Protein 2GP4 (pdb70)

Radius of gyration: 32.55 Å; Cα contacts (8 Å, |Δi|>4): 2168; chains: 2; bounding box: 79×88×90 Å

Foldseek 3Di:
DDPLLVVLLVVQCVVLVQLLVLLVVVLVVLVVVAPPCFDWWKAAACGDIADGAQDDPLSLCGQVRLCVRLVLLVVCVVPGLAIETEHEDDSTPLSNLLVLSVNQNHYAYQYQADPPCPQLQCPQAVNDDLVSLLVVLVVDVLVLLFRHAAARHHRHNVHVLSVVRVCLRVLSVVCGPPDDHPDGNLQLPDSQSLLSVLLSCLQAQHFPSVLSSLSSQVQSSTHDFLVSNASLQLQRFHFFQAPVRDNRHLSSCVSQFNLQVQVLCVVVVNHDQQGAHSVGGGSNSNNWHWHQYPNDIDTHGTDNATPDRVGGHHCVDGPGSGRQWHWAQDLLGIFIKRCSQADPVQQKAKAWEDEDADLVVVVVCVVVCVLLAAYEYEHALAALLRQNHARDSPQPSVVVSVVVPHRYEYYCHHVRHHGHHIYGYVRPPGLVVPGPSQQRDTGFIWIRHRPVSYTDGPDDPVVSVVTDGDDDDRVVSCDPVNVVCNLQSNQQDRVRSPRGNDHHSSVVD/DPVLLVVLLVVQCVVLVLLLVLLVVVLVVVVVVADQPDDWWKAAPCGIADGAFDDDLSLCLLVRLCRRLCLLVGCVVPGQAIETAAEDSRVLSNLLNLSVNQNAAAYQYQANVLVLLFRHAAQQHHDHNPDPLSVVRVVLVVLSVQCGPPDDVVDGNLQLDDSQSLSSVLLSCLQALHFPLVLSSLSSCVQSSTHDFLVSSASLQLQRFHFFQAPLRHNHHLNSCVVFFNLQSLVLCVVVVSHDQQGAHSVGGGSNSNSWHWDQDPNDTDTGGTDNATPDRVGGNHQVDGPGRGSQWHWADDLLAIFIKRCPQADPVLQKAKAWEDEDQDLVVVVVCLVVCVLLAAYEYEHALAALLRQNDARDSPPVSQVVSVVVPHNYAYYCAHVRGHHHHIYGYLGPPGLVVPGCSQQRDGGFIWIRHRPVRYTDGPDDPVVSVVTDRDDDDRPVSCDPVNVVCNLQSNQQDGVRSPRDSDDHSSVVD

Solvent-accessible surface area: 40621 Å² total

B-factor: mean 29.21, std 10.2, range [8.35, 72.03]

InterPro domains:
  IPR000581 Dihydroxy-acid/6-phosphogluconate dehydratase, N-terminal [PF00920] (65-378)
  IPR004786 6-phosphogluconate dehydratase [MF_02094] (1-602)
  IPR004786 6-phosphogluconate dehydratase [TIGR01196] (2-600)
  IPR020558 Dihydroxy-acid/6-phosphogluconate dehydratase, conserved site [PS00886] (154-164)
  IPR020558 Dihydroxy-acid/6-phosphogluconate dehydratase, conserved site [PS00887] (505-516)
  IPR037237 IlvD/EDD, N-terminal domain [SSF143975] (1-418)
  IPR042096 Dihydroxy-acid dehydratase, C-terminal [G3DSA:3.50.30.80] (419-570)
  IPR056740 Dihydroxy-acid/6-phosphogluconate dehydratase, C-terminal [PF24877] (405-598)

Secondary structure (DSSP, 8-state):
--HHHHHHHHHHHHHHHHHHHHHHHHHHHHHT--------EEEEE--B-------SS----HHHHHHHH--HHHHHTT---EEEEE--STTTTHHHHHHHHTTTT---B-------THHHHHHHTTSS-HHHHHHHHH---------S-TTGGGS-TT-HHHHHHH--HHHHHHTSTTSSS---HHHHSSHHHHHHHHHHHHHTT--GGG--HHHHHHHTT----HHHHHHHHTT--B-B--GGGSS--HHHHHHHT--HHHHHHHHHT-S----EETTEE-GGGGGEEEEEETTEEEEEEPPSS-S-TTTB--SSS-SBSS--EEEEEETTEEEEEE-TTS-GGGSEEEEEEEEESSGGGHHHHHHTTTTSSSEEEEE-S-SHHHH-----SSHHHHHHHHHTT--EE-------S--SS---EEEES-GGGT-GGGT--TT-EEEEETTTTEEEE-S-HHHHHH--PPPP--GGGS---GGGSHHHHHT---GGGTS--S--GGGT-/--HHHHHHHHHHHHHHHHHHHHHHHHHHHHHT---SS---EEEEE---------SS----HHHHHHHH--HHHHHTT---EEEEE----HHHHHHHHHHTTTT---B------------S-TTTTTS-TTSHHHHHHH--HHHHHHTSTTSSS---HHHHSSHHHHHHHHHHHHHTT--GGG--HHHHHHHTT----HHHHHHHHTT--B-B--GGGSS--HHHHHHHT--HHHHHHHHTT-S----EETTEE-GGGGGEEEEEETTEEEEEE--SS-S-TTTB--TTS-SBSS--EEEEEETTEEEEEE-TTS-GGGSEEEEEEEEESSGGGHHHHHHTTTTSSSEEEEE-S-SHHHH-----SSHHHHHHHHTTT--EE-------S--SS---EEEES-GGGT-GGGG--TT-EEEEETTTTEEEE-S-HHHHTT--PPPP--GGGT---GGGGHHHHTT---GGGTS--S--GGGT-

Organism: Shewanella oneidensis (strain ATCC 700550 / JCM 31522 / CIP 106686 / LMG 19005 / NCIMB 14063 / MR-1) (NCBI:txid211586)

Sequence (990 aa):
HHSVVQSVTDRIIARSKASREAYLAALNDARNHLLKQEVGSVAQVAGVPCDGVTQGQPGELSLLSREVIAATAVGLSHNFDGALLLGICDKIVPGLLIGALSFGHLPLFVPAGPGKVDRAQLLEAEAQSYHSAGTCTFYGQLLEVGLQLPGSSFVNPDDPLREALNKAAKQVCRLTELGTQYSPIGEVVNEKSIVNGIVALLATGGS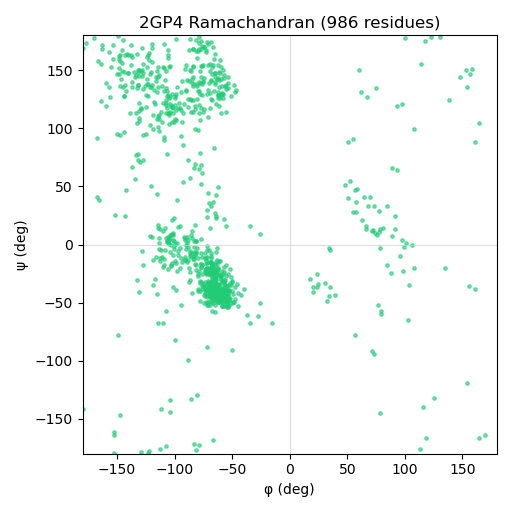TNLTHIVAAARAAGIIVNWDDFSELSDAVPLLARVYPNGHADINHFHAAGGAFLIKELLDAGLLHEDVNTVAGYGLRRYTQEPKLLDGELRWVDGPTVSLDTEVLTSVATPFQNNGGLKLLKGNLGRAVIKVSAVQPQHRVVEAPAVVIDDQNKLDALFKSGALDRDCVVVVKGQGPKANGPELHKLTPLLGSLQDKGFKVALTDGRSGASGKVPAAIHLTPEAIDGGLIAKVQDGDLIRVDALTGELSLLVSDTELATRTATEIDLRHSRYGGRELFGVLRSNLSSPETGARSTSAIDELYHHSVVQSVTDRIIARSKASREAYLAALNDARNHKACQEVGSVAQVAVPCDGVTQGQPGELSLLSREVIAATAVGLSHNFDGALLLGICKIVPGLLIGALSFGHLPLFVPAGPQLLEVGLQLPGSSFVNPDDPLREALNKAAKQVCRLTELGTQYSPIGEVVNEKSIVNGIVALLATGGSTNLTHIVAAARAAGIIVNWDDFSELSDAVPLLARVYPNGHADINHFHAAGGAFLIKELLDAGLLHEDVNTVAGYGLRRYTQEPKLLDGELRWVDGPTVSLDTEVLTSVATPFQNNGGLKLLKGNLGRAVIKVSAVQPQHRVVEAPAVVIDDQNKLDALFKSGALDRDCVVVVKGQGPKANGPELHKLTPLLGSLQDKGFKVALTDGRSGASGKVPAAIHLTPEAIDGGLIAKVQDGDLIRVDALTGELSLLVSDTELATRTATEIDLRHSRYGGRELFGVLRSNLSSPETGARSTSAIDELY

Structure (mmCIF, N/CA/C/O backbone):
data_2GP4
#
_entry.id   2GP4
#
_cell.length_a   61.364
_cell.length_b   118.649
_cell.length_c   160.017
_cell.angle_alpha   90.00
_cell.angle_beta   90.00
_cell.angle_gamma   90.00
#
_symmetry.space_group_name_H-M   'P 21 21 21'
#
loop_
_entity.id
_entity.type
_entity.pdbx_description
1 polymer '6-phosphogluconate dehydratase'
2 water water
#
loop_
_atom_site.group_PDB
_atom_site.id
_atom_site.type_symbol
_atom_site.label_atom_id
_atom_site.label_alt_id
_atom_site.label_comp_id
_atom_site.label_asym_id
_atom_site.label_entity_id
_atom_site.label_seq_id
_atom_site.pdbx_PDB_ins_code
_atom_site.Cartn_x
_atom_site.Cartn_y
_atom_site.Cartn_z
_atom_site.occupancy
_atom_site.B_iso_or_equiv
_atom_site.auth_seq_id
_atom_site.auth_comp_id
_atom_site.auth_asym_id
_atom_site.auth_atom_id
_atom_site.pdbx_PDB_model_num
ATOM 1 N N . HIS A 1 20 ? 3.149 17.187 6.094 1.00 32.18 0 HIS A N 1
ATOM 2 C CA . HIS A 1 20 ? 4.090 17.153 4.932 1.00 32.27 0 HIS A CA 1
ATOM 3 C C . HIS A 1 20 ? 5.525 16.829 5.352 1.00 31.50 0 HIS A C 1
ATOM 4 O O . HIS A 1 20 ? 6.462 17.571 5.028 1.00 31.71 0 HIS A O 1
ATOM 19 N N . HIS A 1 22 ? 9.210 14.994 5.650 1.00 27.18 2 HIS A N 1
ATOM 20 C CA . HIS A 1 22 ? 10.257 14.410 4.823 1.00 26.05 2 HIS A CA 1
ATOM 21 C C . HIS A 1 22 ? 10.200 12.886 4.965 1.00 25.52 2 HIS A C 1
ATOM 22 O O . HIS A 1 22 ? 10.130 12.365 6.081 1.00 25.31 2 HIS A O 1
ATOM 29 N N . SER A 1 23 ? 10.232 12.183 3.833 1.00 24.96 3 SER A N 1
ATOM 30 C CA . SER A 1 23 ? 10.011 10.727 3.796 1.00 24.35 3 SER A CA 1
ATOM 31 C C . SER A 1 23 ? 10.926 9.914 4.726 1.00 23.83 3 SER A C 1
ATOM 32 O O . SER A 1 23 ? 10.490 8.924 5.301 1.00 23.87 3 SER A O 1
ATOM 35 N N . VAL A 1 24 ? 12.177 10.343 4.879 1.00 23.23 4 VAL A N 1
ATOM 36 C CA . VAL A 1 24 ? 13.138 9.652 5.741 1.00 22.85 4 VAL A CA 1
ATOM 37 C C . VAL A 1 24 ? 12.808 9.796 7.227 1.00 22.70 4 VAL A C 1
ATOM 38 O O . VAL A 1 24 ? 12.897 8.830 7.985 1.00 22.75 4 VAL A O 1
ATOM 42 N N . VAL A 1 25 ? 12.452 11.008 7.636 1.00 22.35 5 VAL A N 1
ATOM 43 C CA . VAL A 1 25 ? 12.073 11.281 9.013 1.00 22.05 5 VAL A CA 1
ATOM 44 C C . VAL A 1 25 ? 10.754 10.584 9.339 1.00 22.06 5 VAL A C 1
ATOM 45 O O . VAL A 1 25 ? 10.586 10.056 10.434 1.00 22.29 5 VAL A O 1
ATOM 49 N N . GLN A 1 26 ? 9.824 10.575 8.389 1.00 22.03 6 GLN A N 1
ATOM 50 C CA . GLN A 1 26 ? 8.558 9.876 8.594 1.00 22.32 6 GLN A CA 1
ATOM 51 C C . GLN A 1 26 ? 8.786 8.371 8.720 1.00 21.95 6 GLN A C 1
ATOM 52 O O . GLN A 1 26 ? 8.201 7.722 9.589 1.00 22.00 6 GLN A O 1
ATOM 58 N N . SER A 1 27 ? 9.658 7.842 7.863 1.00 21.44 7 SER A N 1
ATOM 59 C CA . SER A 1 27 ? 9.992 6.425 7.851 1.00 21.16 7 SER A CA 1
ATOM 60 C C . SER A 1 27 ? 10.634 5.964 9.161 1.00 20.94 7 SER A C 1
ATOM 61 O O . SER A 1 27 ? 10.247 4.937 9.719 1.00 20.99 7 SER A O 1
ATOM 64 N N . VAL A 1 28 ? 11.618 6.725 9.631 1.00 20.41 8 VAL A N 1
ATOM 65 C CA . VAL A 1 28 ? 12.364 6.379 10.831 1.00 20.20 8 VAL A CA 1
ATOM 66 C C . VAL A 1 28 ? 11.471 6.495 12.068 1.00 20.10 8 VAL A C 1
ATOM 67 O O . VAL A 1 28 ? 11.533 5.650 12.955 1.00 20.01 8 VAL A O 1
ATOM 71 N N . THR A 1 29 ? 10.635 7.533 12.098 1.00 19.99 9 THR A N 1
ATOM 72 C CA . THR A 1 29 ? 9.631 7.714 13.146 1.00 19.71 9 THR A CA 1
ATOM 73 C C . THR A 1 29 ? 8.696 6.513 13.237 1.00 19.84 9 THR A C 1
ATOM 74 O O . THR A 1 29 ? 8.503 5.961 14.326 1.00 19.69 9 THR A O 1
ATOM 78 N N . ASP A 1 30 ? 8.133 6.107 12.096 1.00 19.96 10 ASP A N 1
ATOM 79 C CA . ASP A 1 30 ? 7.248 4.940 12.036 1.00 20.17 10 ASP A CA 1
ATOM 80 C C . ASP A 1 30 ? 7.934 3.657 12.517 1.00 19.92 10 ASP A C 1
ATOM 81 O O . ASP A 1 30 ? 7.311 2.823 13.186 1.00 19.86 10 ASP A O 1
ATOM 86 N N . ARG A 1 31 ? 9.207 3.503 12.162 1.00 19.60 11 ARG A N 1
ATOM 87 C CA . ARG A 1 31 ? 9.984 2.334 12.566 1.00 19.55 11 ARG A CA 1
ATOM 88 C C . ARG A 1 31 ? 10.117 2.278 14.085 1.00 19.49 11 ARG A C 1
ATOM 89 O O . ARG A 1 31 ? 9.996 1.206 14.682 1.00 19.61 11 ARG A O 1
ATOM 97 N N . ILE A 1 32 ? 10.360 3.440 14.690 1.00 19.19 12 ILE A N 1
ATOM 98 C CA . ILE A 1 32 ? 10.511 3.568 16.136 1.00 19.12 12 ILE A CA 1
ATOM 99 C C . ILE A 1 32 ? 9.180 3.297 16.847 1.00 19.27 12 ILE A C 1
ATOM 100 O O . ILE A 1 32 ? 9.151 2.609 17.872 1.00 19.49 12 ILE A O 1
ATOM 105 N N . ILE A 1 33 ? 8.085 3.817 16.289 1.00 19.23 13 ILE A N 1
ATOM 106 C CA . ILE A 1 33 ? 6.751 3.572 16.824 1.00 19.02 13 ILE A CA 1
ATOM 107 C C . ILE A 1 33 ? 6.452 2.072 16.833 1.00 19.74 13 ILE A C 1
ATOM 108 O O . ILE A 1 33 ? 5.965 1.539 17.837 1.00 19.73 13 ILE A O 1
ATOM 113 N N . ALA A 1 34 ? 6.759 1.401 15.721 1.00 20.17 14 ALA A N 1
ATOM 114 C CA . ALA A 1 34 ? 6.515 -0.037 15.575 1.00 20.46 14 ALA A CA 1
ATOM 115 C C . ALA A 1 34 ? 7.332 -0.835 16.574 1.00 20.66 14 ALA A C 1
ATOM 116 O O . ALA A 1 34 ? 6.826 -1.757 17.213 1.00 20.81 14 ALA A O 1
ATOM 118 N N . ARG A 1 35 ? 8.597 -0.461 16.709 1.00 20.97 15 ARG A N 1
ATOM 119 C CA . ARG A 1 35 ? 9.530 -1.188 17.554 1.00 21.42 15 ARG A CA 1
ATOM 120 C C . ARG A 1 35 ? 9.251 -0.952 19.036 1.00 21.34 15 ARG A C 1
ATOM 121 O O . ARG A 1 35 ? 9.580 -1.789 19.861 1.00 21.29 15 ARG A O 1
ATOM 129 N N . SER A 1 36 ? 8.645 0.188 19.356 1.00 21.63 16 SER A N 1
ATOM 130 C CA . SER A 1 36 ? 8.329 0.559 20.736 1.00 22.20 16 SER A CA 1
ATOM 131 C C . SER A 1 36 ? 6.897 0.191 21.136 1.00 22.53 16 SER A C 1
ATOM 132 O O . SER A 1 36 ? 6.510 0.373 22.293 1.00 22.75 16 SER A O 1
ATOM 135 N N . LYS A 1 37 ? 6.135 -0.337 20.178 1.00 22.82 17 LYS A N 1
ATOM 136 C CA . LYS A 1 37 ? 4.710 -0.674 20.341 1.00 23.11 17 LYS A CA 1
ATOM 137 C C . LYS A 1 37 ? 4.335 -1.227 21.718 1.00 22.96 17 LYS A C 1
ATOM 138 O O . LYS A 1 37 ? 3.509 -0.637 22.415 1.00 23.10 17 LYS A O 1
ATOM 144 N N . ALA A 1 38 ? 4.939 -2.352 22.096 1.00 22.79 18 ALA A N 1
ATOM 145 C CA . ALA A 1 38 ? 4.633 -3.021 23.359 1.00 22.67 18 ALA A CA 1
ATOM 146 C C . ALA A 1 38 ? 5.117 -2.228 24.574 1.00 22.75 18 ALA A C 1
ATOM 147 O O . ALA A 1 38 ? 4.346 -1.966 25.502 1.00 22.62 18 ALA A O 1
ATOM 149 N N . SER A 1 39 ? 6.393 -1.845 24.555 1.00 22.72 19 SER A N 1
ATOM 150 C CA . SER A 1 39 ? 7.003 -1.079 25.641 1.00 22.52 19 SER A CA 1
ATOM 151 C C . SER A 1 39 ? 6.292 0.248 25.890 1.00 22.44 19 SER A C 1
ATOM 152 O O . SER A 1 39 ? 6.049 0.611 27.041 1.00 22.61 19 SER A O 1
ATOM 155 N N . ARG A 1 40 ? 5.958 0.969 24.820 1.00 22.20 20 ARG A N 1
ATOM 156 C CA . ARG A 1 40 ? 5.239 2.238 24.954 1.00 22.12 20 ARG A CA 1
ATOM 157 C C . ARG A 1 40 ? 3.824 2.052 25.511 1.00 22.42 20 ARG A C 1
ATOM 158 O O . ARG A 1 40 ? 3.370 2.855 26.332 1.00 22.33 20 ARG A O 1
ATOM 166 N N . GLU A 1 41 ? 3.138 0.995 25.074 1.00 22.65 21 GLU A N 1
ATOM 167 C CA . GLU A 1 41 ? 1.806 0.682 25.601 1.00 23.35 21 GLU A CA 1
ATOM 168 C C . GLU A 1 41 ? 1.841 0.380 27.098 1.00 22.75 21 GLU A C 1
ATOM 169 O O . GLU A 1 41 ? 0.942 0.789 27.836 1.00 22.85 21 GLU A O 1
ATOM 175 N N . ALA A 1 42 ? 2.892 -0.308 27.539 1.00 22.35 22 ALA A N 1
ATOM 176 C CA . ALA A 1 42 ? 3.038 -0.685 28.944 1.00 22.32 22 ALA A CA 1
ATOM 177 C C . ALA A 1 42 ? 3.393 0.518 29.816 1.00 22.28 22 ALA A C 1
ATOM 178 O O . ALA A 1 42 ? 2.899 0.646 30.943 1.00 22.00 22 ALA A O 1
ATOM 180 N N . TYR A 1 43 ? 4.241 1.397 29.282 1.00 22.13 23 TYR A N 1
ATOM 181 C CA . TYR A 1 43 ? 4.588 2.638 29.952 1.00 22.12 23 TYR A CA 1
ATOM 182 C C . TYR A 1 43 ? 3.342 3.487 30.199 1.00 22.69 23 TYR A C 1
ATOM 183 O O . TYR A 1 43 ? 3.076 3.892 31.334 1.00 22.74 23 TYR A O 1
ATOM 192 N N . LEU A 1 44 ? 2.572 3.742 29.144 1.00 23.43 24 LEU A N 1
ATOM 193 C CA . LEU A 1 44 ? 1.344 4.544 29.274 1.00 24.35 24 LEU A CA 1
ATOM 194 C C . LEU A 1 44 ? 0.268 3.889 30.147 1.00 24.91 24 LEU A C 1
ATOM 195 O O . LEU A 1 44 ? -0.489 4.585 30.816 1.00 25.19 24 LEU A O 1
ATOM 200 N N . ALA A 1 45 ? 0.209 2.560 30.144 1.00 25.84 25 ALA A N 1
ATOM 201 C CA . ALA A 1 45 ? -0.696 1.826 31.038 1.00 26.86 25 ALA A CA 1
ATOM 202 C C . ALA A 1 45 ? -0.321 2.038 32.507 1.00 27.61 25 ALA A C 1
ATOM 203 O O . ALA A 1 45 ? -1.192 2.273 33.347 1.00 27.68 25 ALA A O 1
ATOM 205 N N . ALA A 1 46 ? 0.978 1.971 32.802 1.00 28.47 26 ALA A N 1
ATOM 206 C CA . ALA A 1 46 ? 1.486 2.191 34.156 1.00 29.41 26 ALA A CA 1
ATOM 207 C C . ALA A 1 46 ? 1.241 3.623 34.620 1.00 30.27 26 ALA A C 1
ATOM 208 O O . ALA A 1 46 ? 0.830 3.845 35.763 1.00 30.32 26 ALA A O 1
ATOM 210 N N . LEU A 1 47 ? 1.492 4.584 33.728 1.00 31.29 27 LEU A N 1
ATOM 211 C CA . LEU A 1 47 ? 1.186 5.995 33.983 1.00 32.38 27 LEU A CA 1
ATOM 212 C C . LEU A 1 47 ? -0.279 6.210 34.365 1.00 33.36 27 LEU A C 1
ATOM 213 O O . LEU A 1 47 ? -0.576 7.014 35.254 1.00 33.37 27 LEU A O 1
ATOM 218 N N . ASN A 1 48 ? -1.179 5.488 33.695 1.00 34.45 28 ASN A N 1
ATOM 219 C CA . ASN A 1 48 ? -2.605 5.526 34.021 1.00 35.74 28 ASN A CA 1
ATOM 220 C C . ASN A 1 48 ? -2.914 4.889 35.374 1.00 36.41 28 ASN A C 1
ATOM 221 O O . ASN A 1 48 ? -3.791 5.365 36.096 1.00 36.67 28 ASN A O 1
ATOM 226 N N . ASP A 1 49 ? -2.194 3.816 35.705 1.00 37.20 29 ASP A N 1
ATOM 227 C CA . ASP A 1 49 ? -2.290 3.190 37.022 1.00 38.10 29 ASP A CA 1
ATOM 228 C C . ASP A 1 49 ? -1.805 4.158 38.096 1.00 38.81 29 ASP A C 1
ATOM 229 O O . ASP A 1 49 ? -2.380 4.225 39.182 1.00 38.80 29 ASP A O 1
ATOM 234 N N . ALA A 1 50 ? -0.741 4.898 37.777 1.00 39.85 30 ALA A N 1
ATOM 235 C CA . ALA A 1 50 ? -0.178 5.914 38.667 1.00 40.74 30 ALA A CA 1
ATOM 236 C C . ALA A 1 50 ? -1.162 7.061 38.909 1.00 41.55 30 ALA A C 1
ATOM 237 O O . ALA A 1 50 ? -1.200 7.629 40.003 1.00 41.66 30 ALA A O 1
ATOM 239 N N . ARG A 1 51 ? -1.952 7.390 37.885 1.00 42.47 31 ARG A N 1
ATOM 240 C CA . ARG A 1 51 ? -3.031 8.371 38.008 1.00 43.58 31 ARG A CA 1
ATOM 241 C C . ARG A 1 51 ? -4.154 7.876 38.914 1.00 44.20 31 ARG A C 1
ATOM 242 O O . ARG A 1 51 ? -4.619 8.608 39.788 1.00 44.24 31 ARG A O 1
ATOM 250 N N . ASN A 1 52 ? -4.576 6.630 38.699 1.00 45.03 32 ASN A N 1
ATOM 251 C CA . ASN A 1 52 ? -5.685 6.030 39.437 1.00 45.98 32 ASN A CA 1
ATOM 252 C C . ASN A 1 52 ? -5.424 5.884 40.941 1.00 46.48 32 ASN A C 1
ATOM 253 O O . ASN A 1 52 ? -6.306 5.453 41.690 1.00 46.56 32 ASN A O 1
ATOM 258 N N . HIS A 1 53 ? -4.218 6.259 41.369 1.00 46.98 33 HIS A N 1
ATOM 259 C CA . HIS A 1 53 ? -3.836 6.223 42.781 1.00 47.45 33 HIS A CA 1
ATOM 260 C C . HIS A 1 53 ? -3.931 7.604 43.435 1.00 47.43 33 HIS A C 1
ATOM 261 O O . HIS A 1 53 ? -3.598 8.624 42.825 1.00 47.44 33 HIS A O 1
ATOM 268 N N . LEU A 1 110 ? 20.105 30.040 40.795 1.00 69.48 90 LEU A N 1
ATOM 269 C CA . LEU A 1 110 ? 20.555 31.191 40.015 1.00 69.64 90 LEU A CA 1
ATOM 270 C C . LEU A 1 110 ? 22.020 31.037 39.602 1.00 69.71 90 LEU A C 1
ATOM 271 O O . LEU A 1 110 ? 22.394 31.364 38.473 1.00 69.55 90 LEU A O 1
ATOM 276 N N . LEU A 1 111 ? 22.836 30.535 40.525 1.00 69.91 91 LEU A N 1
ATOM 277 C CA . LEU A 1 111 ? 24.261 30.308 40.275 1.00 70.14 91 LEU A CA 1
ATOM 278 C C . LEU A 1 111 ? 24.513 28.934 39.642 1.00 70.13 91 LEU A C 1
ATOM 279 O O . LEU A 1 111 ? 25.634 28.623 39.229 1.00 70.08 91 LEU A O 1
ATOM 284 N N . LYS A 1 112 ? 23.456 28.127 39.569 1.00 70.14 92 LYS A N 1
ATOM 285 C CA . LYS A 1 112 ? 23.480 26.825 38.907 1.00 70.21 92 LYS A CA 1
ATOM 286 C C . LYS A 1 112 ? 23.703 26.957 37.401 1.00 70.27 92 LYS A C 1
ATOM 287 O O . LYS A 1 112 ? 24.840 26.974 36.929 1.00 70.30 92 LYS A O 1
ATOM 293 N N . GLN A 1 116 ? 28.552 26.957 43.014 1.00 62.24 96 GLN A N 1
ATOM 294 C CA . GLN A 1 116 ? 29.153 26.455 41.784 1.00 62.32 96 GLN A CA 1
ATOM 295 C C . GLN A 1 116 ? 28.610 25.068 41.439 1.00 62.30 96 GLN A C 1
ATOM 296 O O . GLN A 1 116 ? 29.307 24.253 40.819 1.00 62.21 96 GLN A O 1
ATOM 302 N N . GLU A 1 117 ? 27.359 24.825 41.846 1.00 62.20 97 GLU A N 1
ATOM 303 C CA . GLU A 1 117 ? 26.623 23.584 41.558 1.00 62.14 97 GLU A CA 1
ATOM 304 C C . GLU A 1 117 ? 25.443 23.410 42.526 1.00 61.76 97 GLU A C 1
ATOM 305 O O . GLU A 1 117 ? 25.590 22.785 43.579 1.00 61.78 97 GLU A O 1
ATOM 311 N N . VAL A 1 118 ? 24.285 23.971 42.168 1.00 61.21 98 VAL A N 1
ATOM 312 C CA . VAL A 1 118 ? 23.048 23.834 42.961 1.00 60.67 98 VAL A CA 1
ATOM 313 C C . VAL A 1 118 ? 21.853 23.478 42.054 1.00 60.22 98 VAL A C 1
ATOM 314 O O . VAL A 1 118 ? 21.028 24.338 41.727 1.00 60.25 98 VAL A O 1
ATOM 318 N N . GLY A 1 119 ? 21.773 22.213 41.647 1.00 59.61 99 GLY A N 1
ATOM 319 C CA . GLY A 1 119 ? 20.675 21.722 40.808 1.00 58.84 99 GLY A CA 1
ATOM 320 C C . GLY A 1 119 ? 19.642 21.000 41.649 1.00 58.38 99 GLY A C 1
ATOM 321 O O . GLY A 1 119 ? 19.982 20.081 42.390 1.00 58.39 99 GLY A O 1
ATOM 322 N N . SER A 1 120 ? 18.382 21.415 41.536 1.00 57.83 100 SER A N 1
ATOM 323 C CA . SER A 1 120 ? 17.325 20.913 42.417 1.00 57.25 100 SER A CA 1
ATOM 324 C C . SER A 1 120 ? 15.982 20.669 41.721 1.00 56.89 100 SER A C 1
ATOM 325 O O . SER A 1 120 ? 15.732 21.162 40.619 1.00 56.94 100 SER A O 1
ATOM 328 N N . VAL A 1 121 ? 15.129 19.896 42.388 1.00 56.38 101 VAL A N 1
ATOM 329 C CA . VAL A 1 121 ? 13.808 19.537 41.883 1.00 55.84 101 VAL A CA 1
ATOM 330 C C . VAL A 1 121 ? 12.749 20.182 42.774 1.00 55.52 101 VAL A C 1
ATOM 331 O O . VAL A 1 121 ? 12.557 19.775 43.920 1.00 55.50 101 VAL A O 1
ATOM 335 N N . ALA A 1 122 ? 12.083 21.204 42.250 1.00 55.21 102 ALA A N 1
ATOM 336 C CA . ALA A 1 122 ? 11.010 21.873 42.980 1.00 54.88 102 ALA A CA 1
ATOM 337 C C . ALA A 1 122 ? 9.670 21.254 42.599 1.00 54.73 102 ALA A C 1
ATOM 338 O O . ALA A 1 122 ? 9.430 20.921 41.437 1.00 54.93 102 ALA A O 1
ATOM 340 N N . GLN A 1 123 ? 8.792 21.099 43.579 1.00 54.35 103 GLN A N 1
ATOM 341 C CA . GLN A 1 123 ? 7.534 20.392 43.351 1.00 53.92 103 GLN A CA 1
ATOM 342 C C . GLN A 1 123 ? 6.302 21.254 43.647 1.00 53.46 103 GLN A C 1
ATOM 343 O O . GLN A 1 123 ? 6.323 22.106 44.540 1.00 53.47 103 GLN A O 1
ATOM 349 N N . VAL A 1 124 ? 5.234 21.027 42.887 1.00 52.96 104 VAL A N 1
ATOM 350 C CA . VAL A 1 124 ? 4.074 21.929 42.880 1.00 52.55 104 VAL A CA 1
ATOM 351 C C . VAL A 1 124 ? 2.834 21.338 43.568 1.00 52.27 104 VAL A C 1
ATOM 352 O O . VAL A 1 124 ? 2.556 20.145 43.451 1.00 52.12 104 VAL A O 1
ATOM 356 N N . ALA A 1 125 ? 2.109 22.201 44.283 1.00 52.15 105 ALA A N 1
ATOM 357 C CA . ALA A 1 125 ? 0.839 21.877 44.954 1.00 51.98 105 ALA A CA 1
ATOM 358 C C . ALA A 1 125 ? 0.908 20.648 45.855 1.00 51.82 105 ALA A C 1
ATOM 359 O O . ALA A 1 125 ? 1.437 20.715 46.960 1.00 51.59 105 ALA A O 1
ATOM 361 N N . GLY A 1 127 ? 4.315 25.432 45.999 1.00 48.17 107 GLY A N 1
ATOM 362 C CA . GLY A 1 127 ? 5.734 25.251 45.705 1.00 48.46 107 GLY A CA 1
ATOM 363 C C . GLY A 1 127 ? 6.564 24.873 46.919 1.00 48.55 107 GLY A C 1
ATOM 364 O O . GLY A 1 127 ? 6.545 25.573 47.934 1.00 48.41 107 GLY A O 1
ATOM 365 N N . VAL A 1 128 ? 7.287 23.758 46.806 1.00 48.77 108 VAL A N 1
ATOM 366 C CA . VAL A 1 128 ? 8.206 23.270 47.848 1.00 49.02 108 VAL A CA 1
ATOM 367 C C . VAL A 1 128 ? 9.438 22.618 47.189 1.00 49.12 108 VAL A C 1
ATOM 368 O O . VAL A 1 128 ? 9.285 21.743 46.338 1.00 49.06 108 VAL A O 1
ATOM 372 N N . PRO A 1 129 ? 10.661 23.041 47.578 1.00 49.27 109 PRO A N 1
ATOM 373 C CA . PRO A 1 129 ? 11.863 22.485 46.945 1.00 49.30 109 PRO A CA 1
ATOM 374 C C . PRO A 1 129 ? 12.242 21.103 47.473 1.00 49.32 109 PRO A C 1
ATOM 375 O O . PRO A 1 129 ? 11.482 20.494 48.228 1.00 49.34 109 PRO A O 1
ATOM 379 N N . CYS A 1 132 ? 19.682 17.665 44.955 1.00 56.48 112 CYS A N 1
ATOM 380 C CA . CYS A 1 132 ? 20.026 16.890 43.771 1.00 56.54 112 CYS A CA 1
ATOM 381 C C . CYS A 1 132 ? 21.464 17.136 43.301 1.00 56.59 112 CYS A C 1
ATOM 382 O O . CYS A 1 132 ? 21.980 18.255 43.363 1.00 56.53 112 CYS A O 1
ATOM 385 N N . ASP A 1 133 ? 22.082 16.069 42.805 1.00 56.67 113 ASP A N 1
ATOM 386 C CA . ASP A 1 133 ? 23.516 16.008 42.531 1.00 56.65 113 ASP A CA 1
ATOM 387 C C . ASP A 1 133 ? 23.971 16.771 41.275 1.00 56.57 113 ASP A C 1
ATOM 388 O O . ASP A 1 133 ? 23.307 16.734 40.238 1.00 56.51 113 ASP A O 1
ATOM 393 N N . GLY A 1 134 ? 25.123 17.433 41.376 1.00 56.51 114 GLY A N 1
ATOM 394 C CA . GLY A 1 134 ? 25.636 18.302 40.311 1.00 56.54 114 GLY A CA 1
ATOM 395 C C . GLY A 1 134 ? 26.440 17.607 39.225 1.00 56.61 114 GLY A C 1
ATOM 396 O O . GLY A 1 134 ? 26.009 16.577 38.698 1.00 56.93 114 GLY A O 1
ATOM 397 N N . VAL A 1 135 ? 27.599 18.170 38.879 1.00 56.28 115 VAL A N 1
ATOM 398 C CA . VAL A 1 135 ? 28.460 17.587 37.835 1.00 56.12 115 VAL A CA 1
ATOM 399 C C . VAL A 1 135 ? 29.705 16.895 38.409 1.00 55.89 115 VAL A C 1
ATOM 400 O O . VAL A 1 135 ? 30.021 17.053 39.592 1.00 56.13 115 VAL A O 1
ATOM 404 N N . THR A 1 136 ? 30.399 16.126 37.568 1.00 55.46 116 THR A N 1
ATOM 405 C CA . THR A 1 136 ? 31.669 15.486 37.950 1.00 54.92 116 THR A CA 1
ATOM 406 C C . THR A 1 136 ? 32.621 15.291 36.769 1.00 54.55 116 THR A C 1
ATOM 407 O O . THR A 1 136 ? 32.528 14.302 36.040 1.00 54.41 116 THR A O 1
ATOM 411 N N . GLN A 1 137 ? 33.541 16.239 36.594 1.00 54.11 117 GLN A N 1
ATOM 412 C CA . GLN A 1 137 ? 34.520 16.181 35.507 1.00 53.40 117 GLN A CA 1
ATOM 413 C C . GLN A 1 137 ? 35.917 16.567 35.996 1.00 52.84 117 GLN A C 1
ATOM 414 O O . GLN A 1 137 ? 36.466 17.599 35.593 1.00 52.87 117 GLN A O 1
ATOM 420 N N . GLY A 1 138 ? 36.490 15.740 36.867 1.00 52.02 118 GLY A N 1
ATOM 421 C CA . GLY A 1 138 ? 37.863 15.955 37.332 1.00 50.91 118 GLY A CA 1
ATOM 422 C C . GLY A 1 138 ? 38.871 15.442 36.314 1.00 50.08 118 GLY A C 1
ATOM 423 O O . GLY A 1 138 ? 38.800 15.785 35.129 1.00 49.93 118 GLY A O 1
ATOM 424 N N . GLN A 1 139 ? 39.820 14.637 36.792 1.00 49.09 119 GLN A N 1
ATOM 425 C CA . GLN A 1 139 ? 40.721 13.882 35.927 1.00 47.85 119 GLN A CA 1
ATOM 426 C C . GLN A 1 139 ? 40.341 12.395 36.040 1.00 46.74 119 GLN A C 1
ATOM 427 O O . GLN A 1 139 ? 39.851 11.823 35.067 1.00 46.89 119 GLN A O 1
ATOM 433 N N . PRO A 1 140 ? 40.560 11.760 37.220 1.00 45.39 120 PRO A N 1
ATOM 434 C CA . PRO A 1 140 ? 39.880 10.482 37.486 1.00 44.17 120 PRO A CA 1
ATOM 435 C C . PRO A 1 140 ? 38.407 10.671 37.878 1.00 42.84 120 PRO A C 1
ATOM 436 O O . PRO A 1 140 ? 37.617 9.728 37.785 1.00 42.65 120 PRO A O 1
ATOM 440 N N . GLY A 1 141 ? 38.049 11.881 38.308 1.00 41.35 121 GLY A N 1
ATOM 441 C CA . GLY A 1 141 ? 36.652 12.251 38.543 1.00 39.50 121 GLY A CA 1
ATOM 442 C C . GLY A 1 141 ? 35.813 12.198 37.275 1.00 38.27 121 GLY A C 1
ATOM 443 O O . GLY A 1 141 ? 34.589 12.059 37.332 1.00 37.90 121 GLY A O 1
ATOM 452 N N . GLU A 1 143 ? 35.782 9.800 35.332 1.00 31.54 123 GLU A N 1
ATOM 453 C CA . GLU A 1 143 ? 35.280 8.419 35.275 1.00 29.23 123 GLU A CA 1
ATOM 454 C C . GLU A 1 143 ? 33.941 8.221 36.011 1.00 27.74 123 GLU A C 1
ATOM 455 O O . GLU A 1 143 ? 33.379 7.128 35.986 1.00 27.47 123 GLU A O 1
ATOM 461 N N . LEU A 1 144 ? 33.437 9.280 36.647 1.00 25.92 124 LEU A N 1
ATOM 462 C CA . LEU A 1 144 ? 32.129 9.264 37.318 1.00 24.42 124 LEU A CA 1
ATOM 463 C C . LEU A 1 144 ? 31.054 10.075 36.582 1.00 23.67 124 LEU A C 1
ATOM 464 O O . LEU A 1 144 ? 29.884 10.079 36.985 1.00 23.49 124 LEU A O 1
ATOM 469 N N . SER A 1 145 ? 31.459 10.760 35.516 1.00 22.56 125 SER A N 1
ATOM 470 C CA . SER A 1 145 ? 30.600 11.678 34.780 1.00 21.87 125 SER A CA 1
ATOM 471 C C . SER A 1 145 ? 29.343 11.028 34.188 1.00 21.24 125 SER A C 1
ATOM 472 O O . SER A 1 145 ? 28.237 11.548 34.338 1.00 20.96 125 SER A O 1
ATOM 475 N N . LEU A 1 146 ? 29.519 9.903 33.511 1.00 20.49 126 LEU A N 1
ATOM 476 C CA . LEU A 1 146 ? 28.391 9.168 32.969 1.00 20.30 126 LEU A CA 1
ATOM 477 C C . LEU A 1 146 ? 27.562 8.590 34.120 1.00 19.94 126 LEU A C 1
ATOM 478 O O . LEU A 1 146 ? 26.330 8.673 34.114 1.00 19.90 126 LEU A O 1
ATOM 483 N N . LEU A 1 147 ? 28.256 8.018 35.104 1.00 19.05 127 LEU A N 1
ATOM 484 C CA . LEU A 1 147 ? 27.626 7.414 36.258 1.00 18.45 127 LEU A CA 1
ATOM 485 C C . LEU A 1 147 ? 26.791 8.392 37.078 1.00 18.49 127 LEU A C 1
ATOM 486 O O . LEU A 1 147 ? 25.817 7.982 37.713 1.00 18.63 127 LEU A O 1
ATOM 491 N N . SER A 1 148 ? 27.168 9.672 37.068 1.00 18.12 128 SER A N 1
ATOM 492 C CA . SER A 1 148 ? 26.420 10.701 37.798 1.00 18.05 128 SER A CA 1
ATOM 493 C C . SER A 1 148 ? 25.025 10.969 37.223 1.00 17.79 128 SER A C 1
ATOM 494 O O . SER A 1 148 ? 24.140 11.432 37.940 1.00 17.58 128 SER A O 1
ATOM 497 N N . ARG A 1 149 ? 24.840 10.690 35.935 1.00 17.66 129 ARG A N 1
ATOM 498 C CA . ARG A 1 149 ? 23.511 10.751 35.326 1.00 17.76 129 ARG A CA 1
ATOM 499 C C . ARG A 1 149 ? 22.570 9.768 36.016 1.00 17.68 129 ARG A C 1
ATOM 500 O O . ARG A 1 149 ? 21.438 10.117 36.343 1.00 17.70 129 ARG A O 1
ATOM 508 N N . GLU A 1 150 ? 23.053 8.548 36.242 1.00 17.61 130 GLU A N 1
ATOM 509 C CA . GLU A 1 150 ? 22.263 7.519 36.908 1.00 18.07 130 GLU A CA 1
ATOM 510 C C . GLU A 1 150 ? 21.956 7.928 38.350 1.00 18.07 130 GLU A C 1
ATOM 511 O O . GLU A 1 150 ? 20.832 7.714 38.844 1.00 18.08 130 GLU A O 1
ATOM 517 N N . VAL A 1 151 ? 22.945 8.541 39.005 1.00 17.68 131 VAL A N 1
ATOM 518 C CA . VAL A 1 151 ? 22.786 9.015 40.376 1.00 17.40 131 VAL A CA 1
ATOM 519 C C . VAL A 1 151 ? 21.736 10.126 40.443 1.00 17.34 131 VAL A C 1
ATOM 520 O O . VAL A 1 151 ? 20.866 10.088 41.311 1.00 17.24 131 VAL A O 1
ATOM 524 N N . ILE A 1 152 ? 21.813 11.089 39.519 1.00 17.46 132 ILE A N 1
ATOM 525 C CA . ILE A 1 152 ? 20.828 12.193 39.400 1.00 17.55 132 ILE A CA 1
ATOM 526 C C . ILE A 1 152 ? 19.401 11.667 39.164 1.00 17.81 132 ILE A C 1
ATOM 527 O O . ILE A 1 152 ? 18.451 12.140 39.791 1.00 17.45 132 ILE A O 1
ATOM 532 N N . ALA A 1 153 ? 19.271 10.693 38.261 1.00 18.21 133 ALA A N 1
ATOM 533 C CA . ALA A 1 153 ? 18.005 10.004 38.004 1.00 19.21 133 ALA A CA 1
ATOM 534 C C . ALA A 1 153 ? 17.394 9.390 39.270 1.00 19.98 133 ALA A C 1
ATOM 535 O O . ALA A 1 153 ? 16.198 9.534 39.528 1.00 19.64 133 ALA A O 1
ATOM 545 N N . ALA A 1 155 ? 18.269 10.152 42.439 1.00 20.50 135 ALA A N 1
ATOM 546 C CA . ALA A 1 155 ? 18.046 11.230 43.401 1.00 19.90 135 ALA A CA 1
ATOM 547 C C . ALA A 1 155 ? 16.754 12.001 43.106 1.00 19.44 135 ALA A C 1
ATOM 548 O O . ALA A 1 155 ? 16.084 12.454 44.026 1.00 19.22 135 ALA A O 1
ATOM 550 N N . THR A 1 156 ? 16.421 12.136 41.823 1.00 19.20 136 THR A N 1
ATOM 551 C CA . THR A 1 156 ? 15.164 12.737 41.383 1.00 19.33 136 THR A CA 1
ATOM 552 C C . THR A 1 156 ? 13.982 11.890 41.851 1.00 19.35 136 THR A C 1
ATOM 553 O O . THR A 1 156 ? 13.005 12.420 42.398 1.00 19.08 136 THR A O 1
ATOM 557 N N . ALA A 1 157 ? 14.095 10.577 41.651 1.00 19.69 137 ALA A N 1
ATOM 558 C CA . ALA A 1 157 ? 13.072 9.616 42.065 1.00 20.18 137 ALA A CA 1
ATOM 559 C C . ALA A 1 157 ? 12.793 9.692 43.563 1.00 20.58 137 ALA A C 1
ATOM 560 O O . ALA A 1 157 ? 11.637 9.655 43.974 1.00 20.40 137 ALA A O 1
ATOM 562 N N . VAL A 1 158 ? 13.851 9.812 44.365 1.00 21.23 138 VAL A N 1
ATOM 563 C CA . VAL A 1 158 ? 13.708 9.959 45.817 1.00 22.08 138 VAL A CA 1
ATOM 564 C C . VAL A 1 158 ? 12.928 11.227 46.179 1.00 22.75 138 VAL A C 1
ATOM 565 O O . VAL A 1 158 ? 12.038 11.188 47.037 1.00 22.86 138 VAL A O 1
ATOM 569 N N . GLY A 1 159 ? 13.264 12.340 45.526 1.00 23.26 139 GLY A N 1
ATOM 570 C CA . GLY A 1 159 ? 12.572 13.609 45.751 1.00 24.12 139 GLY A CA 1
ATOM 571 C C . GLY A 1 159 ? 11.098 13.528 45.392 1.00 25.08 139 GLY A C 1
ATOM 572 O O . GLY A 1 159 ? 10.235 13.995 46.138 1.00 25.09 139 GLY A O 1
ATOM 573 N N . LEU A 1 160 ? 10.805 12.919 44.247 1.00 25.99 140 LEU A N 1
ATOM 574 C CA . LEU A 1 160 ? 9.427 12.790 43.782 1.00 26.70 140 LEU A CA 1
ATOM 575 C C . LEU A 1 160 ? 8.623 11.705 44.500 1.00 27.62 140 LEU A C 1
ATOM 576 O O . LEU A 1 160 ? 7.394 11.714 44.442 1.00 27.94 140 LEU A O 1
ATOM 581 N N . SER A 1 161 ? 9.305 10.787 45.187 1.00 28.81 141 SER A N 1
ATOM 582 C CA . SER A 1 161 ? 8.631 9.657 45.838 1.00 30.10 141 SER A CA 1
ATOM 583 C C . SER A 1 161 ? 7.810 10.030 47.080 1.00 31.29 141 SER A C 1
ATOM 584 O O . SER A 1 161 ? 7.179 9.170 47.689 1.00 31.30 141 SER A O 1
ATOM 587 N N . HIS A 1 162 ? 7.815 11.312 47.444 1.00 33.03 142 HIS A N 1
ATOM 588 C CA . HIS A 1 162 ? 6.967 11.827 48.526 1.00 34.66 142 HIS A CA 1
ATOM 589 C C . HIS A 1 162 ? 5.510 11.965 48.068 1.00 35.75 142 HIS A C 1
ATOM 590 O O . HIS A 1 162 ? 4.600 12.080 48.889 1.00 35.95 142 HIS A O 1
ATOM 597 N N . ASN A 1 163 ? 5.315 11.959 46.750 1.00 37.17 143 ASN A N 1
ATOM 598 C CA . ASN A 1 163 ? 4.001 11.807 46.116 1.00 38.43 143 ASN A CA 1
ATOM 599 C C . ASN A 1 163 ? 2.901 12.738 46.627 1.00 39.53 143 ASN A C 1
ATOM 600 O O . ASN A 1 163 ? 1.774 12.311 46.864 1.00 39.59 143 ASN A O 1
ATOM 613 N N . PHE A 1 165 ? 2.665 15.869 44.996 1.00 40.79 145 PHE A N 1
ATOM 614 C CA . PHE A 1 165 ? 2.822 16.873 43.967 1.00 39.93 145 PHE A CA 1
ATOM 615 C C . PHE A 1 165 ? 1.850 16.590 42.843 1.00 39.32 145 PHE A C 1
ATOM 616 O O . PHE A 1 165 ? 1.684 15.446 42.426 1.00 39.06 145 PHE A O 1
ATOM 624 N N . ASP A 1 166 ? 1.192 17.646 42.384 1.00 38.86 146 ASP A N 1
ATOM 625 C CA . ASP A 1 166 ? 0.303 17.571 41.236 1.00 38.53 146 ASP A CA 1
ATOM 626 C C . ASP A 1 166 ? 1.093 17.870 39.966 1.00 37.91 146 ASP A C 1
ATOM 627 O O . ASP A 1 166 ? 0.632 17.612 38.859 1.00 37.71 146 ASP A O 1
ATOM 632 N N . GLY A 1 167 ? 2.295 18.402 40.158 1.00 37.25 147 GLY A N 1
ATOM 633 C CA . GLY A 1 167 ? 3.228 18.693 39.082 1.00 36.77 147 GLY A CA 1
ATOM 634 C C . GLY A 1 167 ? 4.568 19.065 39.679 1.00 36.35 147 GLY A C 1
ATOM 635 O O . GLY A 1 167 ? 4.710 19.130 40.901 1.00 36.32 147 GLY A O 1
ATOM 636 N N . ALA A 1 168 ? 5.552 19.322 38.826 1.00 35.95 148 ALA A N 1
ATOM 637 C CA . ALA A 1 168 ? 6.892 19.629 39.305 1.00 35.84 148 ALA A CA 1
ATOM 638 C C . ALA A 1 168 ? 7.657 20.603 38.410 1.00 35.82 148 ALA A C 1
ATOM 639 O O . ALA A 1 168 ? 7.287 20.843 37.258 1.00 35.35 148 ALA A O 1
ATOM 641 N N . LEU A 1 169 ? 8.717 21.173 38.978 1.00 35.98 149 LEU A N 1
ATOM 642 C CA . LEU A 1 169 ? 9.637 22.041 38.256 1.00 36.08 149 LEU A CA 1
ATOM 643 C C . LEU A 1 169 ? 11.066 21.526 38.408 1.00 36.51 149 LEU A C 1
ATOM 644 O O . LEU A 1 169 ? 11.485 21.135 39.498 1.00 36.49 149 LEU A O 1
ATOM 649 N N . LEU A 1 170 ? 11.807 21.519 37.306 1.00 37.18 150 LEU A N 1
ATOM 650 C CA . LEU A 1 170 ? 13.158 20.975 37.295 1.00 38.02 150 LEU A CA 1
ATOM 651 C C . LEU A 1 170 ? 14.184 22.055 36.953 1.00 38.88 150 LEU A C 1
ATOM 652 O O . LEU A 1 170 ? 14.096 22.692 35.903 1.00 39.02 150 LEU A O 1
ATOM 657 N N . LEU A 1 171 ? 15.145 22.260 37.854 1.00 39.93 151 LEU A N 1
ATOM 658 C CA . LEU A 1 171 ? 16.161 23.302 37.704 1.00 40.90 151 LEU A CA 1
ATOM 659 C C . LEU A 1 171 ? 17.530 22.688 37.396 1.00 41.74 151 LEU A C 1
ATOM 660 O O . LEU A 1 171 ? 18.286 22.349 38.313 1.00 42.10 151 LEU A O 1
ATOM 665 N N . GLY A 1 172 ? 17.854 22.550 36.113 1.00 42.57 152 GLY A N 1
ATOM 666 C CA . GLY A 1 172 ? 19.068 21.841 35.716 1.00 43.73 152 GLY A CA 1
ATOM 667 C C . GLY A 1 172 ? 19.909 22.494 34.636 1.00 44.62 152 GLY A C 1
ATOM 668 O O . GLY A 1 172 ? 19.386 23.151 33.732 1.00 44.72 152 GLY A O 1
ATOM 669 N N . ILE A 1 173 ? 21.220 22.277 34.729 1.00 45.31 153 ILE A N 1
ATOM 670 C CA . ILE A 1 173 ? 22.201 22.914 33.854 1.00 45.88 153 ILE A CA 1
ATOM 671 C C . ILE A 1 173 ? 22.149 22.348 32.436 1.00 46.02 153 ILE A C 1
ATOM 672 O O . ILE A 1 173 ? 21.418 22.867 31.596 1.00 46.33 153 ILE A O 1
ATOM 677 N N . CYS A 1 174 ? 22.909 21.283 32.184 1.00 46.29 154 CYS A N 1
ATOM 678 C CA . CYS A 1 174 ? 23.050 20.721 30.843 1.00 46.09 154 CYS A CA 1
ATOM 679 C C . CYS A 1 174 ? 23.928 19.461 30.853 1.00 45.69 154 CYS A C 1
ATOM 680 O O . CYS A 1 174 ? 24.499 19.108 31.889 1.00 45.78 154 CYS A O 1
ATOM 683 N N . ASP A 1 175 ? 24.002 18.792 29.694 1.00 45.05 155 ASP A N 1
ATOM 684 C CA . ASP A 1 175 ? 24.895 17.643 29.418 1.00 44.36 155 ASP A CA 1
ATOM 685 C C . ASP A 1 175 ? 24.761 16.446 30.365 1.00 43.17 155 ASP A C 1
ATOM 686 O O . ASP A 1 175 ? 24.169 15.434 29.999 1.00 43.42 155 ASP A O 1
ATOM 691 N N . LYS A 1 176 ? 25.342 16.550 31.556 1.00 41.52 156 LYS A N 1
ATOM 692 C CA . LYS A 1 176 ? 25.245 15.486 32.556 1.00 39.92 156 LYS A CA 1
ATOM 693 C C . LYS A 1 176 ? 23.951 15.639 33.359 1.00 38.65 156 LYS A C 1
ATOM 694 O O . LYS A 1 176 ? 23.244 14.649 33.638 1.00 38.67 156 LYS A O 1
ATOM 700 N N . ILE A 1 177 ? 23.642 16.884 33.710 1.00 36.42 157 ILE A N 1
ATOM 701 C CA . ILE A 1 177 ? 22.369 17.212 34.323 1.00 34.87 157 ILE A CA 1
ATOM 702 C C . ILE A 1 177 ? 21.401 17.557 33.194 1.00 33.68 157 ILE A C 1
ATOM 703 O O . ILE A 1 177 ? 21.819 18.042 32.143 1.00 34.27 157 ILE A O 1
ATOM 708 N N . VAL A 1 178 ? 20.117 17.304 33.421 1.00 31.53 158 VAL A N 1
ATOM 709 C CA . VAL A 1 178 ? 19.047 17.363 32.408 1.00 29.21 158 VAL A CA 1
ATOM 710 C C . VAL A 1 178 ? 18.677 15.939 31.983 1.00 27.66 158 VAL A C 1
ATOM 711 O O . VAL A 1 178 ? 17.560 15.520 32.254 1.00 27.60 158 VAL A O 1
ATOM 715 N N . PRO A 1 179 ? 19.605 15.185 31.343 1.00 26.16 159 PRO A N 1
ATOM 716 C CA . PRO A 1 179 ? 19.230 13.818 30.990 1.00 25.17 159 PRO A CA 1
ATOM 717 C C . PRO A 1 179 ? 18.915 12.974 32.217 1.00 24.21 159 PRO A C 1
ATOM 718 O O . PRO A 1 179 ? 17.955 12.200 32.191 1.00 24.05 159 PRO A O 1
ATOM 722 N N . GLY A 1 180 ? 19.711 13.137 33.271 1.00 23.03 160 GLY A N 1
ATOM 723 C CA . GLY A 1 180 ? 19.474 12.485 34.552 1.00 22.13 160 GLY A CA 1
ATOM 724 C C . GLY A 1 180 ? 18.145 12.878 35.162 1.00 21.55 160 GLY A C 1
ATOM 725 O O . GLY A 1 180 ? 17.381 12.021 35.606 1.00 21.63 160 GLY A O 1
ATOM 726 N N . LEU A 1 181 ? 17.864 14.177 35.177 1.00 21.28 161 LEU A N 1
ATOM 727 C CA . LEU A 1 181 ? 16.578 14.687 35.656 1.00 20.59 161 LEU A CA 1
ATOM 728 C C . LEU A 1 181 ? 15.443 14.128 34.808 1.00 20.06 161 LEU A C 1
ATOM 729 O O . LEU A 1 181 ? 14.449 13.641 35.349 1.00 19.60 161 LEU A O 1
ATOM 734 N N . LEU A 1 182 ? 15.617 14.172 33.485 1.00 19.58 162 LEU A N 1
ATOM 735 C CA . LEU A 1 182 ? 14.611 13.684 32.544 1.00 19.36 162 LEU A CA 1
ATOM 736 C C . LEU A 1 182 ? 14.279 12.220 32.810 1.00 19.03 162 LEU A C 1
ATOM 737 O O . LEU A 1 182 ? 13.112 11.874 32.962 1.00 19.17 162 LEU A O 1
ATOM 742 N N . ILE A 1 183 ? 15.308 11.375 32.866 1.00 18.84 163 ILE A N 1
ATOM 743 C CA . ILE A 1 183 ? 15.146 9.948 33.156 1.00 18.54 163 ILE A CA 1
ATOM 744 C C . ILE A 1 183 ? 14.353 9.741 34.447 1.00 18.37 163 ILE A C 1
ATOM 745 O O . ILE A 1 183 ? 13.365 9.002 34.458 1.00 18.16 163 ILE A O 1
ATOM 750 N N . GLY A 1 184 ? 14.784 10.405 35.522 1.00 18.00 164 GLY A N 1
ATOM 751 C CA . GLY A 1 184 ? 14.111 10.307 36.815 1.00 17.57 164 GLY A CA 1
ATOM 752 C C . GLY A 1 184 ? 12.678 10.794 36.746 1.00 17.51 164 GLY A C 1
ATOM 753 O O . GLY A 1 184 ? 11.780 10.185 37.326 1.00 17.67 164 GLY A O 1
ATOM 754 N N . ALA A 1 185 ? 12.467 11.896 36.029 1.00 17.25 165 ALA A N 1
ATOM 755 C CA . ALA A 1 185 ? 11.142 12.481 35.864 1.00 17.03 165 ALA A CA 1
ATOM 756 C C . ALA A 1 185 ? 10.175 11.520 35.169 1.00 17.16 165 ALA A C 1
ATOM 757 O O . ALA A 1 185 ? 9.012 11.422 35.561 1.00 17.16 165 ALA A O 1
ATOM 759 N N . LEU A 1 186 ? 10.653 10.805 34.151 1.00 16.84 166 LEU A N 1
ATOM 760 C CA . LEU A 1 186 ? 9.792 9.868 33.425 1.00 17.02 166 LEU A CA 1
ATOM 761 C C . LEU A 1 186 ? 9.298 8.682 34.269 1.00 17.19 166 LEU A C 1
ATOM 762 O O . LEU A 1 186 ? 8.325 8.020 33.897 1.00 17.31 166 LEU A O 1
ATOM 767 N N . SER A 1 187 ? 9.947 8.430 35.405 1.00 17.28 167 SER A N 1
ATOM 768 C CA . SER A 1 187 ? 9.414 7.491 36.394 1.00 17.64 167 SER A CA 1
ATOM 769 C C . SER A 1 187 ? 8.096 7.996 36.979 1.00 17.84 167 SER A C 1
ATOM 770 O O . SER A 1 187 ? 7.270 7.212 37.441 1.00 17.81 167 SER A O 1
ATOM 773 N N . PHE A 1 188 ? 7.920 9.315 36.958 1.00 18.21 168 PHE A N 1
ATOM 774 C CA . PHE A 1 188 ? 6.705 9.955 37.445 1.00 18.40 168 PHE A CA 1
ATOM 775 C C . PHE A 1 188 ? 6.012 10.633 36.274 1.00 18.85 168 PHE A C 1
ATOM 776 O O . PHE A 1 188 ? 5.520 11.756 36.383 1.00 18.85 168 PHE A O 1
ATOM 784 N N . GLY A 1 189 ? 5.973 9.906 35.156 1.00 19.32 169 GLY A N 1
ATOM 785 C CA . GLY A 1 189 ? 5.511 10.416 33.876 1.00 20.05 169 GLY A CA 1
ATOM 786 C C . GLY A 1 189 ? 4.084 10.913 33.809 1.00 20.60 169 GLY A C 1
ATOM 787 O O . GLY A 1 189 ? 3.714 11.584 32.847 1.00 20.30 169 GLY A O 1
ATOM 788 N N . HIS A 1 190 ? 3.291 10.579 34.826 1.00 21.52 170 HIS A N 1
ATOM 789 C CA . HIS A 1 190 ? 1.878 10.997 34.923 1.00 22.37 170 HIS A CA 1
ATOM 790 C C . HIS A 1 190 ? 1.727 12.457 35.369 1.00 22.96 170 HIS A C 1
ATOM 791 O O . HIS A 1 190 ? 0.681 13.071 35.172 1.00 23.31 170 HIS A O 1
ATOM 798 N N . LEU A 1 191 ? 2.777 13.008 35.967 1.00 23.79 171 LEU A N 1
ATOM 799 C CA . LEU A 1 191 ? 2.769 14.403 36.395 1.00 24.49 171 LEU A CA 1
ATOM 800 C C . LEU A 1 191 ? 3.171 15.323 35.241 1.00 25.26 171 LEU A C 1
ATOM 801 O O . LEU A 1 191 ? 4.030 14.962 34.437 1.00 25.12 171 LEU A O 1
ATOM 806 N N . PRO A 1 192 ? 2.530 16.506 35.139 1.00 26.06 172 PRO A N 1
ATOM 807 C CA . PRO A 1 192 ? 3.044 17.544 34.251 1.00 26.77 172 PRO A CA 1
ATOM 808 C C . PRO A 1 192 ? 4.284 18.182 34.862 1.00 27.70 172 PRO A C 1
ATOM 809 O O . PRO A 1 192 ? 4.355 18.354 36.088 1.00 27.62 172 PRO A O 1
ATOM 821 N N . LEU A 1 194 ? 7.798 21.067 33.907 1.00 29.78 174 LEU A N 1
ATOM 822 C CA . LEU A 1 194 ? 8.537 21.974 33.045 1.00 29.99 174 LEU A CA 1
ATOM 823 C C . LEU A 1 194 ? 9.962 22.097 33.541 1.00 30.16 174 LEU A C 1
ATOM 824 O O . LEU A 1 194 ? 10.199 22.165 34.752 1.00 30.06 174 LEU A O 1
ATOM 829 N N . PHE A 1 195 ? 10.903 22.118 32.600 1.00 30.33 175 PHE A N 1
ATOM 830 C CA . PHE A 1 195 ? 12.278 22.480 32.900 1.00 30.84 175 PHE A CA 1
ATOM 831 C C . PHE A 1 195 ? 12.390 24.005 32.966 1.00 31.35 175 PHE A C 1
ATOM 832 O O . PHE A 1 195 ? 11.818 24.716 32.134 1.00 31.31 175 PHE A O 1
ATOM 840 N N . VAL A 1 196 ? 13.108 24.496 33.973 1.00 31.87 176 VAL A N 1
ATOM 841 C CA . VAL A 1 196 ? 13.285 25.925 34.189 1.00 32.62 176 VAL A CA 1
ATOM 842 C C . VAL A 1 196 ? 14.778 26.266 34.094 1.00 33.39 176 VAL A C 1
ATOM 843 O O . VAL A 1 196 ? 15.529 26.060 35.049 1.00 33.50 176 VAL A O 1
ATOM 847 N N . PRO A 1 197 ? 15.217 26.774 32.929 1.00 34.29 177 PRO A N 1
ATOM 848 C CA . PRO A 1 197 ? 16.639 27.031 32.708 1.00 34.99 177 PRO A CA 1
ATOM 849 C C . PRO A 1 197 ? 17.133 28.298 33.400 1.00 35.82 177 PRO A C 1
ATOM 850 O O . PRO A 1 197 ? 16.354 29.230 33.634 1.00 36.20 177 PRO A O 1
ATOM 854 N N . ALA A 1 198 ? 18.423 28.321 33.721 1.00 36.59 178 ALA A N 1
ATOM 855 C CA . ALA A 1 198 ? 19.053 29.484 34.341 1.00 37.25 178 ALA A CA 1
ATOM 856 C C . ALA A 1 198 ? 19.544 30.476 33.286 1.00 37.65 178 ALA A C 1
ATOM 857 O O . ALA A 1 198 ? 19.547 31.689 33.512 1.00 37.63 178 ALA A O 1
ATOM 859 N N . GLY A 1 199 ? 19.951 29.944 32.137 1.00 38.16 179 GLY A N 1
ATOM 860 C CA . GLY A 1 199 ? 20.547 30.738 31.071 1.00 38.82 179 GLY A CA 1
ATOM 861 C C . GLY A 1 199 ? 22.010 30.391 30.869 1.00 39.36 179 GLY A C 1
ATOM 862 O O . GLY A 1 199 ? 22.525 29.466 31.505 1.00 39.48 179 GLY A O 1
ATOM 863 N N . PRO A 1 200 ? 22.693 31.125 29.971 1.00 39.74 180 PRO A N 1
ATOM 864 C CA . PRO A 1 200 ? 24.115 30.891 29.739 1.00 39.97 180 PRO A CA 1
ATOM 865 C C . PRO A 1 200 ? 24.996 31.704 30.685 1.00 40.11 180 PRO A C 1
ATOM 866 O O . PRO A 1 200 ? 24.490 32.317 31.629 1.00 40.31 180 PRO A O 1
ATOM 870 N N . GLY A 1 220 ? 31.633 41.337 31.954 1.00 51.76 200 GLY A N 1
ATOM 871 C CA . GLY A 1 220 ? 31.042 41.572 30.640 1.00 51.64 200 GLY A CA 1
ATOM 872 C C . GLY A 1 220 ? 30.104 42.765 30.610 1.00 51.56 200 GLY A C 1
ATOM 873 O O . GLY A 1 220 ? 29.538 43.151 31.638 1.00 51.66 200 GLY A O 1
ATOM 874 N N . LYS A 1 221 ? 29.940 43.343 29.420 1.00 51.29 201 LYS A N 1
ATOM 875 C CA . LYS A 1 221 ? 29.037 44.476 29.199 1.00 50.99 201 LYS A CA 1
ATOM 876 C C . LYS A 1 221 ? 27.602 44.018 28.865 1.00 50.71 201 LYS A C 1
ATOM 877 O O . LYS A 1 221 ? 27.142 44.138 27.720 1.00 50.69 201 LYS A O 1
ATOM 883 N N . VAL A 1 222 ? 26.896 43.517 29.882 1.00 50.13 202 VAL A N 1
ATOM 884 C CA . VAL A 1 222 ? 25.565 42.893 29.711 1.00 49.42 202 VAL A CA 1
ATOM 885 C C . VAL A 1 222 ? 24.430 43.863 29.335 1.00 48.84 202 VAL A C 1
ATOM 886 O O . VAL A 1 222 ? 23.245 43.508 29.405 1.00 48.72 202 VAL A O 1
ATOM 890 N N . ASP A 1 223 ? 24.811 45.072 28.925 1.00 48.00 203 ASP A N 1
ATOM 891 C CA . ASP A 1 223 ? 23.883 46.146 28.566 1.00 47.20 203 ASP A CA 1
ATOM 892 C C . ASP A 1 223 ? 22.966 45.815 27.381 1.00 46.49 203 ASP A C 1
ATOM 893 O O . ASP A 1 223 ? 21.759 46.067 27.433 1.00 46.31 203 ASP A O 1
ATOM 898 N N . ARG A 1 224 ? 23.553 45.234 26.336 1.00 45.48 204 ARG A N 1
ATOM 899 C CA . ARG A 1 224 ? 22.887 45.015 25.051 1.00 44.47 204 ARG A CA 1
ATOM 900 C C . ARG A 1 224 ? 21.796 43.937 25.087 1.00 43.58 204 ARG A C 1
ATOM 901 O O . ARG A 1 224 ? 20.673 44.164 24.622 1.00 43.07 204 ARG A O 1
ATOM 909 N N . ALA A 1 225 ? 22.140 42.775 25.647 1.00 42.59 205 ALA A N 1
ATOM 910 C CA . ALA A 1 225 ? 21.233 41.631 25.748 1.00 41.64 205 ALA A CA 1
ATOM 911 C C . ALA A 1 225 ? 19.949 41.985 26.497 1.00 40.97 205 ALA A C 1
ATOM 912 O O . ALA A 1 225 ? 18.878 41.457 26.190 1.00 41.05 205 ALA A O 1
ATOM 914 N N . GLN A 1 226 ? 20.067 42.890 27.467 1.00 40.05 206 GLN A N 1
ATOM 915 C CA . GLN A 1 226 ? 18.923 43.378 28.230 1.00 39.09 206 GLN A CA 1
ATOM 916 C C . GLN A 1 226 ? 18.053 44.325 27.412 1.00 38.19 206 GLN A C 1
ATOM 917 O O . GLN A 1 226 ? 16.830 44.252 27.472 1.00 38.25 206 GLN A O 1
ATOM 923 N N . LEU A 1 227 ? 18.685 45.208 26.646 1.00 37.06 207 LEU A N 1
ATOM 924 C CA . LEU A 1 227 ? 17.958 46.095 25.752 1.00 36.00 207 LEU A CA 1
ATOM 925 C C . LEU A 1 227 ? 17.137 45.283 24.736 1.00 35.41 207 LEU A C 1
ATOM 926 O O . LEU A 1 227 ? 15.993 45.634 24.441 1.00 35.00 207 LEU A O 1
ATOM 931 N N . LEU A 1 228 ? 17.722 44.194 24.228 1.00 34.65 208 LEU A N 1
ATOM 932 C CA . LEU A 1 228 ? 17.053 43.312 23.262 1.00 34.26 208 LEU A CA 1
ATOM 933 C C . LEU A 1 228 ? 15.849 42.603 23.873 1.00 34.14 208 LEU A C 1
ATOM 934 O O . LEU A 1 228 ? 14.814 42.486 23.219 1.00 33.87 208 LEU A O 1
ATOM 939 N N . GLU A 1 229 ? 15.997 42.130 25.114 1.00 34.10 209 GLU A N 1
ATOM 940 C CA . GLU A 1 229 ? 14.926 41.418 25.821 1.00 34.46 209 GLU A CA 1
ATOM 941 C C . GLU A 1 229 ? 13.691 42.301 25.969 1.00 34.10 209 GLU A C 1
ATOM 942 O O . GLU A 1 229 ? 12.572 41.801 26.052 1.00 33.96 209 GLU A O 1
ATOM 948 N N . ALA A 1 230 ? 13.910 43.615 25.973 1.00 34.11 210 ALA A N 1
ATOM 949 C CA . ALA A 1 230 ? 12.873 44.583 26.317 1.00 34.03 210 ALA A CA 1
ATOM 950 C C . ALA A 1 230 ? 12.431 45.501 25.174 1.00 34.03 210 ALA A C 1
ATOM 951 O O . ALA A 1 230 ? 11.803 46.533 25.433 1.00 33.98 210 ALA A O 1
ATOM 953 N N . GLU A 1 231 ? 12.750 45.136 23.928 1.00 34.18 211 GLU A N 1
ATOM 954 C CA . GLU A 1 231 ? 12.359 45.926 22.736 1.00 34.61 211 GLU A CA 1
ATOM 955 C C . GLU A 1 231 ? 13.336 47.029 22.326 1.00 34.59 211 GLU A C 1
ATOM 956 O O . GLU A 1 231 ? 13.353 47.433 21.160 1.00 34.47 211 GLU A O 1
ATOM 962 N N . ALA A 1 232 ? 14.129 47.515 23.281 1.00 34.80 212 ALA A N 1
ATOM 963 C CA . ALA A 1 232 ? 14.983 48.696 23.081 1.00 35.08 212 ALA A CA 1
ATOM 964 C C . ALA A 1 232 ? 15.884 48.616 21.847 1.00 35.20 212 ALA A C 1
ATOM 965 O O . ALA A 1 232 ? 16.066 49.613 21.143 1.00 35.12 212 ALA A O 1
ATOM 967 N N . GLN A 1 233 ? 16.431 47.430 21.586 1.00 35.23 213 GLN A N 1
ATOM 968 C CA . GLN A 1 233 ? 17.320 47.223 20.442 1.00 35.55 213 GLN A CA 1
ATOM 969 C C . GLN A 1 233 ? 16.895 46.040 19.568 1.00 35.35 213 GLN A C 1
ATOM 970 O O . GLN A 1 233 ? 16.309 45.072 20.056 1.00 35.10 213 GLN A O 1
ATOM 976 N N . SER A 1 234 ? 17.197 46.131 18.276 1.00 35.32 214 SER A N 1
ATOM 977 C CA . SER A 1 234 ? 16.891 45.058 17.337 1.00 35.31 214 SER A CA 1
ATOM 978 C C . SER A 1 234 ? 17.974 43.979 17.337 1.00 35.33 214 SER A C 1
ATOM 979 O O . SER A 1 234 ? 19.062 44.156 17.907 1.00 34.98 214 SER A O 1
ATOM 982 N N . TYR A 1 235 ? 17.642 42.862 16.691 1.00 35.27 215 TYR A N 1
ATOM 983 C CA . TYR A 1 235 ? 18.554 41.754 16.449 1.00 35.39 215 TYR A CA 1
ATOM 984 C C . TYR A 1 235 ? 19.887 42.197 15.816 1.00 35.05 215 TYR A C 1
ATOM 985 O O . TYR A 1 235 ? 20.941 41.645 16.138 1.00 34.73 215 TYR A O 1
ATOM 994 N N . HIS A 1 236 ? 19.832 43.214 14.951 1.00 34.78 216 HIS A N 1
ATOM 995 C CA . HIS A 1 236 ? 21.019 43.776 14.299 1.00 34.64 216 HIS A CA 1
ATOM 996 C C . HIS A 1 236 ? 22.083 44.179 15.318 1.00 34.25 216 HIS A C 1
ATOM 997 O O . HIS A 1 236 ? 23.251 43.833 15.164 1.00 33.92 216 HIS A O 1
ATOM 1004 N N . SER A 1 237 ? 21.647 44.879 16.365 1.00 33.88 217 SER A N 1
ATOM 1005 C CA . SER A 1 237 ? 22.527 45.430 17.387 1.00 33.65 217 SER A CA 1
ATOM 1006 C C . SER A 1 237 ? 23.052 44.383 18.353 1.00 33.59 217 SER A C 1
ATOM 1007 O O . SER A 1 237 ? 24.192 44.474 18.803 1.00 33.47 217 SER A O 1
ATOM 1010 N N . ALA A 1 238 ? 22.218 43.399 18.678 1.00 33.62 218 ALA A N 1
ATOM 1011 C CA . ALA A 1 238 ? 22.639 42.296 19.533 1.00 33.78 218 ALA A CA 1
ATOM 1012 C C . ALA A 1 238 ? 23.682 41.446 18.812 1.00 33.93 218 ALA A C 1
ATOM 1013 O O . ALA A 1 238 ? 24.717 41.111 19.383 1.00 33.75 218 ALA A O 1
ATOM 1015 N N . GLY A 1 239 ? 23.405 41.133 17.548 1.00 34.27 219 GLY A N 1
ATOM 1016 C CA . GLY A 1 239 ? 24.299 40.346 16.708 1.00 34.82 219 GLY A CA 1
ATOM 1017 C C . GLY A 1 239 ? 25.698 40.917 16.598 1.00 35.28 219 GLY A C 1
ATOM 1018 O O . GLY A 1 239 ? 26.684 40.199 16.774 1.00 34.82 219 GLY A O 1
ATOM 1019 N N . THR A 1 240 ? 25.778 42.215 16.324 1.00 36.01 220 THR A N 1
ATOM 1020 C CA . THR A 1 240 ? 27.061 42.879 16.105 1.00 37.12 220 THR A CA 1
ATOM 1021 C C . THR A 1 240 ? 27.959 42.962 17.339 1.00 37.85 220 THR A C 1
ATOM 1022 O O . THR A 1 240 ? 29.178 42.931 17.204 1.00 38.01 220 THR A O 1
ATOM 1026 N N . CYS A 1 241 ? 27.372 43.063 18.528 1.00 38.78 221 CYS A N 1
ATOM 1027 C CA . CYS A 1 241 ? 28.183 43.169 19.743 1.00 40.09 221 CYS A CA 1
ATOM 1028 C C . CYS A 1 241 ? 28.599 41.826 20.332 1.00 40.42 221 CYS A C 1
ATOM 1029 O O . CYS A 1 241 ? 29.589 41.752 21.061 1.00 40.75 221 CYS A O 1
ATOM 1032 N N . THR A 1 242 ? 27.848 40.770 20.029 1.00 40.95 222 THR A N 1
ATOM 1033 C CA . THR A 1 242 ? 28.292 39.417 20.355 1.00 41.48 222 THR A CA 1
ATOM 1034 C C . THR A 1 242 ? 29.315 38.931 19.324 1.00 41.98 222 THR A C 1
ATOM 1035 O O . THR A 1 242 ? 30.154 38.083 19.630 1.00 42.04 222 THR A O 1
ATOM 1039 N N . PHE A 1 243 ? 29.245 39.485 18.113 1.00 42.72 223 PHE A N 1
ATOM 1040 C CA . PHE A 1 243 ? 30.204 39.187 17.045 1.00 43.56 223 PHE A CA 1
ATOM 1041 C C . PHE A 1 243 ? 31.615 39.637 17.414 1.00 43.99 223 PHE A C 1
ATOM 1042 O O . PHE A 1 243 ? 32.593 38.991 17.030 1.00 44.19 223 PHE A O 1
ATOM 1050 N N . TYR A 1 244 ? 31.716 40.744 18.151 1.00 44.42 224 TYR A N 1
ATOM 1051 C CA . TYR A 1 244 ? 32.994 41.180 18.703 1.00 44.91 224 TYR A CA 1
ATOM 1052 C C . TYR A 1 244 ? 33.319 40.343 19.944 1.00 45.15 224 TYR A C 1
ATOM 1053 O O . TYR A 1 244 ? 33.131 40.798 21.076 1.00 45.20 224 TYR A O 1
ATOM 1062 N N . GLY A 1 245 ? 33.800 39.119 19.719 1.00 45.39 225 GLY A N 1
ATOM 1063 C CA . GLY A 1 245 ? 34.116 38.174 20.796 1.00 45.48 225 GLY A CA 1
ATOM 1064 C C . GLY A 1 245 ? 35.246 38.630 21.703 1.00 45.54 225 GLY A C 1
ATOM 1065 O O . GLY A 1 245 ? 35.030 39.400 22.642 1.00 45.46 225 GLY A O 1
ATOM 1066 N N . GLN A 1 251 ? 20.443 21.909 26.671 1.00 52.31 231 GLN A N 1
ATOM 1067 C CA . GLN A 1 251 ? 19.213 22.690 26.785 1.00 52.23 231 GLN A CA 1
ATOM 1068 C C . GLN A 1 251 ? 18.525 22.946 25.439 1.00 52.00 231 GLN A C 1
ATOM 1069 O O . GLN A 1 251 ? 17.341 23.293 25.403 1.00 52.01 231 GLN A O 1
ATOM 1075 N N . LEU A 1 252 ? 19.263 22.770 24.343 1.00 51.72 232 LEU A N 1
ATOM 1076 C CA . LEU A 1 252 ? 18.690 22.853 22.997 1.00 51.37 232 LEU A CA 1
ATOM 1077 C C . LEU A 1 252 ? 17.741 21.680 22.735 1.00 51.27 232 LEU A C 1
ATOM 1078 O O . LEU A 1 252 ? 16.761 21.822 22.002 1.00 51.12 232 LEU A O 1
ATOM 1091 N N . LEU A 1 254 ? 15.854 20.224 25.100 1.00 47.89 234 LEU A N 1
ATOM 1092 C CA . LEU A 1 254 ? 14.619 20.543 25.830 1.00 46.42 234 LEU A CA 1
ATOM 1093 C C . LEU A 1 254 ? 13.729 21.528 25.070 1.00 45.20 234 LEU A C 1
ATOM 1094 O O . LEU A 1 254 ? 12.510 21.551 25.266 1.00 45.05 234 LEU A O 1
ATOM 1099 N N . GLU A 1 255 ? 14.352 22.333 24.211 1.00 43.54 235 GLU A N 1
ATOM 1100 C CA . GLU A 1 255 ? 13.653 23.319 23.397 1.00 42.17 235 GLU A CA 1
ATOM 1101 C C . GLU A 1 255 ? 12.828 22.667 22.283 1.00 41.03 235 GLU A C 1
ATOM 1102 O O . GLU A 1 255 ? 11.637 22.948 22.158 1.00 40.93 235 GLU A O 1
ATOM 1108 N N . VAL A 1 256 ? 13.458 21.801 21.487 1.00 39.59 236 VAL A N 1
ATOM 1109 C CA . VAL A 1 256 ? 12.782 21.129 20.365 1.00 38.46 236 VAL A CA 1
ATOM 1110 C C . VAL A 1 256 ? 11.754 20.098 20.817 1.00 37.49 236 VAL A C 1
ATOM 1111 O O . VAL A 1 256 ? 10.795 19.813 20.103 1.00 37.02 236 VAL A O 1
ATOM 1123 N N . GLY A 1 258 ? 9.933 20.510 23.414 1.00 33.78 238 GLY A N 1
ATOM 1124 C CA . GLY A 1 258 ? 8.873 21.268 24.070 1.00 32.86 238 GLY A CA 1
ATOM 1125 C C . GLY A 1 258 ? 8.779 21.024 25.562 1.00 32.24 238 GLY A C 1
ATOM 1126 O O . GLY A 1 258 ? 7.684 20.956 26.117 1.00 31.81 238 GLY A O 1
ATOM 1127 N N . LEU A 1 259 ? 9.936 20.892 26.206 1.00 31.72 239 LEU A N 1
ATOM 1128 C CA . LEU A 1 259 ? 10.003 20.563 27.626 1.00 31.43 239 LEU A CA 1
ATOM 1129 C C . LEU A 1 259 ? 10.276 21.779 28.512 1.00 31.09 239 LEU A C 1
ATOM 1130 O O . LEU A 1 259 ? 10.294 21.674 29.735 1.00 31.08 239 LEU A O 1
ATOM 1135 N N . GLN A 1 260 ? 10.488 22.927 27.878 1.00 30.82 240 GLN A N 1
ATOM 1136 C CA . GLN A 1 260 ? 10.620 24.204 28.574 1.00 30.83 240 GLN A CA 1
ATOM 1137 C C . GLN A 1 260 ? 9.967 25.300 27.738 1.00 30.70 240 GLN A C 1
ATOM 1138 O O . GLN A 1 260 ? 9.721 25.103 26.553 1.00 30.59 240 GLN A O 1
ATOM 1144 N N . LEU A 1 261 ? 9.685 26.443 28.358 1.00 30.71 241 LEU A N 1
ATOM 1145 C CA . LEU A 1 261 ? 9.108 27.591 27.651 1.00 30.72 241 LEU A CA 1
ATOM 1146 C C . LEU A 1 261 ? 9.948 28.020 26.444 1.00 30.82 241 LEU A C 1
ATOM 1147 O O . LEU A 1 261 ? 11.173 28.051 26.526 1.00 30.57 241 LEU A O 1
ATOM 1152 N N . PRO A 1 262 ? 9.285 28.327 25.312 1.00 31.20 242 PRO A N 1
ATOM 1153 C CA . PRO A 1 262 ? 9.964 28.792 24.098 1.00 31.53 242 PRO A CA 1
ATOM 1154 C C . PRO A 1 262 ? 10.927 29.953 24.358 1.00 31.98 242 PRO A C 1
ATOM 1155 O O . PRO A 1 262 ? 10.548 30.954 24.976 1.00 31.67 242 PRO A O 1
ATOM 1159 N N . GLY A 1 263 ? 12.166 29.791 23.900 1.00 32.65 243 GLY A N 1
ATOM 1160 C CA . GLY A 1 263 ? 13.199 30.812 24.019 1.00 33.80 243 GLY A CA 1
ATOM 1161 C C . GLY A 1 263 ? 13.649 31.130 25.431 1.00 34.68 243 GLY A C 1
ATOM 1162 O O . GLY A 1 263 ? 14.294 32.150 25.658 1.00 34.82 243 GLY A O 1
ATOM 1163 N N . SER A 1 264 ? 13.330 30.258 26.381 1.00 35.82 244 SER A N 1
ATOM 1164 C CA . SER A 1 264 ? 13.653 30.511 27.787 1.00 37.21 244 SER A CA 1
ATOM 1165 C C . SER A 1 264 ? 15.113 30.239 28.181 1.00 38.06 244 SER A C 1
ATOM 1166 O O . SER A 1 264 ? 15.592 30.786 29.173 1.00 38.32 244 SER A O 1
ATOM 1169 N N . SER A 1 265 ? 15.811 29.405 27.415 1.00 39.07 245 SER A N 1
ATOM 1170 C CA . SER A 1 265 ? 17.168 28.990 27.776 1.00 40.26 245 SER A CA 1
ATOM 1171 C C . SER A 1 265 ? 18.263 30.010 27.444 1.00 41.07 245 SER A C 1
ATOM 1172 O O . SER A 1 265 ? 19.397 29.881 27.911 1.00 41.17 245 SER A O 1
ATOM 1175 N N . PHE A 1 266 ? 17.920 31.027 26.661 1.00 42.08 246 PHE A N 1
ATOM 1176 C CA . PHE A 1 266 ? 18.912 31.989 26.182 1.00 43.04 246 PHE A CA 1
ATOM 1177 C C . PHE A 1 266 ? 18.838 33.344 26.856 1.00 43.51 246 PHE A C 1
ATOM 1178 O O . PHE A 1 266 ? 19.581 34.257 26.496 1.00 43.84 246 PHE A O 1
ATOM 1186 N N . VAL A 1 267 ? 17.943 33.475 27.827 1.00 44.01 247 VAL A N 1
ATOM 1187 C CA . VAL A 1 267 ? 17.830 34.702 28.597 1.00 44.60 247 VAL A CA 1
ATOM 1188 C C . VAL A 1 267 ? 18.936 34.712 29.646 1.00 45.11 247 VAL A C 1
ATOM 1189 O O . VAL A 1 267 ? 19.164 33.711 30.332 1.00 45.15 247 VAL A O 1
ATOM 1193 N N . ASN A 1 268 ? 19.636 35.839 29.739 1.00 45.61 248 ASN A N 1
ATOM 1194 C CA . ASN A 1 268 ? 20.698 36.026 30.717 1.00 46.15 248 ASN A CA 1
ATOM 1195 C C . ASN A 1 268 ? 20.118 35.856 32.119 1.00 46.33 248 ASN A C 1
ATOM 1196 O O . ASN A 1 268 ? 18.978 36.262 32.357 1.00 46.51 248 ASN A O 1
ATOM 1201 N N . PRO A 1 269 ? 20.880 35.230 33.043 1.00 46.55 249 PRO A N 1
ATOM 1202 C CA . PRO A 1 269 ? 20.400 34.974 34.411 1.00 46.64 249 PRO A CA 1
ATOM 1203 C C . PRO A 1 269 ? 19.913 36.200 35.189 1.00 46.75 249 PRO A C 1
ATOM 1204 O O . PRO A 1 269 ? 18.868 36.131 35.840 1.00 46.93 249 PRO A O 1
ATOM 1208 N N . ASP A 1 270 ? 20.651 37.308 35.118 1.00 46.87 250 ASP A N 1
ATOM 1209 C CA . ASP A 1 270 ? 20.332 38.504 35.914 1.00 47.05 250 ASP A CA 1
ATOM 1210 C C . ASP A 1 270 ? 19.224 39.390 35.323 1.00 46.85 250 ASP A C 1
ATOM 1211 O O . ASP A 1 270 ? 18.905 40.444 35.880 1.00 46.90 250 ASP A O 1
ATOM 1216 N N . ASP A 1 271 ? 18.636 38.954 34.211 1.00 46.59 251 ASP A N 1
ATOM 1217 C CA . ASP A 1 271 ? 17.630 39.743 33.498 1.00 46.41 251 ASP A CA 1
ATOM 1218 C C . ASP A 1 271 ? 16.240 39.681 34.129 1.00 45.86 251 ASP A C 1
ATOM 1219 O O . ASP A 1 271 ? 15.817 38.624 34.592 1.00 45.93 251 ASP A O 1
ATOM 1224 N N . PRO A 1 272 ? 15.525 40.822 34.161 1.00 45.40 252 PRO A N 1
ATOM 1225 C CA . PRO A 1 272 ? 14.129 40.814 34.612 1.00 44.95 252 PRO A CA 1
ATOM 1226 C C . PRO A 1 272 ? 13.194 39.969 33.737 1.00 44.47 252 PRO A C 1
ATOM 1227 O O . PRO A 1 272 ? 12.127 39.573 34.203 1.00 44.43 252 PRO A O 1
ATOM 1231 N N . LEU A 1 273 ? 13.584 39.699 32.491 1.00 43.94 253 LEU A N 1
ATOM 1232 C CA . LEU A 1 273 ? 12.840 38.760 31.648 1.00 43.41 253 LEU A CA 1
ATOM 1233 C C . LEU A 1 273 ? 12.943 37.341 32.207 1.00 43.23 253 LEU A C 1
ATOM 1234 O O . LEU A 1 273 ? 11.941 36.624 32.281 1.00 43.09 253 LEU A O 1
ATOM 1239 N N . ARG A 1 274 ? 14.158 36.952 32.595 1.00 42.93 254 ARG A N 1
ATOM 1240 C CA . ARG A 1 274 ? 14.398 35.682 33.277 1.00 42.74 254 ARG A CA 1
ATOM 1241 C C . ARG A 1 274 ? 13.526 35.559 34.528 1.00 42.63 254 ARG A C 1
ATOM 1242 O O . ARG A 1 274 ? 12.983 34.489 34.802 1.00 42.61 254 ARG A O 1
ATOM 1250 N N . GLU A 1 275 ? 13.367 36.654 35.269 1.00 42.47 255 GLU A N 1
ATOM 1251 C CA . GLU A 1 275 ? 12.481 36.631 36.427 1.00 42.54 255 GLU A CA 1
ATOM 1252 C C . GLU A 1 275 ? 11.041 36.351 36.006 1.00 42.06 255 GLU A C 1
ATOM 1253 O O . GLU A 1 275 ? 10.368 35.532 36.624 1.00 42.02 255 GLU A O 1
ATOM 1259 N N . ALA A 1 276 ? 10.589 37.013 34.942 1.00 41.81 256 ALA A N 1
ATOM 1260 C CA . ALA A 1 276 ? 9.240 36.807 34.408 1.00 41.52 256 ALA A CA 1
ATOM 1261 C C . ALA A 1 276 ? 9.014 35.383 33.880 1.00 41.38 256 ALA A C 1
ATOM 1262 O O . ALA A 1 276 ? 7.942 34.811 34.079 1.00 41.14 256 ALA A O 1
ATOM 1264 N N . LEU A 1 277 ? 10.026 34.820 33.218 1.00 41.35 257 LEU A N 1
ATOM 1265 C CA . LEU A 1 277 ? 9.957 33.453 32.693 1.00 41.43 257 LEU A CA 1
ATOM 1266 C C . LEU A 1 277 ? 9.918 32.388 33.786 1.00 41.60 257 LEU A C 1
ATOM 1267 O O . LEU A 1 277 ? 9.337 31.321 33.587 1.00 41.72 257 LEU A O 1
ATOM 1272 N N . ASN A 1 278 ? 10.537 32.677 34.930 1.00 41.66 258 ASN A N 1
ATOM 1273 C CA . ASN A 1 278 ? 10.444 31.809 36.101 1.00 41.84 258 ASN A CA 1
ATOM 1274 C C . ASN A 1 278 ? 9.031 31.810 36.666 1.00 42.12 258 ASN A C 1
ATOM 1275 O O . ASN A 1 278 ? 8.545 30.784 37.148 1.00 42.13 258 ASN A O 1
ATOM 1280 N N . LYS A 1 279 ? 8.376 32.967 36.593 1.00 42.50 259 LYS A N 1
ATOM 1281 C CA . LYS A 1 279 ? 7.013 33.116 37.090 1.00 42.97 259 LYS A CA 1
ATOM 1282 C C . LYS A 1 279 ? 6.032 32.394 36.173 1.00 43.20 259 LYS A C 1
ATOM 1283 O O . LYS A 1 279 ? 5.099 31.737 36.643 1.00 43.31 259 LYS A O 1
ATOM 1297 N N . ALA A 1 281 ? 6.700 29.863 34.140 1.00 42.91 261 ALA A N 1
ATOM 1298 C CA . ALA A 1 281 ? 6.928 28.429 34.301 1.00 42.78 261 ALA A CA 1
ATOM 1299 C C . ALA A 1 281 ? 6.087 27.857 35.441 1.00 42.67 261 ALA A C 1
ATOM 1300 O O . ALA A 1 281 ? 5.469 26.811 35.277 1.00 42.51 261 ALA A O 1
ATOM 1302 N N . ALA A 1 282 ? 6.054 28.561 36.575 1.00 42.66 262 ALA A N 1
ATOM 1303 C CA . ALA A 1 282 ? 5.257 28.164 37.744 1.00 42.64 262 ALA A CA 1
ATOM 1304 C C . ALA A 1 282 ? 3.762 28.123 37.448 1.00 42.64 262 ALA A C 1
ATOM 1305 O O . ALA A 1 282 ? 3.092 27.140 37.764 1.00 42.60 262 ALA A O 1
ATOM 1307 N N . LYS A 1 283 ? 3.247 29.189 36.842 1.00 42.75 263 LYS A N 1
ATOM 1308 C CA . LYS A 1 283 ? 1.827 29.280 36.500 1.00 42.96 263 LYS A CA 1
ATOM 1309 C C . LYS A 1 283 ? 1.412 28.221 35.477 1.00 42.89 263 LYS A C 1
ATOM 1310 O O . LYS A 1 283 ? 0.315 27.662 35.562 1.00 42.90 263 LYS A O 1
ATOM 1316 N N . GLN A 1 284 ? 2.298 27.945 34.523 1.00 42.78 264 GLN A N 1
ATOM 1317 C CA . GLN A 1 284 ? 1.989 27.049 33.418 1.00 42.69 264 GLN A CA 1
ATOM 1318 C C . GLN A 1 284 ? 1.819 25.592 33.851 1.00 42.92 264 GLN A C 1
ATOM 1319 O O . GLN A 1 284 ? 0.929 24.908 33.342 1.00 42.74 264 GLN A O 1
ATOM 1325 N N . VAL A 1 285 ? 2.654 25.129 34.786 1.00 43.37 265 VAL A N 1
ATOM 1326 C CA . VAL A 1 285 ? 2.554 23.754 35.315 1.00 44.02 265 VAL A CA 1
ATOM 1327 C C . VAL A 1 285 ? 1.213 23.516 35.999 1.00 44.38 265 VAL A C 1
ATOM 1328 O O . VAL A 1 285 ? 0.632 22.441 35.861 1.00 44.59 265 VAL A O 1
ATOM 1332 N N . CYS A 1 286 ? 0.741 24.520 36.741 1.00 44.97 266 CYS A N 1
ATOM 1333 C CA . CYS A 1 286 ? -0.581 24.493 37.377 1.00 45.24 266 CYS A CA 1
ATOM 1334 C C . CYS A 1 286 ? -1.704 24.313 36.349 1.00 45.29 266 CYS A C 1
ATOM 1335 O O . CYS A 1 286 ? -2.681 23.607 36.607 1.00 45.44 266 CYS A O 1
ATOM 1338 N N . ARG A 1 287 ? -1.549 24.946 35.189 1.00 45.42 267 ARG A N 1
ATOM 1339 C CA . ARG A 1 287 ? -2.503 24.833 34.083 1.00 45.67 267 ARG A CA 1
ATOM 1340 C C . ARG A 1 287 ? -2.445 23.478 33.381 1.00 45.44 267 ARG A C 1
ATOM 1341 O O . ARG A 1 287 ? -3.359 23.120 32.642 1.00 45.31 267 ARG A O 1
ATOM 1349 N N . LEU A 1 288 ? -1.363 22.737 33.605 1.00 45.47 268 LEU A N 1
ATOM 1350 C CA . LEU A 1 288 ? -1.125 21.468 32.918 1.00 45.42 268 LEU A CA 1
ATOM 1351 C C . LEU A 1 288 ? -1.480 20.259 33.780 1.00 45.56 268 LEU A C 1
ATOM 1352 O O . LEU A 1 288 ? -1.309 19.108 33.364 1.00 45.64 268 LEU A O 1
ATOM 1357 N N . THR A 1 289 ? -1.992 20.546 34.973 1.00 45.69 269 THR A N 1
ATOM 1358 C CA . THR A 1 289 ? -2.424 19.554 35.955 1.00 45.98 269 THR A CA 1
ATOM 1359 C C . THR A 1 289 ? -3.545 18.644 35.428 1.00 46.02 269 THR A C 1
ATOM 1360 O O . THR A 1 289 ? -4.241 18.995 34.475 1.00 46.04 269 THR A O 1
ATOM 1364 N N . GLU A 1 290 ? -3.704 17.476 36.051 1.00 46.24 270 GLU A N 1
ATOM 1365 C CA . GLU A 1 290 ? -4.741 16.505 35.676 1.00 46.40 270 GLU A CA 1
ATOM 1366 C C . GLU A 1 290 ? -6.175 17.023 35.874 1.00 46.29 270 GLU A C 1
ATOM 1367 O O . GLU A 1 290 ? -7.127 16.428 35.361 1.00 46.26 270 GLU A O 1
ATOM 1373 N N . LEU A 1 291 ? -6.310 18.138 36.596 1.00 46.20 271 LEU A N 1
ATOM 1374 C CA . LEU A 1 291 ? -7.605 18.761 36.900 1.00 46.01 271 LEU A CA 1
ATOM 1375 C C . LEU A 1 291 ? -8.484 18.952 35.660 1.00 45.72 271 LEU A C 1
ATOM 1376 O O . LEU A 1 291 ? -9.716 18.901 35.748 1.00 45.91 271 LEU A O 1
ATOM 1381 N N . GLY A 1 292 ? -7.845 19.177 34.513 1.00 45.18 272 GLY A N 1
ATOM 1382 C CA . GLY A 1 292 ? -8.550 19.320 33.246 1.00 44.44 272 GLY A CA 1
ATOM 1383 C C . GLY A 1 292 ? -8.145 20.547 32.455 1.00 43.94 272 GLY A C 1
ATOM 1384 O O . GLY A 1 292 ? -7.336 21.354 32.912 1.00 44.04 272 GLY A O 1
ATOM 1385 N N . THR A 1 293 ? -8.754 20.682 31.275 1.00 43.38 273 THR A N 1
ATOM 1386 C CA . THR A 1 293 ? -8.460 21.709 30.254 1.00 42.57 273 THR A CA 1
ATOM 1387 C C . THR A 1 293 ? -7.223 21.378 29.421 1.00 41.81 273 THR A C 1
ATOM 1388 O O . THR A 1 293 ? -7.330 21.233 28.202 1.00 42.10 273 THR A O 1
ATOM 1392 N N . GLN A 1 294 ? -6.067 21.243 30.066 1.00 40.63 274 GLN A N 1
ATOM 1393 C CA . GLN A 1 294 ? -4.811 21.068 29.336 1.00 39.42 274 GLN A CA 1
ATOM 1394 C C . GLN A 1 294 ? -3.837 20.087 30.017 1.00 38.35 274 GLN A C 1
ATOM 1395 O O . GLN A 1 294 ? -2.646 20.376 30.153 1.00 38.29 274 GLN A O 1
ATOM 1401 N N . TYR A 1 295 ? -4.345 18.926 30.432 1.00 36.86 275 TYR A N 1
ATOM 1402 C CA . TYR A 1 295 ? -3.509 17.885 31.046 1.00 35.37 275 TYR A CA 1
ATOM 1403 C C . TYR A 1 295 ? -2.399 17.405 30.108 1.00 34.25 275 TYR A C 1
ATOM 1404 O O . TYR A 1 295 ? -2.663 16.779 29.077 1.00 33.98 275 TYR A O 1
ATOM 1413 N N . SER A 1 296 ? -1.162 17.706 30.495 1.00 32.77 276 SER A N 1
ATOM 1414 C CA . SER A 1 296 ? 0.017 17.402 29.691 1.00 31.39 276 SER A CA 1
ATOM 1415 C C . SER A 1 296 ? 1.110 16.715 30.523 1.00 30.11 276 SER A C 1
ATOM 1416 O O . SER A 1 296 ? 2.089 17.356 30.916 1.00 29.75 276 SER A O 1
ATOM 1419 N N . PRO A 1 297 ? 0.948 15.403 30.784 1.00 28.86 277 PRO A N 1
ATOM 1420 C CA . PRO A 1 297 ? 1.941 14.665 31.564 1.00 28.14 277 PRO A CA 1
ATOM 1421 C C . PRO A 1 297 ? 3.265 14.511 30.804 1.00 27.23 277 PRO A C 1
ATOM 1422 O O . PRO A 1 297 ? 3.261 14.294 29.591 1.00 27.05 277 PRO A O 1
ATOM 1426 N N . ILE A 1 298 ? 4.382 14.638 31.515 1.00 26.40 278 ILE A N 1
ATOM 1427 C CA . ILE A 1 298 ? 5.708 14.582 30.879 1.00 25.67 278 ILE A CA 1
ATOM 1428 C C . ILE A 1 298 ? 5.954 13.291 30.086 1.00 25.13 278 ILE A C 1
ATOM 1429 O O . ILE A 1 298 ? 6.607 13.322 29.042 1.00 25.07 278 ILE A O 1
ATOM 1434 N N . GLY A 1 299 ? 5.410 12.177 30.575 1.00 24.39 279 GLY A N 1
ATOM 1435 C CA . GLY A 1 299 ? 5.543 10.885 29.909 1.00 23.98 279 GLY A CA 1
ATOM 1436 C C . GLY A 1 299 ? 4.794 10.793 28.592 1.00 23.74 279 GLY A C 1
ATOM 1437 O O . GLY A 1 299 ? 4.976 9.835 27.836 1.00 23.50 279 GLY A O 1
ATOM 1438 N N . GLU A 1 300 ? 3.940 11.785 28.331 1.00 23.55 280 GLU A N 1
ATOM 1439 C CA . GLU A 1 300 ? 3.229 11.904 27.061 1.00 23.53 280 GLU A CA 1
ATOM 1440 C C . GLU A 1 300 ? 3.870 12.953 26.160 1.00 23.14 280 GLU A C 1
ATOM 1441 O O . GLU A 1 300 ? 3.913 12.782 24.940 1.00 23.00 280 GLU A O 1
ATOM 1447 N N . VAL A 1 301 ? 4.358 14.037 26.764 1.00 22.58 281 VAL A N 1
ATOM 1448 C CA . VAL A 1 301 ? 5.065 15.080 26.023 1.00 22.04 281 VAL A CA 1
ATOM 1449 C C . VAL A 1 301 ? 6.327 14.477 25.398 1.00 21.77 281 VAL A C 1
ATOM 1450 O O . VAL A 1 301 ? 6.641 14.734 24.234 1.00 21.50 281 VAL A O 1
ATOM 1454 N N . VAL A 1 302 ? 7.029 13.656 26.177 1.00 21.26 282 VAL A N 1
ATOM 1455 C CA . VAL A 1 302 ? 8.067 12.798 25.633 1.00 20.66 282 VAL A CA 1
ATOM 1456 C C . VAL A 1 302 ? 7.363 11.641 24.920 1.00 20.55 282 VAL A C 1
ATOM 1457 O O . VAL A 1 302 ? 6.665 10.838 25.547 1.00 20.30 282 VAL A O 1
ATOM 1461 N N . ASN A 1 303 ? 7.524 11.597 23.601 1.00 20.16 283 ASN A N 1
ATOM 1462 C CA . ASN A 1 303 ? 6.940 10.553 22.763 1.00 20.13 283 ASN A CA 1
ATOM 1463 C C . ASN A 1 303 ? 7.846 10.326 21.565 1.00 20.04 283 ASN A C 1
ATOM 1464 O O . ASN A 1 303 ? 8.873 10.994 21.443 1.00 20.45 283 ASN A O 1
ATOM 1469 N N . GLU A 1 304 ? 7.466 9.398 20.691 1.00 19.69 284 GLU A N 1
ATOM 1470 C CA . GLU A 1 304 ? 8.279 9.032 19.535 1.00 19.68 284 GLU A CA 1
ATOM 1471 C C . GLU A 1 304 ? 8.612 10.227 18.635 1.00 19.51 284 GLU A C 1
ATOM 1472 O O . GLU A 1 304 ? 9.761 10.391 18.220 1.00 19.31 284 GLU A O 1
ATOM 1478 N N . LYS A 1 305 ? 7.614 11.063 18.357 1.00 19.48 285 LYS A N 1
ATOM 1479 C CA . LYS A 1 305 ? 7.802 12.230 17.493 1.00 19.47 285 LYS A CA 1
ATOM 1480 C C . LYS A 1 305 ? 8.724 13.271 18.124 1.00 19.31 285 LYS A C 1
ATOM 1481 O O . LYS A 1 305 ? 9.558 13.871 17.434 1.00 18.89 285 LYS A O 1
ATOM 1487 N N . SER A 1 306 ? 8.565 13.490 19.430 1.00 19.15 286 SER A N 1
ATOM 1488 C CA . SER A 1 306 ? 9.350 14.511 20.120 1.00 19.05 286 SER A CA 1
ATOM 1489 C C . SER A 1 306 ? 10.791 14.044 20.323 1.00 18.60 286 SER A C 1
ATOM 1490 O O . SER A 1 306 ? 11.719 14.848 20.266 1.00 18.49 286 SER A O 1
ATOM 1493 N N . ILE A 1 307 ? 10.964 12.741 20.532 1.00 18.33 287 ILE A N 1
ATOM 1494 C CA . ILE A 1 307 ? 12.290 12.122 20.562 1.00 18.19 287 ILE A CA 1
ATOM 1495 C C . ILE A 1 307 ? 13.006 12.271 19.216 1.00 18.05 287 ILE A C 1
ATOM 1496 O O . ILE A 1 307 ? 14.164 12.710 19.164 1.00 17.86 287 ILE A O 1
ATOM 1501 N N . VAL A 1 308 ? 12.316 11.923 18.132 1.00 18.01 288 VAL A N 1
ATOM 1502 C CA . VAL A 1 308 ? 12.860 12.118 16.785 1.00 18.10 288 VAL A CA 1
ATOM 1503 C C . VAL A 1 308 ? 13.237 13.595 16.569 1.00 18.09 288 VAL A C 1
ATOM 1504 O O . VAL A 1 308 ? 14.323 13.891 16.077 1.00 18.19 288 VAL A O 1
ATOM 1508 N N . ASN A 1 309 ? 12.345 14.501 16.971 1.00 18.04 289 ASN A N 1
ATOM 1509 C CA . ASN A 1 309 ? 12.584 15.941 16.901 1.00 18.14 289 ASN A CA 1
ATOM 1510 C C . ASN A 1 309 ? 13.882 16.337 17.604 1.00 18.27 289 ASN A C 1
ATOM 1511 O O . ASN A 1 309 ? 14.644 17.168 17.101 1.00 18.29 289 ASN A O 1
ATOM 1516 N N . GLY A 1 310 ? 14.126 15.726 18.761 1.00 18.38 290 GLY A N 1
ATOM 1517 C CA . GLY A 1 310 ? 15.332 15.978 19.536 1.00 18.55 290 GLY A CA 1
ATOM 1518 C C . GLY A 1 310 ? 16.565 15.529 18.792 1.00 18.79 290 GLY A C 1
ATOM 1519 O O . GLY A 1 310 ? 17.584 16.217 18.805 1.00 19.46 290 GLY A O 1
ATOM 1520 N N . ILE A 1 311 ? 16.472 14.378 18.132 1.00 18.89 291 ILE A N 1
ATOM 1521 C CA . ILE A 1 311 ? 17.584 13.847 17.356 1.00 18.93 291 ILE A CA 1
ATOM 1522 C C . ILE A 1 311 ? 17.920 14.738 16.156 1.00 19.25 291 ILE A C 1
ATOM 1523 O O . ILE A 1 311 ? 19.095 15.030 15.917 1.00 19.00 291 ILE A O 1
ATOM 1528 N N . VAL A 1 312 ? 16.904 15.170 15.404 1.00 19.73 292 VAL A N 1
ATOM 1529 C CA . VAL A 1 312 ? 17.175 15.985 14.205 1.00 20.34 292 VAL A CA 1
ATOM 1530 C C . VAL A 1 312 ? 17.780 17.353 14.575 1.00 20.39 292 VAL A C 1
ATOM 1531 O O . VAL A 1 312 ? 18.648 17.864 13.864 1.00 20.66 292 VAL A O 1
ATOM 1535 N N . ALA A 1 313 ? 17.337 17.914 15.700 1.00 20.24 293 ALA A N 1
ATOM 1536 C CA . ALA A 1 313 ? 17.889 19.163 16.222 1.00 20.45 293 ALA A CA 1
ATOM 1537 C C . ALA A 1 313 ? 19.332 18.977 16.680 1.00 20.46 293 ALA A C 1
ATOM 1538 O O . ALA A 1 313 ? 20.174 19.845 16.457 1.00 20.43 293 ALA A O 1
ATOM 1540 N N . LEU A 1 314 ? 19.597 17.847 17.334 1.00 20.34 294 LEU A N 1
ATOM 1541 C CA . LEU A 1 314 ? 20.960 17.436 17.660 1.00 20.52 294 LEU A CA 1
ATOM 1542 C C . LEU A 1 314 ? 21.832 17.357 16.406 1.00 20.17 294 LEU A C 1
ATOM 1543 O O . LEU A 1 314 ? 22.982 17.795 16.421 1.00 20.33 294 LEU A O 1
ATOM 1548 N N . LEU A 1 315 ? 21.271 16.816 15.325 1.00 19.87 295 LEU A N 1
ATOM 1549 C CA . LEU A 1 315 ? 21.986 16.676 14.054 1.00 19.49 295 LEU A CA 1
ATOM 1550 C C . LEU A 1 315 ? 22.161 18.006 13.312 1.00 19.50 295 LEU A C 1
ATOM 1551 O O . LEU A 1 315 ? 23.246 18.296 12.809 1.00 19.59 295 LEU A O 1
ATOM 1556 N N . ALA A 1 316 ? 21.100 18.812 13.253 1.00 19.45 296 ALA A N 1
ATOM 1557 C CA . ALA A 1 316 ? 21.143 20.114 12.575 1.00 19.55 296 ALA A CA 1
ATOM 1558 C C . ALA A 1 316 ? 22.047 21.140 13.272 1.00 19.78 296 ALA A C 1
ATOM 1559 O O . ALA A 1 316 ? 22.503 22.104 12.638 1.00 19.90 296 ALA A O 1
ATOM 1561 N N . THR A 1 317 ? 22.305 20.937 14.563 1.00 19.69 297 THR A N 1
ATOM 1562 C CA . THR A 1 317 ? 23.134 21.867 15.322 1.00 20.10 297 THR A CA 1
ATOM 1563 C C . THR A 1 317 ? 24.573 21.391 15.523 1.00 20.20 297 THR A C 1
ATOM 1564 O O . THR A 1 317 ? 25.374 22.092 16.126 1.00 20.11 297 THR A O 1
ATOM 1568 N N . GLY A 1 318 ? 24.893 20.200 15.022 1.00 20.83 298 GLY A N 1
ATOM 1569 C CA . GLY A 1 318 ? 26.231 19.619 15.177 1.00 20.98 298 GLY A CA 1
ATOM 1570 C C . GLY A 1 318 ? 26.577 19.328 16.623 1.00 21.37 298 GLY A C 1
ATOM 1571 O O . GLY A 1 318 ? 27.702 19.562 17.061 1.00 21.39 298 GLY A O 1
ATOM 1572 N N . GLY A 1 319 ? 25.603 18.806 17.361 1.00 21.74 299 GLY A N 1
ATOM 1573 C CA . GLY A 1 319 ? 25.736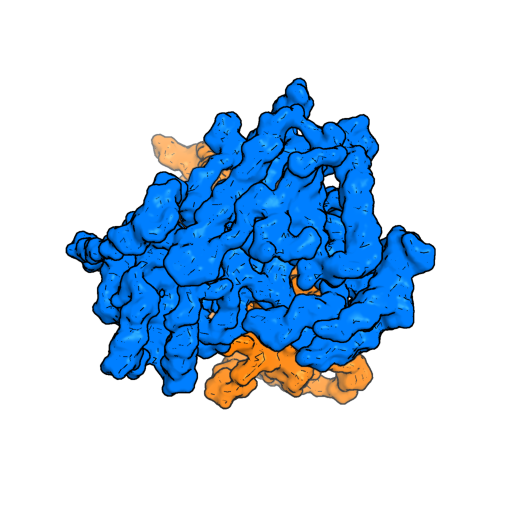 18.596 18.794 1.00 22.22 299 GLY A CA 1
ATOM 1574 C C . GLY A 1 319 ? 26.592 17.404 19.166 1.00 22.60 299 GLY A C 1
ATOM 1575 O O . GLY A 1 319 ? 26.968 16.600 18.313 1.00 22.67 299 GLY A O 1
ATOM 1576 N N . SER A 1 320 ? 26.882 17.298 20.457 1.00 22.77 300 SER A N 1
ATOM 1577 C CA . SER A 1 320 ? 27.782 16.288 20.989 1.00 23.19 300 SER A CA 1
ATOM 1578 C C . SER A 1 320 ? 27.297 14.865 20.731 1.00 23.28 300 SER A C 1
ATOM 1579 O O . SER A 1 320 ? 26.100 14.586 20.814 1.00 23.36 300 SER A O 1
ATOM 1582 N N . THR A 1 321 ? 28.238 13.967 20.430 1.00 23.56 301 THR A N 1
ATOM 1583 C CA . THR A 1 321 ? 27.924 12.550 20.258 1.00 23.56 301 THR A CA 1
ATOM 1584 C C . THR A 1 321 ? 27.604 11.896 21.590 1.00 23.63 301 THR A C 1
ATOM 1585 O O . THR A 1 321 ? 27.121 10.768 21.626 1.00 23.84 301 THR A O 1
ATOM 1589 N N . ASN A 1 322 ? 27.866 12.610 22.681 1.00 23.77 302 ASN A N 1
ATOM 1590 C CA . ASN A 1 322 ? 27.434 12.170 24.008 1.00 23.93 302 ASN A CA 1
ATOM 1591 C C . ASN A 1 322 ? 25.914 12.145 24.127 1.00 24.17 302 ASN A C 1
ATOM 1592 O O . ASN A 1 322 ? 25.349 11.262 24.774 1.00 24.03 302 ASN A O 1
ATOM 1597 N N . LEU A 1 323 ? 25.257 13.105 23.480 1.00 24.64 303 LEU A N 1
ATOM 1598 C CA . LEU A 1 323 ? 23.800 13.212 23.552 1.00 25.20 303 LEU A CA 1
ATOM 1599 C C . LEU A 1 323 ? 23.077 12.066 22.871 1.00 25.35 303 LEU A C 1
ATOM 1600 O O . LEU A 1 323 ? 21.892 11.859 23.114 1.00 25.96 303 LEU A O 1
ATOM 1605 N N . THR A 1 324 ? 23.781 11.320 22.026 1.00 25.41 304 THR A N 1
ATOM 1606 C CA . THR A 1 324 ? 23.189 10.149 21.392 1.00 25.39 304 THR A CA 1
ATOM 1607 C C . THR A 1 324 ? 22.837 9.107 22.455 1.00 25.63 304 THR A C 1
ATOM 1608 O O . THR A 1 324 ? 21.779 8.492 22.392 1.00 25.64 304 THR A O 1
ATOM 1620 N N . HIS A 1 326 ? 22.300 9.738 25.752 1.00 24.30 306 HIS A N 1
ATOM 1621 C CA . HIS A 1 326 ? 21.306 10.309 26.660 1.00 23.28 306 HIS A CA 1
ATOM 1622 C C . HIS A 1 326 ? 19.907 10.361 26.061 1.00 22.71 306 HIS A C 1
ATOM 1623 O O . HIS A 1 326 ? 18.920 10.166 26.773 1.00 22.56 306 HIS A O 1
ATOM 1630 N N . ILE A 1 327 ? 19.822 10.636 24.762 1.00 22.09 307 ILE A N 1
ATOM 1631 C CA . ILE A 1 327 ? 18.539 10.631 24.055 1.00 21.48 307 ILE A CA 1
ATOM 1632 C C . ILE A 1 327 ? 17.947 9.225 24.101 1.00 20.97 307 ILE A C 1
ATOM 1633 O O . ILE A 1 327 ? 16.755 9.057 24.348 1.00 21.12 307 ILE A O 1
ATOM 1638 N N . VAL A 1 328 ? 18.795 8.226 23.872 1.00 20.19 308 VAL A N 1
ATOM 1639 C CA . VAL A 1 328 ? 18.399 6.815 23.875 1.00 19.52 308 VAL A CA 1
ATOM 1640 C C . VAL A 1 328 ? 17.990 6.349 25.282 1.00 19.35 308 VAL A C 1
ATOM 1641 O O . VAL A 1 328 ? 17.023 5.596 25.435 1.00 19.32 308 VAL A O 1
ATOM 1645 N N . ALA A 1 329 ? 18.722 6.807 26.298 1.00 18.90 309 ALA A N 1
ATOM 1646 C CA . ALA A 1 329 ? 18.403 6.495 27.691 1.00 18.71 309 ALA A CA 1
ATOM 1647 C C . ALA A 1 329 ? 17.114 7.171 28.155 1.00 18.71 309 ALA A C 1
ATOM 1648 O O . ALA A 1 329 ? 16.313 6.568 28.880 1.00 18.75 309 ALA A O 1
ATOM 1650 N N . ALA A 1 330 ? 16.916 8.421 27.742 1.00 18.69 310 ALA A N 1
ATOM 1651 C CA . ALA A 1 330 ? 15.688 9.147 28.086 1.00 18.54 310 ALA A CA 1
ATOM 1652 C C . ALA A 1 330 ? 14.484 8.485 27.433 1.00 18.37 310 ALA A C 1
ATOM 1653 O O . ALA A 1 330 ? 13.477 8.247 28.093 1.00 18.25 310 ALA A O 1
ATOM 1655 N N . ALA A 1 331 ? 14.607 8.172 26.144 1.00 18.23 311 ALA A N 1
ATOM 1656 C CA . ALA A 1 331 ? 13.522 7.545 25.391 1.00 18.24 311 ALA A CA 1
ATOM 1657 C C . ALA A 1 331 ? 13.146 6.171 25.955 1.00 18.21 311 ALA A C 1
ATOM 1658 O O . ALA A 1 331 ? 11.962 5.852 26.073 1.00 17.92 311 ALA A O 1
ATOM 1660 N N . ARG A 1 332 ? 14.158 5.376 26.304 1.00 18.31 312 ARG A N 1
ATOM 1661 C CA . ARG A 1 332 ? 13.943 4.037 26.854 1.00 18.43 312 ARG A CA 1
ATOM 1662 C C . ARG A 1 332 ? 13.124 4.074 28.131 1.00 18.48 312 ARG A C 1
ATOM 1663 O O . ARG A 1 332 ? 12.257 3.228 28.332 1.00 18.38 312 ARG A O 1
ATOM 1671 N N . ALA A 1 333 ? 13.397 5.066 28.977 1.00 18.59 313 ALA A N 1
ATOM 1672 C CA . ALA A 1 333 ? 12.641 5.273 30.208 1.00 18.66 313 ALA A CA 1
ATOM 1673 C C . ALA A 1 333 ? 11.160 5.466 29.900 1.00 18.80 313 ALA A C 1
ATOM 1674 O O . ALA A 1 333 ? 10.303 5.067 30.684 1.00 19.02 313 ALA A O 1
ATOM 1676 N N . ALA A 1 334 ? 10.874 6.060 28.744 1.00 18.98 314 ALA A N 1
ATOM 1677 C CA . ALA A 1 334 ? 9.504 6.360 28.326 1.00 18.95 314 ALA A CA 1
ATOM 1678 C C . ALA A 1 334 ? 8.912 5.290 27.416 1.00 18.93 314 ALA A C 1
ATOM 1679 O O . ALA A 1 334 ? 7.897 5.529 26.750 1.00 18.99 314 ALA A O 1
ATOM 1681 N N . GLY A 1 335 ? 9.548 4.118 27.384 1.00 18.73 315 GLY A N 1
ATOM 1682 C CA . GLY A 1 335 ? 9.067 2.992 26.583 1.00 18.52 315 GLY A CA 1
ATOM 1683 C C . GLY A 1 335 ? 9.373 3.087 25.097 1.00 18.67 315 GLY A C 1
ATOM 1684 O O . GLY A 1 335 ? 8.821 2.327 24.292 1.00 18.87 315 GLY A O 1
ATOM 1685 N N . ILE A 1 336 ? 10.263 4.008 24.732 1.00 18.38 316 ILE A N 1
ATOM 1686 C CA . ILE A 1 336 ? 10.601 4.254 23.335 1.00 18.24 316 ILE A CA 1
ATOM 1687 C C . ILE A 1 336 ? 11.994 3.725 23.011 1.00 17.98 316 ILE A C 1
ATOM 1688 O O . ILE A 1 336 ? 12.973 4.092 23.663 1.00 18.06 316 ILE A O 1
ATOM 1693 N N . ILE A 1 337 ? 12.072 2.858 22.004 1.00 17.81 317 ILE A N 1
ATOM 1694 C CA . ILE A 1 337 ? 13.326 2.199 21.645 1.00 17.39 317 ILE A CA 1
ATOM 1695 C C . ILE A 1 337 ? 13.931 2.800 20.377 1.00 17.56 317 ILE A C 1
ATOM 1696 O O . ILE A 1 337 ? 13.364 2.667 19.292 1.00 17.63 317 ILE A O 1
ATOM 1701 N N . VAL A 1 338 ? 15.082 3.457 20.534 1.00 17.55 318 VAL A N 1
ATOM 1702 C CA . VAL A 1 338 ? 15.820 4.083 19.431 1.00 17.46 318 VAL A CA 1
ATOM 1703 C C . VAL A 1 338 ? 17.230 3.484 19.335 1.00 17.50 318 VAL A C 1
ATOM 1704 O O . VAL A 1 338 ? 17.903 3.307 20.353 1.00 17.41 318 VAL A O 1
ATOM 1708 N N . ASN A 1 339 ? 17.678 3.165 18.121 1.00 17.52 319 ASN A N 1
ATOM 1709 C CA . ASN A 1 339 ? 19.033 2.631 17.933 1.00 17.53 319 ASN A CA 1
ATOM 1710 C C . ASN A 1 339 ? 19.902 3.466 16.973 1.00 17.46 319 ASN A C 1
ATOM 1711 O O . ASN A 1 339 ? 19.462 4.499 16.475 1.00 17.52 319 ASN A O 1
ATOM 1716 N N . TRP A 1 340 ? 21.127 3.011 16.718 1.00 17.56 320 TRP A N 1
ATOM 1717 C CA . TRP A 1 340 ? 22.049 3.722 15.827 1.00 17.78 320 TRP A CA 1
ATOM 1718 C C . TRP A 1 340 ? 21.613 3.765 14.368 1.00 17.94 320 TRP A C 1
ATOM 1719 O O . TRP A 1 340 ? 22.006 4.666 13.638 1.00 18.08 320 TRP A O 1
ATOM 1730 N N . ASP A 1 341 ? 20.803 2.801 13.945 1.00 18.37 321 ASP A N 1
ATOM 1731 C CA . ASP A 1 341 ? 20.226 2.837 12.598 1.00 18.80 321 ASP A CA 1
ATOM 1732 C C . ASP A 1 341 ? 19.316 4.057 12.443 1.00 18.89 321 ASP A C 1
ATOM 1733 O O . ASP A 1 341 ? 19.252 4.654 11.368 1.00 18.79 321 ASP A O 1
ATOM 1738 N N . ASP A 1 342 ? 18.610 4.420 13.517 1.00 18.85 322 ASP A N 1
ATOM 1739 C CA . ASP A 1 342 ? 17.788 5.625 13.514 1.00 19.06 322 ASP A CA 1
ATOM 1740 C C . ASP A 1 342 ? 18.649 6.868 13.320 1.00 18.99 322 ASP A C 1
ATOM 1741 O O . ASP A 1 342 ? 18.345 7.697 12.475 1.00 18.92 322 ASP A O 1
ATOM 1746 N N . PHE A 1 343 ? 19.730 6.978 14.094 1.00 19.01 323 PHE A N 1
ATOM 1747 C CA . PHE A 1 343 ? 20.600 8.157 14.059 1.00 18.75 323 PHE A CA 1
ATOM 1748 C C . PHE A 1 343 ? 21.262 8.331 12.696 1.00 18.85 323 PHE A C 1
ATOM 1749 O O . PHE A 1 343 ? 21.250 9.425 12.125 1.00 18.81 323 PHE A O 1
ATOM 1757 N N . SER A 1 344 ? 21.821 7.233 12.191 1.00 18.84 324 SER A N 1
ATOM 1758 C CA . SER A 1 344 ? 22.591 7.208 10.954 1.00 18.89 324 SER A CA 1
ATOM 1759 C C . SER A 1 344 ? 21.719 7.534 9.742 1.00 19.12 324 SER A C 1
ATOM 1760 O O . SER A 1 344 ? 22.136 8.285 8.860 1.00 19.11 324 SER A O 1
ATOM 1763 N N . GLU A 1 345 ? 20.505 6.989 9.717 1.00 19.05 325 GLU A N 1
ATOM 1764 C CA . GLU A 1 345 ? 19.584 7.210 8.600 1.00 19.44 325 GLU A CA 1
ATOM 1765 C C . GLU A 1 345 ? 18.913 8.585 8.651 1.00 19.24 325 GLU A C 1
ATOM 1766 O O . GLU A 1 345 ? 18.635 9.183 7.606 1.00 19.26 325 GLU A O 1
ATOM 1772 N N . LEU A 1 346 ? 18.677 9.093 9.857 1.00 19.19 326 LEU A N 1
ATOM 1773 C CA . LEU A 1 346 ? 18.178 10.458 10.025 1.00 19.27 326 LEU A CA 1
ATOM 1774 C C . LEU A 1 346 ? 19.224 11.471 9.602 1.00 19.82 326 LEU A C 1
ATOM 1775 O O . LEU A 1 346 ? 18.899 12.468 8.945 1.00 20.09 326 LEU A O 1
ATOM 1780 N N . SER A 1 347 ? 20.478 11.205 9.978 1.00 20.21 327 SER A N 1
ATOM 1781 C CA . SER A 1 347 ? 21.604 12.082 9.660 1.00 20.47 327 SER A CA 1
ATOM 1782 C C . SER A 1 347 ? 21.682 12.375 8.163 1.00 20.86 327 SER A C 1
ATOM 1783 O O . SER A 1 347 ? 21.907 13.518 7.762 1.00 20.89 327 SER A O 1
ATOM 1786 N N . ASP A 1 348 ? 21.468 11.340 7.349 1.00 21.03 328 ASP A N 1
ATOM 1787 C CA . ASP A 1 348 ? 21.479 11.472 5.893 1.00 21.43 328 ASP A CA 1
ATOM 1788 C C . ASP A 1 348 ? 20.461 12.477 5.359 1.00 21.40 328 ASP A C 1
ATOM 1789 O O . ASP A 1 348 ? 20.651 13.029 4.274 1.00 21.42 328 ASP A O 1
ATOM 1794 N N . ALA A 1 349 ? 19.391 12.710 6.116 1.00 21.25 329 ALA A N 1
ATOM 1795 C CA . ALA A 1 349 ? 18.344 13.643 5.696 1.00 21.31 329 ALA A CA 1
ATOM 1796 C C . ALA A 1 349 ? 18.409 15.018 6.379 1.00 21.49 329 ALA A C 1
ATOM 1797 O O . ALA A 1 349 ? 17.788 15.970 5.913 1.00 21.49 329 ALA A O 1
ATOM 1799 N N . VAL A 1 350 ? 19.152 15.123 7.478 1.00 21.59 330 VAL A N 1
ATOM 1800 C CA . VAL A 1 350 ? 19.168 16.362 8.255 1.00 21.68 330 VAL A CA 1
ATOM 1801 C C . VAL A 1 350 ? 20.394 17.217 7.924 1.00 21.91 330 VAL A C 1
ATOM 1802 O O . VAL A 1 350 ? 21.519 16.809 8.189 1.00 21.57 330 VAL A O 1
ATOM 1806 N N . PRO A 1 351 ? 20.174 18.415 7.353 1.00 22.25 331 PRO A N 1
ATOM 1807 C CA . PRO A 1 351 ? 21.309 19.287 7.047 1.00 22.64 331 PRO A CA 1
ATOM 1808 C C . PRO A 1 351 ? 21.964 19.841 8.313 1.00 23.00 331 PRO A C 1
ATOM 1809 O O . PRO A 1 351 ? 21.315 19.920 9.365 1.00 22.78 331 PRO A O 1
ATOM 1813 N N . LEU A 1 352 ? 23.242 20.198 8.205 1.00 23.31 332 LEU A N 1
ATOM 1814 C CA . LEU A 1 352 ? 23.924 20.934 9.256 1.00 23.90 332 LEU A CA 1
ATOM 1815 C C . LEU A 1 352 ? 23.631 22.424 9.086 1.00 24.74 332 LEU A C 1
ATOM 1816 O O . LEU A 1 352 ? 23.882 23.000 8.025 1.00 24.91 332 LEU A O 1
ATOM 1821 N N . LEU A 1 353 ? 23.106 23.033 10.145 1.00 25.57 333 LEU A N 1
ATOM 1822 C CA . LEU A 1 353 ? 22.585 24.394 10.100 1.00 26.38 333 LEU A CA 1
ATOM 1823 C C . LEU A 1 353 ? 23.303 25.372 11.041 1.00 27.09 333 LEU A C 1
ATOM 1824 O O . LEU A 1 353 ? 23.133 26.583 10.921 1.00 26.91 333 LEU A O 1
ATOM 1829 N N . ALA A 1 354 ? 24.100 24.853 11.974 1.00 28.17 334 ALA A N 1
ATOM 1830 C CA . ALA A 1 354 ? 24.753 25.709 12.968 1.00 29.35 334 ALA A CA 1
ATOM 1831 C C . ALA A 1 354 ? 26.211 25.356 13.230 1.00 30.23 334 ALA A C 1
ATOM 1832 O O . ALA A 1 354 ? 26.570 24.184 13.289 1.00 30.26 334 ALA A O 1
ATOM 1834 N N . ARG A 1 355 ? 27.038 26.389 13.379 1.00 31.64 335 ARG A N 1
ATOM 1835 C CA . ARG A 1 355 ? 28.420 26.255 13.844 1.00 33.13 335 ARG A CA 1
ATOM 1836 C C . ARG A 1 355 ? 28.579 26.917 15.204 1.00 33.92 335 ARG A C 1
ATOM 1837 O O . ARG A 1 355 ? 28.761 28.132 15.288 1.00 33.73 335 ARG A O 1
ATOM 1845 N N . VAL A 1 356 ? 28.513 26.113 16.261 1.00 35.35 336 VAL A N 1
ATOM 1846 C CA . VAL A 1 356 ? 28.660 26.607 17.630 1.00 36.80 336 VAL A CA 1
ATOM 1847 C C . VAL A 1 356 ? 30.014 26.160 18.173 1.00 37.80 336 VAL A C 1
ATOM 1848 O O . VAL A 1 356 ? 30.490 25.089 17.810 1.00 38.00 336 VAL A O 1
ATOM 1852 N N . TYR A 1 357 ? 30.591 26.977 19.061 1.00 39.22 337 TYR A N 1
ATOM 1853 C CA . TYR A 1 357 ? 31.999 26.905 19.509 1.00 40.38 337 TYR A CA 1
ATOM 1854 C C . TYR A 1 357 ? 32.792 25.627 19.223 1.00 41.13 337 TYR A C 1
ATOM 1855 O O . TYR A 1 357 ? 33.727 25.678 18.423 1.00 41.56 337 TYR A O 1
ATOM 1864 N N . PRO A 1 358 ? 32.448 24.483 19.862 1.00 41.50 338 PRO A N 1
ATOM 1865 C CA . PRO A 1 358 ? 33.352 23.358 19.596 1.00 41.81 338 PRO A CA 1
ATOM 1866 C C . PRO A 1 358 ? 33.658 23.240 18.096 1.00 42.12 338 PRO A C 1
ATOM 1867 O O . PRO A 1 358 ? 34.776 22.882 17.718 1.00 42.33 338 PRO A O 1
ATOM 1871 N N . ASN A 1 359 ? 32.669 23.574 17.264 1.00 42.34 339 ASN A N 1
ATOM 1872 C CA . ASN A 1 359 ? 32.841 23.686 15.819 1.00 42.49 339 ASN A CA 1
ATOM 1873 C C . ASN A 1 359 ? 32.833 25.153 15.371 1.00 42.52 339 ASN A C 1
ATOM 1874 O O . ASN A 1 359 ? 31.832 25.656 14.858 1.00 42.68 339 ASN A O 1
ATOM 1879 N N . GLY A 1 360 ? 33.957 25.834 15.577 1.00 42.41 340 GLY A N 1
ATOM 1880 C CA . GLY A 1 360 ? 34.078 27.253 15.237 1.00 42.15 340 GLY A CA 1
ATOM 1881 C C . GLY A 1 360 ? 34.362 28.094 16.466 1.00 41.95 340 GLY A C 1
ATOM 1882 O O . GLY A 1 360 ? 34.700 27.562 17.521 1.00 41.87 340 GLY A O 1
ATOM 1883 N N . HIS A 1 361 ? 34.222 29.410 16.339 1.00 41.76 341 HIS A N 1
ATOM 1884 C CA . HIS A 1 361 ? 34.503 30.307 17.464 1.00 41.62 341 HIS A CA 1
ATOM 1885 C C . HIS A 1 361 ? 33.259 30.897 18.122 1.00 41.02 341 HIS A C 1
ATOM 1886 O O . HIS A 1 361 ? 33.309 31.313 19.280 1.00 41.12 341 HIS A O 1
ATOM 1893 N N . ALA A 1 362 ? 32.149 30.916 17.390 1.00 40.25 342 ALA A N 1
ATOM 1894 C CA . ALA A 1 362 ? 30.917 31.536 17.864 1.00 39.56 342 ALA A CA 1
ATOM 1895 C C . ALA A 1 362 ? 30.290 30.772 19.024 1.00 39.08 342 ALA A C 1
ATOM 1896 O O . ALA A 1 362 ? 30.031 29.575 18.920 1.00 38.97 342 ALA A O 1
ATOM 1898 N N . ASP A 1 363 ? 30.047 31.477 20.125 1.00 38.42 343 ASP A N 1
ATOM 1899 C CA . ASP A 1 363 ? 29.424 30.875 21.298 1.00 37.94 343 ASP A CA 1
ATOM 1900 C C . ASP A 1 363 ? 27.902 30.797 21.153 1.00 37.23 343 ASP A C 1
ATOM 1901 O O . ASP A 1 363 ? 27.347 31.165 20.114 1.00 36.86 343 ASP A O 1
ATOM 1906 N N . ILE A 1 364 ? 27.241 30.319 22.205 1.00 36.42 344 ILE A N 1
ATOM 1907 C CA . ILE A 1 364 ? 25.793 30.138 22.206 1.00 35.77 344 ILE A CA 1
ATOM 1908 C C . ILE A 1 364 ? 25.035 31.467 22.041 1.00 35.06 344 ILE A C 1
ATOM 1909 O O . ILE A 1 364 ? 24.056 31.526 21.301 1.00 34.91 344 ILE A O 1
ATOM 1914 N N . ASN A 1 365 ? 25.508 32.524 22.704 1.00 34.20 345 ASN A N 1
ATOM 1915 C CA . ASN A 1 365 ? 24.906 33.858 22.591 1.00 33.48 345 ASN A CA 1
ATOM 1916 C C . ASN A 1 365 ? 25.004 34.442 21.178 1.00 32.65 345 ASN A C 1
ATOM 1917 O O . ASN A 1 365 ? 24.091 35.138 20.725 1.00 32.41 345 ASN A O 1
ATOM 1922 N N . HIS A 1 366 ? 26.116 34.147 20.500 1.00 31.62 346 HIS A N 1
ATOM 1923 C CA . HIS A 1 366 ? 26.340 34.517 19.102 1.00 30.69 346 HIS A CA 1
ATOM 1924 C C . HIS A 1 366 ? 25.360 33.754 18.206 1.00 30.19 346 HIS A C 1
ATOM 1925 O O . HIS A 1 366 ? 24.785 34.322 17.272 1.00 29.87 346 HIS A O 1
ATOM 1932 N N . PHE A 1 367 ? 25.190 32.465 18.498 1.00 29.47 347 PHE A N 1
ATOM 1933 C CA . PHE A 1 367 ? 24.210 31.620 17.825 1.00 28.82 347 PHE A CA 1
ATOM 1934 C C . PHE A 1 367 ? 22.805 32.206 17.955 1.00 28.42 347 PHE A C 1
ATOM 1935 O O . PHE A 1 367 ? 22.066 32.286 16.970 1.00 28.07 347 PHE A O 1
ATOM 1943 N N . HIS A 1 368 ? 22.460 32.625 19.172 1.00 28.00 348 HIS A N 1
ATOM 1944 C CA . HIS A 1 368 ? 21.142 33.169 19.470 1.00 27.74 348 HIS A CA 1
ATOM 1945 C C . HIS A 1 368 ? 20.898 34.512 18.784 1.00 27.40 348 HIS A C 1
ATOM 1946 O O . HIS A 1 368 ? 19.829 34.739 18.234 1.00 27.26 348 HIS A O 1
ATOM 1953 N N . ALA A 1 369 ? 21.899 35.386 18.813 1.00 27.22 349 ALA A N 1
ATOM 1954 C CA . ALA A 1 369 ? 21.821 36.685 18.150 1.00 27.13 349 ALA A CA 1
ATOM 1955 C C . ALA A 1 369 ? 21.697 36.582 16.621 1.00 27.01 349 ALA A C 1
ATOM 1956 O O . ALA A 1 369 ? 21.116 37.462 15.983 1.00 27.02 349 ALA A O 1
ATOM 1958 N N . ALA A 1 370 ? 22.231 35.506 16.046 1.00 26.82 350 ALA A N 1
ATOM 1959 C CA . ALA A 1 370 ? 22.129 35.249 14.605 1.00 26.97 350 ALA A CA 1
ATOM 1960 C C . ALA A 1 370 ? 20.711 34.855 14.162 1.00 27.02 350 ALA A C 1
ATOM 1961 O O . ALA A 1 370 ? 20.336 35.051 13.008 1.00 26.77 350 ALA A O 1
ATOM 1963 N N . GLY A 1 371 ? 19.931 34.303 15.086 1.00 27.30 351 GLY A N 1
ATOM 1964 C CA . GLY A 1 371 ? 18.584 33.821 14.776 1.00 27.44 351 GLY A CA 1
ATOM 1965 C C . GLY A 1 371 ? 18.081 32.846 15.819 1.00 27.53 351 GLY A C 1
ATOM 1966 O O . GLY A 1 371 ? 16.900 32.855 16.155 1.00 27.53 351 GLY A O 1
ATOM 1967 N N . GLY A 1 372 ? 18.988 32.002 16.316 1.00 27.67 352 GLY A N 1
ATOM 1968 C CA . GLY A 1 372 ? 18.716 31.088 17.426 1.00 27.86 352 GLY A CA 1
ATOM 1969 C C . GLY A 1 372 ? 17.795 29.922 17.119 1.00 28.14 352 GLY A C 1
ATOM 1970 O O . GLY A 1 372 ? 17.614 29.547 15.958 1.00 28.22 352 GLY A O 1
ATOM 1979 N N . ALA A 1 374 ? 14.538 29.761 17.456 1.00 26.67 354 ALA A N 1
ATOM 1980 C CA . ALA A 1 374 ? 13.323 30.176 16.751 1.00 25.91 354 ALA A CA 1
ATOM 1981 C C . ALA A 1 374 ? 13.494 30.114 15.232 1.00 25.19 354 ALA A C 1
ATOM 1982 O O . ALA A 1 374 ? 12.557 29.760 14.510 1.00 24.80 354 ALA A O 1
ATOM 1984 N N . PHE A 1 375 ? 14.690 30.457 14.757 1.00 24.51 355 PHE A N 1
ATOM 1985 C CA . PHE A 1 375 ? 15.002 30.343 13.332 1.00 24.19 355 PHE A CA 1
ATOM 1986 C C . PHE A 1 375 ? 15.209 28.885 12.923 1.00 23.96 355 PHE A C 1
ATOM 1987 O O . PHE A 1 375 ? 14.622 28.425 11.947 1.00 24.01 355 PHE A O 1
ATOM 1995 N N . LEU A 1 376 ? 16.047 28.172 13.674 1.00 23.62 356 LEU A N 1
ATOM 1996 C CA . LEU A 1 376 ? 16.361 26.776 13.389 1.00 23.42 356 LEU A CA 1
ATOM 1997 C C . LEU A 1 376 ? 15.094 25.930 13.324 1.00 23.16 356 LEU A C 1
ATOM 1998 O O . LEU A 1 376 ? 14.925 25.119 12.415 1.00 22.91 356 LEU A O 1
ATOM 2003 N N . ILE A 1 377 ? 14.208 26.133 14.296 1.00 22.96 357 ILE A N 1
ATOM 2004 C CA . ILE A 1 377 ? 12.983 25.344 14.400 1.00 22.56 357 ILE A CA 1
ATOM 2005 C C . ILE A 1 377 ? 12.006 25.666 13.270 1.00 22.29 357 ILE A C 1
ATOM 2006 O O . ILE A 1 377 ? 11.356 24.766 12.757 1.00 22.20 357 ILE A O 1
ATOM 2011 N N . LYS A 1 378 ? 11.933 26.929 12.859 1.00 22.19 358 LYS A N 1
ATOM 2012 C CA . LYS A 1 378 ? 11.085 27.303 11.725 1.00 22.21 358 LYS A CA 1
ATOM 2013 C C . LYS A 1 378 ? 11.559 26.635 10.430 1.00 22.08 358 LYS A C 1
ATOM 2014 O O . LYS A 1 378 ? 10.753 26.057 9.693 1.00 21.98 358 LYS A O 1
ATOM 2020 N N . GLU A 1 379 ? 12.865 26.713 10.178 1.00 21.77 359 GLU A N 1
ATOM 2021 C CA . GLU A 1 379 ? 13.491 26.086 9.014 1.00 21.81 359 GLU A CA 1
ATOM 2022 C C . GLU A 1 379 ? 13.230 24.585 8.943 1.00 21.75 359 GLU A C 1
ATOM 2023 O O . GLU A 1 379 ? 12.833 24.065 7.892 1.00 21.80 359 GLU A O 1
ATOM 2029 N N . LEU A 1 380 ? 13.451 23.892 10.057 1.00 21.32 360 LEU A N 1
ATOM 2030 C CA . LEU A 1 380 ? 13.267 22.450 10.081 1.00 21.24 360 LEU A CA 1
ATOM 2031 C C . LEU A 1 380 ? 11.789 22.078 9.909 1.00 21.18 360 LEU A C 1
ATOM 2032 O O . LEU A 1 380 ? 11.463 21.161 9.149 1.00 21.19 360 LEU A O 1
ATOM 2037 N N . LEU A 1 381 ? 10.913 22.810 10.596 1.00 20.86 361 LEU A N 1
ATOM 2038 C CA . LEU A 1 381 ? 9.470 22.720 10.388 1.00 20.92 361 LEU A CA 1
ATOM 2039 C C . LEU A 1 381 ? 9.074 22.915 8.919 1.00 21.01 361 LEU A C 1
ATOM 2040 O O . LEU A 1 381 ? 8.389 22.063 8.346 1.00 20.88 361 LEU A O 1
ATOM 2045 N N . ASP A 1 382 ? 9.516 24.022 8.314 1.00 21.08 362 ASP A N 1
ATOM 2046 C CA . ASP A 1 382 ? 9.222 24.319 6.906 1.00 21.18 362 ASP A CA 1
ATOM 2047 C C . ASP A 1 382 ? 9.654 23.189 5.972 1.00 20.99 362 ASP A C 1
ATOM 2048 O O . ASP A 1 382 ? 8.983 22.918 4.980 1.00 20.91 362 ASP A O 1
ATOM 2053 N N . ALA A 1 383 ? 10.772 22.541 6.295 1.00 20.74 363 ALA A N 1
ATOM 2054 C CA . ALA A 1 383 ? 11.330 21.489 5.444 1.00 20.80 363 ALA A CA 1
ATOM 2055 C C . ALA A 1 383 ? 10.675 20.123 5.665 1.00 20.76 363 ALA A C 1
ATOM 2056 O O . ALA A 1 383 ? 10.906 19.186 4.898 1.00 21.16 363 ALA A O 1
ATOM 2058 N N . GLY A 1 384 ? 9.853 20.018 6.704 1.00 20.60 364 GLY A N 1
ATOM 2059 C CA . GLY A 1 384 ? 9.254 18.747 7.088 1.00 20.28 364 GLY A CA 1
ATOM 2060 C C . GLY A 1 384 ? 10.249 17.872 7.824 1.00 20.31 364 GLY A C 1
ATOM 2061 O O . GLY A 1 384 ? 10.168 16.643 7.768 1.00 20.25 364 GLY A O 1
ATOM 2062 N N . LEU A 1 385 ? 11.192 18.505 8.519 1.00 20.29 365 LEU A N 1
ATOM 2063 C CA . LEU A 1 385 ? 12.214 17.768 9.260 1.00 20.28 365 LEU A CA 1
ATOM 2064 C C . LEU A 1 385 ? 11.899 17.641 10.753 1.00 20.43 365 LEU A C 1
ATOM 2065 O O . LEU A 1 385 ? 12.491 16.807 11.447 1.00 20.65 365 LEU A O 1
ATOM 2070 N N . LEU A 1 386 ? 10.966 18.458 11.236 1.00 20.35 366 LEU A N 1
ATOM 2071 C CA . LEU A 1 386 ? 10.440 18.316 12.590 1.00 20.63 366 LEU A CA 1
ATOM 2072 C C . LEU A 1 386 ? 8.951 18.053 12.549 1.00 20.97 366 LEU A C 1
ATOM 2073 O O . LEU A 1 386 ? 8.227 18.688 11.780 1.00 21.29 366 LEU A O 1
ATOM 2078 N N . HIS A 1 387 ? 8.494 17.126 13.384 1.00 21.28 367 HIS A N 1
ATOM 2079 C CA . HIS A 1 387 ? 7.061 16.899 13.576 1.00 21.46 367 HIS A CA 1
ATOM 2080 C C . HIS A 1 387 ? 6.434 18.106 14.264 1.00 21.66 367 HIS A C 1
ATOM 2081 O O . HIS A 1 387 ? 6.881 18.511 15.334 1.00 21.78 367 HIS A O 1
ATOM 2088 N N . GLU A 1 388 ? 5.405 18.679 13.644 1.00 22.20 368 GLU A N 1
ATOM 2089 C CA . GLU A 1 388 ? 4.713 19.845 14.191 1.00 22.43 368 GLU A CA 1
ATOM 2090 C C . GLU A 1 388 ? 3.600 19.450 15.151 1.00 22.34 368 GLU A C 1
ATOM 2091 O O . GLU A 1 388 ? 3.277 20.190 16.090 1.00 22.26 368 GLU A O 1
ATOM 2097 N N . ASP A 1 389 ? 3.013 18.284 14.900 1.00 22.18 369 ASP A N 1
ATOM 2098 C CA . ASP A 1 389 ? 1.832 17.827 15.619 1.00 22.14 369 ASP A CA 1
ATOM 2099 C C . ASP A 1 389 ? 2.214 17.171 16.944 1.00 22.16 369 ASP A C 1
ATOM 2100 O O . ASP A 1 389 ? 2.025 15.966 17.139 1.00 22.24 369 ASP A O 1
ATOM 2105 N N . VAL A 1 390 ? 2.758 17.975 17.850 1.00 22.30 370 VAL A N 1
ATOM 2106 C CA . VAL A 1 390 ? 3.136 17.501 19.180 1.00 22.60 370 VAL A CA 1
ATOM 2107 C C . VAL A 1 390 ? 2.565 18.398 20.275 1.00 23.10 370 VAL A C 1
ATOM 2108 O O . VAL A 1 390 ? 2.362 19.605 20.067 1.00 23.13 370 VAL A O 1
ATOM 2112 N N . ASN A 1 391 ? 2.286 17.802 21.434 1.00 23.36 371 ASN A N 1
ATOM 2113 C CA . ASN A 1 391 ? 1.933 18.580 22.613 1.00 23.67 371 ASN A CA 1
ATOM 2114 C C . ASN A 1 391 ? 3.209 19.035 23.314 1.00 23.74 371 ASN A C 1
ATOM 2115 O O . ASN A 1 391 ? 4.168 18.267 23.443 1.00 24.04 371 ASN A O 1
ATOM 2120 N N . THR A 1 392 ? 3.232 20.293 23.737 1.00 23.57 372 THR A N 1
ATOM 2121 C CA . THR A 1 392 ? 4.382 20.831 24.450 1.00 23.60 372 THR A CA 1
ATOM 2122 C C . THR A 1 392 ? 3.916 21.484 25.746 1.00 23.92 372 THR A C 1
ATOM 2123 O O . THR A 1 392 ? 2.712 21.686 25.954 1.00 24.31 372 THR A O 1
ATOM 2127 N N . VAL A 1 393 ? 4.870 21.822 26.610 1.00 23.87 373 VAL A N 1
ATOM 2128 C CA . VAL A 1 393 ? 4.570 22.506 27.863 1.00 24.02 373 VAL A CA 1
ATOM 2129 C C . VAL A 1 393 ? 3.947 23.892 27.662 1.00 24.22 373 VAL A C 1
ATOM 2130 O O . VAL A 1 393 ? 3.360 24.441 28.591 1.00 24.61 373 VAL A O 1
ATOM 2134 N N . ALA A 1 394 ? 4.066 24.441 26.453 1.00 24.18 374 ALA A N 1
ATOM 2135 C CA . ALA A 1 394 ? 3.492 25.744 26.115 1.00 24.33 374 ALA A CA 1
ATOM 2136 C C . ALA A 1 394 ? 2.170 25.622 25.369 1.00 24.48 374 ALA A C 1
ATOM 2137 O O . ALA A 1 394 ? 1.562 26.631 25.008 1.00 24.60 374 ALA A O 1
ATOM 2139 N N . GLY A 1 395 ? 1.730 24.389 25.136 1.00 24.62 375 GLY A N 1
ATOM 2140 C CA . GLY A 1 395 ? 0.520 24.140 24.363 1.00 24.81 375 GLY A CA 1
ATOM 2141 C C . GLY A 1 395 ? 0.790 23.261 23.159 1.00 25.25 375 GLY A C 1
ATOM 2142 O O . GLY A 1 395 ? 1.933 22.870 22.905 1.00 25.09 375 GLY A O 1
ATOM 2143 N N . TYR A 1 396 ? -0.268 22.953 22.414 1.00 25.49 376 TYR A N 1
ATOM 2144 C CA . TYR A 1 396 ? -0.169 22.079 21.255 1.00 25.66 376 TYR A CA 1
ATOM 2145 C C . TYR A 1 396 ? 0.430 22.790 20.042 1.00 25.46 376 TYR A C 1
ATOM 2146 O O . TYR A 1 396 ? 0.189 23.980 19.825 1.00 25.48 376 TYR A O 1
ATOM 2155 N N . GLY A 1 397 ? 1.215 22.048 19.265 1.00 25.03 377 GLY A N 1
ATOM 2156 C CA . GLY A 1 397 ? 1.826 22.563 18.043 1.00 24.64 377 GLY A CA 1
ATOM 2157 C C . GLY A 1 397 ? 3.224 23.116 18.255 1.00 24.34 377 GLY A C 1
ATOM 2158 O O . GLY A 1 397 ? 3.407 24.073 19.011 1.00 23.94 377 GLY A O 1
ATOM 2159 N N . LEU A 1 398 ? 4.210 22.522 17.578 1.00 24.11 378 LEU A N 1
ATOM 2160 C CA . LEU A 1 398 ? 5.614 22.932 17.735 1.00 23.95 378 LEU A CA 1
ATOM 2161 C C . LEU A 1 398 ? 5.936 24.323 17.181 1.00 23.98 378 LEU A C 1
ATOM 2162 O O . LEU A 1 398 ? 6.942 24.916 17.562 1.00 23.87 378 LEU A O 1
ATOM 2167 N N . ARG A 1 399 ? 5.077 24.836 16.300 1.00 24.11 379 ARG A N 1
ATOM 2168 C CA . ARG A 1 399 ? 5.222 26.176 15.719 1.00 24.13 379 ARG A CA 1
ATOM 2169 C C . ARG A 1 399 ? 5.286 27.269 16.797 1.00 24.18 379 ARG A C 1
ATOM 2170 O O . ARG A 1 399 ? 5.776 28.378 16.537 1.00 24.11 379 ARG A O 1
ATOM 2178 N N . ARG A 1 400 ? 4.816 26.939 18.005 1.00 23.86 380 ARG A N 1
ATOM 2179 C CA . ARG A 1 400 ? 4.916 27.821 19.175 1.00 23.87 380 ARG A CA 1
ATOM 2180 C C . ARG A 1 400 ? 6.369 28.109 19.552 1.00 23.64 380 ARG A C 1
ATOM 2181 O O . ARG A 1 400 ? 6.672 29.124 20.192 1.00 23.34 380 ARG A O 1
ATOM 2189 N N . TYR A 1 401 ? 7.261 27.206 19.157 1.00 23.31 381 TYR A N 1
ATOM 2190 C CA . TYR A 1 401 ? 8.676 27.338 19.469 1.00 23.25 381 TYR A CA 1
ATOM 2191 C C . TYR A 1 401 ? 9.452 28.144 18.430 1.00 23.29 381 TYR A C 1
ATOM 2192 O O . TYR A 1 401 ? 10.664 28.312 18.544 1.00 23.37 381 TYR A O 1
ATOM 2201 N N . THR A 1 402 ? 8.736 28.671 17.441 1.00 23.64 382 THR A N 1
ATOM 2202 C CA . THR A 1 402 ? 9.298 29.655 16.510 1.00 23.91 382 THR A CA 1
ATOM 2203 C C . THR A 1 402 ? 9.095 31.072 17.045 1.00 24.19 382 THR A C 1
ATOM 2204 O O . THR A 1 402 ? 9.470 32.047 16.397 1.00 24.10 382 THR A O 1
ATOM 2208 N N . GLN A 1 403 ? 8.489 31.175 18.224 1.00 24.80 383 GLN A N 1
ATOM 2209 C CA . GLN A 1 403 ? 8.261 32.467 18.867 1.00 25.56 383 GLN A CA 1
ATOM 2210 C C . GLN A 1 403 ? 9.239 32.722 20.015 1.00 25.85 383 GLN A C 1
ATOM 2211 O O . GLN A 1 403 ? 9.745 31.784 20.642 1.00 25.95 383 GLN A O 1
ATOM 2217 N N . GLU A 1 404 ? 9.484 34.000 20.288 1.00 26.26 384 GLU A N 1
ATOM 2218 C CA . GLU A 1 404 ? 10.492 34.415 21.256 1.00 26.76 384 GLU A CA 1
ATOM 2219 C C . GLU A 1 404 ? 9.888 35.280 22.352 1.00 26.78 384 GLU A C 1
ATOM 2220 O O . GLU A 1 404 ? 9.070 36.155 22.063 1.00 26.59 384 GLU A O 1
ATOM 2226 N N . PRO A 1 405 ? 10.301 35.044 23.615 1.00 27.04 385 PRO A N 1
ATOM 2227 C CA . PRO A 1 405 ? 9.801 35.832 24.735 1.00 27.26 385 PRO A CA 1
ATOM 2228 C C . PRO A 1 405 ? 10.396 37.235 24.776 1.00 27.47 385 PRO A C 1
ATOM 2229 O O . PRO A 1 405 ? 11.562 37.433 24.445 1.00 27.41 385 PRO A O 1
ATOM 2233 N N . LYS A 1 406 ? 9.572 38.196 25.173 1.00 27.88 386 LYS A N 1
ATOM 2234 C CA . LYS A 1 406 ? 9.978 39.587 25.300 1.00 28.42 386 LYS A CA 1
ATOM 2235 C C . LYS A 1 406 ? 9.335 40.171 26.540 1.00 28.47 386 LYS A C 1
ATOM 2236 O O . LYS A 1 406 ? 8.227 39.784 26.908 1.00 28.48 386 LYS A O 1
ATOM 2242 N N . LEU A 1 407 ? 10.029 41.105 27.177 1.00 28.69 387 LEU A N 1
ATOM 2243 C CA . LEU A 1 407 ? 9.455 41.850 28.282 1.00 29.19 387 LEU A CA 1
ATOM 2244 C C . LEU A 1 407 ? 9.211 43.290 27.831 1.00 29.36 387 LEU A C 1
ATOM 2245 O O . LEU A 1 407 ? 10.084 44.154 27.957 1.00 29.23 387 LEU A O 1
ATOM 2250 N N . LEU A 1 408 ? 8.018 43.528 27.290 1.00 29.57 388 LEU A N 1
ATOM 2251 C CA . LEU A 1 408 ? 7.668 44.820 26.698 1.00 30.15 388 LEU A CA 1
ATOM 2252 C C . LEU A 1 408 ? 6.750 45.618 27.618 1.00 30.38 388 LEU A C 1
ATOM 2253 O O . LEU A 1 408 ? 5.656 45.168 27.958 1.00 30.35 388 LEU A O 1
ATOM 2258 N N . ASP A 1 409 ? 7.207 46.807 28.009 1.00 30.73 389 ASP A N 1
ATOM 2259 C CA . ASP A 1 409 ? 6.520 47.639 29.007 1.00 31.05 389 ASP A CA 1
ATOM 2260 C C . ASP A 1 409 ? 6.186 46.852 30.284 1.00 31.07 389 ASP A C 1
ATOM 2261 O O . ASP A 1 409 ? 5.104 47.001 30.862 1.00 30.70 389 ASP A O 1
ATOM 2266 N N . GLY A 1 410 ? 7.132 46.008 30.700 1.00 31.16 390 GLY A N 1
ATOM 2267 C CA . GLY A 1 410 ? 6.993 45.194 31.901 1.00 31.44 390 GLY A CA 1
ATOM 2268 C C . GLY A 1 410 ? 6.126 43.960 31.719 1.00 31.74 390 GLY A C 1
ATOM 2269 O O . GLY A 1 410 ? 5.985 43.158 32.640 1.00 31.90 390 GLY A O 1
ATOM 2270 N N . GLU A 1 411 ? 5.553 43.801 30.529 1.00 31.80 391 GLU A N 1
ATOM 2271 C CA . GLU A 1 411 ? 4.638 42.697 30.247 1.00 31.87 391 GLU A CA 1
ATOM 2272 C C . GLU A 1 411 ? 5.307 41.609 29.402 1.00 31.60 391 GLU A C 1
ATOM 2273 O O . GLU A 1 411 ? 5.862 41.883 28.338 1.00 31.39 391 GLU A O 1
ATOM 2279 N N . LEU A 1 412 ? 5.242 40.374 29.890 1.00 31.53 392 LEU A N 1
ATOM 2280 C CA . LEU A 1 412 ? 5.824 39.238 29.195 1.00 31.55 392 LEU A CA 1
ATOM 2281 C C . LEU A 1 412 ? 4.974 38.832 27.991 1.00 31.49 392 LEU A C 1
ATOM 2282 O O . LEU A 1 412 ? 3.822 38.428 28.148 1.00 31.53 392 LEU A O 1
ATOM 2287 N N . ARG A 1 413 ? 5.554 38.948 26.796 1.00 31.24 393 ARG A N 1
ATOM 2288 C CA . ARG A 1 413 ? 4.870 38.590 25.557 1.00 31.22 393 ARG A CA 1
ATOM 2289 C C . ARG A 1 413 ? 5.737 37.687 24.694 1.00 31.02 393 ARG A C 1
ATOM 2290 O O . ARG A 1 413 ? 6.967 37.780 24.721 1.00 31.05 393 ARG A O 1
ATOM 2298 N N . TRP A 1 414 ? 5.088 36.824 23.920 1.00 30.59 394 TRP A N 1
ATOM 2299 C CA . TRP A 1 414 ? 5.780 36.043 22.900 1.00 30.24 394 TRP A CA 1
ATOM 2300 C C . TRP A 1 414 ? 5.539 36.652 21.517 1.00 30.10 394 TRP A C 1
ATOM 2301 O O . TRP A 1 414 ? 4.403 36.952 21.146 1.00 30.14 394 TRP A O 1
ATOM 2312 N N . VAL A 1 415 ? 6.624 36.870 20.780 1.00 29.81 395 VAL A N 1
ATOM 2313 C CA . VAL A 1 415 ? 6.560 37.517 19.467 1.00 29.75 395 VAL A CA 1
ATOM 2314 C C . VAL A 1 415 ? 7.149 36.612 18.385 1.00 29.59 395 VAL A C 1
ATOM 2315 O O . VAL A 1 415 ? 7.838 35.642 18.696 1.00 29.56 395 VAL A O 1
ATOM 2319 N N . ASP A 1 416 ? 6.873 36.929 17.123 1.00 29.47 396 ASP A N 1
ATOM 2320 C CA . ASP A 1 416 ? 7.404 36.166 15.998 1.00 29.60 396 ASP A CA 1
ATOM 2321 C C . ASP A 1 416 ? 8.924 36.223 15.950 1.00 29.44 396 ASP A C 1
ATOM 2322 O O . ASP A 1 416 ? 9.515 37.298 16.055 1.00 29.34 396 ASP A O 1
ATOM 2327 N N . GLY A 1 417 ? 9.544 35.054 15.808 1.00 29.13 397 GLY A N 1
ATOM 2328 C CA . GLY A 1 417 ? 10.988 34.954 15.656 1.00 28.94 397 GLY A CA 1
ATOM 2329 C C . GLY A 1 417 ? 11.439 35.281 14.243 1.00 28.83 397 GLY A C 1
ATOM 2330 O O . GLY A 1 417 ? 10.604 35.455 13.348 1.00 28.92 397 GLY A O 1
ATOM 2331 N N . PRO A 1 418 ? 12.765 35.359 14.030 1.00 28.66 398 PRO A N 1
ATOM 2332 C CA . PRO A 1 418 ? 13.359 35.693 12.724 1.00 28.57 398 PRO A CA 1
ATOM 2333 C C . PRO A 1 418 ? 13.126 34.639 11.631 1.00 28.62 398 PRO A C 1
ATOM 2334 O O . PRO A 1 418 ? 12.925 33.459 11.937 1.00 28.43 398 PRO A O 1
ATOM 2338 N N . THR A 1 419 ? 13.155 35.082 10.372 1.00 28.53 399 THR A N 1
ATOM 2339 C CA . THR A 1 419 ? 12.946 34.214 9.208 1.00 28.51 399 THR A CA 1
ATOM 2340 C C . THR A 1 419 ? 14.205 34.148 8.347 1.00 28.58 399 THR A C 1
ATOM 2341 O O . THR A 1 419 ? 14.307 33.327 7.430 1.00 28.38 399 THR A O 1
ATOM 2345 N N . VAL A 1 420 ? 15.154 35.027 8.646 1.00 28.54 400 VAL A N 1
ATOM 2346 C CA . VAL A 1 420 ? 16.438 35.058 7.965 1.00 28.77 400 VAL A CA 1
ATOM 2347 C C . VAL A 1 420 ? 17.542 35.041 9.020 1.00 28.77 400 VAL A C 1
ATOM 2348 O O . VAL A 1 420 ? 17.373 35.594 10.109 1.00 29.01 400 VAL A O 1
ATOM 2352 N N . SER A 1 421 ? 18.655 34.381 8.714 1.00 28.59 401 SER A N 1
ATOM 2353 C CA . SER A 1 421 ? 19.818 34.425 9.594 1.00 28.30 401 SER A CA 1
ATOM 2354 C C . SER A 1 421 ? 20.582 35.721 9.354 1.00 28.24 401 SER A C 1
ATOM 2355 O O . SER A 1 421 ? 20.756 36.142 8.211 1.00 28.08 401 SER A O 1
ATOM 2358 N N . LEU A 1 422 ? 21.036 36.344 10.437 1.00 28.16 402 LEU A N 1
ATOM 2359 C CA . LEU A 1 422 ? 21.863 37.543 10.345 1.00 28.15 402 LEU A CA 1
ATOM 2360 C C . LEU A 1 422 ? 23.350 37.219 10.210 1.00 27.99 402 LEU A C 1
ATOM 2361 O O . LEU A 1 422 ? 24.157 38.109 9.947 1.00 28.28 402 LEU A O 1
ATOM 2366 N N . ASP A 1 423 ? 23.713 35.953 10.394 1.00 27.69 403 ASP A N 1
ATOM 2367 C CA . ASP A 1 423 ? 25.111 35.545 10.306 1.00 27.45 403 ASP A CA 1
ATOM 2368 C C . ASP A 1 423 ? 25.235 34.119 9.765 1.00 27.42 403 ASP A C 1
ATOM 2369 O O . ASP A 1 423 ? 25.181 33.148 10.523 1.00 27.36 403 ASP A O 1
ATOM 2374 N N . THR A 1 424 ? 25.424 34.013 8.452 1.00 27.45 404 THR A N 1
ATOM 2375 C CA . THR A 1 424 ? 25.494 32.725 7.754 1.00 27.71 404 THR A CA 1
ATOM 2376 C C . THR A 1 424 ? 26.836 31.996 7.917 1.00 27.84 404 THR A C 1
ATOM 2377 O O . THR A 1 424 ? 27.058 30.943 7.316 1.00 28.07 404 THR A O 1
ATOM 2381 N N . GLU A 1 425 ? 27.728 32.555 8.726 1.00 27.82 405 GLU A N 1
ATOM 2382 C CA . GLU A 1 425 ? 28.907 31.822 9.172 1.00 28.15 405 GLU A CA 1
ATOM 2383 C C . GLU A 1 425 ? 28.633 31.040 10.463 1.00 27.29 405 GLU A C 1
ATOM 2384 O O . GLU A 1 425 ? 29.402 30.156 10.825 1.00 27.48 405 GLU A O 1
ATOM 2390 N N . VAL A 1 426 ? 27.533 31.361 11.142 1.00 26.49 406 VAL A N 1
ATOM 2391 C CA . VAL A 1 426 ? 27.180 30.715 12.406 1.00 25.81 406 VAL A CA 1
ATOM 2392 C C . VAL A 1 426 ? 25.885 29.912 12.284 1.00 25.63 406 VAL A C 1
ATOM 2393 O O . VAL A 1 426 ? 25.788 28.793 12.790 1.00 25.23 406 VAL A O 1
ATOM 2397 N N . LEU A 1 427 ? 24.897 30.494 11.609 1.00 25.31 407 LEU A N 1
ATOM 2398 C CA . LEU A 1 427 ? 23.580 29.890 11.480 1.00 24.86 407 LEU A CA 1
ATOM 2399 C C . LEU A 1 427 ? 23.056 30.036 10.057 1.00 24.84 407 LEU A C 1
ATOM 2400 O O . LEU A 1 427 ? 23.148 31.110 9.459 1.00 24.90 407 LEU A O 1
ATOM 2405 N N . THR A 1 428 ? 22.496 28.958 9.518 1.00 24.37 408 THR A N 1
ATOM 2406 C CA . THR A 1 428 ? 22.110 28.959 8.119 1.00 24.35 408 THR A CA 1
ATOM 2407 C C . THR A 1 428 ? 20.741 28.323 7.861 1.00 24.36 408 THR A C 1
ATOM 2408 O O . THR A 1 428 ? 20.220 27.576 8.696 1.00 24.23 408 THR A O 1
ATOM 2412 N N . SER A 1 429 ? 20.168 28.638 6.702 1.00 24.29 409 SER A N 1
ATOM 2413 C CA . SER A 1 429 ? 18.895 28.067 6.264 1.00 24.33 409 SER A CA 1
ATOM 2414 C C . SER A 1 429 ? 19.125 26.681 5.683 1.00 24.21 409 SER A C 1
ATOM 2415 O O . SER A 1 429 ? 20.250 26.357 5.289 1.00 24.23 409 SER A O 1
ATOM 2418 N N . VAL A 1 430 ? 18.066 25.873 5.606 1.00 24.03 410 VAL A N 1
ATOM 2419 C CA . VAL A 1 430 ? 18.197 24.532 5.037 1.00 23.98 410 VAL A CA 1
ATOM 2420 C C . VAL A 1 430 ? 18.472 24.540 3.525 1.00 24.05 410 VAL A C 1
ATOM 2421 O O . VAL A 1 430 ? 19.077 23.606 3.013 1.00 24.25 410 VAL A O 1
ATOM 2425 N N . ALA A 1 431 ? 18.047 25.592 2.824 1.00 23.99 411 ALA A N 1
ATOM 2426 C CA . ALA A 1 431 ? 18.273 25.688 1.377 1.00 23.98 411 ALA A CA 1
ATOM 2427 C C . ALA A 1 431 ? 19.762 25.793 1.039 1.00 23.93 411 ALA A C 1
ATOM 2428 O O . ALA A 1 431 ? 20.227 25.215 0.049 1.00 24.14 411 ALA A O 1
ATOM 2430 N N . THR A 1 432 ? 20.499 26.528 1.871 1.00 23.56 412 THR A N 1
ATOM 2431 C CA . THR A 1 432 ? 21.942 26.701 1.708 1.00 23.18 412 THR A CA 1
ATOM 2432 C C . THR A 1 432 ? 22.693 26.352 3.007 1.00 22.55 412 THR A C 1
ATOM 2433 O O . THR A 1 432 ? 23.216 27.232 3.681 1.00 22.14 412 THR A O 1
ATOM 2437 N N . PRO A 1 433 ? 22.776 25.053 3.343 1.00 22.42 413 PRO A N 1
ATOM 2438 C CA . PRO A 1 433 ? 23.331 24.663 4.640 1.00 22.25 413 PRO A CA 1
ATOM 2439 C C . PRO A 1 433 ? 24.863 24.579 4.651 1.00 22.05 413 PRO A C 1
ATOM 2440 O O . PRO A 1 433 ? 25.488 24.605 3.591 1.00 22.34 413 PRO A O 1
ATOM 2444 N N . PHE A 1 434 ? 25.462 24.473 5.834 1.00 21.76 414 PHE A N 1
ATOM 2445 C CA . PHE A 1 434 ? 26.897 24.178 5.923 1.00 21.87 414 PHE A CA 1
ATOM 2446 C C . PHE A 1 434 ? 27.216 22.824 5.280 1.00 21.68 414 PHE A C 1
ATOM 2447 O O . PHE A 1 434 ? 28.216 22.686 4.574 1.00 21.63 414 PHE A O 1
ATOM 2455 N N . GLN A 1 435 ? 26.357 21.839 5.544 1.00 21.58 415 GLN A N 1
ATOM 2456 C CA . GLN A 1 435 ? 26.413 20.516 4.917 1.00 21.45 415 GLN A CA 1
ATOM 2457 C C . GLN A 1 435 ? 24.988 19.990 4.805 1.00 21.39 415 GLN A C 1
ATOM 2458 O O . GLN A 1 435 ? 24.155 20.280 5.667 1.00 21.38 415 GLN A O 1
ATOM 2464 N N . ASN A 1 436 ? 24.700 19.220 3.758 1.00 21.12 416 ASN A N 1
ATOM 2465 C CA . ASN A 1 436 ? 23.338 18.723 3.556 1.00 21.00 416 ASN A CA 1
ATOM 2466 C C . ASN A 1 436 ? 22.984 17.466 4.365 1.00 20.75 416 ASN A C 1
ATOM 2467 O O . ASN A 1 436 ? 22.000 16.781 4.060 1.00 20.92 416 ASN A O 1
ATOM 2472 N N . ASN A 1 437 ? 23.784 17.181 5.393 1.00 20.30 417 ASN A N 1
ATOM 2473 C CA . ASN A 1 437 ? 23.604 16.007 6.253 1.00 19.85 417 ASN A CA 1
ATOM 2474 C C . ASN A 1 437 ? 24.254 16.224 7.631 1.00 19.80 417 ASN A C 1
ATOM 2475 O O . ASN A 1 437 ? 25.058 17.146 7.802 1.00 19.36 417 ASN A O 1
ATOM 2480 N N . GLY A 1 438 ? 23.910 15.371 8.600 1.00 19.53 418 GLY A N 1
ATOM 2481 C CA . GLY A 1 438 ? 24.397 15.513 9.969 1.00 19.40 418 GLY A CA 1
ATOM 2482 C C . GLY A 1 438 ? 25.739 14.869 10.288 1.00 19.63 418 GLY A C 1
ATOM 2483 O O . GLY A 1 438 ? 26.260 15.025 11.397 1.00 19.85 418 GLY A O 1
ATOM 2484 N N . GLY A 1 439 ? 26.298 14.132 9.334 1.00 19.62 419 GLY A N 1
ATOM 2485 C CA . GLY A 1 439 ? 27.615 13.515 9.507 1.00 19.51 419 GLY A CA 1
ATOM 2486 C C . GLY A 1 439 ? 27.736 12.415 10.555 1.00 19.50 419 GLY A C 1
ATOM 2487 O O . GLY A 1 439 ? 28.850 12.037 10.916 1.00 19.63 419 GLY A O 1
ATOM 2488 N N . LEU A 1 440 ? 26.609 11.903 11.052 1.00 19.30 420 LEU A N 1
ATOM 2489 C CA . LEU A 1 440 ? 26.631 10.816 12.034 1.00 19.35 420 LEU A CA 1
ATOM 2490 C C . LEU A 1 440 ? 26.361 9.476 11.356 1.00 19.42 420 LEU A C 1
ATOM 2491 O O . LEU A 1 440 ? 25.235 9.210 10.946 1.00 19.61 420 LEU A O 1
ATOM 2496 N N . LYS A 1 441 ? 27.388 8.638 11.239 1.00 19.49 421 LYS A N 1
ATOM 2497 C CA . LYS A 1 441 ? 27.243 7.343 10.562 1.00 19.61 421 LYS A CA 1
ATOM 2498 C C . LYS A 1 441 ? 27.470 6.130 11.461 1.00 19.57 421 LYS A C 1
ATOM 2499 O O . LYS A 1 441 ? 28.323 6.141 12.356 1.00 19.77 421 LYS A O 1
ATOM 2505 N N . LEU A 1 442 ? 26.702 5.078 11.198 1.00 19.28 422 LEU A N 1
ATOM 2506 C CA . LEU A 1 442 ? 26.892 3.793 11.854 1.00 18.87 422 LEU A CA 1
ATOM 2507 C C . LEU A 1 442 ? 27.987 2.992 11.153 1.00 18.89 422 LEU A C 1
ATOM 2508 O O . LEU A 1 442 ? 28.057 2.963 9.924 1.00 18.91 422 LEU A O 1
ATOM 2513 N N . LEU A 1 443 ? 28.842 2.346 11.935 1.00 19.13 423 LEU A N 1
ATOM 2514 C CA . LEU A 1 443 ? 29.824 1.417 11.381 1.00 19.51 423 LEU A CA 1
ATOM 2515 C C . LEU A 1 443 ? 29.527 0.001 11.873 1.00 20.01 423 LEU A C 1
ATOM 2516 O O . LEU A 1 443 ? 29.314 -0.210 13.071 1.00 20.36 423 LEU A O 1
ATOM 2521 N N . LYS A 1 444 ? 29.491 -0.951 10.942 1.00 20.20 424 LYS A N 1
ATOM 2522 C CA . LYS A 1 444 ? 29.233 -2.356 11.254 1.00 20.53 424 LYS A CA 1
ATOM 2523 C C . LYS A 1 444 ? 30.371 -3.233 10.741 1.00 20.32 424 LYS A C 1
ATOM 2524 O O . LYS A 1 444 ? 31.032 -2.887 9.763 1.00 20.21 424 LYS A O 1
ATOM 2530 N N . GLY A 1 445 ? 30.571 -4.379 11.393 1.00 20.19 425 GLY A N 1
ATOM 2531 C CA . GLY A 1 445 ? 31.464 -5.423 10.895 1.00 19.96 425 GLY A CA 1
ATOM 2532 C C . GLY A 1 445 ? 31.730 -6.508 11.921 1.00 19.91 425 GLY A C 1
ATOM 2533 O O . GLY A 1 445 ? 31.011 -6.621 12.923 1.00 19.84 425 GLY A O 1
ATOM 2534 N N . ASN A 1 446 ? 32.773 -7.300 11.679 1.00 19.55 426 ASN A N 1
ATOM 2535 C CA . ASN A 1 446 ? 33.159 -8.365 12.609 1.00 19.60 426 ASN A CA 1
ATOM 2536 C C . ASN A 1 446 ? 33.584 -7.819 13.981 1.00 19.27 426 ASN A C 1
ATOM 2537 O O . ASN A 1 446 ? 33.480 -8.521 14.992 1.00 19.42 426 ASN A O 1
ATOM 2542 N N . LEU A 1 447 ? 34.050 -6.569 14.003 1.00 18.74 427 LEU A N 1
ATOM 2543 C CA . LEU A 1 447 ? 34.420 -5.890 15.252 1.00 18.48 427 LEU A CA 1
ATOM 2544 C C . LEU A 1 447 ? 33.207 -5.464 16.088 1.00 18.47 427 LEU A C 1
ATOM 2545 O O . LEU A 1 447 ? 33.321 -5.254 17.304 1.00 18.61 427 LEU A O 1
ATOM 2550 N N . GLY A 1 448 ? 32.054 -5.331 15.434 1.00 18.20 428 GLY A N 1
ATOM 2551 C CA . GLY A 1 448 ? 30.808 -4.994 16.120 1.00 18.01 428 GLY A CA 1
ATOM 2552 C C . GLY A 1 448 ? 30.107 -3.776 15.547 1.00 17.89 428 GLY A C 1
ATOM 2553 O O . GLY A 1 448 ? 29.919 -3.666 14.337 1.00 18.07 428 GLY A O 1
ATOM 2554 N N . ARG A 1 449 ? 29.710 -2.864 16.427 1.00 17.59 429 ARG A N 1
ATOM 2555 C CA . ARG A 1 449 ? 28.994 -1.659 16.027 1.00 17.24 429 ARG A CA 1
ATOM 2556 C C . ARG A 1 449 ? 29.614 -0.442 16.704 1.00 16.98 429 ARG A C 1
ATOM 2557 O O . ARG A 1 449 ? 29.913 -0.473 17.900 1.00 16.88 429 ARG A O 1
ATOM 2565 N N . ALA A 1 450 ? 29.817 0.621 15.931 1.00 16.59 430 ALA A N 1
ATOM 2566 C CA . ALA A 1 450 ? 30.302 1.891 16.466 1.00 16.27 430 ALA A CA 1
ATOM 2567 C C . ALA A 1 450 ? 29.660 3.062 15.723 1.00 16.29 430 ALA A C 1
ATOM 2568 O O . ALA A 1 450 ? 28.905 2.870 14.777 1.00 16.36 430 ALA A O 1
ATOM 2570 N N . VAL A 1 451 ? 29.951 4.279 16.159 1.00 16.62 431 VAL A N 1
ATOM 2571 C CA . VAL A 1 451 ? 29.533 5.466 15.420 1.00 16.72 431 VAL A CA 1
ATOM 2572 C C . VAL A 1 451 ? 30.753 6.311 15.050 1.00 16.75 431 VAL A C 1
ATOM 2573 O O . VAL A 1 451 ? 31.817 6.184 15.660 1.00 16.60 431 VAL A O 1
ATOM 2577 N N . ILE A 1 452 ? 30.587 7.153 14.034 1.00 16.93 432 ILE A N 1
ATOM 2578 C CA . ILE A 1 452 ? 31.635 8.053 13.569 1.00 17.12 432 ILE A CA 1
ATOM 2579 C C . ILE A 1 452 ? 31.025 9.388 13.140 1.00 17.59 432 ILE A C 1
ATOM 2580 O O . ILE A 1 452 ? 29.970 9.412 12.493 1.00 17.39 432 ILE A O 1
ATOM 2585 N N . LYS A 1 453 ? 31.682 10.485 13.530 1.00 17.91 433 LYS A N 1
ATOM 2586 C CA . LYS A 1 453 ? 31.392 11.800 12.973 1.00 18.50 433 LYS A CA 1
ATOM 2587 C C . LYS A 1 453 ? 32.346 12.125 11.832 1.00 18.76 433 LYS A C 1
ATOM 2588 O O . LYS A 1 453 ? 33.566 12.213 12.028 1.00 18.83 433 LYS A O 1
ATOM 2594 N N . VAL A 1 454 ? 31.779 12.300 10.643 1.00 18.76 434 VAL A N 1
ATOM 2595 C CA . VAL A 1 454 ? 32.565 12.558 9.441 1.00 19.05 434 VAL A CA 1
ATOM 2596 C C . VAL A 1 454 ? 32.453 14.013 8.983 1.00 19.50 434 VAL A C 1
ATOM 2597 O O . VAL A 1 454 ? 33.024 14.391 7.961 1.00 19.73 434 VAL A O 1
ATOM 2601 N N . SER A 1 455 ? 31.721 14.813 9.756 1.00 19.86 435 SER A N 1
ATOM 2602 C CA . SER A 1 455 ? 31.445 16.215 9.445 1.00 20.29 435 SER A CA 1
ATOM 2603 C C . SER A 1 455 ? 32.677 17.078 9.178 1.00 20.19 435 SER A C 1
ATOM 2604 O O . SER A 1 455 ? 32.646 17.949 8.303 1.00 20.14 435 SER A O 1
ATOM 2607 N N . ALA A 1 456 ? 33.739 16.852 9.947 1.00 19.99 436 ALA A N 1
ATOM 2608 C CA . ALA A 1 456 ? 34.984 17.609 9.794 1.00 20.20 436 ALA A CA 1
ATOM 2609 C C . ALA A 1 456 ? 36.090 16.743 9.185 1.00 20.23 436 ALA A C 1
ATOM 2610 O O . ALA A 1 456 ? 37.270 17.105 9.212 1.00 20.31 436 ALA A O 1
ATOM 2612 N N . VAL A 1 457 ? 35.698 15.595 8.638 1.00 20.41 437 VAL A N 1
ATOM 2613 C CA . VAL A 1 457 ? 36.643 14.672 8.017 1.00 20.55 437 VAL A CA 1
ATOM 2614 C C . VAL A 1 457 ? 36.566 14.816 6.503 1.00 21.01 437 VAL A C 1
ATOM 2615 O O . VAL A 1 457 ? 35.512 14.600 5.901 1.00 20.89 437 VAL A O 1
ATOM 2619 N N . GLN A 1 458 ? 37.687 15.200 5.897 1.00 21.57 438 GLN A N 1
ATOM 2620 C CA . GLN A 1 458 ? 37.775 15.332 4.447 1.00 22.28 438 GLN A CA 1
ATOM 2621 C C . GLN A 1 458 ? 37.525 13.969 3.798 1.00 22.22 438 GLN A C 1
ATOM 2622 O O . GLN A 1 458 ? 37.932 12.946 4.353 1.00 22.18 438 GLN A O 1
ATOM 2628 N N . PRO A 1 459 ? 36.832 13.945 2.639 1.00 22.45 439 PRO A N 1
ATOM 2629 C CA . PRO A 1 459 ? 36.516 12.676 1.964 1.00 22.46 439 PRO A CA 1
ATOM 2630 C C . PRO A 1 459 ? 37.737 11.789 1.733 1.00 22.59 439 PRO A C 1
ATOM 2631 O O . PRO A 1 459 ? 37.631 10.563 1.829 1.00 22.92 439 PRO A O 1
ATOM 2635 N N . GLN A 1 460 ? 38.887 12.401 1.456 1.00 22.44 440 GLN A N 1
ATOM 2636 C CA . GLN A 1 460 ? 40.136 11.651 1.287 1.00 22.60 440 GLN A CA 1
ATOM 2637 C C . GLN A 1 460 ? 40.509 10.851 2.539 1.00 22.21 440 GLN A C 1
ATOM 2638 O O . GLN A 1 460 ? 41.186 9.824 2.441 1.00 22.44 440 GLN A O 1
ATOM 2644 N N . HIS A 1 461 ? 40.058 11.319 3.702 1.00 21.77 441 HIS A N 1
ATOM 2645 C CA . HIS A 1 461 ? 40.416 10.707 4.986 1.00 21.52 441 HIS A CA 1
ATOM 2646 C C . HIS A 1 461 ? 39.319 9.827 5.602 1.00 21.40 441 HIS A C 1
ATOM 2647 O O . HIS A 1 461 ? 39.456 9.396 6.749 1.00 21.40 441 HIS A O 1
ATOM 2654 N N . ARG A 1 462 ? 38.249 9.555 4.852 1.00 21.26 442 ARG A N 1
ATOM 2655 C CA . ARG A 1 462 ? 37.103 8.794 5.380 1.00 21.23 442 ARG A CA 1
ATOM 2656 C C . ARG A 1 462 ? 37.248 7.275 5.286 1.00 21.38 442 ARG A C 1
ATOM 2657 O O . ARG A 1 462 ? 36.417 6.532 5.818 1.00 21.57 442 ARG A O 1
ATOM 2665 N N . VAL A 1 463 ? 38.298 6.817 4.610 1.00 21.44 443 VAL A N 1
ATOM 2666 C CA . VAL A 1 463 ? 38.610 5.391 4.507 1.00 21.34 443 VAL A CA 1
ATOM 2667 C C . VAL A 1 463 ? 40.072 5.173 4.893 1.00 21.34 443 VAL A C 1
ATOM 2668 O O . VAL A 1 463 ? 40.969 5.698 4.237 1.00 21.35 443 VAL A O 1
ATOM 2672 N N . VAL A 1 464 ? 40.303 4.414 5.962 1.00 21.43 444 VAL A N 1
ATOM 2673 C CA . VAL A 1 464 ? 41.654 4.051 6.375 1.00 21.43 444 VAL A CA 1
ATOM 2674 C C . VAL A 1 464 ? 41.748 2.549 6.624 1.00 21.84 444 VAL A C 1
ATOM 2675 O O . VAL A 1 464 ? 41.002 1.992 7.435 1.00 22.13 444 VAL A O 1
ATOM 2679 N N . GLU A 1 465 ? 42.660 1.907 5.898 1.00 21.86 445 GLU A N 1
ATOM 2680 C CA . GLU A 1 465 ? 43.007 0.516 6.117 1.00 21.81 445 GLU A CA 1
ATOM 2681 C C . GLU A 1 465 ? 44.491 0.479 6.476 1.00 21.73 445 GLU A C 1
ATOM 2682 O O . GLU A 1 465 ? 45.350 0.781 5.641 1.00 21.62 445 GLU A O 1
ATOM 2688 N N . ALA A 1 466 ? 44.777 0.129 7.728 1.00 21.56 446 ALA A N 1
ATOM 2689 C CA . ALA A 1 466 ? 46.117 0.261 8.287 1.00 21.41 446 ALA A CA 1
ATOM 2690 C C . ALA A 1 466 ? 46.350 -0.714 9.449 1.00 21.34 446 ALA A C 1
ATOM 2691 O O . ALA A 1 466 ? 45.393 -1.119 10.109 1.00 21.24 446 ALA A O 1
ATOM 2693 N N . PRO A 1 467 ? 47.622 -1.107 9.688 1.00 21.29 447 PRO A N 1
ATOM 2694 C CA . PRO A 1 467 ? 47.966 -1.948 10.842 1.00 21.30 447 PRO A CA 1
ATOM 2695 C C . PRO A 1 467 ? 47.561 -1.320 12.182 1.00 21.38 447 PRO A C 1
ATOM 2696 O O . PRO A 1 467 ? 47.528 -0.089 12.310 1.00 21.56 447 PRO A O 1
ATOM 2700 N N . ALA A 1 468 ? 47.256 -2.163 13.164 1.00 21.27 448 ALA A N 1
ATOM 2701 C CA . ALA A 1 468 ? 46.741 -1.700 14.453 1.00 21.35 448 ALA A CA 1
ATOM 2702 C C . ALA A 1 468 ? 47.841 -1.342 15.437 1.00 21.56 448 ALA A C 1
ATOM 2703 O O . ALA A 1 468 ? 48.941 -1.907 15.396 1.00 21.59 448 ALA A O 1
ATOM 2705 N N . VAL A 1 469 ? 47.520 -0.393 16.316 1.00 21.68 449 VAL A N 1
ATOM 2706 C CA . VAL A 1 469 ? 48.368 -0.014 17.440 1.00 21.73 449 VAL A CA 1
ATOM 2707 C C . VAL A 1 469 ? 47.491 -0.001 18.703 1.00 21.78 449 VAL A C 1
ATOM 2708 O O . VAL A 1 469 ? 46.641 0.873 18.873 1.00 21.58 449 VAL A O 1
ATOM 2712 N N . VAL A 1 470 ? 47.702 -0.984 19.574 1.00 21.95 450 VAL A N 1
ATOM 2713 C CA . VAL A 1 470 ? 46.809 -1.239 20.708 1.00 22.00 450 VAL A CA 1
ATOM 2714 C C . VAL A 1 470 ? 47.344 -0.669 22.017 1.00 22.13 450 VAL A C 1
ATOM 2715 O O . VAL A 1 470 ? 48.488 -0.921 22.389 1.00 22.49 450 VAL A O 1
ATOM 2719 N N . ILE A 1 471 ? 46.506 0.108 22.700 1.00 22.26 451 ILE A N 1
ATOM 2720 C CA . ILE A 1 471 ? 46.769 0.556 24.072 1.00 22.45 451 ILE A CA 1
ATOM 2721 C C . ILE A 1 471 ? 45.487 0.466 24.906 1.00 22.69 451 ILE A C 1
ATOM 2722 O O . ILE A 1 471 ? 44.388 0.514 24.360 1.00 22.54 451 ILE A O 1
ATOM 2727 N N . ASP A 1 472 ? 45.626 0.316 26.223 1.00 23.14 452 ASP A N 1
ATOM 2728 C CA . ASP A 1 472 ? 44.454 0.209 27.098 1.00 23.42 452 ASP A CA 1
ATOM 2729 C C . ASP A 1 472 ? 44.327 1.382 28.064 1.00 23.72 452 ASP A C 1
ATOM 2730 O O . ASP A 1 472 ? 43.561 1.338 29.031 1.00 23.78 452 ASP A O 1
ATOM 2735 N N . ASP A 1 473 ? 45.083 2.434 27.776 1.00 24.08 453 ASP A N 1
ATOM 2736 C CA . ASP A 1 473 ? 45.094 3.648 28.571 1.00 24.63 453 ASP A CA 1
ATOM 2737 C C . ASP A 1 473 ? 45.557 4.755 27.644 1.00 24.71 453 ASP A C 1
ATOM 2738 O O . ASP A 1 473 ? 46.599 4.632 27.001 1.00 24.82 453 ASP A O 1
ATOM 2743 N N . GLN A 1 474 ? 44.782 5.834 27.572 1.00 25.04 454 GLN A N 1
ATOM 2744 C CA . GLN A 1 474 ? 45.095 6.950 26.680 1.00 25.37 454 GLN A CA 1
ATOM 2745 C C . GLN A 1 474 ? 46.436 7.626 27.018 1.00 25.54 454 GLN A C 1
ATOM 2746 O O . GLN A 1 474 ? 47.023 8.308 26.175 1.00 25.39 454 GLN A O 1
ATOM 2752 N N . ASN A 1 475 ? 46.907 7.430 28.248 1.00 25.67 455 ASN A N 1
ATOM 2753 C CA . ASN A 1 475 ? 48.175 7.999 28.692 1.00 26.20 455 ASN A CA 1
ATOM 2754 C C . ASN A 1 475 ? 49.404 7.312 28.091 1.00 26.30 455 ASN A C 1
ATOM 2755 O O . ASN A 1 475 ? 50.480 7.905 28.045 1.00 26.47 455 ASN A O 1
ATOM 2760 N N . LYS A 1 476 ? 49.231 6.074 27.628 1.00 26.39 456 LYS A N 1
ATOM 2761 C CA . LYS A 1 476 ? 50.301 5.296 26.999 1.00 26.50 456 LYS A CA 1
ATOM 2762 C C . LYS A 1 476 ? 50.661 5.783 25.591 1.00 26.81 456 LYS A C 1
ATOM 2763 O O . LYS A 1 476 ? 51.684 5.369 25.030 1.00 26.90 456 LYS A O 1
ATOM 2769 N N . LEU A 1 477 ? 49.827 6.661 25.033 1.00 26.96 457 LEU A N 1
ATOM 2770 C CA . LEU A 1 477 ? 49.954 7.096 23.645 1.00 27.22 457 LEU A CA 1
ATOM 2771 C C . LEU A 1 477 ? 51.165 7.993 23.382 1.00 27.60 457 LEU A C 1
ATOM 2772 O O . LEU A 1 477 ? 51.824 7.859 22.348 1.00 27.77 457 LEU A O 1
ATOM 2777 N N . ASP A 1 478 ? 51.442 8.906 24.311 1.00 27.89 458 ASP A N 1
ATOM 2778 C CA . ASP A 1 478 ? 52.504 9.904 24.141 1.00 28.21 458 ASP A CA 1
ATOM 2779 C C . ASP A 1 478 ? 53.909 9.289 24.006 1.00 28.20 458 ASP A C 1
ATOM 2780 O O . ASP A 1 478 ? 54.700 9.718 23.163 1.00 28.13 458 ASP A O 1
ATOM 2785 N N . ALA A 1 479 ? 54.206 8.286 24.829 1.00 28.20 459 ALA A N 1
ATOM 2786 C CA . ALA A 1 479 ? 55.503 7.605 24.784 1.00 28.29 459 ALA A CA 1
ATOM 2787 C C . ALA A 1 479 ? 55.711 6.863 23.457 1.00 28.44 459 ALA A C 1
ATOM 2788 O O . ALA A 1 479 ? 56.828 6.792 22.931 1.00 28.53 459 ALA A O 1
ATOM 2790 N N . LEU A 1 480 ? 54.616 6.320 22.934 1.00 28.58 460 LEU A N 1
ATOM 2791 C CA . LEU A 1 480 ? 54.594 5.603 21.670 1.00 28.57 460 LEU A CA 1
ATOM 2792 C C . LEU A 1 480 ? 54.826 6.590 20.528 1.00 28.73 460 LEU A C 1
ATOM 2793 O O . LEU A 1 480 ? 55.575 6.305 19.588 1.00 28.66 460 LEU A O 1
ATOM 2798 N N . PHE A 1 481 ? 54.185 7.754 20.636 1.00 28.82 461 PHE A N 1
ATOM 2799 C CA . PHE A 1 481 ? 54.325 8.851 19.681 1.00 28.93 461 PHE A CA 1
ATOM 2800 C C . PHE A 1 481 ? 55.758 9.400 19.652 1.00 29.23 461 PHE A C 1
ATOM 2801 O O . PHE A 1 481 ? 56.306 9.673 18.582 1.00 29.26 461 PHE A O 1
ATOM 2809 N N . LYS A 1 482 ? 56.348 9.558 20.836 1.00 29.65 462 LYS A N 1
ATOM 2810 C CA . LYS A 1 482 ? 57.704 10.096 20.994 1.00 29.98 462 LYS A CA 1
ATOM 2811 C C . LYS A 1 482 ? 58.805 9.163 20.483 1.00 30.04 462 LYS A C 1
ATOM 2812 O O . LYS A 1 482 ? 59.894 9.623 20.128 1.00 30.15 462 LYS A O 1
ATOM 2818 N N . SER A 1 483 ? 58.528 7.859 20.465 1.00 30.06 463 SER A N 1
ATOM 2819 C CA . SER A 1 483 ? 59.488 6.875 19.962 1.00 30.16 463 SER A CA 1
ATOM 2820 C C . SER A 1 483 ? 59.321 6.660 18.460 1.00 30.04 463 SER A C 1
ATOM 2821 O O . SER A 1 483 ? 59.953 5.773 17.878 1.00 30.10 463 SER A O 1
ATOM 2824 N N . GLY A 1 484 ? 58.461 7.473 17.846 1.00 29.82 464 GLY A N 1
ATOM 2825 C CA . GLY A 1 484 ? 58.249 7.446 16.401 1.00 29.54 464 GLY A CA 1
ATOM 2826 C C . GLY A 1 484 ? 57.481 6.228 15.923 1.00 29.33 464 GLY A C 1
ATOM 2827 O O . GLY A 1 484 ? 57.410 5.968 14.719 1.00 29.30 464 GLY A O 1
ATOM 2828 N N . ALA A 1 485 ? 56.893 5.491 16.865 1.00 29.02 465 ALA A N 1
ATOM 2829 C CA . ALA A 1 485 ? 56.132 4.280 16.547 1.00 28.76 465 ALA A CA 1
ATOM 2830 C C . ALA A 1 485 ? 54.824 4.560 15.799 1.00 28.58 465 ALA A C 1
ATOM 2831 O O . ALA A 1 485 ? 54.245 3.648 15.203 1.00 28.55 465 ALA A O 1
ATOM 28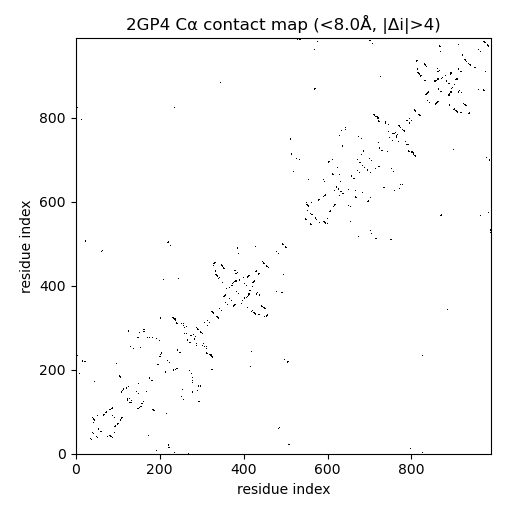33 N N . LEU A 1 486 ? 54.371 5.814 15.824 1.00 28.40 466 LEU A N 1
ATOM 2834 C CA . LEU A 1 486 ? 53.134 6.207 15.133 1.00 28.39 466 LEU A CA 1
ATOM 2835 C C . LEU A 1 486 ? 53.381 6.993 13.841 1.00 28.40 466 LEU A C 1
ATOM 2836 O O . LEU A 1 486 ? 52.433 7.387 13.159 1.00 28.36 466 LEU A O 1
ATOM 2841 N N . ASP A 1 487 ? 54.651 7.218 13.507 1.00 28.45 467 ASP A N 1
ATOM 2842 C CA . ASP A 1 487 ? 55.018 7.966 12.305 1.00 28.55 467 ASP A CA 1
ATOM 2843 C C . ASP A 1 487 ? 54.859 7.105 11.050 1.00 28.40 467 ASP A C 1
ATOM 2844 O O . ASP A 1 487 ? 55.787 6.971 10.242 1.00 28.63 467 ASP A O 1
ATOM 2849 N N . ARG A 1 488 ? 53.672 6.520 10.908 1.00 27.99 468 ARG A N 1
ATOM 2850 C CA . ARG A 1 488 ? 53.298 5.680 9.768 1.00 27.63 468 ARG A CA 1
ATOM 2851 C C . ARG A 1 488 ? 51.780 5.534 9.725 1.00 27.12 468 ARG A C 1
ATOM 2852 O O . ARG A 1 488 ? 51.092 5.913 10.674 1.00 27.24 468 ARG A O 1
ATOM 2860 N N . ASP A 1 489 ? 51.257 5.010 8.621 1.00 26.40 469 ASP A N 1
ATOM 2861 C CA . ASP A 1 489 ? 49.841 4.675 8.543 1.00 25.78 469 ASP A CA 1
ATOM 2862 C C . ASP A 1 489 ? 49.522 3.660 9.639 1.00 25.42 469 ASP A C 1
ATOM 2863 O O . ASP A 1 489 ? 50.223 2.653 9.777 1.00 25.46 469 ASP A O 1
ATOM 2868 N N . CYS A 1 490 ? 48.483 3.935 10.425 1.00 24.64 470 CYS A N 1
ATOM 2869 C CA . CYS A 1 490 ? 48.084 3.047 11.519 1.00 24.10 470 CYS A CA 1
ATOM 2870 C C . CYS A 1 490 ? 46.673 3.357 12.014 1.00 23.56 470 CYS A C 1
ATOM 2871 O O . CYS A 1 490 ? 46.178 4.472 11.854 1.00 23.60 470 CYS A O 1
ATOM 2874 N N . VAL A 1 491 ? 46.025 2.361 12.605 1.00 22.92 471 VAL A N 1
ATOM 2875 C CA . VAL A 1 491 ? 44.799 2.598 13.350 1.00 22.29 471 VAL A CA 1
ATOM 2876 C C . VAL A 1 491 ? 45.128 2.447 14.833 1.00 21.84 471 VAL A C 1
ATOM 2877 O O . VAL A 1 491 ? 45.476 1.359 15.287 1.00 21.75 471 VAL A O 1
ATOM 2881 N N . VAL A 1 492 ? 45.058 3.550 15.573 1.00 21.44 472 VAL A N 1
ATOM 2882 C CA . VAL A 1 492 ? 45.299 3.531 17.020 1.00 21.11 472 VAL A CA 1
ATOM 2883 C C . VAL A 1 492 ? 44.059 3.005 17.764 1.00 21.00 472 VAL A C 1
ATOM 2884 O O . VAL A 1 492 ? 42.993 3.638 17.761 1.00 20.96 472 VAL A O 1
ATOM 2888 N N . VAL A 1 493 ? 44.212 1.834 18.379 1.00 20.46 473 VAL A N 1
ATOM 2889 C CA . VAL A 1 493 ? 43.140 1.174 19.112 1.00 19.79 473 VAL A CA 1
ATOM 2890 C C . VAL A 1 493 ? 43.312 1.437 20.599 1.00 19.68 473 VAL A C 1
ATOM 2891 O O . VAL A 1 493 ? 44.337 1.085 21.190 1.00 19.70 473 VAL A O 1
ATOM 2895 N N . VAL A 1 494 ? 42.300 2.060 21.195 1.00 19.23 474 VAL A N 1
ATOM 2896 C CA . VAL A 1 494 ? 42.295 2.353 22.618 1.00 18.72 474 VAL A CA 1
ATOM 2897 C C . VAL A 1 494 ? 41.170 1.561 23.281 1.00 18.67 474 VAL A C 1
ATOM 2898 O O . VAL A 1 494 ? 39.989 1.859 23.099 1.00 18.90 474 VAL A O 1
ATOM 2902 N N . LYS A 1 495 ? 41.540 0.542 24.045 1.00 18.19 475 LYS A N 1
ATOM 2903 C CA . LYS A 1 495 ? 40.550 -0.328 24.649 1.00 17.77 475 LYS A CA 1
ATOM 2904 C C . LYS A 1 495 ? 40.460 -0.118 26.161 1.00 17.52 475 LYS A C 1
ATOM 2905 O O . LYS A 1 495 ? 41.253 0.638 26.739 1.00 17.30 475 LYS A O 1
ATOM 2911 N N . GLY A 1 496 ? 39.474 -0.770 26.778 1.00 16.98 476 GLY A N 1
ATOM 2912 C CA . GLY A 1 496 ? 39.207 -0.638 28.212 1.00 16.82 476 GLY A CA 1
ATOM 2913 C C . GLY A 1 496 ? 38.689 0.738 28.582 1.00 16.75 476 GLY A C 1
ATOM 2914 O O . GLY A 1 496 ? 38.965 1.244 29.673 1.00 16.62 476 GLY A O 1
ATOM 2915 N N . GLN A 1 497 ? 37.935 1.345 27.670 1.00 16.85 477 GLN A N 1
ATOM 2916 C CA . GLN A 1 497 ? 37.470 2.717 27.849 1.00 16.91 477 GLN A CA 1
ATOM 2917 C C . GLN A 1 497 ? 35.946 2.816 27.814 1.00 16.84 477 GLN A C 1
ATOM 2918 O O . GLN A 1 497 ? 35.389 3.912 27.816 1.00 16.68 477 GLN A O 1
ATOM 2924 N N . GLY A 1 498 ? 35.279 1.667 27.788 1.00 16.75 478 GLY A N 1
ATOM 2925 C CA . GLY A 1 498 ? 33.826 1.625 27.760 1.00 16.88 478 GLY A CA 1
ATOM 2926 C C . GLY A 1 498 ? 33.198 1.906 29.114 1.00 17.31 478 GLY A C 1
ATOM 2927 O O . GLY A 1 498 ? 33.910 2.054 30.115 1.00 17.32 478 GLY A O 1
ATOM 2928 N N . PRO A 1 499 ? 31.853 1.993 29.155 1.00 17.54 479 PRO A N 1
ATOM 2929 C CA . PRO A 1 499 ? 31.099 2.184 30.395 1.00 17.70 479 PRO A CA 1
ATOM 2930 C C . PRO A 1 499 ? 31.520 1.237 31.524 1.00 18.12 479 PRO A C 1
ATOM 2931 O O . PRO A 1 499 ? 31.785 1.693 32.638 1.00 18.07 479 PRO A O 1
ATOM 2935 N N . LYS A 1 500 ? 31.606 -0.059 31.231 1.00 18.63 480 LYS A N 1
ATOM 2936 C CA . LYS A 1 500 ? 31.891 -1.067 32.261 1.00 18.99 480 LYS A CA 1
ATOM 2937 C C . LYS A 1 500 ? 33.346 -1.055 32.725 1.00 19.26 480 LYS A C 1
ATOM 2938 O O . LYS A 1 500 ? 33.632 -1.338 33.887 1.00 19.44 480 LYS A O 1
ATOM 2944 N N . ALA A 1 501 ? 34.264 -0.725 31.820 1.00 19.53 481 ALA A N 1
ATOM 2945 C CA . ALA A 1 501 ? 35.687 -0.763 32.136 1.00 19.51 481 ALA A CA 1
ATOM 2946 C C . ALA A 1 501 ? 36.089 0.296 33.151 1.00 19.77 481 ALA A C 1
ATOM 2947 O O . ALA A 1 501 ? 36.641 -0.027 34.199 1.00 19.83 481 ALA A O 1
ATOM 2949 N N . ASN A 1 502 ? 35.812 1.556 32.829 1.00 20.14 482 ASN A N 1
ATOM 2950 C CA . ASN A 1 502 ? 36.211 2.686 33.662 1.00 20.54 482 ASN A CA 1
ATOM 2951 C C . ASN A 1 502 ? 35.178 3.832 33.697 1.00 21.10 482 ASN A C 1
ATOM 2952 O O . ASN A 1 502 ? 35.527 4.982 33.943 1.00 21.34 482 ASN A O 1
ATOM 2957 N N . GLY A 1 503 ? 33.913 3.519 33.434 1.00 21.57 483 GLY A N 1
ATOM 2958 C CA . GLY A 1 503 ? 32.856 4.525 33.471 1.00 22.53 483 GLY A CA 1
ATOM 2959 C C . GLY A 1 503 ? 32.829 5.442 32.267 1.00 23.39 483 GLY A C 1
ATOM 2960 O O . GLY A 1 503 ? 32.175 6.484 32.296 1.00 23.16 483 GLY A O 1
ATOM 2969 N N . PRO A 1 505 ? 35.233 7.557 30.503 1.00 24.89 485 PRO A N 1
ATOM 2970 C CA . PRO A 1 505 ? 35.611 8.967 30.558 1.00 24.82 485 PRO A CA 1
ATOM 2971 C C . PRO A 1 505 ? 35.873 9.538 29.160 1.00 24.97 485 PRO A C 1
ATOM 2972 O O . PRO A 1 505 ? 36.327 8.814 28.275 1.00 25.07 485 PRO A O 1
ATOM 2976 N N . GLU A 1 506 ? 35.573 10.818 28.968 1.00 25.40 486 GLU A N 1
ATOM 2977 C CA . GLU A 1 506 ? 35.925 11.533 27.739 1.00 25.99 486 GLU A CA 1
ATOM 2978 C C . GLU A 1 506 ? 37.433 11.551 27.610 1.00 25.82 486 GLU A C 1
ATOM 2979 O O . GLU A 1 506 ? 38.136 11.945 28.539 1.00 25.68 486 GLU A O 1
ATOM 2985 N N . LEU A 1 507 ? 37.929 11.093 26.469 1.00 26.09 487 LEU A N 1
ATOM 2986 C CA . LEU A 1 507 ? 39.364 10.984 26.268 1.00 26.55 487 LEU A CA 1
ATOM 2987 C C . LEU A 1 507 ? 39.860 12.162 25.438 1.00 26.93 487 LEU A C 1
ATOM 2988 O O . LEU A 1 507 ? 39.636 12.217 24.242 1.00 26.83 487 LEU A O 1
ATOM 2993 N N . HIS A 1 508 ? 40.528 13.106 26.095 1.00 27.75 488 HIS A N 1
ATOM 2994 C CA . HIS A 1 508 ? 40.923 14.360 25.459 1.00 28.62 488 HIS A CA 1
ATOM 2995 C C . HIS A 1 508 ? 42.339 14.340 24.891 1.00 28.83 488 HIS A C 1
ATOM 2996 O O . HIS A 1 508 ? 42.712 15.240 24.149 1.00 28.96 488 HIS A O 1
ATOM 3003 N N . LYS A 1 509 ? 43.113 13.313 25.230 1.00 29.23 489 LYS A N 1
ATOM 3004 C CA . LYS A 1 509 ? 44.526 13.249 24.844 1.00 29.84 489 LYS A CA 1
ATOM 3005 C C . LYS A 1 509 ? 44.791 12.536 23.510 1.00 29.67 489 LYS A C 1
ATOM 3006 O O . LYS A 1 509 ? 45.946 12.348 23.125 1.00 29.66 489 LYS A O 1
ATOM 3012 N N . LEU A 1 510 ? 43.723 12.163 22.806 1.00 29.74 490 LEU A N 1
ATOM 3013 C CA . LEU A 1 510 ? 43.825 11.318 21.611 1.00 29.67 490 LEU A CA 1
ATOM 3014 C C . LEU A 1 510 ? 43.884 12.082 20.291 1.00 29.65 490 LEU A C 1
ATOM 3015 O O . LEU A 1 510 ? 44.790 11.862 19.478 1.00 29.41 490 LEU A O 1
ATOM 3020 N N . THR A 1 511 ? 42.916 12.975 20.092 1.00 29.72 491 THR A N 1
ATOM 3021 C CA . THR A 1 511 ? 42.745 13.698 18.822 1.00 30.03 491 THR A CA 1
ATOM 3022 C C . THR A 1 511 ? 43.908 14.615 18.388 1.00 30.14 491 THR A C 1
ATOM 3023 O O . THR A 1 511 ? 44.209 14.677 17.192 1.00 30.43 491 THR A O 1
ATOM 3027 N N . PRO A 1 512 ? 44.550 15.340 19.336 1.00 30.06 492 PRO A N 1
ATOM 3028 C CA . PRO A 1 512 ? 45.590 16.291 18.922 1.00 29.99 492 PRO A CA 1
ATOM 3029 C C . PRO A 1 512 ? 46.789 15.646 18.221 1.00 29.90 492 PRO A C 1
ATOM 3030 O O . PRO A 1 512 ? 47.214 16.126 17.170 1.00 29.87 492 PRO A O 1
ATOM 3034 N N . LEU A 1 513 ? 47.325 14.575 18.800 1.00 29.76 493 LEU A N 1
ATOM 3035 C CA . LEU A 1 513 ? 48.504 13.911 18.245 1.00 29.63 493 LEU A CA 1
ATOM 3036 C C . LEU A 1 513 ? 48.193 13.228 16.914 1.00 29.59 493 LEU A C 1
ATOM 3037 O O . LEU A 1 513 ? 48.958 13.347 15.951 1.00 29.48 493 LEU A O 1
ATOM 3042 N N . LEU A 1 514 ? 47.057 12.536 16.858 1.00 29.43 494 LEU A N 1
ATOM 3043 C CA . LEU A 1 514 ? 46.634 11.852 15.640 1.00 29.29 494 LEU A CA 1
ATOM 3044 C C . LEU A 1 514 ? 46.346 12.811 14.496 1.00 29.22 494 LEU A C 1
ATOM 3045 O O . LEU A 1 514 ? 46.615 12.491 13.334 1.00 28.91 494 LEU A O 1
ATOM 3050 N N . GLY A 1 515 ? 45.813 13.986 14.838 1.00 29.13 495 GLY A N 1
ATOM 3051 C CA . GLY A 1 515 ? 45.635 15.081 13.881 1.00 28.86 495 GLY A CA 1
ATOM 3052 C C . GLY A 1 515 ? 46.954 15.529 13.277 1.00 28.80 495 GLY A C 1
ATOM 3053 O O . GLY A 1 515 ? 47.044 15.742 12.068 1.00 28.87 495 GLY A O 1
ATOM 3054 N N . SER A 1 516 ? 47.982 15.661 14.116 1.00 28.62 496 SER A N 1
ATOM 3055 C CA . SER A 1 516 ? 49.319 16.028 13.640 1.00 28.68 496 SER A CA 1
ATOM 3056 C C . SER A 1 516 ? 49.947 14.922 12.779 1.00 28.48 496 SER A C 1
ATOM 3057 O O . SER A 1 516 ? 50.714 15.209 11.865 1.00 28.92 496 SER A O 1
ATOM 3060 N N . LEU A 1 517 ? 49.613 13.668 13.079 1.00 28.23 497 LEU A N 1
ATOM 3061 C CA . LEU A 1 517 ? 50.016 12.518 12.271 1.00 27.92 497 LEU A CA 1
ATOM 3062 C C . LEU A 1 517 ? 49.370 12.537 10.887 1.00 27.92 497 LEU A C 1
ATOM 3063 O O . LEU A 1 517 ? 50.028 12.232 9.888 1.00 28.12 497 LEU A O 1
ATOM 3068 N N . GLN A 1 518 ? 48.083 12.885 10.841 1.00 27.68 498 GLN A N 1
ATOM 3069 C CA . GLN A 1 518 ? 47.360 13.072 9.588 1.00 27.58 498 GLN A CA 1
ATOM 3070 C C . GLN A 1 518 ? 47.929 14.262 8.804 1.00 27.75 498 GLN A C 1
ATOM 3071 O O . GLN A 1 518 ? 48.096 14.180 7.584 1.00 27.57 498 GLN A O 1
ATOM 3077 N N . ASP A 1 519 ? 48.234 15.351 9.515 1.00 28.09 499 ASP A N 1
ATOM 3078 C CA . ASP A 1 519 ? 48.770 16.579 8.907 1.00 28.56 499 ASP A CA 1
ATOM 3079 C C . ASP A 1 519 ? 50.090 16.345 8.181 1.00 28.57 499 ASP A C 1
ATOM 3080 O O . ASP A 1 519 ? 50.319 16.899 7.105 1.00 28.56 499 ASP A O 1
ATOM 3085 N N . LYS A 1 520 ? 50.937 15.507 8.778 1.00 28.57 500 LYS A N 1
ATOM 3086 C CA . LYS A 1 520 ? 52.216 15.104 8.195 1.00 28.66 500 LYS A CA 1
ATOM 3087 C C . LYS A 1 520 ? 52.052 14.226 6.952 1.00 28.52 500 LYS A C 1
ATOM 3088 O O . LYS A 1 520 ? 53.033 13.937 6.259 1.00 28.53 500 LYS A O 1
ATOM 3094 N N . GLY A 1 521 ? 50.823 13.782 6.689 1.00 28.23 501 GLY A N 1
ATOM 3095 C CA . GLY A 1 521 ? 50.528 12.992 5.492 1.00 27.88 501 GLY A CA 1
ATOM 3096 C C . GLY A 1 521 ? 50.278 11.509 5.716 1.00 27.64 501 GLY A C 1
ATOM 3097 O O . GLY A 1 521 ? 50.013 10.781 4.762 1.00 27.60 501 GLY A O 1
ATOM 3098 N N . PHE A 1 522 ? 50.359 11.054 6.965 1.00 27.31 502 PHE A N 1
ATOM 3099 C CA . PHE A 1 522 ? 50.053 9.660 7.281 1.00 27.19 502 PHE A CA 1
ATOM 3100 C C . PHE A 1 522 ? 48.549 9.404 7.279 1.00 27.09 502 PHE A C 1
ATOM 3101 O O . PHE A 1 522 ? 47.752 10.322 7.496 1.00 26.99 502 PHE A O 1
ATOM 3109 N N . LYS A 1 523 ? 48.169 8.157 7.017 1.00 26.87 503 LYS A N 1
ATOM 3110 C CA . LYS A 1 523 ? 46.763 7.764 7.008 1.00 26.95 503 LYS A CA 1
ATOM 3111 C C . LYS A 1 523 ? 46.435 7.106 8.338 1.00 26.16 503 LYS A C 1
ATOM 3112 O O . LYS A 1 523 ? 46.863 5.989 8.616 1.00 26.24 503 L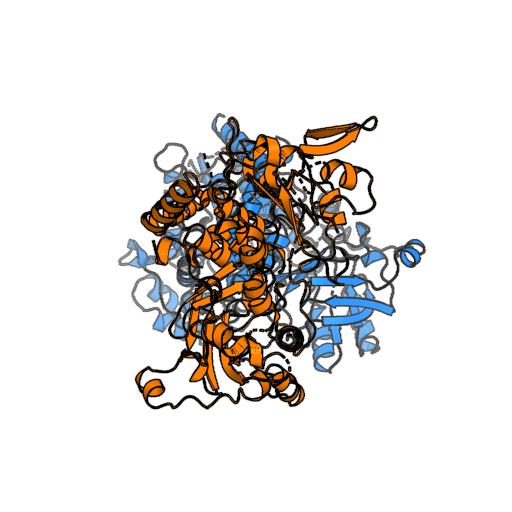YS A O 1
ATOM 3118 N N . VAL A 1 524 ? 45.687 7.815 9.170 1.00 25.73 504 VAL A N 1
ATOM 3119 C CA . VAL A 1 524 ? 45.481 7.386 10.549 1.00 25.32 504 VAL A CA 1
ATOM 3120 C C . VAL A 1 524 ? 44.016 7.410 10.960 1.00 25.22 504 VAL A C 1
ATOM 3121 O O . VAL A 1 524 ? 43.237 8.215 10.455 1.00 25.03 504 VAL A O 1
ATOM 3125 N N . ALA A 1 525 ? 43.656 6.524 11.884 1.00 25.21 505 ALA A N 1
ATOM 3126 C CA . ALA A 1 525 ? 42.303 6.485 12.434 1.00 25.24 505 ALA A CA 1
ATOM 3127 C C . ALA A 1 525 ? 42.306 6.044 13.886 1.00 25.47 505 ALA A C 1
ATOM 3128 O O . ALA A 1 525 ? 43.260 5.416 14.354 1.00 25.55 505 ALA A O 1
ATOM 3130 N N . LEU A 1 526 ? 41.237 6.406 14.592 1.00 25.82 506 LEU A N 1
ATOM 3131 C CA . LEU A 1 526 ? 41.020 6.008 15.971 1.00 26.19 506 LEU A CA 1
ATOM 3132 C C . LEU A 1 526 ? 39.924 4.968 16.052 1.00 26.38 506 LEU A C 1
ATOM 3133 O O . LEU A 1 526 ? 38.930 5.051 15.341 1.00 26.31 506 LEU A O 1
ATOM 3146 N N . THR A 1 528 ? 37.943 3.144 19.436 1.00 25.18 508 THR A N 1
ATOM 3147 C CA . THR A 1 528 ? 37.831 2.959 20.880 1.00 24.66 508 THR A CA 1
ATOM 3148 C C . THR A 1 528 ? 36.445 2.477 21.294 1.00 24.38 508 THR A C 1
ATOM 3149 O O . THR A 1 528 ? 35.447 2.756 20.621 1.00 24.22 508 THR A O 1
ATOM 3153 N N . ASP A 1 529 ? 36.399 1.733 22.394 1.00 24.25 509 ASP A N 1
ATOM 3154 C CA . ASP A 1 529 ? 35.126 1.350 23.006 1.00 24.16 509 ASP A CA 1
ATOM 3155 C C . ASP A 1 529 ? 34.614 2.472 23.899 1.00 24.23 509 ASP A C 1
ATOM 3156 O O . ASP A 1 529 ? 33.520 2.388 24.468 1.00 24.10 509 ASP A O 1
ATOM 3161 N N . GLY A 1 530 ? 35.417 3.529 23.995 1.00 24.50 510 GLY A N 1
ATOM 3162 C CA . GLY A 1 530 ? 35.057 4.729 24.727 1.00 25.09 510 GLY A CA 1
ATOM 3163 C C . GLY A 1 530 ? 34.649 5.876 23.822 1.00 25.69 510 GLY A C 1
ATOM 3164 O O . GLY A 1 530 ? 34.033 5.668 22.778 1.00 25.65 510 GLY A O 1
ATOM 3165 N N . ARG A 1 531 ? 35.015 7.087 24.231 1.00 26.52 511 ARG A N 1
ATOM 3166 C CA . ARG A 1 531 ? 34.577 8.318 23.586 1.00 27.40 511 ARG A CA 1
ATOM 3167 C C . ARG A 1 531 ? 35.620 9.412 23.790 1.00 28.43 511 ARG A C 1
ATOM 3168 O O . ARG A 1 531 ? 36.465 9.307 24.676 1.00 28.53 511 ARG A O 1
ATOM 3184 N N . SER A 1 533 ? 35.945 14.006 23.607 1.00 32.04 513 SER A N 1
ATOM 3185 C CA . SER A 1 533 ? 35.197 15.181 24.079 1.00 32.18 513 SER A CA 1
ATOM 3186 C C . SER A 1 533 ? 33.727 15.217 23.637 1.00 32.26 513 SER A C 1
ATOM 3187 O O . SER A 1 533 ? 32.919 15.950 24.210 1.00 32.64 513 SER A O 1
ATOM 3190 N N . GLY A 1 534 ? 33.387 14.436 22.615 1.00 32.07 514 GLY A N 1
ATOM 3191 C CA . GLY A 1 534 ? 32.058 14.503 22.013 1.00 31.98 514 GLY A CA 1
ATOM 3192 C C . GLY A 1 534 ? 31.998 15.393 20.780 1.00 31.77 514 GLY A C 1
ATOM 3193 O O . GLY A 1 534 ? 30.996 15.395 20.059 1.00 31.83 514 GLY A O 1
ATOM 3194 N N . ALA A 1 535 ? 33.075 16.141 20.540 1.00 31.35 515 ALA A N 1
ATOM 3195 C CA . ALA A 1 535 ? 33.179 17.038 19.390 1.00 31.27 515 ALA A CA 1
ATOM 3196 C C . ALA A 1 535 ? 33.573 16.285 18.105 1.00 31.06 515 ALA A C 1
ATOM 3197 O O . ALA A 1 535 ? 33.835 15.078 18.142 1.00 31.31 515 ALA A O 1
ATOM 3199 N N . SER A 1 536 ? 33.621 17.008 16.983 1.00 30.33 516 SER A N 1
ATOM 3200 C CA . SER A 1 536 ? 33.967 16.434 15.682 1.00 29.46 516 SER A CA 1
ATOM 3201 C C . SER A 1 536 ? 35.406 16.780 15.273 1.00 28.81 516 SER A C 1
ATOM 3202 O O . SER A 1 536 ? 35.757 17.955 15.120 1.00 28.90 516 SER A O 1
ATOM 3205 N N . GLY A 1 537 ? 36.231 15.757 15.084 1.00 27.60 517 GLY A N 1
ATOM 3206 C CA . GLY A 1 537 ? 37.596 15.959 14.629 1.00 26.45 517 GLY A CA 1
ATOM 3207 C C . GLY A 1 537 ? 37.773 15.724 13.137 1.00 25.70 517 GLY A C 1
ATOM 3208 O O . GLY A 1 537 ? 36.830 15.336 12.436 1.00 25.43 517 GLY A O 1
ATOM 3209 N N . LYS A 1 538 ? 38.993 15.967 12.659 1.00 24.72 518 LYS A N 1
ATOM 3210 C CA . LYS A 1 538 ? 39.348 15.776 11.254 1.00 23.92 518 LYS A CA 1
ATOM 3211 C C . LYS A 1 538 ? 39.886 14.364 10.996 1.00 23.10 518 LYS A C 1
ATOM 3212 O O . LYS A 1 538 ? 40.020 13.932 9.849 1.00 23.02 518 LYS A O 1
ATOM 3218 N N . VAL A 1 539 ? 40.196 13.651 12.072 1.00 22.12 519 VAL A N 1
ATOM 3219 C CA . VAL A 1 539 ? 40.684 12.285 11.968 1.00 21.19 519 VAL A CA 1
ATOM 3220 C C . VAL A 1 539 ? 39.504 11.331 12.120 1.00 20.60 519 VAL A C 1
ATOM 3221 O O . VAL A 1 539 ? 38.702 11.489 13.044 1.00 20.55 519 VAL A O 1
ATOM 3225 N N . PRO A 1 540 ? 39.379 10.349 11.205 1.00 20.06 520 PRO A N 1
ATOM 3226 C CA . PRO A 1 540 ? 38.280 9.391 11.329 1.00 19.57 520 PRO A CA 1
ATOM 3227 C C . PRO A 1 540 ? 38.387 8.644 12.651 1.00 19.27 520 PRO A C 1
ATOM 3228 O O . PRO A 1 540 ? 39.441 8.075 12.963 1.00 19.07 520 PRO A O 1
ATOM 3232 N N . ALA A 1 541 ? 37.310 8.668 13.428 1.00 18.79 521 ALA A N 1
ATOM 3233 C CA . ALA A 1 541 ? 37.302 8.001 14.728 1.00 18.40 521 ALA A CA 1
ATOM 3234 C C . ALA A 1 541 ? 36.069 7.114 14.902 1.00 17.85 521 ALA A C 1
ATOM 3235 O O . ALA A 1 541 ? 34.942 7.605 14.926 1.00 17.83 521 ALA A O 1
ATOM 3237 N N . ALA A 1 542 ? 36.289 5.806 14.999 1.00 17.35 522 ALA A N 1
ATOM 3238 C CA . ALA A 1 542 ? 35.222 4.876 15.346 1.00 16.99 522 ALA A CA 1
ATOM 3239 C C . ALA A 1 542 ? 35.123 4.812 16.864 1.00 16.68 522 ALA A C 1
ATOM 3240 O O . ALA A 1 542 ? 36.056 4.371 17.527 1.00 16.64 522 ALA A O 1
ATOM 3242 N N . ILE A 1 543 ? 33.998 5.280 17.403 1.00 16.61 523 ILE A N 1
ATOM 3243 C CA . ILE A 1 543 ? 33.823 5.451 18.854 1.00 16.65 523 ILE A CA 1
ATOM 3244 C C . ILE A 1 543 ? 32.614 4.671 19.382 1.00 16.74 523 ILE A C 1
ATOM 3245 O O . ILE A 1 543 ? 31.740 4.273 18.606 1.00 16.57 523 ILE A O 1
ATOM 3250 N N . HIS A 1 544 ? 32.562 4.465 20.702 1.00 16.84 524 HIS A N 1
ATOM 3251 C CA . HIS A 1 544 ? 31.470 3.708 21.340 1.00 17.03 524 HIS A CA 1
ATOM 3252 C C . HIS A 1 544 ? 31.420 2.245 20.865 1.00 17.26 524 HIS A C 1
ATOM 3253 O O . HIS A 1 544 ? 30.382 1.587 20.983 1.00 17.03 524 HIS A O 1
ATOM 3260 N N . LEU A 1 545 ? 32.543 1.746 20.341 1.00 17.53 525 LEU A N 1
ATOM 3261 C CA . LEU A 1 545 ? 32.639 0.356 19.882 1.00 17.96 525 LEU A CA 1
ATOM 3262 C C . LEU A 1 545 ? 32.067 -0.625 20.903 1.00 18.24 525 LEU A C 1
ATOM 3263 O O . LEU A 1 545 ? 32.360 -0.555 22.103 1.00 18.24 525 LEU A O 1
ATOM 3268 N N . THR A 1 546 ? 31.246 -1.534 20.393 1.00 18.43 526 THR A N 1
ATOM 3269 C CA . THR A 1 546 ? 30.458 -2.436 21.201 1.00 18.63 526 THR A CA 1
ATOM 3270 C C . THR A 1 546 ? 30.368 -3.778 20.472 1.00 18.99 526 THR A C 1
ATOM 3271 O O . THR A 1 546 ? 30.155 -3.805 19.248 1.00 18.69 526 THR A O 1
ATOM 3275 N N . PRO A 1 547 ? 30.547 -4.896 21.213 1.00 19.46 527 PRO A N 1
ATOM 3276 C CA . PRO A 1 547 ? 30.846 -4.979 22.657 1.00 19.69 527 PRO A CA 1
ATOM 3277 C C . PRO A 1 547 ? 32.210 -4.396 23.025 1.00 20.04 527 PRO A C 1
ATOM 3278 O O . PRO A 1 547 ? 33.162 -4.515 22.249 1.00 20.36 527 PRO A O 1
ATOM 3282 N N . GLU A 1 548 ? 32.295 -3.756 24.189 1.00 20.37 528 GLU A N 1
ATOM 3283 C CA . GLU A 1 548 ? 33.562 -3.214 24.677 1.00 20.74 528 GLU A CA 1
ATOM 3284 C C . GLU A 1 548 ? 34.551 -4.338 24.999 1.00 21.02 528 GLU A C 1
ATOM 3285 O O . GLU A 1 548 ? 34.178 -5.518 24.990 1.00 20.95 528 GLU A O 1
ATOM 3291 N N . ALA A 1 549 ? 35.808 -3.971 25.253 1.00 21.35 529 ALA A N 1
ATOM 3292 C CA . ALA A 1 549 ? 36.872 -4.957 25.466 1.00 21.65 529 ALA A CA 1
ATOM 3293 C C . ALA A 1 549 ? 36.533 -5.957 26.576 1.00 21.85 529 ALA A C 1
ATOM 3294 O O . ALA A 1 549 ? 36.549 -7.167 26.342 1.00 22.11 529 ALA A O 1
ATOM 3296 N N . ILE A 1 550 ? 36.191 -5.455 27.760 1.00 22.25 530 ILE A N 1
ATOM 3297 C CA . ILE A 1 550 ? 35.890 -6.327 28.905 1.00 22.85 530 ILE A CA 1
ATOM 3298 C C . ILE A 1 550 ? 34.536 -7.050 28.812 1.00 23.28 530 ILE A C 1
ATOM 3299 O O . ILE A 1 550 ? 34.233 -7.911 29.641 1.00 23.48 530 ILE A O 1
ATOM 3304 N N . ASP A 1 551 ? 33.730 -6.700 27.809 1.00 23.63 531 ASP A N 1
ATOM 3305 C CA . ASP A 1 551 ? 32.514 -7.452 27.505 1.00 24.18 531 ASP A CA 1
ATOM 3306 C C . ASP A 1 551 ? 32.770 -8.568 26.482 1.00 24.23 531 ASP A C 1
ATOM 3307 O O . ASP A 1 551 ? 31.842 -9.251 26.053 1.00 24.49 531 ASP A O 1
ATOM 3312 N N . GLY A 1 552 ? 34.032 -8.745 26.097 1.00 24.27 532 GLY A N 1
ATOM 3313 C CA . GLY A 1 552 ? 34.431 -9.823 25.192 1.00 24.06 532 GLY A CA 1
ATOM 3314 C C . GLY A 1 552 ? 34.409 -9.440 23.726 1.00 23.96 532 GLY A C 1
ATOM 3315 O O . GLY A 1 552 ? 34.476 -10.302 22.854 1.00 23.80 532 GLY A O 1
ATOM 3316 N N . GLY A 1 553 ? 34.316 -8.142 23.456 1.00 24.00 533 GLY A N 1
ATOM 3317 C CA . GLY A 1 553 ? 34.291 -7.639 22.086 1.00 23.97 533 GLY A CA 1
ATOM 3318 C C . GLY A 1 553 ? 35.592 -7.910 21.357 1.00 24.15 533 GLY A C 1
ATOM 3319 O O . GLY A 1 553 ? 36.673 -7.901 21.963 1.00 23.83 533 GLY A O 1
ATOM 3320 N N . LEU A 1 554 ? 35.480 -8.133 20.050 1.00 24.10 534 LEU A N 1
ATOM 3321 C CA . LEU A 1 554 ? 36.621 -8.459 19.205 1.00 24.39 534 LEU A CA 1
ATOM 3322 C C . LEU A 1 554 ? 37.790 -7.472 19.338 1.00 24.37 534 LEU A C 1
ATOM 3323 O O . LEU A 1 554 ? 38.932 -7.811 19.024 1.00 24.49 534 LEU A O 1
ATOM 3328 N N . ILE A 1 555 ? 37.505 -6.263 19.814 1.00 24.33 535 ILE A N 1
ATOM 3329 C CA . ILE A 1 555 ? 38.554 -5.276 20.117 1.00 24.23 535 ILE A CA 1
ATOM 3330 C C . ILE A 1 555 ? 39.597 -5.799 21.127 1.00 24.35 535 ILE A C 1
ATOM 3331 O O . ILE A 1 555 ? 40.763 -5.408 21.077 1.00 24.56 535 ILE A O 1
ATOM 3336 N N . ALA A 1 556 ? 39.170 -6.684 22.026 1.00 24.37 536 ALA A N 1
ATOM 3337 C CA . ALA A 1 556 ? 40.046 -7.253 23.053 1.00 24.45 536 ALA A CA 1
ATOM 3338 C C . ALA A 1 556 ? 41.095 -8.211 22.485 1.00 24.50 536 ALA A C 1
ATOM 3339 O O . ALA A 1 556 ? 42.152 -8.405 23.087 1.00 24.67 536 ALA A O 1
ATOM 3341 N N . LYS A 1 557 ? 40.802 -8.800 21.329 1.00 24.64 537 LYS A N 1
ATOM 3342 C CA . LYS A 1 557 ? 41.711 -9.759 20.689 1.00 24.71 537 LYS A CA 1
ATOM 3343 C C . LYS A 1 557 ? 42.664 -9.136 19.669 1.00 24.71 537 LYS A C 1
ATOM 3344 O O . LYS A 1 557 ? 43.651 -9.771 19.272 1.00 24.77 537 LYS A O 1
ATOM 3350 N N . VAL A 1 558 ? 42.370 -7.901 19.254 1.00 24.68 538 VAL A N 1
ATOM 3351 C CA . VAL A 1 558 ? 43.205 -7.175 18.291 1.00 24.41 538 VAL A CA 1
ATOM 3352 C C . VAL A 1 558 ? 44.658 -7.130 18.778 1.00 24.54 538 VAL A C 1
ATOM 3353 O O . VAL A 1 558 ? 44.917 -6.870 19.953 1.00 24.72 538 VAL A O 1
ATOM 3357 N N . GLN A 1 559 ? 45.593 -7.409 17.876 1.00 24.52 539 GLN A N 1
ATOM 3358 C CA . GLN A 1 559 ? 47.017 -7.379 18.195 1.00 24.66 539 GLN A CA 1
ATOM 3359 C C . GLN A 1 559 ? 47.702 -6.351 17.312 1.00 24.70 539 GLN A C 1
ATOM 3360 O O . GLN A 1 559 ? 47.189 -6.013 16.249 1.00 24.85 539 GLN A O 1
ATOM 3366 N N . ASP A 1 560 ? 48.853 -5.847 17.752 1.00 24.84 540 ASP A N 1
ATOM 3367 C CA . ASP A 1 560 ? 49.643 -4.930 16.937 1.00 25.04 540 ASP A CA 1
ATOM 3368 C C . ASP A 1 560 ? 49.941 -5.560 15.580 1.00 25.08 540 ASP A C 1
ATOM 3369 O O . ASP A 1 560 ? 50.322 -6.733 15.494 1.00 25.20 540 ASP A O 1
ATOM 3374 N N . GLY A 1 561 ? 49.742 -4.784 14.522 1.00 25.17 541 GLY A N 1
ATOM 3375 C CA . GLY A 1 561 ? 50.043 -5.244 13.171 1.00 25.01 541 GLY A CA 1
ATOM 3376 C C . GLY A 1 561 ? 48.810 -5.630 12.381 1.00 25.06 541 GLY A C 1
ATOM 3377 O O . GLY A 1 561 ? 48.768 -5.424 11.168 1.00 25.19 541 GLY A O 1
ATOM 3378 N N . ASP A 1 562 ? 47.810 -6.193 13.063 1.00 24.96 542 ASP A N 1
ATOM 3379 C CA . ASP A 1 562 ? 46.550 -6.584 12.424 1.00 24.80 542 ASP A CA 1
ATOM 3380 C C . ASP A 1 562 ? 46.019 -5.452 11.561 1.00 24.71 542 ASP A C 1
ATOM 3381 O O . ASP A 1 562 ? 46.052 -4.292 11.971 1.00 24.86 542 ASP A O 1
ATOM 3386 N N . LEU A 1 563 ? 45.534 -5.784 10.369 1.00 24.64 543 LEU A N 1
ATOM 3387 C CA . LEU A 1 563 ? 44.901 -4.785 9.515 1.00 24.42 543 LEU A CA 1
ATOM 3388 C C . LEU A 1 563 ? 43.484 -4.499 9.993 1.00 24.22 543 LEU A C 1
ATOM 3389 O O . LEU A 1 563 ? 42.692 -5.418 10.219 1.00 24.10 543 LEU A O 1
ATOM 3394 N N . ILE A 1 564 ? 43.182 -3.215 10.150 1.00 24.11 544 ILE A N 1
ATOM 3395 C CA . ILE A 1 564 ? 41.843 -2.754 10.486 1.00 23.90 544 ILE A CA 1
ATOM 3396 C C . ILE A 1 564 ? 41.366 -1.782 9.422 1.00 24.07 544 ILE A C 1
ATOM 3397 O O . ILE A 1 564 ? 42.062 -0.819 9.093 1.00 24.21 544 ILE A O 1
ATOM 3402 N N . ARG A 1 565 ? 40.179 -2.042 8.887 1.00 24.17 545 ARG A N 1
ATOM 3403 C CA . ARG A 1 565 ? 39.589 -1.172 7.886 1.00 24.52 545 ARG A CA 1
ATOM 3404 C C . ARG A 1 565 ? 38.490 -0.348 8.538 1.00 24.28 545 ARG A C 1
ATOM 3405 O O . ARG A 1 565 ? 37.489 -0.899 8.995 1.00 24.49 545 ARG A O 1
ATOM 3413 N N . VAL A 1 566 ? 38.697 0.964 8.613 1.00 24.19 546 VAL A N 1
ATOM 3414 C CA . VAL A 1 566 ? 37.614 1.890 8.951 1.00 24.26 546 VAL A CA 1
ATOM 3415 C C . VAL A 1 566 ? 37.126 2.563 7.669 1.00 24.08 546 VAL A C 1
ATOM 3416 O O . VAL A 1 566 ? 37.800 3.414 7.094 1.00 24.10 546 VAL A O 1
ATOM 3420 N N . ASP A 1 567 ? 35.963 2.128 7.208 1.00 24.22 547 ASP A N 1
ATOM 3421 C CA . ASP A 1 567 ? 35.372 2.641 5.985 1.00 24.37 547 ASP A CA 1
ATOM 3422 C C . ASP A 1 567 ? 34.083 3.386 6.321 1.00 24.47 547 ASP A C 1
ATOM 3423 O O . ASP A 1 567 ? 33.037 2.775 6.544 1.00 24.49 547 ASP A O 1
ATOM 3428 N N . ALA A 1 568 ? 34.169 4.712 6.358 1.00 24.86 548 ALA A N 1
ATOM 3429 C CA . ALA A 1 568 ? 33.017 5.559 6.675 1.00 25.22 548 ALA A CA 1
ATOM 3430 C C . ALA A 1 568 ? 32.137 5.789 5.454 1.00 25.50 548 ALA A C 1
ATOM 3431 O O . ALA A 1 568 ? 31.037 6.334 5.558 1.00 25.97 548 ALA A O 1
ATOM 3433 N N . LEU A 1 569 ? 32.632 5.364 4.298 1.00 25.92 549 LEU A N 1
ATOM 3434 C CA . LEU A 1 569 ? 31.915 5.479 3.035 1.00 26.10 549 LEU A CA 1
ATOM 3435 C C . LEU A 1 569 ? 30.844 4.389 2.923 1.00 26.05 549 LEU A C 1
ATOM 3436 O O . LEU A 1 569 ? 29.697 4.672 2.575 1.00 26.28 549 LEU A O 1
ATOM 3441 N N . THR A 1 570 ? 31.225 3.144 3.207 1.00 25.90 550 THR A N 1
ATOM 3442 C CA . THR A 1 570 ? 30.291 2.018 3.124 1.00 25.83 550 THR A CA 1
ATOM 3443 C C . THR A 1 570 ? 29.661 1.695 4.471 1.00 25.64 550 THR A C 1
ATOM 3444 O O . THR A 1 570 ? 28.610 1.065 4.526 1.00 25.84 550 THR A O 1
ATOM 3448 N N . GLY A 1 571 ? 30.300 2.136 5.552 1.00 25.42 551 GLY A N 1
ATOM 3449 C CA . GLY A 1 571 ? 29.815 1.868 6.900 1.00 25.19 551 GLY A CA 1
ATOM 3450 C C . GLY A 1 571 ? 30.433 0.599 7.449 1.00 25.21 551 GLY A C 1
ATOM 3451 O O . GLY A 1 571 ? 29.868 -0.059 8.322 1.00 25.27 551 GLY A O 1
ATOM 3452 N N . GLU A 1 572 ? 31.602 0.255 6.923 1.00 25.21 552 GLU A N 1
ATOM 3453 C CA . GLU A 1 572 ? 32.289 -0.968 7.298 1.00 25.25 552 GLU A CA 1
ATOM 3454 C C . GLU A 1 572 ? 33.364 -0.697 8.352 1.00 24.88 552 GLU A C 1
ATOM 3455 O O . GLU A 1 572 ? 34.120 0.271 8.251 1.00 24.74 552 GLU A O 1
ATOM 3461 N N . LEU A 1 573 ? 33.401 -1.561 9.364 1.00 24.53 553 LEU A N 1
ATOM 3462 C CA . LEU A 1 573 ? 34.471 -1.599 10.350 1.00 24.29 553 LEU A CA 1
ATOM 3463 C C . LEU A 1 573 ? 34.908 -3.059 10.516 1.00 24.52 553 LEU A C 1
ATOM 3464 O O . LEU A 1 573 ? 34.207 -3.854 11.145 1.00 24.42 553 LEU A O 1
ATOM 3469 N N . SER A 1 574 ? 36.060 -3.403 9.942 1.00 24.53 554 SER A N 1
ATOM 3470 C CA . SER A 1 574 ? 36.516 -4.785 9.908 1.00 24.82 554 SER A CA 1
ATOM 3471 C C . SER A 1 574 ? 37.929 -4.981 10.437 1.00 25.04 554 SER A C 1
ATOM 3472 O O . SER A 1 574 ? 38.840 -4.243 10.069 1.00 25.06 554 SER A O 1
ATOM 3475 N N . LEU A 1 575 ? 38.098 -5.991 11.289 1.00 25.28 555 LEU A N 1
ATOM 3476 C CA . LEU A 1 575 ? 39.414 -6.513 11.624 1.00 25.55 555 LEU A CA 1
ATOM 3477 C C . LEU A 1 575 ? 39.759 -7.599 10.603 1.00 26.21 555 LEU A C 1
ATOM 3478 O O . LEU A 1 575 ? 39.063 -8.611 10.492 1.00 26.13 555 LEU A O 1
ATOM 3483 N N . LEU A 1 576 ? 40.834 -7.380 9.856 1.00 27.07 556 LEU A N 1
ATOM 3484 C CA . LEU A 1 576 ? 41.164 -8.230 8.714 1.00 28.02 556 LEU A CA 1
ATOM 3485 C C . LEU A 1 576 ? 41.993 -9.447 9.114 1.00 28.85 556 LEU A C 1
ATOM 3486 O O . LEU A 1 576 ? 43.105 -9.650 8.625 1.00 29.10 556 LEU A O 1
ATOM 3491 N N . VAL A 1 577 ? 41.442 -10.243 10.026 1.00 29.74 557 VAL A N 1
ATOM 3492 C CA . VAL A 1 577 ? 42.011 -11.532 10.397 1.00 30.69 557 VAL A CA 1
ATOM 3493 C C . VAL A 1 577 ? 40.886 -12.558 10.368 1.00 31.36 557 VAL A C 1
ATOM 3494 O O . VAL A 1 577 ? 39.731 -12.224 10.644 1.00 31.50 557 VAL A O 1
ATOM 3498 N N . SER A 1 578 ? 41.221 -13.801 10.027 1.00 32.29 558 SER A N 1
ATOM 3499 C CA . SER A 1 578 ? 40.228 -14.869 9.913 1.00 32.97 558 SER A CA 1
ATOM 3500 C C . SER A 1 578 ? 39.624 -15.230 11.264 1.00 33.38 558 SER A C 1
ATOM 3501 O O . SER A 1 578 ? 40.263 -15.050 12.306 1.00 33.48 558 SER A O 1
ATOM 3504 N N . ASP A 1 579 ? 38.391 -15.736 11.235 1.00 34.08 559 ASP A N 1
ATOM 3505 C CA . ASP A 1 579 ? 37.737 -16.281 12.427 1.00 34.77 559 ASP A CA 1
ATOM 3506 C C . ASP A 1 579 ? 38.589 -17.379 13.072 1.00 35.07 559 ASP A C 1
ATOM 3507 O O . ASP A 1 579 ? 38.664 -17.470 14.302 1.00 35.13 559 ASP A O 1
ATOM 3512 N N . THR A 1 580 ? 39.235 -18.193 12.234 1.00 35.37 560 THR A N 1
ATOM 3513 C CA . THR A 1 580 ? 40.093 -19.290 12.697 1.00 35.75 560 THR A CA 1
ATOM 3514 C C . THR A 1 580 ? 41.327 -18.795 13.460 1.00 35.82 560 THR A C 1
ATOM 3515 O O . THR A 1 580 ? 41.655 -19.333 14.521 1.00 35.88 560 THR A O 1
ATOM 3519 N N . GLU A 1 581 ? 41.995 -17.766 12.934 1.00 35.81 561 GLU A N 1
ATOM 3520 C CA . GLU A 1 581 ? 43.126 -17.162 13.638 1.00 35.85 561 GLU A CA 1
ATOM 3521 C C . GLU A 1 581 ? 42.687 -16.498 14.946 1.00 35.85 561 GLU A C 1
ATOM 3522 O O . GLU A 1 581 ? 43.471 -16.402 15.891 1.00 36.01 561 GLU A O 1
ATOM 3528 N N . LEU A 1 582 ? 41.435 -16.050 15.002 1.00 35.78 562 LEU A N 1
ATOM 3529 C CA . LEU A 1 582 ? 40.909 -15.418 16.213 1.00 35.87 562 LEU A CA 1
ATOM 3530 C C . LEU A 1 582 ? 40.570 -16.427 17.307 1.00 35.86 562 LEU A C 1
ATOM 3531 O O . LEU A 1 582 ? 40.572 -16.090 18.493 1.00 35.95 562 LEU A O 1
ATOM 3536 N N . ALA A 1 583 ? 40.292 -17.665 16.901 1.00 35.87 563 ALA A N 1
ATOM 3537 C CA . ALA A 1 583 ? 40.011 -18.755 17.838 1.00 35.78 563 ALA A CA 1
ATOM 3538 C C . ALA A 1 583 ? 41.258 -19.205 18.610 1.00 35.72 563 ALA A C 1
ATOM 3539 O O . ALA A 1 583 ? 41.150 -19.761 19.709 1.00 35.80 563 ALA A O 1
ATOM 3541 N N . THR A 1 584 ? 42.433 -18.966 18.031 1.00 35.57 564 THR A N 1
ATOM 3542 C CA . THR A 1 584 ? 43.702 -19.316 18.672 1.00 35.44 564 THR A CA 1
ATOM 3543 C C . THR A 1 584 ? 44.099 -18.277 19.719 1.00 35.37 564 THR A C 1
ATOM 3544 O O . THR A 1 584 ? 44.799 -18.593 20.686 1.00 35.23 564 THR A O 1
ATOM 3548 N N . ARG A 1 585 ? 43.638 -17.042 19.520 1.00 35.36 565 ARG A N 1
ATOM 3549 C CA . ARG A 1 585 ? 44.039 -15.904 20.354 1.00 35.16 565 ARG A CA 1
ATOM 3550 C C . ARG A 1 585 ? 43.344 -15.849 21.713 1.00 35.31 565 ARG A C 1
ATOM 3551 O O . ARG A 1 585 ? 42.142 -16.106 21.826 1.00 35.44 565 ARG A O 1
ATOM 3559 N N . THR A 1 586 ? 44.118 -15.513 22.740 1.00 35.40 566 THR A N 1
ATOM 3560 C CA . THR A 1 586 ? 43.571 -15.172 24.044 1.00 35.48 566 THR A CA 1
ATOM 3561 C C . THR A 1 586 ? 43.688 -13.663 24.224 1.00 35.46 566 THR A C 1
ATOM 3562 O O . THR A 1 586 ? 44.759 -13.086 24.022 1.00 35.40 566 THR A O 1
ATOM 3566 N N . ALA A 1 587 ? 42.578 -13.029 24.585 1.00 35.63 567 ALA A N 1
ATOM 3567 C CA . ALA A 1 587 ? 42.575 -11.602 24.874 1.00 35.77 567 ALA A CA 1
ATOM 3568 C C . ALA A 1 587 ? 43.508 -11.341 26.045 1.00 35.75 567 ALA A C 1
ATOM 3569 O O . ALA A 1 587 ? 43.489 -12.085 27.026 1.00 36.04 567 ALA A O 1
ATOM 3571 N N . THR A 1 588 ? 44.336 -10.305 25.934 1.00 35.69 568 THR A N 1
ATOM 3572 C CA . THR A 1 588 ? 45.192 -9.901 27.046 1.00 35.85 568 THR A CA 1
ATOM 3573 C C . THR A 1 588 ? 44.349 -9.358 28.201 1.00 36.07 568 THR A C 1
ATOM 3574 O O . THR A 1 588 ? 43.293 -8.755 27.991 1.00 35.95 568 THR A O 1
ATOM 3578 N N . GLU A 1 589 ? 44.821 -9.590 29.422 1.00 36.31 569 GLU A N 1
ATOM 3579 C CA . GLU A 1 589 ? 44.114 -9.161 30.618 1.00 36.53 569 GLU A CA 1
ATOM 3580 C C . GLU A 1 589 ? 44.359 -7.675 30.847 1.00 36.20 569 GLU A C 1
ATOM 3581 O O . GLU A 1 589 ? 45.506 -7.240 31.001 1.00 36.23 569 GLU A O 1
ATOM 3587 N N . ILE A 1 590 ? 43.279 -6.899 30.846 1.00 35.84 570 ILE A N 1
ATOM 3588 C CA . ILE A 1 590 ? 43.371 -5.471 31.127 1.00 35.47 570 ILE A CA 1
ATOM 3589 C C . ILE A 1 590 ? 43.327 -5.226 32.638 1.00 35.35 570 ILE A C 1
ATOM 3590 O O . ILE A 1 590 ? 42.397 -5.667 33.322 1.00 35.21 570 ILE A O 1
ATOM 3595 N N . ASP A 1 591 ? 44.348 -4.531 33.138 1.00 35.12 571 ASP A N 1
ATOM 3596 C CA . ASP A 1 591 ? 44.481 -4.218 34.555 1.00 35.00 571 ASP A CA 1
ATOM 3597 C C . ASP A 1 591 ? 43.657 -2.991 34.920 1.00 34.84 571 ASP A C 1
ATOM 3598 O O . ASP A 1 591 ? 44.092 -1.859 34.703 1.00 34.96 571 ASP A O 1
ATOM 3603 N N . LEU A 1 592 ? 42.478 -3.218 35.493 1.00 34.58 572 LEU A N 1
ATOM 3604 C CA . LEU A 1 592 ? 41.562 -2.125 35.814 1.00 34.55 572 LEU A CA 1
ATOM 3605 C C . LEU A 1 592 ? 41.566 -1.731 37.289 1.00 34.38 572 LEU A C 1
ATOM 3606 O O . LEU A 1 592 ? 40.745 -0.921 37.717 1.00 34.12 572 LEU A O 1
ATOM 3611 N N . ARG A 1 593 ? 42.496 -2.298 38.051 1.00 34.44 573 ARG A N 1
ATOM 3612 C CA . ARG A 1 593 ? 42.578 -2.083 39.499 1.00 34.72 573 ARG A CA 1
ATOM 3613 C C . ARG A 1 593 ? 42.543 -0.612 39.909 1.00 34.53 573 ARG A C 1
ATOM 3614 O O . ARG A 1 593 ? 41.891 -0.255 40.892 1.00 34.65 573 ARG A O 1
ATOM 3622 N N . HIS A 1 594 ? 43.222 0.237 39.142 1.00 34.24 574 HIS A N 1
ATOM 3623 C CA . HIS A 1 594 ? 43.276 1.671 39.431 1.00 34.00 574 HIS A CA 1
ATOM 3624 C C . HIS A 1 594 ? 42.043 2.457 38.974 1.00 33.38 574 HIS A C 1
ATOM 3625 O O . HIS A 1 594 ? 41.948 3.661 39.215 1.00 33.45 574 HIS A O 1
ATOM 3632 N N . SER A 1 595 ? 41.108 1.773 38.320 1.00 32.54 575 SER A N 1
ATOM 3633 C CA . SER A 1 595 ? 39.839 2.375 37.925 1.00 31.86 575 SER A CA 1
ATOM 3634 C C . SER A 1 595 ? 38.696 1.914 38.827 1.00 31.25 575 SER A C 1
ATOM 3635 O O . SER A 1 595 ? 37.528 2.193 38.549 1.00 31.32 575 SER A O 1
ATOM 3638 N N . ARG A 1 596 ? 39.032 1.209 39.901 1.00 30.39 576 ARG A N 1
ATOM 3639 C CA . ARG A 1 596 ? 38.024 0.585 40.749 1.00 29.82 576 ARG A CA 1
ATOM 3640 C C . ARG A 1 596 ? 37.897 1.248 42.120 1.00 29.58 576 ARG A C 1
ATOM 3641 O O . ARG A 1 596 ? 36.877 1.084 42.793 1.00 29.39 576 ARG A O 1
ATOM 3649 N N . TYR A 1 597 ? 38.932 1.988 42.521 1.00 29.22 577 TYR A N 1
ATOM 3650 C CA . TYR A 1 597 ? 38.934 2.733 43.780 1.00 29.17 577 TYR A CA 1
ATOM 3651 C C . TYR A 1 597 ? 39.623 4.090 43.608 1.00 29.11 577 TYR A C 1
ATOM 3652 O O . TYR A 1 597 ? 40.341 4.307 42.633 1.00 29.08 577 TYR A O 1
ATOM 3661 N N . GLY A 1 598 ? 39.413 4.989 44.567 1.00 29.03 578 GLY A N 1
ATOM 3662 C CA . GLY A 1 598 ? 39.970 6.337 44.507 1.00 29.03 578 GLY A CA 1
ATOM 3663 C C . GLY A 1 598 ? 38.993 7.316 43.886 1.00 29.11 578 GLY A C 1
ATOM 3664 O O . GLY A 1 598 ? 38.373 7.013 42.871 1.00 29.14 578 GLY A O 1
ATOM 3673 N N . GLY A 1 600 ? 36.178 8.132 45.076 1.00 26.91 580 GLY A N 1
ATOM 3674 C CA . GLY A 1 600 ? 34.829 7.633 45.311 1.00 25.12 580 GLY A CA 1
ATOM 3675 C C . GLY A 1 600 ? 34.389 6.539 44.361 1.00 24.04 580 GLY A C 1
ATOM 3676 O O . GLY A 1 600 ? 33.224 6.157 44.360 1.00 23.92 580 GLY A O 1
ATOM 3677 N N . ARG A 1 601 ? 35.315 6.024 43.555 1.00 22.91 581 ARG A N 1
ATOM 3678 C CA . ARG A 1 601 ? 34.977 5.007 42.560 1.00 21.95 581 ARG A CA 1
ATOM 3679 C C . ARG A 1 601 ? 34.529 3.684 43.191 1.00 21.44 581 ARG A C 1
ATOM 3680 O O . ARG A 1 601 ? 33.755 2.933 42.593 1.00 21.33 581 ARG A O 1
ATOM 3688 N N . GLU A 1 602 ? 35.005 3.429 44.408 1.00 20.84 582 GLU A N 1
ATOM 3689 C CA . GLU A 1 602 ? 34.594 2.274 45.222 1.00 20.44 582 GLU A CA 1
ATOM 3690 C C . GLU A 1 602 ? 33.076 2.162 45.333 1.00 19.89 582 GLU A C 1
ATOM 3691 O O . GLU A 1 602 ? 32.540 1.069 45.524 1.00 19.56 582 GLU A O 1
ATOM 3697 N N . LEU A 1 603 ? 32.400 3.303 45.240 1.00 19.26 583 LEU A N 1
ATOM 3698 C CA . LEU A 1 603 ? 30.974 3.380 45.515 1.00 19.14 583 LEU A CA 1
ATOM 3699 C C . LEU A 1 603 ? 30.111 2.959 44.334 1.00 19.22 583 LEU A C 1
ATOM 3700 O O . LEU A 1 603 ? 28.938 2.656 44.517 1.00 19.70 583 LEU A O 1
ATOM 3705 N N . PHE A 1 604 ? 30.701 2.912 43.141 1.00 19.11 584 PHE A N 1
ATOM 3706 C CA . PHE A 1 604 ? 29.949 2.799 41.892 1.00 19.02 584 PHE A CA 1
ATOM 3707 C C . PHE A 1 604 ? 30.164 1.481 41.160 1.00 19.28 584 PHE A C 1
ATOM 3708 O O . PHE A 1 604 ? 29.676 1.316 40.047 1.00 19.27 584 PHE A O 1
ATOM 3716 N N . GLY A 1 605 ? 30.898 0.558 41.777 1.00 19.55 585 GLY A N 1
ATOM 3717 C CA . GLY A 1 605 ? 31.239 -0.724 41.160 1.00 19.81 585 GLY A CA 1
ATOM 3718 C C . GLY A 1 605 ? 30.043 -1.497 40.642 1.00 20.20 585 GLY A C 1
ATOM 3719 O O . GLY A 1 605 ? 30.102 -2.091 39.568 1.00 20.22 585 GLY A O 1
ATOM 3720 N N . VAL A 1 606 ? 28.959 -1.468 41.413 1.00 20.33 586 VAL A N 1
ATOM 3721 C CA . VAL A 1 606 ? 27.734 -2.196 41.108 1.00 20.52 586 VAL A CA 1
ATOM 3722 C C . VAL A 1 606 ? 26.964 -1.545 39.949 1.00 20.61 586 VAL A C 1
ATOM 3723 O O . VAL A 1 606 ? 26.403 -2.243 39.091 1.00 20.77 586 VAL A O 1
ATOM 3727 N N . LEU A 1 607 ? 26.954 -0.214 39.925 1.00 20.25 587 LEU A N 1
ATOM 3728 C CA . LEU A 1 607 ? 26.324 0.527 38.844 1.00 20.07 587 LEU A CA 1
ATOM 3729 C C . LEU A 1 607 ? 27.141 0.451 37.565 1.00 19.84 587 LEU A C 1
ATOM 3730 O O . LEU A 1 607 ? 26.591 0.160 36.499 1.00 20.04 587 LEU A O 1
ATOM 3735 N N . ARG A 1 608 ? 28.442 0.722 37.678 1.00 19.33 588 ARG A N 1
ATOM 3736 C CA . ARG A 1 608 ? 29.370 0.678 36.544 1.00 19.27 588 ARG A CA 1
ATOM 3737 C C . ARG A 1 608 ? 29.341 -0.690 35.860 1.00 19.46 588 ARG A C 1
ATOM 3738 O O . ARG A 1 608 ? 29.337 -0.793 34.634 1.00 19.51 588 ARG A O 1
ATOM 3746 N N . SER A 1 609 ? 29.313 -1.731 36.677 1.00 19.59 589 SER A N 1
ATOM 3747 C CA . SER A 1 609 ? 29.344 -3.101 36.204 1.00 20.10 589 SER A CA 1
ATOM 3748 C C . SER A 1 609 ? 28.074 -3.495 35.442 1.00 20.04 589 SER A C 1
ATOM 3749 O O . SER A 1 609 ? 28.100 -4.433 34.644 1.00 20.23 589 SER A O 1
ATOM 3752 N N . ASN A 1 610 ? 26.981 -2.775 35.695 1.00 19.85 590 ASN A N 1
ATOM 3753 C CA . ASN A 1 610 ? 25.685 -3.036 35.073 1.00 19.80 590 ASN A CA 1
ATOM 3754 C C . ASN A 1 610 ? 25.294 -2.029 33.984 1.00 19.83 590 ASN A C 1
ATOM 3755 O O . ASN A 1 610 ? 24.181 -2.066 33.469 1.00 19.94 590 ASN A O 1
ATOM 3760 N N . LEU A 1 611 ? 26.212 -1.135 33.632 1.00 19.93 591 LEU A N 1
ATOM 3761 C CA . LEU A 1 611 ? 25.975 -0.179 32.550 1.00 19.93 591 LEU A CA 1
ATOM 3762 C C . LEU A 1 611 ? 25.768 -0.908 31.224 1.00 19.93 591 LEU A C 1
ATOM 3763 O O . LEU A 1 611 ? 26.563 -1.773 30.844 1.00 19.92 591 LEU A O 1
ATOM 3768 N N . SER A 1 612 ? 24.689 -0.570 30.531 1.00 19.79 592 SER A N 1
ATOM 3769 C CA . SER A 1 612 ? 24.402 -1.196 29.248 1.00 19.76 592 SER A CA 1
ATOM 3770 C C . SER A 1 612 ? 25.264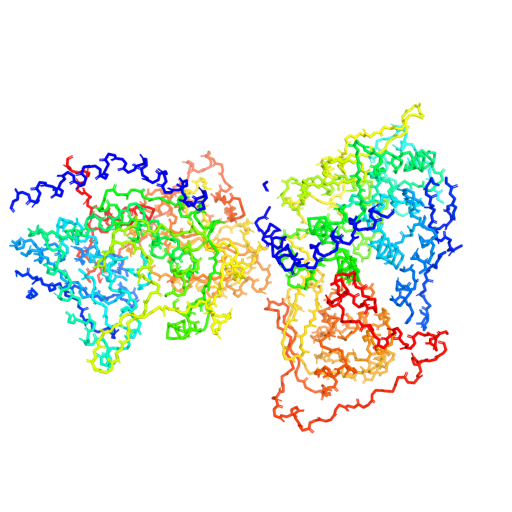 -0.576 28.152 1.00 19.73 592 SER A C 1
ATOM 3771 O O . SER A 1 612 ? 26.062 0.319 28.408 1.00 19.64 592 SER A O 1
ATOM 3774 N N . SER A 1 613 ? 25.119 -1.081 26.934 1.00 19.99 593 SER A N 1
ATOM 3775 C CA . SER A 1 613 ? 25.881 -0.601 25.793 1.00 19.93 593 SER A CA 1
ATOM 3776 C C . SER A 1 613 ? 25.510 0.849 25.473 1.00 19.89 593 SER A C 1
ATOM 3777 O O . SER A 1 613 ? 24.361 1.252 25.685 1.00 20.09 593 SER A O 1
ATOM 3780 N N . PRO A 1 614 ? 26.477 1.640 24.968 1.00 19.71 594 PRO A N 1
ATOM 3781 C CA . PRO A 1 614 ? 26.188 2.994 24.480 1.00 19.76 594 PRO A CA 1
ATOM 3782 C C . PRO A 1 614 ? 24.934 3.103 23.595 1.00 19.80 594 PRO A C 1
ATOM 3783 O O . PRO A 1 614 ? 24.156 4.050 23.748 1.00 19.92 594 PRO A O 1
ATOM 3787 N N . GLU A 1 615 ? 24.732 2.139 22.699 1.00 19.92 595 GLU A N 1
ATOM 3788 C CA . GLU A 1 615 ? 23.578 2.144 21.790 1.00 19.98 595 GLU A CA 1
ATOM 3789 C C . GLU A 1 615 ? 22.246 1.959 22.533 1.00 20.19 595 GLU A C 1
ATOM 3790 O O . GLU A 1 615 ? 21.188 2.340 22.020 1.00 20.10 595 GLU A O 1
ATOM 3796 N N . THR A 1 616 ? 22.307 1.365 23.727 1.00 20.26 596 THR A N 1
ATOM 3797 C CA . THR A 1 616 ? 21.124 1.183 24.573 1.00 20.37 596 THR A CA 1
ATOM 3798 C C . THR A 1 616 ? 21.086 2.235 25.677 1.00 20.69 596 THR A C 1
ATOM 3799 O O . THR A 1 616 ? 20.275 2.144 26.605 1.00 20.70 596 THR A O 1
ATOM 3803 N N . GLY A 1 617 ? 21.973 3.226 25.565 1.00 20.88 597 GLY A N 1
ATOM 3804 C CA . GLY A 1 617 ? 21.961 4.400 26.431 1.00 21.19 597 GLY A CA 1
ATOM 3805 C C . GLY A 1 617 ? 22.913 4.368 27.610 1.00 21.60 597 GLY A C 1
ATOM 3806 O O . GLY A 1 617 ? 22.918 5.292 28.424 1.00 21.71 597 GLY A O 1
ATOM 3807 N N . ALA A 1 618 ? 23.726 3.315 27.697 1.00 21.90 598 ALA A N 1
ATOM 3808 C CA . ALA A 1 618 ? 24.591 3.066 28.863 1.00 22.19 598 ALA A CA 1
ATOM 3809 C C . ALA A 1 618 ? 23.828 3.197 30.187 1.00 22.36 598 ALA A C 1
ATOM 3810 O O . ALA A 1 618 ? 24.246 3.917 31.108 1.00 22.55 598 ALA A O 1
ATOM 3812 N N . ARG A 1 619 ? 22.702 2.493 30.257 1.00 22.68 599 ARG A N 1
ATOM 3813 C CA . ARG A 1 619 ? 21.801 2.523 31.407 1.00 23.06 599 ARG A CA 1
ATOM 3814 C C . ARG A 1 619 ? 22.254 1.518 32.449 1.00 23.06 599 ARG A C 1
ATOM 3815 O O . ARG A 1 619 ? 22.823 0.484 32.109 1.00 23.27 599 ARG A O 1
ATOM 3823 N N . SER A 1 620 ? 21.995 1.826 33.716 1.00 23.18 600 SER A N 1
ATOM 3824 C CA . SER A 1 620 ? 22.061 0.836 34.784 1.00 23.57 600 SER A CA 1
ATOM 3825 C C . SER A 1 620 ? 20.642 0.614 35.306 1.00 23.93 600 SER A C 1
ATOM 3826 O O . SER A 1 620 ? 20.368 -0.350 36.023 1.00 23.76 600 SER A O 1
ATOM 3829 N N . THR A 1 621 ? 19.742 1.515 34.925 1.00 24.53 601 THR A N 1
ATOM 3830 C CA . THR A 1 621 ? 18.359 1.476 35.396 1.00 25.38 601 THR A CA 1
ATOM 3831 C C . THR A 1 621 ? 17.478 0.601 34.507 1.00 26.00 601 THR A C 1
ATOM 3832 O O . THR A 1 621 ? 17.885 0.192 33.415 1.00 26.10 601 THR A O 1
ATOM 3836 N N . SER A 1 622 ? 16.281 0.303 35.006 1.00 26.77 602 SER A N 1
ATOM 3837 C CA . SER A 1 622 ? 15.250 -0.378 34.238 1.00 27.41 602 SER A CA 1
ATOM 3838 C C . SER A 1 622 ? 14.109 0.578 33.939 1.00 27.81 602 SER A C 1
ATOM 3839 O O . SER A 1 622 ? 13.877 1.529 34.685 1.00 27.67 602 SER A O 1
ATOM 3842 N N . ALA A 1 623 ? 13.415 0.317 32.833 1.00 28.57 603 ALA A N 1
ATOM 3843 C CA . ALA A 1 623 ? 12.219 1.057 32.456 1.00 29.27 603 ALA A CA 1
ATOM 3844 C C . ALA A 1 623 ? 11.000 0.368 33.057 1.00 30.05 603 ALA A C 1
ATOM 3845 O O . ALA A 1 623 ? 11.036 -0.838 33.322 1.00 30.02 603 ALA A O 1
ATOM 3847 N N . ILE A 1 624 ? 9.932 1.137 33.270 1.00 31.09 604 ILE A N 1
ATOM 3848 C CA . ILE A 1 624 ? 8.655 0.611 33.759 1.00 32.34 604 ILE A CA 1
ATOM 3849 C C . ILE A 1 624 ? 8.259 -0.677 33.033 1.00 33.25 604 ILE A C 1
ATOM 3850 O O . ILE A 1 624 ? 7.986 -1.696 33.671 1.00 33.17 604 ILE A O 1
ATOM 3855 N N . ASP A 1 625 ? 8.251 -0.612 31.699 1.00 34.59 605 ASP A N 1
ATOM 3856 C CA . ASP A 1 625 ? 7.731 -1.678 30.833 1.00 35.92 605 ASP A CA 1
ATOM 3857 C C . ASP A 1 625 ? 8.503 -2.997 30.896 1.00 37.30 605 ASP A C 1
ATOM 3858 O O . ASP A 1 625 ? 7.958 -4.053 30.568 1.00 37.24 605 ASP A O 1
ATOM 3863 N N . GLU A 1 626 ? 9.772 -2.929 31.294 1.00 34.53 606 GLU A N 1
ATOM 3864 C CA . GLU A 1 626 ? 10.604 -4.119 31.422 1.00 35.86 606 GLU A CA 1
ATOM 3865 C C . GLU A 1 626 ? 10.267 -4.895 32.690 1.00 36.52 606 GLU A C 1
ATOM 3866 O O . GLU A 1 626 ? 10.760 -5.997 32.912 1.00 36.28 606 GLU A O 1
ATOM 3872 N N . LEU A 1 627 ? 9.412 -4.300 33.529 1.00 40.38 607 LEU A N 1
ATOM 3873 C CA . LEU A 1 627 ? 8.965 -4.935 34.764 1.00 40.19 607 LEU A CA 1
ATOM 3874 C C . LEU A 1 627 ? 7.440 -4.935 34.885 1.00 40.13 607 LEU A C 1
ATOM 3875 O O . LEU A 1 627 ? 6.885 -5.539 35.806 1.00 40.13 607 LEU A O 1
ATOM 3880 N N . TYR A 1 628 ? 6.777 -4.270 33.939 1.00 40.00 608 TYR A N 1
ATOM 3881 C CA . TYR A 1 628 ? 5.321 -4.177 33.914 1.00 40.09 608 TYR A CA 1
ATOM 3882 C C . TYR A 1 628 ? 4.687 -5.497 33.472 1.00 40.13 608 TYR A C 1
ATOM 3883 O O . TYR A 1 628 ? 5.078 -6.092 32.465 1.00 40.10 608 TYR A O 1
ATOM 3893 N N . HIS B 1 20 ? -11.306 -2.962 1.195 1.00 32.74 0 HIS B N 1
ATOM 3894 C CA . HIS B 1 20 ? -10.656 -2.324 2.387 1.00 32.80 0 HIS B CA 1
ATOM 3895 C C . HIS B 1 20 ? -9.192 -1.992 2.085 1.00 32.09 0 HIS B C 1
ATOM 3896 O O . HIS B 1 20 ? -8.290 -2.255 2.887 1.00 32.05 0 HIS B O 1
ATOM 3911 N N . HIS B 1 22 ? -5.633 0.013 1.015 1.00 28.09 2 HIS B N 1
ATOM 3912 C CA . HIS B 1 22 ? -4.814 1.188 1.299 1.00 26.74 2 HIS B CA 1
ATOM 3913 C C . HIS B 1 22 ? -5.324 2.310 0.406 1.00 26.19 2 HIS B C 1
ATOM 3914 O O . HIS B 1 22 ? -5.419 2.138 -0.813 1.00 26.23 2 HIS B O 1
ATOM 3921 N N . SER B 1 23 ? -5.669 3.444 1.012 1.00 25.38 3 SER B N 1
ATOM 3922 C CA . SER B 1 23 ? -6.316 4.550 0.298 1.00 24.87 3 SER B CA 1
ATOM 3923 C C . SER B 1 23 ? -5.529 5.090 -0.907 1.00 24.49 3 SER B C 1
ATOM 3924 O O . SER B 1 23 ? -6.128 5.538 -1.892 1.00 24.61 3 SER B O 1
ATOM 3927 N N . VAL B 1 24 ? -4.201 5.041 -0.831 1.00 23.66 4 VAL B N 1
ATOM 3928 C CA . VAL B 1 24 ? -3.357 5.466 -1.946 1.00 23.12 4 VAL B CA 1
ATOM 3929 C C . VAL B 1 24 ? -3.464 4.492 -3.133 1.00 22.86 4 VAL B C 1
ATOM 3930 O O . VAL B 1 24 ? -3.605 4.923 -4.279 1.00 22.79 4 VAL B O 1
ATOM 3934 N N . VAL B 1 25 ? -3.406 3.189 -2.856 1.00 22.29 5 VAL B N 1
ATOM 3935 C CA . VAL B 1 25 ? -3.542 2.182 -3.906 1.00 22.05 5 VAL B CA 1
ATOM 3936 C C . VAL B 1 25 ? -4.930 2.298 -4.537 1.00 22.36 5 VAL B C 1
ATOM 3937 O O . VAL B 1 25 ? -5.059 2.271 -5.761 1.00 22.45 5 VAL B O 1
ATOM 3941 N N . GLN B 1 26 ? -5.951 2.459 -3.693 1.00 22.45 6 GLN B N 1
ATOM 3942 C CA . GLN B 1 26 ? -7.322 2.675 -4.147 1.00 22.51 6 GLN B CA 1
ATOM 3943 C C . GLN B 1 26 ? -7.490 3.964 -4.955 1.00 22.25 6 GLN B C 1
ATOM 3944 O O . GLN B 1 26 ? -8.200 3.970 -5.952 1.00 22.51 6 GLN B O 1
ATOM 3950 N N . SER B 1 27 ? -6.849 5.050 -4.530 1.00 22.06 7 SER B N 1
ATOM 3951 C CA . SER B 1 27 ? -7.016 6.338 -5.218 1.00 21.83 7 SER B CA 1
ATOM 3952 C C . SER B 1 27 ? -6.304 6.359 -6.575 1.00 21.60 7 SER B C 1
ATOM 3953 O O . SER B 1 27 ? -6.803 6.960 -7.532 1.00 21.80 7 SER B O 1
ATOM 3956 N N . VAL B 1 28 ? -5.148 5.698 -6.651 1.00 21.06 8 VAL B N 1
ATOM 3957 C CA . VAL B 1 28 ? -4.430 5.548 -7.908 1.00 20.54 8 VAL B CA 1
ATOM 3958 C C . VAL B 1 28 ? -5.212 4.631 -8.841 1.00 20.48 8 VAL B C 1
ATOM 3959 O O . VAL B 1 28 ? -5.342 4.922 -10.029 1.00 20.63 8 VAL B O 1
ATOM 3963 N N . THR B 1 29 ? -5.741 3.537 -8.294 1.00 20.25 9 THR B N 1
ATOM 3964 C CA . THR B 1 29 ? -6.590 2.613 -9.050 1.00 20.02 9 THR B CA 1
ATOM 3965 C C . THR B 1 29 ? -7.807 3.344 -9.618 1.00 20.10 9 THR B C 1
ATOM 3966 O O . THR B 1 29 ? -8.144 3.184 -10.800 1.00 19.95 9 THR B O 1
ATOM 3970 N N . ASP B 1 30 ? -8.444 4.163 -8.783 1.00 20.08 10 ASP B N 1
ATOM 3971 C CA . ASP B 1 30 ? -9.621 4.926 -9.200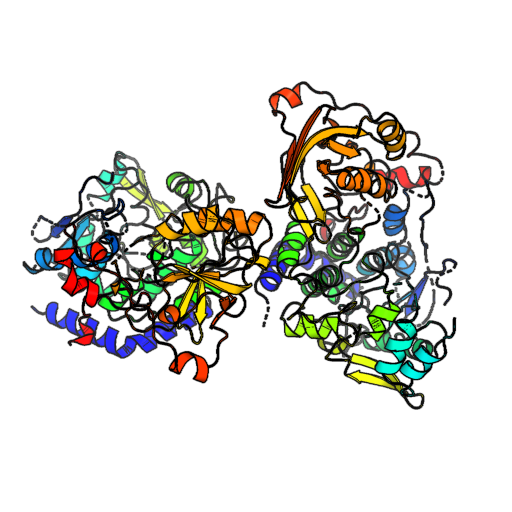 1.00 20.37 10 ASP B CA 1
ATOM 3972 C C . ASP B 1 30 ? -9.308 5.921 -10.310 1.00 20.13 10 ASP B C 1
ATOM 3973 O O . ASP B 1 30 ? -10.087 6.070 -11.253 1.00 20.18 10 ASP B O 1
ATOM 3978 N N . ARG B 1 31 ? -8.161 6.586 -10.198 1.00 19.88 11 ARG B N 1
ATOM 3979 C CA . ARG B 1 31 ? -7.719 7.537 -11.211 1.00 19.74 11 ARG B CA 1
ATOM 3980 C C . ARG B 1 31 ? -7.451 6.844 -12.537 1.00 19.55 11 ARG B C 1
ATOM 3981 O O . ARG B 1 31 ? -7.826 7.355 -13.588 1.00 19.66 11 ARG B O 1
ATOM 3989 N N . ILE B 1 32 ? -6.808 5.680 -12.475 1.00 19.41 12 ILE B N 1
ATOM 3990 C CA . ILE B 1 32 ? -6.559 4.864 -13.663 1.00 19.34 12 ILE B CA 1
ATOM 3991 C C . ILE B 1 32 ? -7.862 4.421 -14.328 1.00 19.45 12 ILE B C 1
ATOM 3992 O O . ILE B 1 32 ? -7.961 4.441 -15.555 1.00 19.64 12 ILE B O 1
ATOM 3997 N N . ILE B 1 33 ? -8.849 4.022 -13.522 1.00 19.43 13 ILE B N 1
ATOM 3998 C CA . ILE B 1 33 ? -10.168 3.648 -14.036 1.00 19.39 13 ILE B CA 1
ATOM 3999 C C . ILE B 1 33 ? -10.837 4.834 -14.731 1.00 19.89 13 ILE B C 1
ATOM 4000 O O . ILE B 1 33 ? -11.386 4.688 -15.827 1.00 19.92 13 ILE B O 1
ATOM 4005 N N . ALA B 1 34 ? -10.758 6.006 -14.099 1.00 20.37 14 ALA B N 1
ATOM 4006 C CA . ALA B 1 34 ? -11.409 7.223 -14.594 1.00 20.76 14 ALA B CA 1
ATOM 4007 C C . ALA B 1 34 ? -10.779 7.741 -15.887 1.00 21.01 14 ALA B C 1
ATOM 4008 O O . ALA B 1 34 ? -11.478 8.272 -16.756 1.00 21.15 14 ALA B O 1
ATOM 4010 N N . ARG B 1 35 ? -9.462 7.573 -16.000 1.00 21.17 15 ARG B N 1
ATOM 4011 C CA . ARG B 1 35 ? -8.693 8.009 -17.167 1.00 21.63 15 ARG B CA 1
ATOM 4012 C C . ARG B 1 35 ? -8.852 7.044 -18.349 1.00 21.76 15 ARG B C 1
ATOM 4013 O O . ARG B 1 35 ? -8.800 7.461 -19.504 1.00 21.86 15 ARG B O 1
ATOM 4021 N N . SER B 1 36 ? -9.046 5.764 -18.040 1.00 22.03 16 SER B N 1
ATOM 4022 C CA . SER B 1 36 ? -9.182 4.701 -19.041 1.00 22.39 16 SER B CA 1
ATOM 4023 C C . SER B 1 36 ? -10.638 4.475 -19.461 1.00 22.71 16 SER B C 1
ATOM 4024 O O . SER B 1 36 ? -10.915 3.682 -20.360 1.00 22.58 16 SER B O 1
ATOM 4027 N N . LYS B 1 37 ? -11.549 5.197 -18.809 1.00 23.06 17 LYS B N 1
ATOM 4028 C CA . LYS B 1 37 ? -12.994 5.062 -18.996 1.00 23.37 17 LYS B CA 1
ATOM 4029 C C . LYS B 1 37 ? -13.437 4.732 -20.424 1.00 23.13 17 LYS B C 1
ATOM 4030 O O . LYS B 1 37 ? -13.956 3.642 -20.682 1.00 23.00 17 LYS B O 1
ATOM 4036 N N . ALA B 1 38 ? -13.239 5.675 -21.341 1.00 22.97 18 ALA B N 1
ATOM 4037 C CA . ALA B 1 38 ? -13.676 5.499 -22.727 1.00 22.99 18 ALA B CA 1
ATOM 4038 C C . ALA B 1 38 ? -12.830 4.475 -23.486 1.00 23.02 18 ALA B C 1
ATOM 4039 O O . ALA B 1 38 ? -13.339 3.771 -24.357 1.00 23.05 18 ALA B O 1
ATOM 4041 N N . SER B 1 39 ? -11.545 4.393 -23.154 1.00 22.92 19 SER B N 1
ATOM 4042 C CA . SER B 1 39 ? -10.636 3.502 -23.864 1.00 22.95 19 SER B CA 1
ATOM 4043 C C . SER B 1 39 ? -10.852 2.035 -23.476 1.00 22.85 19 SER B C 1
ATOM 4044 O O . SER B 1 39 ? -10.877 1.154 -24.340 1.00 22.90 19 SER B O 1
ATOM 4047 N N . ARG B 1 40 ? -11.027 1.782 -22.182 1.00 22.69 20 ARG B N 1
ATOM 4048 C CA . ARG B 1 40 ? -11.344 0.442 -21.693 1.00 22.57 20 ARG B CA 1
ATOM 4049 C C . ARG B 1 40 ? -12.700 -0.041 -22.221 1.00 22.88 20 ARG B C 1
ATOM 4050 O O . ARG B 1 40 ? -12.841 -1.199 -22.612 1.00 22.82 20 ARG B O 1
ATOM 4058 N N . GLU B 1 41 ? -13.682 0.860 -22.243 1.00 23.23 21 GLU B N 1
ATOM 4059 C CA . GLU B 1 41 ? -15.007 0.562 -22.785 1.00 23.72 21 GLU B CA 1
ATOM 4060 C C . GLU B 1 41 ? -14.933 0.179 -24.260 1.00 23.50 21 GLU B C 1
ATOM 4061 O O . GLU B 1 41 ? -15.540 -0.810 -24.676 1.00 23.88 21 GLU B O 1
ATOM 4067 N N . ALA B 1 42 ? -14.193 0.961 -25.044 1.00 23.26 22 ALA B N 1
ATOM 4068 C CA . ALA B 1 42 ? -14.024 0.691 -26.474 1.00 23.05 22 ALA B CA 1
ATOM 4069 C C . ALA B 1 42 ? -13.261 -0.610 -26.718 1.00 22.93 22 ALA B C 1
ATOM 4070 O O . ALA B 1 42 ? -13.564 -1.338 -27.665 1.00 22.93 22 ALA B O 1
ATOM 4072 N N . TYR B 1 43 ? -12.278 -0.896 -25.863 1.00 22.76 23 TYR B N 1
ATOM 4073 C CA . TYR B 1 43 ? -11.526 -2.146 -25.960 1.00 22.59 23 TYR B CA 1
ATOM 4074 C C . TYR B 1 43 ? -12.410 -3.363 -25.684 1.00 22.95 23 TYR B C 1
ATOM 4075 O O . TYR B 1 43 ? -12.352 -4.350 -26.415 1.00 22.97 23 TYR B O 1
ATOM 4084 N N . LEU B 1 44 ? -13.215 -3.289 -24.627 1.00 23.60 24 LEU B N 1
ATOM 4085 C CA . LEU B 1 44 ? -14.107 -4.393 -24.260 1.00 24.44 24 LEU B CA 1
ATOM 4086 C C . LEU B 1 44 ? -15.243 -4.594 -25.261 1.00 24.94 24 LEU B C 1
ATOM 4087 O O . LEU B 1 44 ? -15.681 -5.723 -25.483 1.00 24.86 24 LEU B O 1
ATOM 4092 N N . ALA B 1 45 ? -15.708 -3.495 -25.855 1.00 25.75 25 ALA B N 1
ATOM 4093 C CA . ALA B 1 45 ? -16.697 -3.541 -26.931 1.00 26.62 25 ALA B CA 1
ATOM 4094 C C . ALA B 1 45 ? -16.130 -4.256 -28.165 1.00 27.21 25 ALA B C 1
ATOM 4095 O O . ALA B 1 45 ? -16.833 -5.020 -28.828 1.00 27.07 25 ALA B O 1
ATOM 4097 N N . ALA B 1 46 ? -14.854 -4.010 -28.453 1.00 28.13 26 ALA B N 1
ATOM 4098 C CA . ALA B 1 46 ? -14.159 -4.660 -29.559 1.00 29.17 26 ALA B CA 1
ATOM 4099 C C . ALA B 1 46 ? -14.020 -6.159 -29.322 1.00 30.05 26 ALA B C 1
ATOM 4100 O O . ALA B 1 46 ? -14.164 -6.960 -30.248 1.00 30.19 26 ALA B O 1
ATOM 4102 N N . LEU B 1 47 ? -13.734 -6.527 -28.076 1.00 31.23 27 LEU B N 1
ATOM 4103 C CA . LEU B 1 47 ? -13.656 -7.928 -27.679 1.00 32.42 27 LEU B CA 1
ATOM 4104 C C . LEU B 1 47 ? -14.975 -8.644 -27.924 1.00 33.27 27 LEU B C 1
ATOM 4105 O O . LEU B 1 47 ? -14.987 -9.728 -28.506 1.00 33.43 27 LEU B O 1
ATOM 4110 N N . ASN B 1 48 ? -16.075 -8.023 -27.493 1.00 34.35 28 ASN B N 1
ATOM 4111 C CA . ASN B 1 48 ? -17.418 -8.582 -27.671 1.00 35.54 28 ASN B CA 1
ATOM 4112 C C . ASN B 1 48 ? -17.808 -8.769 -29.138 1.00 36.19 28 ASN B C 1
ATOM 4113 O O . ASN B 1 48 ? -18.511 -9.722 -29.472 1.00 36.25 28 ASN B O 1
ATOM 4118 N N . ASP B 1 49 ? -17.343 -7.864 -30.001 1.00 37.08 29 ASP B N 1
ATOM 4119 C CA . ASP B 1 49 ? -17.509 -8.005 -31.448 1.00 38.16 29 ASP B CA 1
ATOM 4120 C C . ASP B 1 49 ? -16.765 -9.232 -31.975 1.00 38.94 29 ASP B C 1
ATOM 4121 O O . ASP B 1 49 ? -17.328 -10.020 -32.735 1.00 39.11 29 ASP B O 1
ATOM 4126 N N . ALA B 1 50 ? -15.506 -9.384 -31.564 1.00 39.87 30 ALA B N 1
ATOM 4127 C CA . ALA B 1 50 ? -14.682 -10.531 -31.954 1.00 40.81 30 ALA B CA 1
ATOM 4128 C C . ALA B 1 50 ? -15.188 -11.830 -31.330 1.00 41.58 30 ALA B C 1
ATOM 4129 O O . ALA B 1 50 ? -14.881 -12.921 -31.813 1.00 41.69 30 ALA B O 1
ATOM 4131 N N . ARG B 1 51 ? -15.961 -11.697 -30.255 1.00 42.54 31 ARG B N 1
ATOM 4132 C CA . ARG B 1 51 ? -16.589 -12.825 -29.584 1.00 43.76 31 ARG B CA 1
ATOM 4133 C C . ARG B 1 51 ? -17.687 -13.392 -30.485 1.00 44.27 31 ARG B C 1
ATOM 4134 O O . ARG B 1 51 ? -17.849 -14.608 -30.595 1.00 44.34 31 ARG B O 1
ATOM 4142 N N . ASN B 1 52 ? -18.419 -12.492 -31.138 1.00 45.08 32 ASN B N 1
ATOM 4143 C CA . ASN B 1 52 ? -19.469 -12.855 -32.086 1.00 45.84 32 ASN B CA 1
ATOM 4144 C C . ASN B 1 52 ? -18.936 -12.931 -33.524 1.00 46.36 32 ASN B C 1
ATOM 4145 O O . ASN B 1 52 ? -19.460 -12.278 -34.434 1.00 46.52 32 ASN B O 1
ATOM 4150 N N . HIS B 1 53 ? -17.883 -13.725 -33.713 1.00 46.88 33 HIS B N 1
ATOM 4151 C CA . HIS B 1 53 ? -17.312 -13.969 -35.037 1.00 47.36 33 HIS B CA 1
ATOM 4152 C C . HIS B 1 53 ? -16.692 -15.363 -35.129 1.00 47.44 33 HIS B C 1
ATOM 4153 O O . HIS B 1 53 ? -16.317 -15.961 -34.117 1.00 47.49 33 HIS B O 1
ATOM 4160 N N . LYS B 1 113 ? 14.570 -20.665 -20.821 1.00 62.19 93 LYS B N 1
ATOM 4161 C CA . LYS B 1 113 ? 15.712 -21.361 -20.235 1.00 62.25 93 LYS B CA 1
ATOM 4162 C C . LYS B 1 113 ? 16.983 -20.544 -20.469 1.00 62.21 93 LYS B C 1
ATOM 4163 O O . LYS B 1 113 ? 17.077 -19.401 -20.013 1.00 62.19 93 LYS B O 1
ATOM 4169 N N . ALA B 1 114 ? 17.950 -21.129 -21.173 1.00 62.21 94 ALA B N 1
ATOM 4170 C CA . ALA B 1 114 ? 19.152 -20.410 -21.594 1.00 62.24 94 ALA B CA 1
ATOM 4171 C C . ALA B 1 114 ? 18.840 -19.528 -22.803 1.00 62.18 94 ALA B C 1
ATOM 4172 O O . ALA B 1 114 ? 17.974 -19.861 -23.617 1.00 62.18 94 ALA B O 1
ATOM 4174 N N . CYS B 1 115 ? 19.553 -18.408 -22.913 1.00 62.21 95 CYS B N 1
ATOM 4175 C CA . CYS B 1 115 ? 19.301 -17.405 -23.955 1.00 62.14 95 CYS B CA 1
ATOM 4176 C C . CYS B 1 115 ? 19.831 -17.829 -25.331 1.00 62.04 95 CYS B C 1
ATOM 4177 O O . CYS B 1 115 ? 20.704 -17.175 -25.913 1.00 61.92 95 CYS B O 1
ATOM 4179 N N . GLN B 1 116 ? 19.285 -18.932 -25.840 1.00 61.98 96 GLN B N 1
ATOM 4180 C CA . GLN B 1 116 ? 19.670 -19.489 -27.134 1.00 61.84 96 GLN B CA 1
ATOM 4181 C C . GLN B 1 116 ? 18.417 -19.862 -27.938 1.00 61.69 96 GLN B C 1
ATOM 4182 O O . GLN B 1 116 ? 18.244 -21.018 -28.351 1.00 61.53 96 GLN B O 1
ATOM 4188 N N . GLU B 1 117 ? 17.552 -18.858 -28.133 1.00 61.29 97 GLU B N 1
ATOM 4189 C CA . GLU B 1 117 ? 16.290 -18.951 -28.898 1.00 60.79 97 GLU B CA 1
ATOM 4190 C C . GLU B 1 117 ? 15.256 -19.962 -28.378 1.00 60.46 97 GLU B C 1
ATOM 4191 O O . GLU B 1 117 ? 15.600 -20.993 -27.794 1.00 60.29 97 GLU B O 1
ATOM 4193 N N . VAL B 1 118 ? 13.986 -19.643 -28.617 1.00 60.01 98 VAL B N 1
ATOM 4194 C CA . VAL B 1 118 ? 12.857 -20.364 -28.044 1.00 59.57 98 VAL B CA 1
ATOM 4195 C C . VAL B 1 118 ? 11.810 -19.354 -27.607 1.00 59.26 98 VAL B C 1
ATOM 4196 O O . VAL B 1 118 ? 12.099 -18.432 -26.840 1.00 59.34 98 VAL B O 1
ATOM 4197 N N . GLY B 1 119 ? 10.593 -19.523 -28.108 1.00 58.86 99 GLY B N 1
ATOM 4198 C CA . GLY B 1 119 ? 9.512 -18.573 -27.875 1.00 58.30 99 GLY B CA 1
ATOM 4199 C C . GLY B 1 119 ? 8.413 -18.851 -28.876 1.00 57.93 99 GLY B C 1
ATOM 4200 O O . GLY B 1 119 ? 8.537 -18.531 -30.059 1.00 57.82 99 GLY B O 1
ATOM 4201 N N . SER B 1 120 ? 7.340 -19.467 -28.401 1.00 57.47 100 SER B N 1
ATOM 4202 C CA . SER B 1 120 ? 6.295 -19.948 -29.288 1.00 57.05 100 SER B CA 1
ATOM 4203 C C . SER B 1 120 ? 4.908 -19.847 -28.669 1.00 56.77 100 SER B C 1
ATOM 4204 O O . SER B 1 120 ? 4.740 -19.946 -27.450 1.00 56.85 100 SER B O 1
ATOM 4207 N N . VAL B 1 121 ? 3.922 -19.637 -29.534 1.00 56.34 101 VAL B N 1
ATOM 4208 C CA . VAL B 1 121 ? 2.524 -19.581 -29.142 1.00 55.79 101 VAL B CA 1
ATOM 4209 C C . VAL B 1 121 ? 1.857 -20.888 -29.565 1.00 55.50 101 VAL B C 1
ATOM 4210 O O . VAL B 1 121 ? 1.595 -21.107 -30.749 1.00 55.52 101 VAL B O 1
ATOM 4214 N N . ALA B 1 122 ? 1.617 -21.767 -28.597 1.00 55.20 102 ALA B N 1
ATOM 4215 C CA . ALA B 1 122 ? 0.879 -22.999 -28.850 1.00 54.82 102 ALA B CA 1
ATOM 4216 C C . ALA B 1 122 ? -0.600 -22.727 -28.614 1.00 54.63 102 ALA B C 1
ATOM 4217 O O . ALA B 1 122 ? -0.978 -22.136 -27.607 1.00 54.66 102 ALA B O 1
ATOM 4219 N N . GLN B 1 123 ? -1.437 -23.153 -29.549 1.00 54.34 103 GLN B N 1
ATOM 4220 C CA . GLN B 1 123 ? -2.841 -22.764 -29.542 1.00 53.96 103 GLN B CA 1
ATOM 4221 C C . GLN B 1 123 ? -3.760 -23.984 -29.548 1.00 53.48 103 GLN B C 1
ATOM 4222 O O . GLN B 1 123 ? -3.461 -24.986 -30.193 1.00 53.47 103 GLN B O 1
ATOM 4228 N N . VAL B 1 124 ? -4.873 -23.896 -28.825 1.00 53.01 104 VAL B N 1
ATOM 4229 C CA . VAL B 1 124 ? -5.778 -25.040 -28.665 1.00 52.56 104 VAL B CA 1
ATOM 4230 C C . VAL B 1 124 ? -7.060 -24.917 -29.493 1.00 52.23 104 VAL B C 1
ATOM 4231 O O . VAL B 1 124 ? -7.519 -23.816 -29.792 1.00 52.00 104 VAL B O 1
ATOM 4235 N N . ALA B 1 125 ? -7.626 -26.064 -29.859 1.00 52.12 105 ALA B N 1
ATOM 4236 C CA . ALA B 1 125 ? -8.869 -26.114 -30.623 1.00 51.94 105 ALA B CA 1
ATOM 4237 C C . ALA B 1 125 ? -9.980 -26.793 -29.823 1.00 51.88 105 ALA B C 1
ATOM 4238 O O . ALA B 1 125 ? -9.758 -27.812 -29.167 1.00 51.68 105 ALA B O 1
ATOM 4240 N N . VAL B 1 128 ? -1.051 -27.037 -30.567 1.00 49.60 108 VAL B N 1
ATOM 4241 C CA . VAL B 1 128 ? -0.796 -26.748 -31.976 1.00 49.53 108 VAL B CA 1
ATOM 4242 C C . VAL B 1 128 ? -0.216 -25.335 -32.138 1.00 49.39 108 VAL B C 1
ATOM 4243 O O . VAL B 1 128 ? -0.959 -24.350 -32.095 1.00 49.40 108 VAL B O 1
ATOM 4247 N N . PRO B 1 129 ? 1.120 -25.233 -32.296 1.00 49.32 109 PRO B N 1
ATOM 4248 C CA . PRO B 1 129 ? 1.796 -23.946 -32.509 1.00 49.32 109 PRO B CA 1
ATOM 4249 C C . PRO B 1 129 ? 1.452 -23.289 -33.846 1.00 49.23 109 PRO B C 1
ATOM 4250 O O . PRO B 1 129 ? 1.583 -23.914 -34.898 1.00 49.21 109 PRO B O 1
ATOM 4254 N N . CYS B 1 132 ? 8.078 -17.347 -32.933 1.00 56.24 112 CYS B N 1
ATOM 4255 C CA . CYS B 1 132 ? 8.214 -16.025 -32.325 1.00 56.35 112 CYS B CA 1
ATOM 4256 C C . CYS B 1 132 ? 9.633 -15.704 -31.885 1.00 56.28 112 CYS B C 1
ATOM 4257 O O . CYS B 1 132 ? 10.315 -16.517 -31.262 1.00 56.12 112 CYS B O 1
ATOM 4260 N N . ASP B 1 133 ? 10.046 -14.487 -32.207 1.00 56.40 113 ASP B N 1
ATOM 4261 C CA . ASP B 1 133 ? 11.379 -13.979 -31.929 1.00 56.52 113 ASP B CA 1
ATOM 4262 C C . ASP B 1 133 ? 11.778 -14.026 -30.442 1.00 56.52 113 ASP B C 1
ATOM 4263 O O . ASP B 1 133 ? 10.943 -13.836 -29.553 1.00 56.47 113 ASP B O 1
ATOM 4268 N N . GLY B 1 134 ? 13.062 -14.270 -30.189 1.00 56.51 114 GLY B N 1
ATOM 4269 C CA . GLY B 1 134 ? 13.567 -14.473 -28.833 1.00 56.50 114 GLY B CA 1
ATOM 4270 C C . GLY B 1 134 ? 14.327 -13.290 -28.264 1.00 56.57 114 GLY B C 1
ATOM 4271 O O . GLY B 1 134 ? 13.879 -12.146 -28.369 1.00 56.63 114 GLY B O 1
ATOM 4272 N N . VAL B 1 135 ? 15.482 -13.575 -27.661 1.00 56.41 115 VAL B N 1
ATOM 4273 C CA . VAL B 1 135 ? 16.256 -12.569 -26.924 1.00 56.38 115 VAL B CA 1
ATOM 4274 C C . VAL B 1 135 ? 17.026 -11.641 -27.860 1.00 56.06 115 VAL B C 1
ATOM 4275 O O . VAL B 1 135 ? 17.119 -11.906 -29.059 1.00 56.17 115 VAL B O 1
ATOM 4279 N N . THR B 1 136 ? 17.559 -10.552 -27.303 1.00 55.67 116 THR B N 1
ATOM 4280 C CA . THR B 1 136 ? 18.430 -9.615 -28.040 1.00 55.23 116 THR B CA 1
ATOM 4281 C C . THR B 1 136 ? 19.295 -8.771 -27.099 1.00 54.93 116 THR B C 1
ATOM 4282 O O . THR B 1 136 ? 18.781 -8.013 -26.264 1.00 55.15 116 THR B O 1
ATOM 4286 N N . GLN B 1 137 ? 20.610 -8.914 -27.252 1.00 54.41 117 GLN B N 1
ATOM 4287 C CA . GLN B 1 137 ? 21.586 -8.282 -26.365 1.00 53.64 117 GLN B CA 1
ATOM 4288 C C . GLN B 1 137 ? 22.845 -7.935 -27.163 1.00 53.00 117 GLN B C 1
ATOM 4289 O O . GLN B 1 137 ? 22.759 -7.618 -28.352 1.00 52.92 117 GLN B O 1
ATOM 4295 N N . GLY B 1 138 ? 24.010 -8.016 -26.521 1.00 52.13 118 GLY B N 1
ATOM 4296 C CA . GLY B 1 138 ? 25.261 -7.590 -27.140 1.00 50.95 118 GLY B CA 1
ATOM 4297 C C . GLY B 1 138 ? 25.379 -6.079 -27.093 1.00 50.02 118 GLY B C 1
ATOM 4298 O O . GLY B 1 138 ? 24.923 -5.451 -26.129 1.00 50.16 118 GLY B O 1
ATOM 4299 N N . GLN B 1 139 ? 25.979 -5.488 -28.129 1.00 48.87 119 GLN B N 1
ATOM 4300 C CA . GLN B 1 139 ? 26.223 -4.038 -28.144 1.00 47.51 119 GLN B CA 1
ATOM 4301 C C . GLN B 1 139 ? 25.434 -3.265 -29.221 1.00 46.24 119 GLN B C 1
ATOM 4302 O O . GLN B 1 139 ? 24.550 -2.476 -28.871 1.00 46.18 119 GLN B O 1
ATOM 4308 N N . PRO B 1 140 ? 25.734 -3.480 -30.525 1.00 44.90 120 PRO B N 1
ATOM 4309 C CA . PRO B 1 140 ? 24.822 -2.911 -31.530 1.00 43.62 120 PRO B CA 1
ATOM 4310 C C . PRO B 1 140 ? 23.462 -3.626 -31.523 1.00 42.24 120 PRO B C 1
ATOM 4311 O O . PRO B 1 140 ? 22.447 -3.038 -31.905 1.00 41.92 120 PRO B O 1
ATOM 4315 N N . GLY B 1 141 ? 23.460 -4.882 -31.079 1.00 40.74 121 GLY B N 1
ATOM 4316 C CA . GLY B 1 141 ? 22.235 -5.654 -30.891 1.00 38.98 121 GLY B CA 1
ATOM 4317 C C . GLY B 1 141 ? 21.302 -5.103 -29.822 1.00 37.59 121 GLY B C 1
ATOM 4318 O O . GLY B 1 141 ? 20.083 -5.225 -29.952 1.00 37.13 121 GLY B O 1
ATOM 4327 N N . GLU B 1 143 ? 20.623 -2.160 -29.434 1.00 31.02 123 GLU B N 1
ATOM 4328 C CA . GLU B 1 143 ? 19.827 -1.153 -30.129 1.00 28.86 123 GLU B CA 1
ATOM 4329 C C . GLU B 1 143 ? 18.557 -1.735 -30.770 1.00 27.55 123 GLU B C 1
ATOM 4330 O O . GLU B 1 143 ? 17.727 -0.991 -31.294 1.00 27.23 123 GLU B O 1
ATOM 4336 N N . LEU B 1 144 ? 18.405 -3.059 -30.700 1.00 25.96 124 LEU B N 1
ATOM 4337 C CA . LEU B 1 144 ? 17.219 -3.750 -31.228 1.00 24.58 124 LEU B CA 1
ATOM 4338 C C . LEU B 1 144 ? 16.341 -4.354 -30.135 1.00 23.79 124 LEU B C 1
ATOM 4339 O O . LEU B 1 144 ? 15.255 -4.872 -30.416 1.00 23.51 124 LEU B O 1
ATOM 4344 N N . SER B 1 145 ? 16.808 -4.266 -28.893 1.00 22.85 125 SER B N 1
ATOM 4345 C CA . SER B 1 145 ? 16.158 -4.927 -27.770 1.00 22.37 125 SER B CA 1
ATOM 4346 C C . SER B 1 145 ? 14.727 -4.456 -27.493 1.00 21.90 125 SER B C 1
ATOM 4347 O O . SER B 1 145 ? 13.824 -5.276 -27.308 1.00 21.68 125 SER B O 1
ATOM 4350 N N . LEU B 1 146 ? 14.522 -3.141 -27.474 1.00 21.35 126 LEU B N 1
ATOM 4351 C CA . LEU B 1 146 ? 13.190 -2.584 -27.273 1.00 20.67 126 LEU B CA 1
ATOM 4352 C C . LEU B 1 146 ? 12.333 -2.781 -28.526 1.00 20.25 126 LEU B C 1
ATOM 4353 O O . LEU B 1 146 ? 11.153 -3.125 -28.427 1.00 20.09 126 LEU B O 1
ATOM 4358 N N . LEU B 1 147 ? 12.932 -2.584 -29.701 1.00 19.51 127 LEU B N 1
ATOM 4359 C CA . LEU B 1 147 ? 12.249 -2.867 -30.964 1.00 18.82 127 LEU B CA 1
ATOM 4360 C C . LEU B 1 147 ? 11.780 -4.332 -31.071 1.00 18.78 127 LEU B C 1
ATOM 4361 O O . LEU B 1 147 ? 10.660 -4.595 -31.514 1.00 18.38 127 LEU B O 1
ATOM 4366 N N . SER B 1 148 ? 12.623 -5.271 -30.635 1.00 18.58 128 SER B N 1
ATOM 4367 C CA . SER B 1 148 ? 12.270 -6.694 -30.647 1.00 18.57 128 SER B CA 1
ATOM 4368 C C . SER B 1 148 ? 10.934 -6.970 -29.973 1.00 18.38 128 SER B C 1
ATOM 4369 O O . SER B 1 148 ? 10.215 -7.884 -30.379 1.00 18.66 128 SER B O 1
ATOM 4372 N N . ARG B 1 149 ? 10.606 -6.190 -28.943 1.00 18.21 129 ARG B N 1
ATOM 4373 C CA . ARG B 1 149 ? 9.323 -6.338 -28.256 1.00 18.10 129 ARG B CA 1
ATOM 4374 C C . ARG B 1 149 ? 8.171 -6.108 -29.227 1.00 18.01 129 ARG B C 1
ATOM 4375 O O . ARG B 1 149 ? 7.207 -6.866 -29.228 1.00 18.42 129 ARG B O 1
ATOM 4383 N N . GLU B 1 150 ? 8.285 -5.074 -30.057 1.00 17.83 130 GLU B N 1
ATOM 4384 C CA . GLU B 1 150 ? 7.267 -4.775 -31.058 1.00 18.10 130 GLU B CA 1
ATOM 4385 C C . GLU B 1 150 ? 7.194 -5.894 -32.099 1.00 17.93 130 GLU B C 1
ATOM 4386 O O . GLU B 1 150 ? 6.097 -6.331 -32.469 1.00 17.81 130 GLU B O 1
ATOM 4392 N N . VAL B 1 151 ? 8.357 -6.367 -32.551 1.00 17.71 131 VAL B N 1
ATOM 4393 C CA . VAL B 1 151 ? 8.413 -7.471 -33.515 1.00 17.59 131 VAL B CA 1
ATOM 4394 C C . VAL B 1 151 ? 7.690 -8.708 -32.973 1.00 17.65 131 VAL B C 1
ATOM 4395 O O . VAL B 1 151 ? 6.925 -9.342 -33.698 1.00 17.44 131 VAL B O 1
ATOM 4399 N N . ILE B 1 152 ? 7.917 -9.016 -31.695 1.00 17.90 132 ILE B N 1
ATOM 4400 C CA . ILE B 1 152 ? 7.307 -10.174 -31.037 1.00 18.26 132 ILE B CA 1
ATOM 4401 C C . ILE B 1 152 ? 5.782 -10.065 -30.972 1.00 18.59 132 ILE B C 1
ATOM 4402 O O . ILE B 1 152 ? 5.082 -11.033 -31.292 1.00 18.42 132 ILE B O 1
ATOM 4407 N N . ALA B 1 153 ? 5.282 -8.891 -30.577 1.00 18.90 133 ALA B N 1
ATOM 4408 C CA . ALA B 1 153 ? 3.839 -8.611 -30.564 1.00 19.59 133 ALA B CA 1
ATOM 4409 C C . ALA B 1 153 ? 3.219 -8.817 -31.941 1.00 20.10 133 ALA B C 1
ATOM 4410 O O . ALA B 1 153 ? 2.170 -9.446 -32.067 1.00 19.95 133 ALA B O 1
ATOM 4420 N N . ALA B 1 155 ? 4.521 -10.692 -34.382 1.00 20.86 135 ALA B N 1
ATOM 4421 C CA . ALA B 1 155 ? 4.632 -12.118 -34.692 1.00 20.14 135 ALA B CA 1
ATOM 4422 C C . ALA B 1 155 ? 3.545 -12.931 -33.991 1.00 19.66 135 ALA B C 1
ATOM 4423 O O . ALA B 1 155 ? 3.018 -13.890 -34.559 1.00 19.25 135 ALA B O 1
ATOM 4425 N N . THR B 1 156 ? 3.210 -12.535 -32.762 1.00 19.67 136 THR B N 1
ATOM 4426 C CA . THR B 1 156 ? 2.111 -13.151 -32.004 1.00 19.56 136 THR B CA 1
ATOM 4427 C C . THR B 1 156 ? 0.773 -12.982 -32.729 1.00 19.55 136 THR B C 1
ATOM 4428 O O . THR B 1 156 ? 0.037 -13.948 -32.899 1.00 19.40 136 THR B O 1
ATOM 4432 N N . ALA B 1 157 ? 0.482 -11.762 -33.168 1.00 19.86 137 ALA B N 1
ATOM 4433 C CA . ALA B 1 157 ? -0.724 -11.483 -33.954 1.00 20.61 137 ALA B CA 1
ATOM 4434 C C . ALA B 1 157 ? -0.797 -12.335 -35.228 1.00 20.93 137 ALA B C 1
ATOM 4435 O O . ALA B 1 157 ? -1.821 -12.948 -35.501 1.00 20.78 137 ALA B O 1
ATOM 4437 N N . VAL B 1 158 ? 0.295 -12.374 -35.991 1.00 21.68 138 VAL B N 1
ATOM 4438 C CA . VAL B 1 158 ? 0.363 -13.174 -37.216 1.00 22.39 138 VAL B CA 1
ATOM 4439 C C . VAL B 1 158 ? -0.016 -14.623 -36.933 1.00 22.87 138 VAL B C 1
ATOM 4440 O O . VAL B 1 158 ? -0.810 -15.208 -37.664 1.00 23.06 138 VAL B O 1
ATOM 4444 N N . GLY B 1 159 ? 0.549 -15.183 -35.864 1.00 23.61 139 GLY B N 1
ATOM 4445 C CA . GLY B 1 159 ? 0.270 -16.553 -35.447 1.00 24.37 139 GLY B CA 1
ATOM 4446 C C . GLY B 1 159 ? -1.172 -16.754 -35.016 1.00 25.25 139 GLY B C 1
ATOM 4447 O O . GLY B 1 159 ? -1.783 -17.780 -35.320 1.00 25.25 139 GLY B O 1
ATOM 4448 N N . LEU B 1 160 ? -1.721 -15.773 -34.308 1.00 26.01 140 LEU B N 1
ATOM 4449 C CA . LEU B 1 160 ? -3.098 -15.873 -33.824 1.00 27.03 140 LEU B CA 1
ATOM 4450 C C . LEU B 1 160 ? -4.138 -15.513 -34.896 1.00 27.81 140 LEU B C 1
ATOM 4451 O O . LEU B 1 160 ? -5.288 -15.944 -34.813 1.00 27.75 140 LEU B O 1
ATOM 4456 N N . SER B 1 161 ? -3.719 -14.754 -35.908 1.00 28.90 141 SER B N 1
ATOM 4457 C CA . SER B 1 161 ? -4.612 -14.308 -36.981 1.00 30.31 141 SER B CA 1
ATOM 4458 C C . SER B 1 161 ? -5.176 -15.453 -37.831 1.00 31.38 141 SER B C 1
ATOM 4459 O O . SER B 1 161 ? -6.024 -15.226 -38.694 1.00 31.30 141 SER B O 1
ATOM 4462 N N . HIS B 1 162 ? -4.701 -16.674 -37.589 1.00 32.88 142 HIS B N 1
ATOM 4463 C CA . HIS B 1 162 ? -5.262 -17.860 -38.236 1.00 34.48 142 HIS B CA 1
ATOM 4464 C C . HIS B 1 162 ? -6.706 -18.108 -37.796 1.00 35.45 142 HIS B C 1
ATOM 4465 O O . HIS B 1 162 ? -7.464 -18.758 -38.513 1.00 35.73 142 HIS B O 1
ATOM 4472 N N . ASN B 1 163 ? -7.060 -17.578 -36.622 1.00 36.61 143 ASN B N 1
ATOM 4473 C CA . ASN B 1 163 ? -8.407 -17.655 -36.030 1.00 37.86 143 ASN B CA 1
ATOM 4474 C C . ASN B 1 163 ? -8.964 -19.077 -35.882 1.00 38.80 143 ASN B C 1
ATOM 4475 O O . ASN B 1 163 ? -10.171 -19.303 -35.989 1.00 38.70 143 ASN B O 1
ATOM 4488 N N . PHE B 1 165 ? -8.469 -20.904 -33.089 1.00 40.18 145 PHE B N 1
ATOM 4489 C CA . PHE B 1 165 ? -8.218 -21.181 -31.669 1.00 39.69 145 PHE B CA 1
ATOM 4490 C C . PHE B 1 165 ? -9.291 -20.653 -30.724 1.00 39.32 145 PHE B C 1
ATOM 4491 O O . PHE B 1 165 ? -9.698 -19.496 -30.815 1.00 39.19 145 PHE B O 1
ATOM 4499 N N . ASP B 1 166 ? -9.739 -21.522 -29.820 1.00 38.97 146 ASP B N 1
ATOM 4500 C CA . ASP B 1 166 ? -10.686 -21.153 -28.771 1.00 38.61 146 ASP B CA 1
ATOM 4501 C C . ASP B 1 166 ? -9.923 -20.619 -27.558 1.00 38.21 146 ASP B C 1
ATOM 4502 O O . ASP B 1 166 ? -10.483 -19.920 -26.711 1.00 38.13 146 ASP B O 1
ATOM 4507 N N . GLY B 1 167 ? -8.641 -20.967 -27.493 1.00 37.65 147 GLY B N 1
ATOM 4508 C CA . GLY B 1 167 ? -7.722 -20.488 -26.466 1.00 37.07 147 GLY B CA 1
ATOM 4509 C C . GLY B 1 167 ? -6.290 -20.718 -26.915 1.00 36.60 147 GLY B C 1
ATOM 4510 O O . GLY B 1 167 ? -6.053 -21.384 -27.922 1.00 36.50 147 GLY B O 1
ATOM 4511 N N . ALA B 1 168 ? -5.334 -20.175 -26.168 1.00 36.20 148 ALA B N 1
ATOM 4512 C CA . ALA B 1 168 ? -3.923 -20.286 -26.532 1.00 35.97 148 ALA B CA 1
ATOM 4513 C C . ALA B 1 168 ? -2.995 -20.337 -25.318 1.00 35.88 148 ALA B C 1
ATOM 4514 O O . ALA B 1 168 ? -3.307 -19.797 -24.262 1.00 35.70 148 ALA B O 1
ATOM 4516 N N . LEU B 1 169 ? -1.849 -20.988 -25.492 1.00 36.02 149 LEU B N 1
ATOM 4517 C CA . LEU B 1 169 ? -0.810 -21.058 -24.472 1.00 36.17 149 LEU B CA 1
ATOM 4518 C C . LEU B 1 169 ? 0.441 -20.327 -24.949 1.00 36.66 149 LEU B C 1
ATOM 4519 O O . LEU B 1 169 ? 0.865 -20.481 -26.095 1.00 36.44 149 LEU B O 1
ATOM 4524 N N . LEU B 1 170 ? 1.029 -19.534 -24.061 1.00 37.45 150 LEU B N 1
ATOM 4525 C CA . LEU B 1 170 ? 2.155 -18.680 -24.418 1.00 38.26 150 LEU B CA 1
ATOM 4526 C C . LEU B 1 170 ? 3.429 -19.118 -23.706 1.00 39.06 150 LEU B C 1
ATOM 4527 O O . LEU B 1 170 ? 3.542 -18.991 -22.481 1.00 39.04 150 LEU B O 1
ATOM 4532 N N . LEU B 1 171 ? 4.378 -19.646 -24.480 1.00 39.99 151 LEU B N 1
ATOM 4533 C CA . LEU B 1 171 ? 5.650 -20.111 -23.931 1.00 40.93 151 LEU B CA 1
ATOM 4534 C C . LEU B 1 171 ? 6.685 -18.991 -23.988 1.00 41.72 151 LEU B C 1
ATOM 4535 O O . LEU B 1 171 ? 7.465 -18.890 -24.939 1.00 41.89 151 LEU B O 1
ATOM 4540 N N . GLY B 1 172 ? 6.681 -18.152 -22.962 1.00 42.58 152 GLY B N 1
ATOM 4541 C CA . GLY B 1 172 ? 7.538 -16.978 -22.937 1.00 43.85 152 GLY B CA 1
ATOM 4542 C C . GLY B 1 172 ? 8.555 -17.006 -21.822 1.00 44.68 152 GLY B C 1
ATOM 4543 O O . GLY B 1 172 ? 8.193 -17.069 -20.643 1.00 44.74 152 GLY B O 1
ATOM 4544 N N . ILE B 1 173 ? 9.827 -16.938 -22.215 1.00 45.51 153 ILE B N 1
ATOM 4545 C CA . ILE B 1 173 ? 10.975 -17.007 -21.307 1.00 46.27 153 ILE B CA 1
ATOM 4546 C C . ILE B 1 173 ? 10.842 -16.032 -20.128 1.00 46.66 153 ILE B C 1
ATOM 4547 O O . ILE B 1 173 ? 10.277 -16.397 -19.088 1.00 46.97 153 ILE B O 1
ATOM 4552 N N . CYS B 1 174 ? 11.359 -14.811 -20.297 1.00 47.11 154 CYS B N 1
ATOM 4553 C CA . CYS B 1 174 ? 11.276 -13.759 -19.280 1.00 47.06 154 CYS B CA 1
ATOM 4554 C C . CYS B 1 174 ? 11.662 -12.395 -19.865 1.00 46.94 154 CYS B C 1
ATOM 4555 O O . CYS B 1 174 ? 11.107 -11.952 -20.871 1.00 46.54 154 CYS B O 1
ATOM 4558 N N . LYS B 1 176 ? 11.788 -9.286 -21.306 1.00 38.67 156 LYS B N 1
ATOM 4559 C CA . LYS B 1 176 ? 11.731 -8.698 -22.642 1.00 38.46 156 LYS B CA 1
ATOM 4560 C C . LYS B 1 176 ? 10.869 -9.486 -23.644 1.00 37.44 156 LYS B C 1
ATOM 4561 O O . LYS B 1 176 ? 10.215 -8.896 -24.521 1.00 37.82 156 LYS B O 1
ATOM 4567 N N . ILE B 1 177 ? 10.852 -10.808 -23.498 1.00 35.76 157 ILE B N 1
ATOM 4568 C CA . ILE B 1 177 ? 10.041 -11.670 -24.362 1.00 34.19 157 ILE B CA 1
ATOM 4569 C C . ILE B 1 177 ? 8.565 -11.656 -23.964 1.00 32.80 157 ILE B C 1
ATOM 4570 O O . ILE B 1 177 ? 7.689 -11.651 -24.826 1.00 32.79 157 ILE B O 1
ATOM 4575 N N . VAL B 1 178 ? 8.302 -11.651 -22.660 1.00 30.88 158 VAL B N 1
ATOM 4576 C CA . VAL B 1 178 ? 6.937 -11.692 -22.137 1.00 29.08 158 VAL B CA 1
ATOM 4577 C C . VAL B 1 178 ? 6.069 -10.482 -22.544 1.00 27.65 158 VAL B C 1
ATOM 4578 O O . VAL B 1 178 ? 4.947 -10.678 -23.023 1.00 27.30 158 VAL B O 1
ATOM 4582 N N . PRO B 1 179 ? 6.585 -9.243 -22.369 1.00 26.30 159 PRO B N 1
ATOM 4583 C CA . PRO B 1 179 ? 5.819 -8.043 -22.731 1.00 25.30 159 PRO B CA 1
ATOM 4584 C C . PRO B 1 179 ? 5.257 -8.065 -24.160 1.00 24.24 159 PRO B C 1
ATOM 4585 O O . PRO B 1 179 ? 4.075 -7.771 -24.355 1.00 23.82 159 PRO B O 1
ATOM 4589 N N . GLY B 1 180 ? 6.095 -8.423 -25.132 1.00 23.27 160 GLY B N 1
ATOM 4590 C CA . GLY B 1 180 ? 5.686 -8.549 -26.535 1.00 22.49 160 GLY B CA 1
ATOM 4591 C C . GLY B 1 180 ? 4.599 -9.582 -26.786 1.00 22.02 160 GLY B C 1
ATOM 4592 O O . GLY B 1 180 ? 3.705 -9.367 -27.604 1.00 21.93 160 GLY B O 1
ATOM 4593 N N . LEU B 1 181 ? 4.675 -10.707 -26.084 1.00 21.46 161 LEU B N 1
ATOM 4594 C CA . LEU B 1 181 ? 3.643 -11.737 -26.174 1.00 20.91 161 LEU B CA 1
ATOM 4595 C C . LEU B 1 181 ? 2.335 -11.250 -25.564 1.00 20.61 161 LEU B C 1
ATOM 4596 O O . LEU B 1 181 ? 1.264 -11.595 -26.057 1.00 20.28 161 LEU B O 1
ATOM 4601 N N . LEU B 1 182 ? 2.430 -10.447 -24.499 1.00 20.31 162 LEU B N 1
ATOM 4602 C CA . LEU B 1 182 ? 1.243 -9.918 -23.814 1.00 19.98 162 LEU B CA 1
ATOM 4603 C C . LEU B 1 182 ? 0.533 -8.896 -24.703 1.00 19.66 162 LEU B C 1
ATOM 4604 O O . LEU B 1 182 ? -0.679 -8.975 -24.899 1.00 20.00 162 LEU B O 1
ATOM 4609 N N . ILE B 1 183 ? 1.304 -7.958 -25.247 1.00 19.27 163 ILE B N 1
ATOM 4610 C CA . ILE B 1 183 ? 0.796 -6.927 -26.147 1.00 18.78 163 ILE B CA 1
ATOM 4611 C C . ILE B 1 183 ? 0.040 -7.547 -27.333 1.00 18.90 163 ILE B C 1
ATOM 4612 O O . ILE B 1 183 ? -1.125 -7.200 -27.582 1.00 18.91 163 ILE B O 1
ATOM 4617 N N . GLY B 1 184 ? 0.689 -8.483 -28.028 1.00 18.53 164 GLY B N 1
ATOM 4618 C CA . GLY B 1 184 ? 0.090 -9.159 -29.176 1.00 18.37 164 GLY B CA 1
ATOM 4619 C C . GLY B 1 184 ? -1.129 -9.983 -28.807 1.00 18.41 164 GLY B C 1
ATOM 4620 O O . GLY B 1 184 ? -2.134 -9.968 -29.519 1.00 18.58 164 GLY B O 1
ATOM 4621 N N . ALA B 1 185 ? -1.033 -10.701 -27.690 1.00 18.20 165 ALA B N 1
ATOM 4622 C CA . ALA B 1 185 ? -2.123 -11.530 -27.180 1.00 17.87 165 ALA B CA 1
ATOM 4623 C C . ALA B 1 185 ? -3.405 -10.729 -26.976 1.00 17.74 165 ALA B C 1
ATOM 4624 O O . ALA B 1 185 ? -4.496 -11.210 -27.285 1.00 17.70 165 ALA B O 1
ATOM 4626 N N . LEU B 1 186 ? -3.256 -9.507 -26.466 1.00 17.53 166 LEU B N 1
ATOM 4627 C CA . LEU B 1 186 ? -4.389 -8.631 -26.139 1.00 17.12 166 LEU B CA 1
ATOM 4628 C C . LEU B 1 186 ? -5.185 -8.140 -27.350 1.00 17.02 166 LEU B C 1
ATOM 4629 O O . LEU B 1 186 ? -6.327 -7.702 -27.207 1.00 16.87 166 LEU B O 1
ATOM 4634 N N . SER B 1 187 ? -4.582 -8.221 -28.535 1.00 17.21 167 SER B N 1
ATOM 4635 C CA . SER B 1 187 ? -5.296 -7.987 -29.787 1.00 17.75 167 SER B CA 1
ATOM 4636 C C . SER B 1 187 ? -6.315 -9.097 -30.015 1.00 18.08 167 SER B C 1
ATOM 4637 O O . SER B 1 187 ? -7.244 -8.954 -30.809 1.00 18.33 167 SER B O 1
ATOM 4640 N N . PHE B 1 188 ? -6.116 -10.203 -29.305 1.00 18.37 168 PHE B N 1
ATOM 4641 C CA . PHE B 1 188 ? -7.040 -11.314 -29.289 1.00 18.89 168 PHE B CA 1
ATOM 4642 C C . PHE B 1 188 ? -7.499 -11.525 -27.836 1.00 19.45 168 PHE B C 1
ATOM 4643 O O . PHE B 1 188 ? -7.459 -12.639 -27.300 1.00 19.60 168 PHE B O 1
ATOM 4651 N N . GLY B 1 189 ? -7.938 -10.432 -27.209 1.00 19.97 169 GLY B N 1
ATOM 4652 C CA . GLY B 1 189 ? -8.314 -10.420 -25.787 1.00 20.83 169 GLY B CA 1
ATOM 4653 C C . GLY B 1 189 ? -9.510 -11.285 -25.416 1.00 21.37 169 GLY B C 1
ATOM 4654 O O . GLY B 1 189 ? -9.672 -11.657 -24.255 1.00 20.97 169 GLY B O 1
ATOM 4655 N N . HIS B 1 190 ? -10.331 -11.615 -26.414 1.00 22.10 170 HIS B N 1
ATOM 4656 C CA . HIS B 1 190 ? -11.523 -12.445 -26.233 1.00 22.91 170 HIS B CA 1
ATOM 4657 C C . HIS B 1 190 ? -11.221 -13.924 -25.957 1.00 23.47 170 HIS B C 1
ATOM 4658 O O . HIS B 1 190 ? -12.072 -14.644 -25.429 1.00 23.83 170 HIS B O 1
ATOM 4665 N N . LEU B 1 191 ? -10.018 -14.375 -26.305 1.00 24.00 171 LEU B N 1
ATOM 4666 C CA . LEU B 1 191 ? -9.615 -15.754 -26.040 1.00 24.64 171 LEU B CA 1
ATOM 4667 C C . LEU B 1 191 ? -8.956 -15.896 -24.661 1.00 25.57 171 LEU B C 1
ATOM 4668 O O . LEU B 1 191 ? -8.208 -15.006 -24.233 1.00 25.49 171 LEU B O 1
ATOM 4673 N N . PRO B 1 192 ? -9.245 -17.008 -23.952 1.00 26.32 172 PRO B N 1
ATOM 4674 C CA . PRO B 1 192 ? -8.536 -17.309 -22.714 1.00 27.03 172 PRO B CA 1
ATOM 4675 C C . PRO B 1 192 ? -7.130 -17.794 -23.023 1.00 27.88 172 PRO B C 1
ATOM 4676 O O . PRO B 1 192 ? -6.925 -18.521 -23.995 1.00 27.96 172 PRO B O 1
ATOM 4688 N N . LEU B 1 194 ? -3.060 -18.827 -21.186 1.00 29.90 174 LEU B N 1
ATOM 4689 C CA . LEU B 1 194 ? -2.159 -19.020 -20.064 1.00 30.01 174 LEU B CA 1
ATOM 4690 C C . LEU B 1 194 ? -0.720 -18.865 -20.504 1.00 30.12 174 LEU B C 1
ATOM 4691 O O . LEU B 1 194 ? -0.325 -19.374 -21.550 1.00 30.02 174 LEU B O 1
ATOM 4696 N N . PHE B 1 195 ? 0.052 -18.135 -19.710 1.00 30.47 175 PHE B N 1
ATOM 4697 C CA . PHE B 1 195 ? 1.492 -18.130 -19.854 1.00 30.85 175 PHE B CA 1
ATOM 4698 C C . PHE B 1 195 ? 2.033 -19.417 -19.258 1.00 31.33 175 PHE B C 1
ATOM 4699 O O . PHE B 1 195 ? 1.564 -19.871 -18.210 1.00 31.23 175 PHE B O 1
ATOM 4707 N N . VAL B 1 196 ? 3.001 -20.017 -19.945 1.00 32.07 176 VAL B N 1
ATOM 4708 C CA . VAL B 1 196 ? 3.616 -21.254 -19.485 1.00 32.67 176 VAL B CA 1
ATOM 4709 C C . VAL B 1 196 ? 5.120 -21.035 -19.315 1.00 33.51 176 VAL B C 1
ATOM 4710 O O . VAL B 1 196 ? 5.859 -20.988 -20.299 1.00 33.70 176 VAL B O 1
ATOM 4714 N N . PRO B 1 197 ? 5.572 -20.878 -18.058 1.00 34.28 177 PRO B N 1
ATOM 4715 C CA . PRO B 1 197 ? 6.980 -20.625 -17.775 1.00 34.95 177 PRO B CA 1
ATOM 4716 C C . PRO B 1 197 ? 7.822 -21.902 -17.715 1.00 35.75 177 PRO B C 1
ATOM 4717 O O . PRO B 1 197 ? 7.300 -22.976 -17.408 1.00 35.65 177 PRO B O 1
ATOM 4721 N N . ALA B 1 198 ? 9.117 -21.765 -18.009 1.00 36.63 178 ALA B N 1
ATOM 4722 C CA . ALA B 1 198 ? 10.059 -22.885 -17.976 1.00 37.31 178 ALA B CA 1
ATOM 4723 C C . ALA B 1 198 ? 10.845 -22.934 -16.667 1.00 37.87 178 ALA B C 1
ATOM 4724 O O . ALA B 1 198 ? 11.355 -23.986 -16.277 1.00 38.02 178 ALA B O 1
ATOM 4726 N N . GLY B 1 199 ? 10.939 -21.796 -15.987 1.00 38.49 179 GLY B N 1
ATOM 4727 C CA . GLY B 1 199 ? 11.676 -21.725 -14.728 1.00 39.17 179 GLY B CA 1
ATOM 4728 C C . GLY B 1 199 ? 13.071 -21.134 -14.871 1.00 39.66 179 GLY B C 1
ATOM 4729 O O . GLY B 1 199 ? 13.510 -20.818 -15.989 1.00 39.64 179 GLY B O 1
ATOM 4730 N N . PRO B 1 200 ? 13.786 -20.996 -13.737 1.00 39.94 180 PRO B N 1
ATOM 4731 C CA . PRO B 1 200 ? 15.098 -20.347 -13.705 1.00 40.17 180 PRO B CA 1
ATOM 4732 C C . PRO B 1 200 ? 16.170 -21.200 -14.380 1.00 40.33 180 PRO B C 1
ATOM 4733 O O . PRO B 1 200 ? 16.504 -20.966 -15.542 1.00 40.42 180 PRO B O 1
ATOM 4737 N N . GLN B 1 251 ? 9.564 -12.221 -14.118 1.00 52.56 231 GLN B N 1
ATOM 4738 C CA . GLN B 1 251 ? 8.573 -13.287 -13.983 1.00 52.47 231 GLN B CA 1
ATOM 4739 C C . GLN B 1 251 ? 7.545 -12.993 -12.901 1.00 52.41 231 GLN B C 1
ATOM 4740 O O . GLN B 1 251 ? 6.449 -13.561 -12.895 1.00 52.52 231 GLN B O 1
ATOM 4746 N N . LEU B 1 252 ? 7.902 -12.089 -11.997 1.00 52.33 232 LEU B N 1
ATOM 4747 C CA . LEU B 1 252 ? 7.042 -11.724 -10.876 1.00 52.17 232 LEU B CA 1
ATOM 4748 C C . LEU B 1 252 ? 5.816 -10.907 -11.309 1.00 52.10 232 LEU B C 1
ATOM 4749 O O . LEU B 1 252 ? 4.898 -10.697 -10.514 1.00 52.05 232 LEU B O 1
ATOM 4762 N N . LEU B 1 254 ? 3.765 -11.717 -14.155 1.00 48.77 234 LEU B N 1
ATOM 4763 C CA . LEU B 1 254 ? 2.731 -12.686 -14.544 1.00 46.98 234 LEU B CA 1
ATOM 4764 C C . LEU B 1 254 ? 2.095 -13.366 -13.336 1.00 45.62 234 LEU B C 1
ATOM 4765 O O . LEU B 1 254 ? 0.932 -13.773 -13.385 1.00 45.37 234 LEU B O 1
ATOM 4770 N N . GLU B 1 255 ? 2.875 -13.492 -12.265 1.00 43.98 235 GLU B N 1
ATOM 4771 C CA . GLU B 1 255 ? 2.423 -14.122 -11.029 1.00 42.53 235 GLU B CA 1
ATOM 4772 C C . GLU B 1 255 ? 1.292 -13.339 -10.352 1.00 41.30 235 GLU B C 1
ATOM 4773 O O . GLU B 1 255 ? 0.207 -13.885 -10.145 1.00 40.86 235 GLU B O 1
ATOM 4779 N N . VAL B 1 256 ? 1.549 -12.067 -10.033 1.00 39.90 236 VAL B N 1
ATOM 4780 C CA . VAL B 1 256 ? 0.562 -11.199 -9.377 1.00 38.79 236 VAL B CA 1
ATOM 4781 C C . VAL B 1 256 ? -0.640 -10.879 -10.253 1.00 38.06 236 VAL B C 1
ATOM 4782 O O . VAL B 1 256 ? -1.728 -10.636 -9.741 1.00 37.77 236 VAL B O 1
ATOM 4794 N N . GLY B 1 258 ? -2.071 -12.879 -12.342 1.00 34.76 238 GLY B N 1
ATOM 4795 C CA . GLY B 1 258 ? -2.855 -14.093 -12.576 1.00 33.80 238 GLY B CA 1
ATOM 4796 C C . GLY B 1 258 ? -2.888 -14.540 -14.029 1.00 33.11 238 GLY B C 1
ATOM 4797 O O . GLY B 1 258 ? -3.933 -14.956 -14.536 1.00 32.74 238 GLY B O 1
ATOM 4798 N N . LEU B 1 259 ? -1.739 -14.439 -14.694 1.00 32.55 239 LEU B N 1
ATOM 4799 C CA . LEU B 1 259 ? -1.596 -14.822 -16.098 1.00 32.07 239 LEU B CA 1
ATOM 4800 C C . LEU B 1 259 ? -0.927 -16.185 -16.257 1.00 31.69 239 LEU B C 1
ATOM 4801 O O . LEU B 1 259 ? -0.867 -16.737 -17.354 1.00 31.57 239 LEU B O 1
ATOM 4806 N N . GLN B 1 260 ? -0.413 -16.712 -15.152 1.00 31.46 240 GLN B N 1
ATOM 4807 C CA . GLN B 1 260 ? 0.052 -18.094 -15.093 1.00 31.25 240 GLN B CA 1
ATOM 4808 C C . GLN B 1 260 ? -0.377 -18.742 -13.777 1.00 31.23 240 GLN B C 1
ATOM 4809 O O . GLN B 1 260 ? -0.906 -18.070 -12.895 1.00 31.06 240 GLN B O 1
ATOM 4815 N N . LEU B 1 261 ? -0.166 -20.050 -13.661 1.00 31.39 241 LEU B N 1
ATOM 4816 C CA . LEU B 1 261 ? -0.495 -20.791 -12.438 1.00 31.41 241 LEU B CA 1
ATOM 4817 C C . LEU B 1 261 ? 0.303 -20.296 -11.222 1.00 31.64 241 LEU B C 1
ATOM 4818 O O . LEU B 1 261 ? 1.434 -19.826 -11.373 1.00 31.63 241 LEU B O 1
ATOM 4823 N N . PRO B 1 262 ? -0.297 -20.369 -10.017 1.00 31.96 242 PRO B N 1
ATOM 4824 C CA . PRO B 1 262 ? 0.423 -20.024 -8.786 1.00 32.36 242 PRO B CA 1
ATOM 4825 C C . PRO B 1 262 ? 1.687 -20.857 -8.569 1.00 32.94 242 PRO B C 1
ATOM 4826 O O . PRO B 1 262 ? 1.630 -22.086 -8.596 1.00 32.89 242 PRO B O 1
ATOM 4830 N N . GLY B 1 263 ? 2.813 -20.176 -8.367 1.00 33.62 243 GLY B N 1
ATOM 4831 C CA . GLY B 1 263 ? 4.076 -20.828 -8.029 1.00 34.80 243 GLY B CA 1
ATOM 4832 C C . GLY B 1 263 ? 4.743 -21.510 -9.206 1.00 35.80 243 GLY B C 1
ATOM 4833 O O . GLY B 1 263 ? 5.740 -22.209 -9.042 1.00 35.97 243 GLY B O 1
ATOM 4834 N N . SER B 1 264 ? 4.199 -21.286 -10.396 1.00 36.85 244 SER B N 1
ATOM 4835 C CA . SER B 1 264 ? 4.638 -21.972 -11.604 1.00 38.08 244 SER B CA 1
ATOM 4836 C C . SER B 1 264 ? 6.004 -21.519 -12.129 1.00 38.83 244 SER B C 1
ATOM 4837 O O . SER B 1 264 ? 6.679 -22.268 -12.833 1.00 39.04 244 SER B O 1
ATOM 4840 N N . SER B 1 265 ? 6.412 -20.300 -11.792 1.00 39.87 245 SER B N 1
ATOM 4841 C CA . SER B 1 265 ? 7.601 -19.701 -12.410 1.00 40.77 245 SER B CA 1
ATOM 4842 C C . SER B 1 265 ? 8.944 -20.142 -11.819 1.00 41.45 245 SER B C 1
ATOM 4843 O O . SER B 1 265 ? 9.982 -19.978 -12.459 1.00 41.45 245 SER B O 1
ATOM 4846 N N . PHE B 1 266 ? 8.925 -20.704 -10.614 1.00 42.37 246 PHE B N 1
ATOM 4847 C CA . PHE B 1 266 ? 10.164 -20.919 -9.857 1.00 43.33 246 PHE B CA 1
ATOM 4848 C C . PHE B 1 266 ? 10.666 -22.354 -9.857 1.00 43.85 246 PHE B C 1
ATOM 4849 O O . PHE B 1 266 ? 11.833 -22.609 -9.546 1.00 44.08 246 PHE B O 1
ATOM 4857 N N . VAL B 1 267 ? 9.777 -23.278 -10.207 1.00 44.38 247 VAL B N 1
ATOM 4858 C CA . VAL B 1 267 ? 10.125 -24.682 -10.367 1.00 44.87 247 VAL B CA 1
ATOM 4859 C C . VAL B 1 267 ? 11.225 -24.820 -11.424 1.00 45.27 247 VAL B C 1
ATOM 4860 O O . VAL B 1 267 ? 11.119 -24.256 -12.516 1.00 45.37 247 VAL B O 1
ATOM 4864 N N . ASN B 1 268 ? 12.286 -25.546 -11.076 1.00 45.80 248 ASN B N 1
ATOM 4865 C CA . ASN B 1 268 ? 13.389 -25.812 -12.002 1.00 46.27 248 ASN B CA 1
ATOM 4866 C C . ASN B 1 268 ? 12.955 -26.657 -13.202 1.00 46.41 248 ASN B C 1
ATOM 4867 O O . ASN B 1 268 ? 12.205 -27.618 -13.037 1.00 46.29 248 ASN B O 1
ATOM 4872 N N . PRO B 1 269 ? 13.429 -26.295 -14.413 1.00 46.58 249 PRO B N 1
ATOM 4873 C CA . PRO B 1 269 ? 12.992 -26.925 -15.669 1.00 46.74 249 PRO B CA 1
ATOM 4874 C C . PRO B 1 269 ? 13.119 -28.451 -15.712 1.00 46.81 249 PRO B C 1
ATOM 4875 O O . PRO B 1 269 ? 12.387 -29.104 -16.459 1.00 46.87 249 PRO B O 1
ATOM 4879 N N . ASP B 1 270 ? 14.031 -29.005 -14.917 1.00 46.88 250 ASP B N 1
ATOM 4880 C CA . ASP B 1 270 ? 14.267 -30.452 -14.893 1.00 46.99 250 ASP B CA 1
ATOM 4881 C C . ASP B 1 270 ? 13.524 -31.178 -13.765 1.00 46.75 250 ASP B C 1
ATOM 4882 O O . ASP B 1 270 ? 13.557 -32.407 -13.689 1.00 46.76 250 ASP B O 1
ATOM 4887 N N . ASP B 1 271 ? 12.859 -30.413 -12.899 1.00 46.56 251 ASP B N 1
ATOM 4888 C CA . ASP B 1 271 ? 12.023 -30.961 -11.827 1.00 46.35 251 ASP B CA 1
ATOM 4889 C C . ASP B 1 271 ? 10.744 -31.562 -12.421 1.00 46.02 251 ASP B C 1
ATOM 4890 O O . ASP B 1 271 ? 10.078 -30.905 -13.227 1.00 46.13 251 ASP B O 1
ATOM 4895 N N . PRO B 1 272 ? 10.412 -32.819 -12.048 1.00 45.56 252 PRO B N 1
ATOM 4896 C CA . PRO B 1 272 ? 9.133 -33.464 -12.374 1.00 45.18 252 PRO B CA 1
ATOM 4897 C C . PRO B 1 272 ? 7.917 -32.536 -12.286 1.00 44.81 252 PRO B C 1
ATOM 4898 O O . PRO B 1 272 ? 7.014 -32.629 -13.120 1.00 44.80 252 PRO B O 1
ATOM 4902 N N . LEU B 1 273 ? 7.909 -31.654 -11.287 1.00 44.27 253 LEU B N 1
ATOM 4903 C CA . LEU B 1 273 ? 6.785 -30.754 -11.030 1.00 43.87 253 LEU B CA 1
ATOM 4904 C C . LEU B 1 273 ? 6.512 -29.776 -12.179 1.00 43.75 253 LEU B C 1
ATOM 4905 O O . LEU B 1 273 ? 5.355 -29.439 -12.442 1.00 43.61 253 LEU B O 1
ATOM 4910 N N . ARG B 1 274 ? 7.573 -29.332 -12.857 1.00 43.53 254 ARG B N 1
ATOM 4911 C CA . ARG B 1 274 ? 7.440 -28.485 -14.046 1.00 43.26 254 ARG B CA 1
ATOM 4912 C C . ARG B 1 274 ? 6.601 -29.189 -15.107 1.00 43.11 254 ARG B C 1
ATOM 4913 O O . ARG B 1 274 ? 5.681 -28.592 -15.668 1.00 43.10 254 ARG B O 1
ATOM 4921 N N . GLU B 1 275 ? 6.917 -30.459 -15.360 1.00 42.98 255 GLU B N 1
ATOM 4922 C CA . GLU B 1 275 ? 6.192 -31.281 -16.334 1.00 42.98 255 GLU B CA 1
ATOM 4923 C C . GLU B 1 275 ? 4.719 -31.456 -15.952 1.00 42.68 255 GLU B C 1
ATOM 4924 O O . GLU B 1 275 ? 3.853 -31.529 -16.825 1.00 42.64 255 GLU B O 1
ATOM 4930 N N . ALA B 1 276 ? 4.447 -31.516 -14.649 1.00 42.48 256 ALA B N 1
ATOM 4931 C CA . ALA B 1 276 ? 3.076 -31.594 -14.140 1.00 42.30 256 ALA B CA 1
ATOM 4932 C C . ALA B 1 276 ? 2.348 -30.266 -14.318 1.00 42.14 256 ALA B C 1
ATOM 4933 O O . ALA B 1 276 ? 1.157 -30.243 -14.635 1.00 42.18 256 ALA B O 1
ATOM 4935 N N . LEU B 1 277 ? 3.076 -29.167 -14.122 1.00 42.00 257 LEU B N 1
ATOM 4936 C CA . LEU B 1 277 ? 2.522 -27.816 -14.270 1.00 41.86 257 LEU B CA 1
ATOM 4937 C C . LEU B 1 277 ? 2.248 -27.440 -15.726 1.00 41.91 257 LEU B C 1
ATOM 4938 O O . LEU B 1 277 ? 1.404 -26.583 -15.995 1.00 41.92 257 LEU B O 1
ATOM 4943 N N . ASN B 1 278 ? 2.961 -28.085 -16.651 1.00 41.98 258 ASN B N 1
ATOM 4944 C CA . ASN B 1 278 ? 2.749 -27.893 -18.088 1.00 42.07 258 ASN B CA 1
ATOM 4945 C C . ASN B 1 278 ? 1.429 -28.498 -18.551 1.00 42.24 258 ASN B C 1
ATOM 4946 O O . ASN B 1 278 ? 0.684 -27.874 -19.311 1.00 42.08 258 ASN B O 1
ATOM 4951 N N . LYS B 1 279 ? 1.152 -29.715 -18.083 1.00 42.57 259 LYS B N 1
ATOM 4952 C CA . LYS B 1 279 ? -0.094 -30.412 -18.387 1.00 42.99 259 LYS B CA 1
ATOM 4953 C C . LYS B 1 279 ? -1.283 -29.673 -17.784 1.00 43.23 259 LYS B C 1
ATOM 4954 O O . LYS B 1 279 ? -2.327 -29.542 -18.424 1.00 43.22 259 LYS B O 1
ATOM 4968 N N . ALA B 1 281 ? -1.530 -26.490 -17.112 1.00 43.34 261 ALA B N 1
ATOM 4969 C CA . ALA B 1 281 ? -1.757 -25.282 -17.900 1.00 43.15 261 ALA B CA 1
ATOM 4970 C C . ALA B 1 281 ? -2.649 -25.590 -19.101 1.00 43.03 261 ALA B C 1
ATOM 4971 O O . ALA B 1 281 ? -3.633 -24.888 -19.343 1.00 42.87 261 ALA B O 1
ATOM 4973 N N . ALA B 1 282 ? -2.306 -26.656 -19.826 1.00 42.94 262 ALA B N 1
ATOM 4974 C CA . ALA B 1 282 ? -3.052 -27.096 -21.006 1.00 42.98 262 ALA B CA 1
ATOM 4975 C C . ALA B 1 282 ? -4.475 -27.539 -20.671 1.00 42.99 262 ALA B C 1
ATOM 4976 O O . ALA B 1 282 ? -5.383 -27.409 -21.496 1.00 42.97 262 ALA B O 1
ATOM 4978 N N . LYS B 1 283 ? -4.655 -28.072 -19.464 1.00 43.00 263 LYS B N 1
ATOM 4979 C CA . LYS B 1 283 ? -5.973 -28.480 -18.981 1.00 43.12 263 LYS B CA 1
ATOM 4980 C C . LYS B 1 283 ? -6.838 -27.271 -18.612 1.00 43.00 263 LYS B C 1
ATOM 4981 O O . LYS B 1 283 ? -8.045 -27.267 -18.865 1.00 42.84 263 LYS B O 1
ATOM 4987 N N . GLN B 1 284 ? -6.207 -26.249 -18.031 1.00 43.03 264 GLN B N 1
ATOM 4988 C CA . GLN B 1 284 ? -6.908 -25.045 -17.568 1.00 43.15 264 GLN B CA 1
ATOM 4989 C C . GLN B 1 284 ? -7.513 -24.184 -18.673 1.00 43.37 264 GLN B C 1
ATOM 4990 O O . GLN B 1 284 ? -8.687 -23.822 -18.581 1.00 43.28 264 GLN B O 1
ATOM 4996 N N . VAL B 1 285 ? -6.722 -23.850 -19.698 1.00 43.78 265 VAL B N 1
ATOM 4997 C CA . VAL B 1 285 ? -7.212 -23.037 -20.829 1.00 44.31 265 VAL B CA 1
ATOM 4998 C C . VAL B 1 285 ? -8.540 -23.552 -21.367 1.00 44.59 265 VAL B C 1
ATOM 4999 O O . VAL B 1 285 ? -9.469 -22.773 -21.588 1.00 44.57 265 VAL B O 1
ATOM 5003 N N . CYS B 1 286 ? -8.608 -24.869 -21.561 1.00 45.22 266 CYS B N 1
ATOM 5004 C CA . CYS B 1 286 ? -9.797 -25.563 -22.056 1.00 45.44 266 CYS B CA 1
ATOM 5005 C C . CYS B 1 286 ? -11.039 -25.299 -21.193 1.00 45.46 266 CYS B C 1
ATOM 5006 O O . CYS B 1 286 ? -12.142 -25.135 -21.719 1.00 45.46 266 CYS B O 1
ATOM 5009 N N . ARG B 1 287 ? -10.848 -25.245 -19.876 1.00 45.59 267 ARG B N 1
ATOM 5010 C CA . ARG B 1 287 ? -11.931 -24.940 -18.931 1.00 45.86 267 ARG B CA 1
ATOM 5011 C C . ARG B 1 287 ? -12.338 -23.465 -18.960 1.00 45.69 267 ARG B C 1
ATOM 5012 O O . ARG B 1 287 ? -13.456 -23.111 -18.577 1.00 45.53 267 ARG B O 1
ATOM 5020 N N . LEU B 1 288 ? -11.418 -22.612 -19.408 1.00 45.74 268 LEU B N 1
ATOM 5021 C CA . LEU B 1 288 ? -11.623 -21.163 -19.428 1.00 45.63 268 LEU B CA 1
ATOM 5022 C C . LEU B 1 288 ? -12.205 -20.678 -20.763 1.00 45.82 268 LEU B C 1
ATOM 5023 O O . LEU B 1 288 ? -12.352 -19.473 -20.990 1.00 45.88 268 LEU B O 1
ATOM 5028 N N . THR B 1 289 ? -12.553 -21.635 -21.622 1.00 45.97 269 THR B N 1
ATOM 5029 C CA . THR B 1 289 ? -13.083 -21.379 -22.963 1.00 46.20 269 THR B CA 1
ATOM 5030 C C . THR B 1 289 ? -14.451 -20.693 -22.939 1.00 46.24 269 THR B C 1
ATOM 5031 O O . THR B 1 289 ? -15.167 -20.736 -21.935 1.00 46.33 269 THR B O 1
ATOM 5035 N N . GLU B 1 290 ? -14.795 -20.056 -24.057 1.00 46.43 270 GLU B N 1
ATOM 5036 C CA . GLU B 1 290 ? -16.093 -19.407 -24.248 1.00 46.60 270 GLU B CA 1
ATOM 5037 C C . GLU B 1 290 ? -17.268 -20.386 -24.101 1.00 46.41 270 GLU B C 1
ATOM 5038 O O . GLU B 1 290 ? -18.348 -19.989 -23.657 1.00 46.44 270 GLU B O 1
ATOM 5044 N N . LEU B 1 291 ? -17.042 -21.652 -24.467 1.00 46.24 271 LEU B N 1
ATOM 5045 C CA . LEU B 1 291 ? -18.033 -22.738 -24.336 1.00 45.96 271 LEU B CA 1
ATOM 5046 C C . LEU B 1 291 ? -19.055 -22.493 -23.220 1.00 45.64 271 LEU B C 1
ATOM 5047 O O . LEU B 1 291 ? -20.265 -22.601 -23.437 1.00 45.74 271 LEU B O 1
ATOM 5052 N N . GLY B 1 292 ? -18.554 -22.167 -22.031 1.00 45.18 272 GLY B N 1
ATOM 5053 C CA . GLY B 1 292 ? -19.396 -21.895 -20.874 1.00 44.37 272 GLY B CA 1
ATOM 5054 C C . GLY B 1 292 ? -18.656 -22.204 -19.592 1.00 43.85 272 GLY B C 1
ATOM 5055 O O . GLY B 1 292 ? -17.796 -23.092 -19.566 1.00 43.81 272 GLY B O 1
ATOM 5056 N N . THR B 1 293 ? -19.004 -21.465 -18.537 1.00 43.25 273 THR B N 1
ATOM 5057 C CA . THR B 1 293 ? -18.431 -21.602 -17.182 1.00 42.59 273 THR B CA 1
ATOM 5058 C C . THR B 1 293 ? -16.956 -21.203 -17.106 1.00 41.86 273 THR B C 1
ATOM 5059 O O . THR B 1 293 ? -16.126 -21.684 -17.878 1.00 42.01 273 THR B O 1
ATOM 5063 N N . GLN B 1 294 ? -16.647 -20.310 -16.169 1.00 40.83 274 GLN B N 1
ATOM 5064 C CA . GLN B 1 294 ? -15.284 -19.803 -15.973 1.00 39.72 274 GLN B CA 1
ATOM 5065 C C . GLN B 1 294 ? -14.634 -19.199 -17.224 1.00 38.48 274 GLN B C 1
ATOM 5066 O O . GLN B 1 294 ? -13.406 -19.222 -17.355 1.00 38.40 274 GLN B O 1
ATOM 5072 N N . TYR B 1 295 ? -15.451 -18.662 -18.132 1.00 36.93 275 TYR B N 1
ATOM 5073 C CA . TYR B 1 295 ? -14.932 -17.921 -19.284 1.00 35.37 275 TYR B CA 1
ATOM 5074 C C . TYR B 1 295 ? -14.038 -16.798 -18.778 1.00 34.24 275 TYR B C 1
ATOM 5075 O O . TYR B 1 295 ? -14.505 -15.871 -18.113 1.00 33.92 275 TYR B O 1
ATOM 5084 N N . SER B 1 296 ? -12.748 -16.916 -19.086 1.00 32.84 276 SER B N 1
ATOM 5085 C CA . SER B 1 296 ? -11.728 -16.017 -18.564 1.00 31.37 276 SER B CA 1
ATOM 5086 C C . SER B 1 296 ? -10.812 -15.515 -19.678 1.00 30.38 276 SER B C 1
ATOM 5087 O O . SER B 1 296 ? -9.655 -15.938 -19.769 1.00 30.55 276 SER B O 1
ATOM 5090 N N . PRO B 1 297 ? -11.323 -14.614 -20.535 1.00 29.24 277 PRO B N 1
ATOM 5091 C CA . PRO B 1 297 ? -10.488 -14.106 -21.619 1.00 28.49 277 PRO B CA 1
ATOM 5092 C C . PRO B 1 297 ? -9.347 -13.225 -21.089 1.00 27.59 277 PRO B C 1
ATOM 5093 O O . PRO B 1 297 ? -9.549 -12.469 -20.137 1.00 27.87 277 PRO B O 1
ATOM 5097 N N . ILE B 1 298 ? -8.162 -13.335 -21.686 1.00 26.55 278 ILE B N 1
ATOM 5098 C CA . ILE B 1 298 ? -6.988 -12.565 -21.237 1.00 25.69 278 ILE B CA 1
ATOM 5099 C C . ILE B 1 298 ? -7.228 -11.046 -21.230 1.00 25.37 278 ILE B C 1
ATOM 5100 O O . ILE B 1 298 ? -6.653 -10.323 -20.403 1.00 24.97 278 ILE B O 1
ATOM 5105 N N . GLY B 1 299 ? -8.092 -10.586 -22.138 1.00 24.88 279 GLY B N 1
ATOM 5106 C CA . GLY B 1 299 ? -8.518 -9.192 -22.193 1.00 24.66 279 GLY B CA 1
ATOM 5107 C C . GLY B 1 299 ? -9.372 -8.765 -21.012 1.00 24.77 279 GLY B C 1
ATOM 5108 O O . GLY B 1 299 ? -9.575 -7.570 -20.801 1.00 24.79 279 GLY B O 1
ATOM 5109 N N . GLU B 1 300 ? -9.881 -9.737 -20.250 1.00 24.66 280 GLU B N 1
ATOM 5110 C CA . GLU B 1 300 ? -10.564 -9.454 -18.984 1.00 24.99 280 GLU B CA 1
ATOM 5111 C C . GLU B 1 300 ? -9.649 -9.656 -17.778 1.00 24.40 280 GLU B C 1
ATOM 5112 O O . GLU B 1 300 ? -9.697 -8.878 -16.822 1.00 24.36 280 GLU B O 1
ATOM 5118 N N . VAL B 1 301 ? -8.823 -10.699 -17.822 1.00 23.83 281 VAL B N 1
ATOM 5119 C CA . VAL B 1 301 ? -7.870 -10.963 -16.740 1.00 23.19 281 VAL B CA 1
ATOM 5120 C C . VAL B 1 301 ? -6.938 -9.763 -16.542 1.00 22.82 281 VAL B C 1
ATOM 5121 O O . VAL B 1 301 ? -6.672 -9.360 -15.411 1.00 23.00 281 VAL B O 1
ATOM 5125 N N . VAL B 1 302 ? -6.449 -9.199 -17.645 1.00 22.23 282 VAL B N 1
ATOM 5126 C CA . VAL B 1 302 ? -5.747 -7.922 -17.609 1.00 21.38 282 VAL B CA 1
ATOM 5127 C C . VAL B 1 302 ? -6.812 -6.846 -17.469 1.00 21.12 282 VAL B C 1
ATOM 5128 O O . VAL B 1 302 ? -7.682 -6.697 -18.327 1.00 21.13 282 VAL B O 1
ATOM 5132 N N . ASN B 1 303 ? -6.750 -6.116 -16.365 1.00 20.73 283 ASN B N 1
ATOM 5133 C CA . ASN B 1 303 ? -7.661 -5.011 -16.104 1.00 20.54 283 ASN B CA 1
ATOM 5134 C C . ASN B 1 303 ? -6.964 -3.997 -15.197 1.00 20.41 283 ASN B C 1
ATOM 5135 O O . ASN B 1 303 ? -5.804 -4.198 -14.817 1.00 20.43 283 ASN B O 1
ATOM 5140 N N . GLU B 1 304 ? -7.663 -2.924 -14.842 1.00 19.97 284 GLU B N 1
ATOM 5141 C CA . GLU B 1 304 ? -7.064 -1.880 -14.028 1.00 20.05 284 GLU B CA 1
ATOM 5142 C C . GLU B 1 304 ? -6.558 -2.367 -12.670 1.00 20.04 284 GLU B C 1
ATOM 5143 O O . GLU B 1 304 ? -5.582 -1.828 -12.152 1.00 20.18 284 GLU B O 1
ATOM 5149 N N . LYS B 1 305 ? -7.202 -3.385 -12.101 1.00 19.81 285 LYS B N 1
ATOM 5150 C CA . LYS B 1 305 ? -6.799 -3.883 -10.785 1.00 19.74 285 LYS B CA 1
ATOM 5151 C C . LYS B 1 305 ? -5.577 -4.798 -10.869 1.00 19.34 285 LYS B C 1
ATOM 5152 O O . LYS B 1 305 ? -4.695 -4.738 -10.016 1.00 18.86 285 LYS B O 1
ATOM 5158 N N . SER B 1 306 ? -5.527 -5.647 -11.894 1.00 19.22 286 SER B N 1
ATOM 5159 C CA . SER B 1 306 ? -4.382 -6.537 -12.061 1.00 18.92 286 SER B CA 1
ATOM 5160 C C . SER B 1 306 ? -3.150 -5.773 -12.531 1.00 18.72 286 SER B C 1
ATOM 5161 O O . SER B 1 306 ? -2.039 -6.095 -12.118 1.00 19.02 286 SER B O 1
ATOM 5164 N N . ILE B 1 307 ? -3.347 -4.764 -13.380 1.00 18.56 287 ILE B N 1
ATOM 5165 C CA . ILE B 1 307 ? -2.255 -3.868 -13.787 1.00 18.46 287 ILE B CA 1
ATOM 5166 C C . ILE B 1 307 ? -1.642 -3.189 -12.564 1.00 18.41 287 ILE B C 1
ATOM 5167 O O . ILE B 1 307 ? -0.431 -3.264 -12.351 1.00 18.75 287 ILE B O 1
ATOM 5172 N N . VAL B 1 308 ? -2.486 -2.556 -11.752 1.00 18.45 288 VAL B N 1
ATOM 5173 C CA . VAL B 1 308 ? -2.058 -1.967 -10.485 1.00 18.26 288 VAL B CA 1
ATOM 5174 C C . VAL B 1 308 ? -1.345 -2.994 -9.605 1.00 18.29 288 VAL B C 1
ATOM 5175 O O . VAL B 1 308 ? -0.302 -2.685 -9.017 1.00 18.38 288 VAL B O 1
ATOM 5179 N N . ASN B 1 309 ? -1.887 -4.214 -9.542 1.00 18.24 289 ASN B N 1
ATOM 5180 C CA . ASN B 1 309 ? -1.262 -5.298 -8.780 1.00 18.08 289 ASN B CA 1
ATOM 5181 C C . ASN B 1 309 ? 0.161 -5.543 -9.281 1.00 18.24 289 ASN B C 1
ATOM 5182 O O . ASN B 1 309 ? 1.098 -5.661 -8.478 1.00 17.97 289 ASN B O 1
ATOM 5187 N N . GLY B 1 310 ? 0.308 -5.599 -10.609 1.00 18.37 290 GLY B N 1
ATOM 5188 C CA . GLY B 1 310 ? 1.607 -5.745 -11.272 1.00 18.66 290 GLY B CA 1
ATOM 5189 C C . GLY B 1 310 ? 2.589 -4.674 -10.833 1.00 19.02 290 GLY B C 1
ATOM 5190 O O . GLY B 1 310 ? 3.733 -4.975 -10.479 1.00 19.14 290 GLY B O 1
ATOM 5191 N N . ILE B 1 311 ? 2.124 -3.426 -10.827 1.00 18.90 291 ILE B N 1
ATOM 5192 C CA . ILE B 1 311 ? 2.951 -2.292 -10.427 1.00 18.98 291 ILE B CA 1
ATOM 5193 C C . ILE B 1 311 ? 3.378 -2.365 -8.956 1.00 19.42 291 ILE B C 1
ATOM 5194 O O . ILE B 1 311 ? 4.548 -2.122 -8.648 1.00 19.43 291 ILE B O 1
ATOM 5199 N N . VAL B 1 312 ? 2.454 -2.701 -8.051 1.00 19.60 292 VAL B N 1
ATOM 5200 C CA . VAL B 1 312 ? 2.829 -2.819 -6.631 1.00 19.96 292 VAL B CA 1
ATOM 5201 C C . VAL B 1 312 ? 3.840 -3.940 -6.355 1.00 20.07 292 VAL B C 1
ATOM 5202 O O . VAL B 1 312 ? 4.730 -3.775 -5.521 1.00 20.36 292 VAL B O 1
ATOM 5206 N N . ALA B 1 313 ? 3.731 -5.049 -7.085 1.00 20.00 293 ALA B N 1
ATOM 5207 C CA . ALA B 1 313 ? 4.712 -6.134 -7.000 1.00 20.05 293 ALA B CA 1
ATOM 5208 C C . ALA B 1 313 ? 6.072 -5.738 -7.571 1.00 20.10 293 ALA B C 1
ATOM 5209 O O . ALA B 1 313 ? 7.104 -6.111 -7.026 1.00 20.46 293 ALA B O 1
ATOM 5211 N N . LEU B 1 314 ? 6.071 -4.999 -8.677 1.00 20.17 294 LEU B N 1
ATOM 5212 C CA . LEU B 1 314 ? 7.295 -4.417 -9.217 1.00 19.98 294 LEU B CA 1
ATOM 5213 C C . LEU B 1 314 ? 8.009 -3.619 -8.114 1.00 20.01 294 LEU B C 1
ATOM 5214 O O . LEU B 1 314 ? 9.212 -3.792 -7.890 1.00 19.87 294 LEU B O 1
ATOM 5219 N N . LEU B 1 315 ? 7.249 -2.780 -7.408 1.00 19.68 295 LEU B N 1
ATOM 5220 C CA . LEU B 1 315 ? 7.804 -1.913 -6.368 1.00 19.67 295 LEU B CA 1
ATOM 5221 C C . LEU B 1 315 ? 8.222 -2.668 -5.099 1.00 19.70 295 LEU B C 1
ATOM 5222 O O . LEU B 1 315 ? 9.310 -2.445 -4.576 1.00 19.63 295 LEU B O 1
ATOM 5227 N N . ALA B 1 316 ? 7.367 -3.574 -4.625 1.00 19.84 296 ALA B N 1
ATOM 5228 C CA . ALA B 1 316 ? 7.679 -4.422 -3.467 1.00 19.92 296 ALA B CA 1
ATOM 5229 C C . ALA B 1 316 ? 8.915 -5.323 -3.664 1.00 19.88 296 ALA B C 1
ATOM 5230 O O . ALA B 1 316 ? 9.570 -5.707 -2.686 1.00 19.60 296 ALA B O 1
ATOM 5232 N N . THR B 1 317 ? 9.231 -5.654 -4.916 1.00 19.83 297 THR B N 1
ATOM 5233 C CA . THR B 1 317 ? 10.377 -6.522 -5.210 1.00 20.13 297 THR B CA 1
ATOM 5234 C C . THR B 1 317 ? 11.569 -5.792 -5.820 1.00 20.38 297 THR B C 1
ATOM 5235 O O . THR B 1 317 ? 12.556 -6.422 -6.189 1.00 20.62 297 THR B O 1
ATOM 5239 N N . GLY B 1 318 ? 11.479 -4.468 -5.913 1.00 20.76 298 GLY B N 1
ATOM 5240 C CA . GLY B 1 318 ? 12.567 -3.656 -6.444 1.00 21.16 298 GLY B CA 1
ATOM 5241 C C . GLY B 1 318 ? 12.934 -4.050 -7.860 1.00 21.65 298 GLY B C 1
ATOM 5242 O O . GLY B 1 318 ? 14.112 -4.223 -8.182 1.00 21.67 298 GLY B O 1
ATOM 5243 N N . GLY B 1 319 ? 11.919 -4.188 -8.707 1.00 21.93 299 GLY B N 1
ATOM 5244 C CA . GLY B 1 319 ? 12.114 -4.650 -10.075 1.00 22.38 299 GLY B CA 1
ATOM 5245 C C . GLY B 1 319 ? 12.768 -3.615 -10.962 1.00 22.59 299 GLY B C 1
ATOM 5246 O O . GLY B 1 319 ? 12.870 -2.442 -10.597 1.00 22.66 299 GLY B O 1
ATOM 5247 N N . SER B 1 320 ? 13.204 -4.059 -12.136 1.00 22.89 300 SER B N 1
ATOM 5248 C CA . SER B 1 320 ? 13.830 -3.192 -13.132 1.00 23.10 300 SER B CA 1
ATOM 5249 C C . SER B 1 320 ? 12.935 -2.032 -13.544 1.00 23.01 300 SER B C 1
ATOM 5250 O O . SER B 1 320 ? 11.720 -2.182 -13.663 1.00 23.25 300 SER B O 1
ATOM 5253 N N . THR B 1 321 ? 13.548 -0.878 -13.777 1.00 23.17 301 THR B N 1
ATOM 5254 C CA . THR B 1 321 ? 12.829 0.293 -14.285 1.00 23.03 301 THR B CA 1
ATOM 5255 C C . THR B 1 321 ? 12.325 0.106 -15.715 1.00 23.07 301 THR B C 1
ATOM 5256 O O . THR B 1 321 ? 11.419 0.822 -16.153 1.00 23.07 301 THR B O 1
ATOM 5260 N N . ASN B 1 322 ? 12.909 -0.852 -16.438 1.00 23.10 302 ASN B N 1
ATOM 5261 C CA . ASN B 1 322 ? 12.447 -1.210 -17.784 1.00 23.25 302 ASN B CA 1
ATOM 5262 C C . ASN B 1 322 ? 10.997 -1.673 -17.815 1.00 23.58 302 ASN B C 1
ATOM 5263 O O . ASN B 1 322 ? 10.260 -1.369 -18.753 1.00 23.53 302 ASN B O 1
ATOM 5268 N N . LEU B 1 323 ? 10.585 -2.396 -16.778 1.00 24.15 303 LEU B N 1
ATOM 5269 C CA . LEU B 1 323 ? 9.229 -2.936 -16.722 1.00 24.78 303 LEU B CA 1
ATOM 5270 C C . LEU B 1 323 ? 8.161 -1.862 -16.592 1.00 24.88 303 LEU B C 1
ATOM 5271 O O . LEU B 1 323 ? 6.993 -2.132 -16.860 1.00 25.06 303 LEU B O 1
ATOM 5276 N N . THR B 1 324 ? 8.559 -0.653 -16.199 1.00 25.09 304 THR B N 1
ATOM 5277 C CA . THR B 1 324 ? 7.632 0.481 -16.155 1.00 25.54 304 THR B CA 1
ATOM 5278 C C . THR B 1 324 ? 7.130 0.846 -17.550 1.00 26.03 304 THR B C 1
ATOM 5279 O O . THR B 1 324 ? 5.979 1.238 -17.707 1.00 26.34 304 THR B O 1
ATOM 5291 N N . HIS B 1 326 ? 7.045 -1.445 -20.108 1.00 24.76 306 HIS B N 1
ATOM 5292 C CA . HIS B 1 326 ? 6.325 -2.630 -20.590 1.00 23.41 306 HIS B CA 1
ATOM 5293 C C . HIS B 1 326 ? 4.939 -2.771 -19.975 1.00 22.79 306 HIS B C 1
ATOM 5294 O O . HIS B 1 326 ? 3.992 -3.136 -20.668 1.00 22.37 306 HIS B O 1
ATOM 5301 N N . ILE B 1 327 ? 4.826 -2.487 -18.677 1.00 22.24 307 ILE B N 1
ATOM 5302 C CA . ILE B 1 327 ? 3.528 -2.491 -18.000 1.00 21.88 307 ILE B CA 1
ATOM 5303 C C . ILE B 1 327 ? 2.606 -1.463 -18.662 1.00 21.32 307 ILE B C 1
ATOM 5304 O O . ILE B 1 327 ? 1.457 -1.765 -18.976 1.00 21.58 307 ILE B O 1
ATOM 5309 N N . VAL B 1 328 ? 3.124 -0.259 -18.878 1.00 20.60 308 VAL B N 1
ATOM 5310 C CA . VAL B 1 328 ? 2.372 0.800 -19.542 1.00 20.20 308 VAL B CA 1
ATOM 5311 C C . VAL B 1 328 ? 1.917 0.384 -20.946 1.00 19.89 308 VAL B C 1
ATOM 5312 O O . VAL B 1 328 ? 0.730 0.500 -21.275 1.00 19.93 308 VAL B O 1
ATOM 5316 N N . ALA B 1 329 ? 2.856 -0.121 -21.746 1.00 19.46 309 ALA B N 1
ATOM 5317 C CA . ALA B 1 329 ? 2.577 -0.579 -23.109 1.00 19.32 309 ALA B CA 1
ATOM 5318 C C . ALA B 1 329 ? 1.541 -1.709 -23.156 1.00 19.38 309 ALA B C 1
ATOM 5319 O O . ALA B 1 329 ? 0.622 -1.688 -23.984 1.00 19.46 309 ALA B O 1
ATOM 5321 N N . ALA B 1 330 ? 1.690 -2.689 -22.267 1.00 19.20 310 ALA B N 1
ATOM 5322 C CA . ALA B 1 330 ? 0.760 -3.809 -22.208 1.00 19.19 310 ALA B CA 1
ATOM 5323 C C . ALA B 1 330 ? -0.615 -3.343 -21.724 1.00 19.33 310 ALA B C 1
ATOM 5324 O O . ALA B 1 330 ? -1.647 -3.767 -22.260 1.00 19.32 310 ALA B O 1
ATOM 5326 N N . ALA B 1 331 ? -0.625 -2.463 -20.723 1.00 19.30 311 ALA B N 1
ATOM 5327 C CA . ALA B 1 331 ? -1.871 -1.887 -20.229 1.00 19.47 311 ALA B CA 1
ATOM 5328 C C . ALA B 1 331 ? -2.605 -1.152 -21.342 1.00 19.62 311 ALA B C 1
ATOM 5329 O O . ALA B 1 331 ? -3.815 -1.331 -21.516 1.00 19.90 311 ALA B O 1
ATOM 5331 N N . ARG B 1 332 ? -1.860 -0.344 -22.099 1.00 19.60 312 ARG B N 1
ATOM 5332 C CA . ARG B 1 332 ? -2.439 0.477 -23.151 1.00 19.62 312 ARG B CA 1
ATOM 5333 C C . ARG B 1 332 ? -3.188 -0.359 -24.177 1.00 19.66 312 ARG B C 1
ATOM 5334 O O . ARG B 1 332 ? -4.292 0.003 -24.585 1.00 19.98 312 ARG B O 1
ATOM 5342 N N . ALA B 1 333 ? -2.588 -1.482 -24.570 1.00 19.73 313 ALA B N 1
ATOM 5343 C CA . ALA B 1 333 ? -3.198 -2.432 -25.509 1.00 19.70 313 ALA B CA 1
ATOM 5344 C C . ALA B 1 333 ? -4.567 -2.898 -25.034 1.00 19.69 313 ALA B C 1
ATOM 5345 O O . ALA B 1 333 ? -5.422 -3.259 -25.841 1.00 19.89 313 ALA B O 1
ATOM 5347 N N . ALA B 1 334 ? -4.771 -2.881 -23.721 1.00 19.81 314 ALA B N 1
ATOM 5348 C CA . ALA B 1 334 ? -6.021 -3.351 -23.129 1.00 19.76 314 ALA B CA 1
ATOM 5349 C C . ALA B 1 334 ? -6.918 -2.184 -22.719 1.00 19.76 314 ALA B C 1
ATOM 5350 O O . ALA B 1 334 ? -7.810 -2.336 -21.877 1.00 19.95 314 ALA B O 1
ATOM 5352 N N . GLY B 1 335 ? -6.673 -1.020 -23.316 1.00 19.47 315 GLY B N 1
ATOM 5353 C CA . GLY B 1 335 ? -7.494 0.162 -23.075 1.00 19.25 315 GLY B CA 1
ATOM 5354 C C . GLY B 1 335 ? -7.228 0.886 -21.767 1.00 19.07 315 GLY B C 1
ATOM 5355 O O . GLY B 1 335 ? -7.988 1.784 -21.392 1.00 18.83 315 GLY B O 1
ATOM 5356 N N . ILE B 1 336 ? -6.147 0.511 -21.081 1.00 18.84 316 ILE B N 1
ATOM 5357 C CA . ILE B 1 336 ? -5.834 1.066 -19.760 1.00 18.79 316 ILE B CA 1
ATOM 5358 C C . ILE B 1 336 ? -4.648 2.031 -19.823 1.00 18.65 316 ILE B C 1
ATOM 5359 O O . ILE B 1 336 ? -3.532 1.655 -20.205 1.00 18.55 316 ILE B O 1
ATOM 5364 N N . ILE B 1 337 ? -4.903 3.279 -19.439 1.00 18.29 317 ILE B N 1
ATOM 5365 C CA . ILE B 1 337 ? -3.892 4.328 -19.496 1.00 17.71 317 ILE B CA 1
ATOM 5366 C C . ILE B 1 337 ? -3.252 4.490 -18.122 1.00 17.60 317 ILE B C 1
ATOM 5367 O O . ILE B 1 337 ? -3.920 4.839 -17.151 1.00 17.67 317 ILE B O 1
ATOM 5372 N N . VAL B 1 338 ? -1.954 4.223 -18.051 1.00 17.72 318 VAL B N 1
ATOM 5373 C CA . VAL B 1 338 ? -1.183 4.372 -16.818 1.00 17.64 318 VAL B CA 1
ATOM 5374 C C . VAL B 1 338 ? -0.019 5.316 -17.099 1.00 17.53 318 VAL B C 1
ATOM 5375 O O . VAL B 1 338 ? 0.611 5.222 -18.152 1.00 17.70 318 VAL B O 1
ATOM 5379 N N . ASN B 1 339 ? 0.271 6.221 -16.168 1.00 17.55 319 ASN B N 1
ATOM 5380 C CA . ASN B 1 339 ? 1.394 7.153 -16.340 1.00 17.34 319 ASN B CA 1
ATOM 5381 C C . ASN B 1 339 ? 2.345 7.197 -15.146 1.00 17.24 319 ASN B C 1
ATOM 5382 O O . ASN B 1 339 ? 2.149 6.479 -14.168 1.00 17.13 319 ASN B O 1
ATOM 5387 N N . TRP B 1 340 ? 3.370 8.042 -15.225 1.00 17.34 320 TRP B N 1
ATOM 5388 C CA . TRP B 1 340 ? 4.377 8.101 -14.168 1.00 17.70 320 TRP B CA 1
ATOM 5389 C C . TRP B 1 340 ? 3.858 8.607 -12.829 1.00 18.14 320 TRP B C 1
ATOM 5390 O O . TRP B 1 340 ? 4.393 8.219 -11.786 1.00 18.36 320 TRP B O 1
ATOM 5401 N N . ASP B 1 341 ? 2.829 9.459 -12.855 1.00 18.36 321 ASP B N 1
ATOM 5402 C CA . ASP B 1 341 ? 2.184 9.922 -11.622 1.00 18.84 321 ASP B CA 1
ATOM 5403 C C . ASP B 1 341 ? 1.646 8.744 -10.803 1.00 18.78 321 ASP B C 1
ATOM 5404 O O . ASP B 1 341 ? 1.738 8.745 -9.576 1.00 18.83 321 ASP B O 1
ATOM 5409 N N . ASP B 1 342 ? 1.101 7.742 -11.494 1.00 18.95 322 ASP B N 1
ATOM 5410 C CA . ASP B 1 342 ? 0.585 6.524 -10.864 1.00 18.94 322 ASP B CA 1
ATOM 5411 C C . ASP B 1 342 ? 1.707 5.723 -10.215 1.00 19.12 322 ASP B C 1
ATOM 5412 O O . ASP B 1 342 ? 1.580 5.283 -9.071 1.00 19.49 322 ASP B O 1
ATOM 5417 N N . PHE B 1 343 ? 2.794 5.529 -10.957 1.00 18.84 323 PHE B N 1
ATOM 5418 C CA . PHE B 1 343 ? 3.981 4.849 -10.442 1.00 18.83 323 PHE B CA 1
ATOM 5419 C C . PHE B 1 343 ? 4.572 5.567 -9.222 1.00 19.05 323 PHE B C 1
ATOM 5420 O O . PHE B 1 343 ? 4.850 4.939 -8.198 1.00 18.90 323 PHE B O 1
ATOM 5428 N N . SER B 1 344 ? 4.747 6.882 -9.335 1.00 19.18 324 SER B N 1
ATOM 5429 C CA . SER B 1 344 ? 5.340 7.669 -8.260 1.00 19.71 324 SER B CA 1
ATOM 5430 C C . SER B 1 344 ? 4.474 7.671 -6.992 1.00 19.80 324 SER B C 1
ATOM 5431 O O . SER B 1 344 ? 5.002 7.636 -5.886 1.00 19.80 324 SER B O 1
ATOM 5434 N N . GLU B 1 345 ? 3.154 7.702 -7.159 1.00 20.11 325 GLU B N 1
ATOM 5435 C CA . GLU B 1 345 ? 2.240 7.719 -6.018 1.00 20.58 325 GLU B CA 1
ATOM 5436 C C . GLU B 1 345 ? 2.103 6.346 -5.356 1.00 20.50 325 GLU B C 1
ATOM 5437 O O . GLU B 1 345 ? 2.041 6.246 -4.130 1.00 20.64 325 GLU B O 1
ATOM 5443 N N . LEU B 1 346 ? 2.081 5.288 -6.162 1.00 20.58 326 LEU B N 1
ATOM 5444 C CA . LEU B 1 346 ? 2.061 3.934 -5.628 1.00 20.44 326 LEU B CA 1
ATOM 5445 C C . LEU B 1 346 ? 3.355 3.626 -4.891 1.00 20.85 326 LE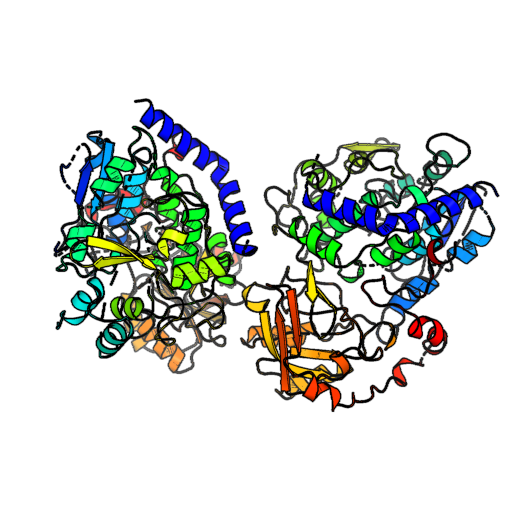U B C 1
ATOM 5446 O O . LEU B 1 346 ? 3.340 2.982 -3.837 1.00 21.07 326 LEU B O 1
ATOM 5451 N N . SER B 1 347 ? 4.467 4.105 -5.446 1.00 21.18 327 SER B N 1
ATOM 5452 C CA . SER B 1 347 ? 5.797 3.926 -4.860 1.00 21.70 327 SER B CA 1
ATOM 5453 C C . SER B 1 347 ? 5.869 4.388 -3.404 1.00 22.08 327 SER B C 1
ATOM 5454 O O . SER B 1 347 ? 6.414 3.677 -2.552 1.00 22.28 327 SER B O 1
ATOM 5457 N N . ASP B 1 348 ? 5.310 5.568 -3.131 1.00 22.34 328 ASP B N 1
ATOM 5458 C CA . ASP B 1 348 ? 5.294 6.149 -1.784 1.00 22.59 328 ASP B CA 1
ATOM 5459 C C . ASP B 1 348 ? 4.498 5.341 -0.776 1.00 22.63 328 ASP B C 1
ATOM 5460 O O . ASP B 1 348 ? 4.634 5.562 0.428 1.00 22.94 328 ASP B O 1
ATOM 5465 N N . ALA B 1 349 ? 3.674 4.412 -1.266 1.00 22.61 329 ALA B N 1
ATOM 5466 C CA . ALA B 1 349 ? 2.801 3.599 -0.409 1.00 22.47 329 ALA B CA 1
ATOM 5467 C C . ALA B 1 349 ? 3.167 2.111 -0.353 1.00 22.38 329 ALA B C 1
ATOM 5468 O O . ALA B 1 349 ? 2.634 1.372 0.477 1.00 22.50 329 ALA B O 1
ATOM 5470 N N . VAL B 1 350 ? 4.058 1.667 -1.236 1.00 22.23 330 VAL B N 1
ATOM 5471 C CA . VAL B 1 350 ? 4.460 0.257 -1.256 1.00 21.97 330 VAL B CA 1
ATOM 5472 C C . VAL B 1 350 ? 5.875 0.057 -0.704 1.00 22.24 330 VAL B C 1
ATOM 5473 O O . VAL B 1 350 ? 6.847 0.563 -1.274 1.00 22.14 330 VAL B O 1
ATOM 5477 N N . PRO B 1 351 ? 5.992 -0.699 0.402 1.00 22.43 331 PRO B N 1
ATOM 5478 C CA . PRO B 1 351 ? 7.305 -0.944 1.003 1.00 22.69 331 PRO B CA 1
ATOM 5479 C C . PRO B 1 351 ? 8.121 -1.955 0.197 1.00 22.85 331 PRO B C 1
ATOM 5480 O O . PRO B 1 351 ? 7.554 -2.782 -0.515 1.00 22.76 331 PRO B O 1
ATOM 5484 N N . LEU B 1 352 ? 9.441 -1.866 0.308 1.00 23.18 332 LEU B N 1
ATOM 5485 C CA . LEU B 1 352 ? 10.341 -2.821 -0.312 1.00 23.88 332 LEU B CA 1
ATOM 5486 C C . LEU B 1 352 ? 10.465 -4.071 0.576 1.00 24.53 332 LEU B C 1
ATOM 5487 O O . LEU B 1 352 ? 10.900 -3.986 1.733 1.00 24.41 332 LEU B O 1
ATOM 5492 N N . LEU B 1 353 ? 10.070 -5.221 0.032 1.00 25.24 333 LEU B N 1
ATOM 5493 C CA . LEU B 1 353 ? 10.063 -6.471 0.794 1.00 26.20 333 LEU B CA 1
ATOM 5494 C C . LEU B 1 353 ? 11.107 -7.494 0.343 1.00 27.00 333 LEU B C 1
ATOM 5495 O O . LEU B 1 353 ? 11.336 -8.492 1.031 1.00 26.91 333 LEU B O 1
ATOM 5500 N N . ALA B 1 354 ? 11.738 -7.253 -0.801 1.00 28.10 334 ALA B N 1
ATOM 5501 C CA . ALA B 1 354 ? 12.651 -8.240 -1.367 1.00 29.45 334 ALA B CA 1
ATOM 5502 C C . ALA B 1 354 ? 13.975 -7.652 -1.843 1.00 30.47 334 ALA B C 1
ATOM 5503 O O . ALA B 1 354 ? 14.032 -6.513 -2.329 1.00 30.59 334 ALA B O 1
ATOM 5505 N N . ARG B 1 355 ? 15.029 -8.450 -1.696 1.00 31.84 335 ARG B N 1
ATOM 5506 C CA . ARG B 1 355 ? 16.357 -8.121 -2.199 1.00 33.31 335 ARG B CA 1
ATOM 5507 C C . ARG B 1 355 ? 16.879 -9.234 -3.104 1.00 34.21 335 ARG B C 1
ATOM 5508 O O . ARG B 1 355 ? 17.451 -10.218 -2.627 1.00 34.36 335 ARG B O 1
ATOM 5516 N N . VAL B 1 356 ? 16.669 -9.068 -4.409 1.00 35.61 336 VAL B N 1
ATOM 5517 C CA . VAL B 1 356 ? 17.095 -10.047 -5.414 1.00 36.91 336 VAL B CA 1
ATOM 5518 C C . VAL B 1 356 ? 18.324 -9.545 -6.186 1.00 37.96 336 VAL B C 1
ATOM 5519 O O . VAL B 1 356 ? 18.593 -8.337 -6.208 1.00 38.02 336 VAL B O 1
ATOM 5523 N N . TYR B 1 357 ? 19.036 -10.478 -6.830 1.00 39.34 337 TYR B N 1
ATOM 5524 C CA . TYR B 1 357 ? 20.409 -10.275 -7.340 1.00 40.50 337 TYR B CA 1
ATOM 5525 C C . TYR B 1 357 ? 20.831 -8.849 -7.711 1.00 41.12 337 TYR B C 1
ATOM 5526 O O . TYR B 1 357 ? 21.785 -8.337 -7.121 1.00 41.56 337 TYR B O 1
ATOM 5535 N N . PRO B 1 358 ? 20.155 -8.212 -8.691 1.00 41.46 338 PRO B N 1
ATOM 5536 C CA . PRO B 1 358 ? 20.679 -6.899 -9.061 1.00 41.68 338 PRO B CA 1
ATOM 5537 C C . PRO B 1 358 ? 20.805 -6.004 -7.833 1.00 41.96 338 PRO B C 1
ATOM 5538 O O . PRO B 1 358 ? 21.865 -5.415 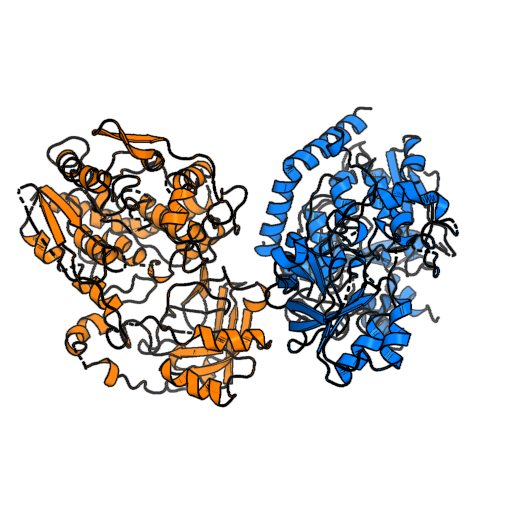-7.606 1.00 42.11 338 PRO B O 1
ATOM 5542 N N . ASN B 1 359 ? 19.741 -5.947 -7.034 1.00 42.31 339 ASN B N 1
ATOM 5543 C CA . ASN B 1 359 ? 19.690 -5.102 -5.842 1.00 42.71 339 ASN B CA 1
ATOM 5544 C C . ASN B 1 359 ? 20.009 -5.883 -4.560 1.00 42.76 339 ASN B C 1
ATOM 5545 O O . ASN B 1 359 ? 19.407 -5.646 -3.510 1.00 42.89 339 ASN B O 1
ATOM 5550 N N . GLY B 1 360 ? 20.963 -6.809 -4.662 1.00 42.78 340 GLY B N 1
ATOM 5551 C CA . GLY B 1 360 ? 21.395 -7.647 -3.538 1.00 42.62 340 GLY B CA 1
ATOM 5552 C C . GLY B 1 360 ? 22.505 -8.604 -3.952 1.00 42.47 340 GLY B C 1
ATOM 5553 O O . GLY B 1 360 ? 23.398 -8.236 -4.716 1.00 42.44 340 GLY B O 1
ATOM 5554 N N . HIS B 1 361 ? 22.455 -9.830 -3.438 1.00 42.14 341 HIS B N 1
ATOM 5555 C CA . HIS B 1 361 ? 23.373 -10.883 -3.862 1.00 41.98 341 HIS B CA 1
ATOM 5556 C C . HIS B 1 361 ? 22.591 -12.166 -4.138 1.00 41.45 341 HIS B C 1
ATOM 5557 O O . HIS B 1 361 ? 22.978 -12.970 -4.989 1.00 41.56 341 HIS B O 1
ATOM 5564 N N . ALA B 1 362 ? 21.489 -12.339 -3.412 1.00 40.65 342 ALA B N 1
ATOM 5565 C CA . ALA B 1 362 ? 20.618 -13.500 -3.544 1.00 39.95 342 ALA B CA 1
ATOM 5566 C C . ALA B 1 362 ? 19.921 -13.564 -4.900 1.00 39.54 342 ALA B C 1
ATOM 5567 O O . ALA B 1 362 ? 19.344 -12.577 -5.361 1.00 39.28 342 ALA B O 1
ATOM 5569 N N . ASP B 1 363 ? 19.969 -14.737 -5.526 1.00 38.92 343 ASP B N 1
ATOM 5570 C CA . ASP B 1 363 ? 19.248 -14.977 -6.772 1.00 38.40 343 ASP B CA 1
ATOM 5571 C C . ASP B 1 363 ? 17.785 -15.355 -6.498 1.00 37.78 343 ASP B C 1
ATOM 5572 O O . ASP B 1 363 ? 17.318 -15.269 -5.359 1.00 37.92 343 ASP B O 1
ATOM 5577 N N . ILE B 1 364 ? 17.073 -15.773 -7.542 1.00 36.95 344 ILE B N 1
ATOM 5578 C CA . ILE B 1 364 ? 15.644 -16.074 -7.445 1.00 36.19 344 ILE B CA 1
ATOM 5579 C C . ILE B 1 364 ? 15.329 -17.345 -6.634 1.00 35.64 344 ILE B C 1
ATOM 5580 O O . ILE B 1 364 ? 14.309 -17.406 -5.936 1.00 35.52 344 ILE B O 1
ATOM 5585 N N . ASN B 1 365 ? 16.206 -18.346 -6.722 1.00 34.94 345 ASN B N 1
ATOM 5586 C CA . ASN B 1 365 ? 16.043 -19.597 -5.971 1.00 34.26 345 ASN B CA 1
ATOM 5587 C C . ASN B 1 365 ? 16.175 -19.357 -4.468 1.00 33.49 345 ASN B C 1
ATOM 5588 O O . ASN B 1 365 ? 15.483 -19.986 -3.663 1.00 33.39 345 ASN B O 1
ATOM 5593 N N . HIS B 1 366 ? 17.074 -18.442 -4.108 1.00 32.57 346 HIS B N 1
ATOM 5594 C CA . HIS B 1 366 ? 17.273 -18.024 -2.724 1.00 31.76 346 HIS B CA 1
ATOM 5595 C C . HIS B 1 366 ? 16.032 -17.286 -2.221 1.00 31.28 346 HIS B C 1
ATOM 5596 O O . HIS B 1 366 ? 15.589 -17.493 -1.087 1.00 31.26 346 HIS B O 1
ATOM 5603 N N . PHE B 1 367 ? 15.481 -16.430 -3.078 1.00 30.66 347 PHE B N 1
ATOM 5604 C CA . PHE B 1 367 ? 14.236 -15.717 -2.797 1.00 30.04 347 PHE B CA 1
ATOM 5605 C C . PHE B 1 367 ? 13.076 -16.693 -2.552 1.00 29.89 347 PHE B C 1
ATOM 5606 O O . PHE B 1 367 ? 12.323 -16.537 -1.587 1.00 30.01 347 PHE B O 1
ATOM 5614 N N . HIS B 1 368 ? 12.944 -17.701 -3.412 1.00 29.57 348 HIS B N 1
ATOM 5615 C CA . HIS B 1 368 ? 11.850 -18.672 -3.301 1.00 29.30 348 HIS B CA 1
ATOM 5616 C C . HIS B 1 368 ? 11.913 -19.503 -2.017 1.00 29.23 348 HIS B C 1
ATOM 5617 O O . HIS B 1 368 ? 10.884 -19.781 -1.396 1.00 29.23 348 HIS B O 1
ATOM 5624 N N . ALA B 1 369 ? 13.125 -19.894 -1.628 1.00 29.18 349 ALA B N 1
ATOM 5625 C CA . ALA B 1 369 ? 13.334 -20.671 -0.409 1.00 29.01 349 ALA B CA 1
ATOM 5626 C C . ALA B 1 369 ? 12.965 -19.884 0.848 1.00 28.90 349 ALA B C 1
ATOM 5627 O O . ALA B 1 369 ? 12.570 -20.473 1.858 1.00 29.00 349 ALA B O 1
ATOM 5629 N N . ALA B 1 370 ? 13.092 -18.559 0.777 1.00 28.64 350 ALA B N 1
ATOM 5630 C CA . ALA B 1 370 ? 12.786 -17.676 1.908 1.00 28.48 350 ALA B CA 1
ATOM 5631 C C . ALA B 1 370 ? 11.284 -17.550 2.177 1.00 28.46 350 ALA B C 1
ATOM 5632 O O . ALA B 1 370 ? 10.867 -17.182 3.278 1.00 28.31 350 ALA B O 1
ATOM 5634 N N . GLY B 1 371 ? 10.480 -17.858 1.163 1.00 28.57 351 GLY B N 1
ATOM 5635 C CA . GLY B 1 371 ? 9.030 -17.712 1.245 1.00 28.55 351 GLY B CA 1
ATOM 5636 C C . GLY B 1 371 ? 8.418 -17.547 -0.130 1.00 28.58 351 GLY B C 1
ATOM 5637 O O . GLY B 1 371 ? 7.316 -18.023 -0.378 1.00 28.82 351 GLY B O 1
ATOM 5638 N N . GLY B 1 372 ? 9.137 -16.862 -1.017 1.00 28.75 352 GLY B N 1
ATOM 5639 C CA . GLY B 1 372 ? 8.726 -16.703 -2.412 1.00 28.92 352 GLY B CA 1
ATOM 5640 C C . GLY B 1 372 ? 7.570 -15.747 -2.622 1.00 29.11 352 GLY B C 1
ATOM 5641 O O . GLY B 1 372 ? 7.350 -14.841 -1.817 1.00 29.19 352 GLY B O 1
ATOM 5650 N N . ALA B 1 374 ? 4.255 -16.598 -2.821 1.00 27.62 354 ALA B N 1
ATOM 5651 C CA . ALA B 1 374 ? 3.145 -16.973 -1.932 1.00 26.79 354 ALA B CA 1
ATOM 5652 C C . ALA B 1 374 ? 3.143 -16.153 -0.637 1.00 26.02 354 ALA B C 1
ATOM 5653 O O . ALA B 1 374 ? 2.100 -15.682 -0.193 1.00 25.74 354 ALA B O 1
ATOM 5655 N N . PHE B 1 375 ? 4.325 -15.983 -0.054 1.00 25.37 355 PHE B N 1
ATOM 5656 C CA . PHE B 1 375 ? 4.504 -15.157 1.128 1.00 25.02 355 PHE B CA 1
ATOM 5657 C C . PHE B 1 375 ? 4.337 -13.682 0.776 1.00 24.85 355 PHE B C 1
ATOM 5658 O O . PHE B 1 375 ? 3.684 -12.939 1.508 1.00 24.94 355 PHE B O 1
ATOM 5666 N N . LEU B 1 376 ? 4.925 -13.274 -0.348 1.00 24.57 356 LEU B N 1
ATOM 5667 C CA . LEU B 1 376 ? 4.891 -11.884 -0.783 1.00 24.46 356 LEU B CA 1
ATOM 5668 C C . LEU B 1 376 ? 3.459 -11.430 -1.061 1.00 24.25 356 LEU B C 1
ATOM 5669 O O . LEU B 1 376 ? 3.035 -10.389 -0.562 1.00 24.29 356 LEU B O 1
ATOM 5674 N N . ILE B 1 377 ? 2.727 -12.224 -1.846 1.00 24.00 357 ILE B N 1
ATOM 5675 C CA . ILE B 1 377 ? 1.326 -11.949 -2.168 1.00 23.53 357 ILE B CA 1
ATOM 5676 C C . ILE B 1 377 ? 0.489 -11.870 -0.898 1.00 23.34 357 ILE B C 1
ATOM 5677 O O . ILE B 1 377 ? -0.347 -10.980 -0.769 1.00 23.43 357 ILE B O 1
ATOM 5682 N N . LYS B 1 378 ? 0.717 -12.790 0.039 1.00 23.26 358 LYS B N 1
ATOM 5683 C CA . LYS B 1 378 ? -0.044 -12.806 1.296 1.00 23.24 358 LYS B CA 1
ATOM 5684 C C . LYS B 1 378 ? 0.230 -11.580 2.164 1.00 23.10 358 LYS B C 1
ATOM 5685 O O . LYS B 1 378 ? -0.689 -11.048 2.788 1.00 23.17 358 LYS B O 1
ATOM 5691 N N . GLU B 1 379 ? 1.486 -11.139 2.204 1.00 22.79 359 GLU B N 1
ATOM 5692 C CA . GLU B 1 379 ? 1.857 -9.945 2.961 1.00 22.67 359 GLU B CA 1
ATOM 5693 C C . GLU B 1 379 ? 1.175 -8.711 2.394 1.00 22.47 359 GLU B C 1
ATOM 5694 O O . GLU B 1 379 ? 0.674 -7.873 3.146 1.00 22.32 359 GLU B O 1
ATOM 5700 N N . LEU B 1 380 ? 1.160 -8.611 1.065 1.00 22.19 360 LEU B N 1
ATOM 5701 C CA . LEU B 1 380 ? 0.607 -7.445 0.386 1.00 21.88 360 LEU B CA 1
ATOM 5702 C C . LEU B 1 380 ? -0.925 -7.443 0.380 1.00 21.84 360 LEU B C 1
ATOM 5703 O O . LEU B 1 380 ? -1.543 -6.381 0.483 1.00 21.73 360 LEU B O 1
ATOM 5708 N N . LEU B 1 381 ? -1.531 -8.628 0.271 1.00 21.81 361 LEU B N 1
ATOM 5709 C CA . LEU B 1 381 ? -2.984 -8.760 0.402 1.00 21.50 361 LEU B CA 1
ATOM 5710 C C . LEU B 1 381 ? -3.457 -8.318 1.794 1.00 21.53 361 LEU B C 1
ATOM 5711 O O . LEU B 1 381 ? -4.437 -7.574 1.914 1.00 21.54 361 LEU B O 1
ATOM 5716 N N . ASP B 1 382 ? -2.746 -8.764 2.832 1.00 21.22 362 ASP B N 1
ATOM 5717 C CA . ASP B 1 382 ? -3.105 -8.470 4.225 1.00 21.26 362 ASP B CA 1
ATOM 5718 C C . ASP B 1 382 ? -3.000 -6.986 4.576 1.00 21.28 362 ASP B C 1
ATOM 5719 O O . ASP B 1 382 ? -3.707 -6.496 5.462 1.00 21.30 362 ASP B O 1
ATOM 5724 N N . ALA B 1 383 ? -2.101 -6.282 3.891 1.00 21.12 363 ALA B N 1
ATOM 5725 C CA . ALA B 1 383 ? -1.926 -4.848 4.082 1.00 20.97 363 ALA B CA 1
ATOM 5726 C C . ALA B 1 383 ? -2.848 -4.037 3.181 1.00 20.85 363 ALA B C 1
ATOM 5727 O O . ALA B 1 383 ? -2.861 -2.811 3.256 1.00 21.33 363 ALA B O 1
ATOM 5729 N N . GLY B 1 384 ? -3.619 -4.723 2.338 1.00 20.59 364 GLY B N 1
ATOM 5730 C CA . GLY B 1 384 ? -4.522 -4.069 1.394 1.00 20.30 364 GLY B CA 1
ATOM 5731 C C . GLY B 1 384 ? -3.773 -3.347 0.287 1.00 20.26 364 GLY B C 1
ATOM 5732 O O . GLY B 1 384 ? -4.145 -2.236 -0.111 1.00 19.96 364 GLY B O 1
ATOM 5733 N N . LEU B 1 385 ? -2.716 -3.981 -0.209 1.00 20.19 365 LEU B N 1
ATOM 5734 C CA . LEU B 1 385 ? -1.838 -3.354 -1.197 1.00 20.49 365 LEU B CA 1
ATOM 5735 C C . LEU B 1 385 ? -2.003 -3.983 -2.571 1.00 20.64 365 LEU B C 1
ATOM 5736 O O . LEU B 1 385 ? -1.603 -3.400 -3.579 1.00 20.71 365 LEU B O 1
ATOM 5741 N N . LEU B 1 386 ? -2.600 -5.174 -2.589 1.00 20.91 366 LEU B N 1
ATOM 5742 C CA . LEU B 1 386 ? -2.997 -5.856 -3.815 1.00 20.88 366 LEU B CA 1
ATOM 5743 C C . LEU B 1 386 ? -4.500 -6.101 -3.793 1.00 21.18 366 LEU B C 1
ATOM 5744 O O . LEU B 1 386 ? -5.053 -6.516 -2.770 1.00 21.34 366 LEU B O 1
ATOM 5749 N N . HIS B 1 387 ? -5.155 -5.830 -4.920 1.00 21.42 367 HIS B N 1
ATOM 5750 C CA . HIS B 1 387 ? -6.584 -6.098 -5.088 1.00 21.53 367 HIS B CA 1
ATOM 5751 C C . HIS B 1 387 ? -6.844 -7.600 -5.142 1.00 21.87 367 HIS B C 1
ATOM 5752 O O . HIS B 1 387 ? -6.367 -8.289 -6.050 1.00 21.66 367 HIS B O 1
ATOM 5759 N N . GLU B 1 388 ? -7.610 -8.103 -4.174 1.00 22.46 368 GLU B N 1
ATOM 5760 C CA . GLU B 1 388 ? -7.927 -9.535 -4.113 1.00 22.81 368 GLU B CA 1
ATOM 5761 C C . GLU B 1 388 ? -9.012 -9.923 -5.115 1.00 22.78 368 GLU B C 1
ATOM 5762 O O . GLU B 1 388 ? -9.001 -11.033 -5.654 1.00 22.74 368 GLU B O 1
ATOM 5768 N N . ASP B 1 389 ? -9.935 -8.994 -5.362 1.00 22.70 369 ASP B N 1
ATOM 5769 C CA . ASP B 1 389 ? -11.116 -9.247 -6.187 1.00 22.70 369 ASP B CA 1
ATOM 5770 C C . ASP B 1 389 ? -10.805 -9.218 -7.685 1.00 22.69 369 ASP B C 1
ATOM 5771 O O . ASP B 1 389 ? -11.297 -8.364 -8.427 1.00 22.73 369 ASP B O 1
ATOM 5776 N N . VAL B 1 390 ? -9.989 -10.167 -8.126 1.00 22.75 370 VAL B N 1
ATOM 5777 C CA . VAL B 1 390 ? -9.634 -10.273 -9.539 1.00 22.72 370 VAL B CA 1
ATOM 5778 C C . VAL B 1 390 ? -9.813 -11.695 -10.058 1.00 22.94 370 VAL B C 1
ATOM 5779 O O . VAL B 1 390 ? -9.594 -12.663 -9.332 1.00 23.04 370 VAL B O 1
ATOM 5783 N N . ASN B 1 391 ? -10.234 -11.818 -11.310 1.00 23.29 371 ASN B N 1
ATOM 5784 C CA . ASN B 1 391 ? -10.232 -13.105 -11.977 1.00 23.67 371 ASN B CA 1
ATOM 5785 C C . ASN B 1 391 ? -8.814 -13.434 -12.436 1.00 23.73 371 ASN B C 1
ATOM 5786 O O . ASN B 1 391 ? -8.127 -12.584 -13.007 1.00 24.00 371 ASN B O 1
ATOM 5791 N N . THR B 1 392 ? -8.370 -14.654 -12.151 1.00 23.67 372 THR B N 1
ATOM 5792 C CA . THR B 1 392 ? -7.060 -15.127 -12.587 1.00 23.62 372 THR B CA 1
ATOM 5793 C C . THR B 1 392 ? -7.251 -16.357 -13.476 1.00 23.77 372 THR B C 1
ATOM 5794 O O . THR B 1 392 ? -8.368 -16.859 -13.605 1.00 23.84 372 THR B O 1
ATOM 5798 N N . VAL B 1 393 ? -6.171 -16.839 -14.090 1.00 24.01 373 VAL B N 1
ATOM 5799 C CA . VAL B 1 393 ? -6.228 -18.053 -14.911 1.00 24.23 373 VAL B CA 1
ATOM 5800 C C . VAL B 1 393 ? -6.474 -19.299 -14.062 1.00 24.32 373 VAL B C 1
ATOM 5801 O O . VAL B 1 393 ? -6.829 -20.352 -14.591 1.00 24.42 373 VAL B O 1
ATOM 5805 N N . ALA B 1 394 ? -6.273 -19.169 -12.752 1.00 24.52 374 ALA B N 1
ATOM 5806 C CA . ALA B 1 394 ? -6.499 -20.262 -11.810 1.00 24.78 374 ALA B CA 1
ATOM 5807 C C . ALA B 1 394 ? -7.862 -20.156 -11.123 1.00 24.93 374 ALA B C 1
ATOM 5808 O O . ALA B 1 394 ? -8.207 -20.996 -10.290 1.00 25.23 374 ALA B O 1
ATOM 5810 N N . GLY B 1 395 ? -8.632 -19.133 -11.485 1.00 25.10 375 GLY B N 1
ATOM 5811 C CA . GLY B 1 395 ? -9.949 -18.901 -10.900 1.00 25.46 375 GLY B CA 1
ATOM 5812 C C . GLY B 1 395 ? -10.027 -17.586 -10.150 1.00 25.88 375 GLY B C 1
ATOM 5813 O O . GLY B 1 395 ? -9.017 -16.892 -9.989 1.00 25.91 375 GLY B O 1
ATOM 5814 N N . TYR B 1 396 ? -11.224 -17.246 -9.676 1.00 26.15 376 TYR B N 1
ATOM 5815 C CA . TYR B 1 396 ? -11.446 -15.949 -9.045 1.00 26.55 376 TYR B CA 1
ATOM 5816 C C . TYR B 1 396 ? -10.764 -15.818 -7.685 1.00 26.55 376 TYR B C 1
ATOM 5817 O O . TYR B 1 396 ? -10.775 -16.751 -6.874 1.00 26.60 376 TYR B O 1
ATOM 5826 N N . GLY B 1 397 ? -10.180 -14.644 -7.453 1.00 26.25 377 GLY B N 1
ATOM 5827 C CA . GLY B 1 397 ? -9.582 -14.308 -6.171 1.00 25.84 377 GLY B CA 1
ATOM 5828 C C . GLY B 1 397 ? -8.091 -14.538 -6.166 1.00 25.60 377 GLY B C 1
ATOM 5829 O O . GLY B 1 397 ? -7.634 -15.660 -6.383 1.00 25.77 377 GLY B O 1
ATOM 5830 N N . LEU B 1 398 ? -7.334 -13.471 -5.910 1.00 25.28 378 LEU B N 1
ATOM 5831 C CA . LEU B 1 398 ? -5.871 -13.534 -5.863 1.00 24.96 378 LEU B CA 1
ATOM 5832 C C . LEU B 1 398 ? -5.340 -14.339 -4.674 1.00 24.95 378 LEU B C 1
ATOM 5833 O O . LEU B 1 398 ? -4.171 -14.715 -4.642 1.00 25.02 378 LEU B O 1
ATOM 5838 N N . ARG B 1 399 ? -6.203 -14.607 -3.702 1.00 25.20 379 ARG B N 1
ATOM 5839 C CA . ARG B 1 399 ? -5.817 -15.370 -2.515 1.00 25.36 379 ARG B CA 1
ATOM 5840 C C . ARG B 1 399 ? -5.350 -16.792 -2.901 1.00 25.23 379 ARG B C 1
ATOM 5841 O O . ARG B 1 399 ? -4.719 -17.482 -2.101 1.00 25.48 379 ARG B O 1
ATOM 5849 N N . ARG B 1 400 ? -5.635 -17.198 -4.141 1.00 24.91 380 ARG B N 1
ATOM 5850 C CA . ARG B 1 400 ? -5.174 -18.478 -4.700 1.00 24.90 380 ARG B CA 1
ATOM 5851 C C . ARG B 1 400 ? -3.669 -18.499 -4.928 1.00 24.73 380 ARG B C 1
ATOM 5852 O O . ARG B 1 400 ? -3.052 -19.569 -4.976 1.00 24.64 380 ARG B O 1
ATOM 5860 N N . TYR B 1 401 ? -3.091 -17.312 -5.086 1.00 24.56 381 TYR B N 1
ATOM 5861 C CA . TYR B 1 401 ? -1.665 -17.165 -5.345 1.00 24.36 381 TYR B CA 1
ATOM 5862 C C . TYR B 1 401 ? -0.811 -17.172 -4.076 1.00 24.58 381 TYR B C 1
ATOM 5863 O O . TYR B 1 401 ? 0.384 -16.875 -4.122 1.00 24.80 381 TYR B O 1
ATOM 5872 N N . THR B 1 402 ? -1.430 -17.538 -2.953 1.00 24.75 382 THR B N 1
ATOM 5873 C CA . THR B 1 402 ? -0.706 -17.737 -1.695 1.00 25.04 382 THR B CA 1
ATOM 5874 C C . THR B 1 402 ? -0.514 -19.232 -1.410 1.00 25.56 382 THR B C 1
ATOM 5875 O O . THR B 1 402 ? -0.050 -19.618 -0.330 1.00 25.28 382 THR B O 1
ATOM 5879 N N . GLN B 1 403 ? -0.872 -20.059 -2.394 1.00 26.05 383 GLN B N 1
ATOM 5880 C CA . GLN B 1 403 ? -0.672 -21.508 -2.325 1.00 26.73 383 GLN B CA 1
ATOM 5881 C C . GLN B 1 403 ? 0.421 -21.950 -3.291 1.00 27.04 383 GLN B C 1
ATOM 5882 O O . GLN B 1 403 ? 0.641 -21.313 -4.324 1.00 26.98 383 GLN B O 1
ATOM 5888 N N . GLU B 1 404 ? 1.102 -23.043 -2.950 1.00 27.54 384 GLU B N 1
ATOM 5889 C CA . GLU B 1 404 ? 2.236 -23.524 -3.742 1.00 28.14 384 GLU B CA 1
ATOM 5890 C C . GLU B 1 404 ? 1.961 -24.902 -4.349 1.00 28.38 384 GLU B C 1
ATOM 5891 O O . GLU B 1 404 ? 1.364 -25.764 -3.691 1.00 28.49 384 GLU B O 1
ATOM 5897 N N . PRO B 1 405 ? 2.394 -25.115 -5.607 1.00 28.51 385 PRO B N 1
ATOM 5898 C CA . PRO B 1 405 ? 2.217 -26.418 -6.230 1.00 28.75 385 PRO B CA 1
ATOM 5899 C C . PRO B 1 405 ? 3.233 -27.416 -5.686 1.00 29.12 385 PRO B C 1
ATOM 5900 O O . PRO B 1 405 ? 4.429 -27.126 -5.649 1.00 29.10 385 PRO B O 1
ATOM 5904 N N . LYS B 1 406 ? 2.739 -28.573 -5.248 1.00 29.48 386 LYS B N 1
ATOM 5905 C CA . LYS B 1 406 ? 3.572 -29.617 -4.659 1.00 29.84 386 LYS B CA 1
ATOM 5906 C C . LYS B 1 406 ? 3.227 -30.957 -5.291 1.00 30.04 386 LYS B C 1
ATOM 5907 O O . LYS B 1 406 ? 2.051 -31.264 -5.503 1.00 30.22 386 LYS B O 1
ATOM 5913 N N . LEU B 1 407 ? 4.247 -31.750 -5.598 1.00 30.35 387 LEU B N 1
ATOM 5914 C CA . LEU B 1 407 ? 4.027 -33.067 -6.188 1.00 30.82 387 LEU B CA 1
ATOM 5915 C C . LEU B 1 407 ? 4.004 -34.148 -5.104 1.00 31.15 387 LEU B C 1
ATOM 5916 O O . LEU B 1 407 ? 5.053 -34.668 -4.704 1.00 31.20 387 LEU B O 1
ATOM 5921 N N . LEU B 1 408 ? 2.797 -34.466 -4.631 1.00 31.43 388 LEU B N 1
ATOM 5922 C CA . LEU B 1 408 ? 2.598 -35.393 -3.513 1.00 31.93 388 LEU B CA 1
ATOM 5923 C C . LEU B 1 408 ? 1.965 -36.699 -3.980 1.00 32.15 388 LEU B C 1
ATOM 5924 O O . LEU B 1 408 ? 0.863 -36.694 -4.539 1.00 32.19 388 LEU B O 1
ATOM 5929 N N . ASP B 1 409 ? 2.665 -37.809 -3.731 1.00 32.45 389 ASP B N 1
ATOM 5930 C CA . ASP B 1 409 ? 2.252 -39.151 -4.179 1.00 32.70 389 ASP B CA 1
ATOM 5931 C C . ASP B 1 409 ? 2.075 -39.242 -5.704 1.00 32.77 389 ASP B C 1
ATOM 5932 O O . ASP B 1 409 ? 1.180 -39.934 -6.200 1.00 32.79 389 ASP B O 1
ATOM 5937 N N . GLY B 1 410 ? 2.935 -38.539 -6.439 1.00 32.87 390 GLY B N 1
ATOM 5938 C CA . GLY B 1 410 ? 2.869 -38.511 -7.902 1.00 33.13 390 GLY B CA 1
ATOM 5939 C C . GLY B 1 410 ? 1.685 -37.732 -8.459 1.00 33.25 390 GLY B C 1
ATOM 5940 O O . GLY B 1 410 ? 1.391 -37.811 -9.655 1.00 33.22 390 GLY B O 1
ATOM 5941 N N . GLU B 1 411 ? 1.007 -36.982 -7.592 1.00 33.25 391 GLU B N 1
ATOM 5942 C CA . GLU B 1 411 ? -0.144 -36.176 -7.988 1.00 33.41 391 GLU B CA 1
ATOM 5943 C C . GLU B 1 411 ? 0.061 -34.715 -7.594 1.00 33.25 391 GLU B C 1
ATOM 5944 O O . GLU B 1 411 ? 0.377 -34.409 -6.441 1.00 33.26 391 GLU B O 1
ATOM 5950 N N . LEU B 1 412 ? -0.120 -33.824 -8.566 1.00 33.09 392 LEU B N 1
ATOM 5951 C CA . LEU B 1 412 ? 0.008 -32.384 -8.358 1.00 32.93 392 LEU B CA 1
ATOM 5952 C C . LEU B 1 412 ? -1.120 -31.832 -7.485 1.00 32.77 392 LEU B C 1
ATOM 5953 O O . LEU B 1 412 ? -2.299 -32.104 -7.733 1.00 32.78 392 LEU B O 1
ATOM 5958 N N . ARG B 1 413 ? -0.742 -31.062 -6.464 1.00 32.51 393 ARG B N 1
ATOM 5959 C CA . ARG B 1 413 ? -1.701 -30.400 -5.577 1.00 32.32 393 ARG B CA 1
ATOM 5960 C C . ARG B 1 413 ? -1.144 -29.082 -5.024 1.00 32.17 393 ARG B C 1
ATOM 5961 O O . ARG B 1 413 ? 0.065 -28.954 -4.804 1.00 32.24 393 ARG B O 1
ATOM 5969 N N . TRP B 1 414 ? -2.035 -28.111 -4.812 1.00 31.85 394 TRP B N 1
ATOM 5970 C CA . TRP B 1 414 ? -1.679 -26.815 -4.223 1.00 31.43 394 TRP B CA 1
ATOM 5971 C C . TRP B 1 414 ? -1.933 -26.770 -2.717 1.00 31.22 394 TRP B C 1
ATOM 5972 O O . TRP B 1 414 ? -3.057 -26.985 -2.261 1.00 31.07 394 TRP B O 1
ATOM 5983 N N . VAL B 1 415 ? -0.877 -26.490 -1.956 1.00 31.02 395 VAL B N 1
ATOM 5984 C CA . VAL B 1 415 ? -0.980 -26.329 -0.503 1.00 30.87 395 VAL B CA 1
ATOM 5985 C C . VAL B 1 415 ? -0.668 -24.893 -0.084 1.00 30.84 395 VAL B C 1
ATOM 5986 O O . VAL B 1 415 ? 0.084 -24.190 -0.759 1.00 30.97 395 VAL B O 1
ATOM 5990 N N . ASP B 1 416 ? -1.248 -24.474 1.037 1.00 30.83 396 ASP B N 1
ATOM 5991 C CA . ASP B 1 416 ? -1.047 -23.132 1.583 1.00 30.58 396 ASP B CA 1
ATOM 5992 C C . ASP B 1 416 ? 0.429 -22.794 1.763 1.00 30.42 396 ASP B C 1
ATOM 5993 O O . ASP B 1 416 ? 1.225 -23.634 2.194 1.00 30.46 396 ASP B O 1
ATOM 5998 N N . GLY B 1 417 ? 0.786 -21.559 1.426 1.00 30.21 397 GLY B N 1
ATOM 5999 C CA . GLY B 1 417 ? 2.178 -21.124 1.452 1.00 29.78 397 GLY B CA 1
ATOM 6000 C C . GLY B 1 417 ? 2.646 -20.614 2.800 1.00 29.58 397 GLY B C 1
ATOM 6001 O O . GLY B 1 417 ? 1.852 -20.527 3.744 1.00 29.36 397 GLY B O 1
ATOM 6002 N N . PRO B 1 418 ? 3.947 -20.269 2.892 1.00 29.50 398 PRO B N 1
ATOM 6003 C CA . PRO B 1 418 ? 4.597 -19.691 4.073 1.00 29.39 398 PRO B CA 1
ATOM 6004 C C . PRO B 1 418 ? 3.888 -18.443 4.594 1.00 29.37 398 PRO B C 1
ATOM 6005 O O . PRO B 1 418 ? 3.375 -17.648 3.805 1.00 29.44 398 PRO B O 1
ATOM 6009 N N . THR B 1 419 ? 3.870 -18.285 5.915 1.00 29.25 399 THR B N 1
ATOM 6010 C CA . THR B 1 419 ? 3.300 -17.109 6.563 1.00 29.15 399 THR B CA 1
ATOM 6011 C C . THR B 1 419 ? 4.410 -16.311 7.246 1.00 29.22 399 THR B C 1
ATOM 6012 O O . THR B 1 419 ? 4.174 -15.237 7.807 1.00 29.32 399 THR B O 1
ATOM 6016 N N . VAL B 1 420 ? 5.620 -16.858 7.192 1.00 29.18 400 VAL B N 1
ATOM 6017 C CA . VAL B 1 420 ? 6.795 -16.268 7.818 1.00 29.17 400 VAL B CA 1
ATOM 6018 C C . VAL B 1 420 ? 7.921 -16.280 6.780 1.00 29.14 400 VAL B C 1
ATOM 6019 O O . VAL B 1 420 ? 7.810 -16.960 5.758 1.00 29.30 400 VAL B O 1
ATOM 6023 N N . SER B 1 421 ? 8.980 -15.510 7.017 1.00 29.03 401 SER B N 1
ATOM 6024 C CA . SER B 1 421 ? 10.152 -15.540 6.148 1.00 28.76 401 SER B CA 1
ATOM 6025 C C . SER B 1 421 ? 11.309 -16.246 6.842 1.00 28.77 401 SER B C 1
ATOM 6026 O O . SER B 1 421 ? 11.589 -15.996 8.017 1.00 28.84 401 SER B O 1
ATOM 6029 N N . LEU B 1 422 ? 11.972 -17.136 6.112 1.00 28.73 402 LEU B N 1
ATOM 6030 C CA . LEU B 1 422 ? 13.086 -17.907 6.664 1.00 28.58 402 LEU B CA 1
ATOM 6031 C C . LEU B 1 422 ? 14.413 -17.166 6.505 1.00 28.57 402 LEU B C 1
ATOM 6032 O O . LEU B 1 422 ? 15.416 -17.525 7.129 1.00 28.64 402 LEU B O 1
ATOM 6037 N N . ASP B 1 423 ? 14.402 -16.125 5.675 1.00 28.32 403 ASP B N 1
ATOM 6038 C CA . ASP B 1 423 ? 15.545 -15.236 5.518 1.00 28.14 403 ASP B CA 1
ATOM 6039 C C . ASP B 1 423 ? 15.062 -13.801 5.308 1.00 28.21 403 ASP B C 1
ATOM 6040 O O . ASP B 1 423 ? 14.725 -13.401 4.189 1.00 28.11 403 ASP B O 1
ATOM 6045 N N . THR B 1 424 ? 15.039 -13.040 6.402 1.00 28.30 404 THR B N 1
ATOM 6046 C CA . THR B 1 424 ? 14.515 -11.673 6.416 1.00 28.45 404 THR B CA 1
ATOM 6047 C C . THR B 1 424 ? 15.537 -10.634 5.944 1.00 28.58 404 THR B C 1
ATOM 6048 O O . THR B 1 424 ? 15.264 -9.430 5.957 1.00 28.80 404 THR B O 1
ATOM 6052 N N . GLU B 1 425 ? 16.709 -11.103 5.529 1.00 28.42 405 GLU B N 1
ATOM 6053 C CA . GLU B 1 425 ? 17.711 -10.240 4.928 1.00 28.19 405 GLU B CA 1
ATOM 6054 C C . GLU B 1 425 ? 17.517 -10.204 3.410 1.00 27.77 405 GLU B C 1
ATOM 6055 O O . GLU B 1 425 ? 18.118 -9.374 2.710 1.00 27.74 405 GLU B O 1
ATOM 6061 N N . VAL B 1 426 ? 16.668 -11.106 2.914 1.00 27.01 406 VAL B N 1
ATOM 6062 C CA . VAL B 1 426 ? 16.375 -11.223 1.483 1.00 26.37 406 VAL B CA 1
ATOM 6063 C C . VAL B 1 426 ? 14.889 -10.976 1.208 1.00 25.92 406 VAL B C 1
ATOM 6064 O O . VAL B 1 426 ? 14.528 -10.403 0.184 1.00 25.60 406 VAL B O 1
ATOM 6068 N N . LEU B 1 427 ? 14.042 -11.405 2.138 1.00 25.49 407 LEU B N 1
ATOM 6069 C CA . LEU B 1 427 ? 12.598 -11.277 2.002 1.00 25.13 407 LEU B CA 1
ATOM 6070 C C . LEU B 1 427 ? 11.992 -10.989 3.365 1.00 25.00 407 LEU B C 1
ATOM 6071 O O . LEU B 1 427 ? 12.238 -11.715 4.320 1.00 25.38 407 LEU B O 1
ATOM 6076 N N . THR B 1 428 ? 11.189 -9.938 3.452 1.00 24.60 408 THR B N 1
ATOM 6077 C CA . THR B 1 428 ? 10.671 -9.496 4.740 1.00 24.44 408 THR B CA 1
ATOM 6078 C C . THR B 1 428 ? 9.186 -9.110 4.684 1.00 24.39 408 THR B C 1
ATOM 6079 O O . THR B 1 428 ? 8.627 -8.896 3.608 1.00 24.50 408 THR B O 1
ATOM 6083 N N . SER B 1 429 ? 8.553 -9.036 5.849 1.00 24.32 409 SER B N 1
ATOM 6084 C CA . SER B 1 429 ? 7.139 -8.680 5.939 1.00 24.44 409 SER B CA 1
ATOM 6085 C C . SER B 1 429 ? 6.946 -7.171 5.813 1.00 24.50 409 SER B C 1
ATOM 6086 O O . SER B 1 429 ? 7.913 -6.406 5.920 1.00 24.57 409 SER B O 1
ATOM 6089 N N . VAL B 1 430 ? 5.702 -6.739 5.600 1.00 24.44 410 VAL B N 1
ATOM 6090 C CA . VAL B 1 430 ? 5.414 -5.304 5.495 1.00 24.49 410 VAL B CA 1
ATOM 6091 C C . VAL B 1 430 ? 5.558 -4.565 6.834 1.00 24.56 410 VAL B C 1
ATOM 6092 O O . VAL B 1 430 ? 5.761 -3.351 6.854 1.00 25.00 410 VAL B O 1
ATOM 6096 N N . ALA B 1 431 ? 5.473 -5.302 7.940 1.00 24.51 411 ALA B N 1
ATOM 6097 C CA . ALA B 1 431 ? 5.620 -4.722 9.276 1.00 24.47 411 ALA B CA 1
ATOM 6098 C C . ALA B 1 431 ? 7.059 -4.290 9.560 1.00 24.32 411 ALA B C 1
ATOM 6099 O O . ALA B 1 431 ? 7.292 -3.319 10.285 1.00 24.53 411 ALA B O 1
ATOM 6101 N N . THR B 1 432 ? 8.018 -5.021 8.998 1.00 24.04 412 THR B N 1
ATOM 6102 C CA . THR B 1 432 ? 9.442 -4.686 9.154 1.00 23.68 412 THR B CA 1
ATOM 6103 C C . THR B 1 432 ? 10.124 -4.670 7.787 1.00 23.16 412 THR B C 1
ATOM 6104 O O . THR B 1 432 ? 10.923 -5.556 7.479 1.00 23.04 412 THR B O 1
ATOM 6108 N N . PRO B 1 433 ? 9.814 -3.655 6.961 1.00 22.83 413 PRO B N 1
ATOM 6109 C CA . PRO B 1 433 ? 10.299 -3.661 5.579 1.00 22.48 413 PRO B CA 1
ATOM 6110 C C . PRO B 1 433 ? 11.762 -3.229 5.465 1.00 22.14 413 PRO B C 1
ATOM 6111 O O . PRO B 1 433 ? 12.338 -2.737 6.434 1.00 22.38 413 PRO B O 1
ATOM 6115 N N . PHE B 1 434 ? 12.351 -3.426 4.290 1.00 21.83 414 PHE B N 1
ATOM 6116 C CA . PHE B 1 434 ? 13.683 -2.926 3.997 1.00 21.65 414 PHE B CA 1
ATOM 6117 C C . PHE B 1 434 ? 13.670 -1.399 3.893 1.00 21.66 414 PHE B C 1
ATOM 6118 O O . PHE B 1 434 ? 14.569 -0.735 4.398 1.00 21.60 414 PHE B O 1
ATOM 6126 N N . GLN B 1 435 ? 12.650 -0.863 3.219 1.00 21.55 415 GLN B N 1
ATOM 6127 C CA . GLN B 1 435 ? 12.385 0.575 3.151 1.00 21.44 415 GLN B CA 1
ATOM 6128 C C . GLN B 1 435 ? 10.873 0.723 3.097 1.00 21.21 415 GLN B C 1
ATOM 6129 O O . GLN B 1 435 ? 10.191 -0.206 2.684 1.00 21.22 415 GLN B O 1
ATOM 6135 N N . ASN B 1 436 ? 10.350 1.881 3.503 1.00 20.98 416 ASN B N 1
ATOM 6136 C CA . ASN B 1 436 ? 8.899 2.094 3.576 1.00 20.71 416 ASN B CA 1
ATOM 6137 C C . ASN B 1 436 ? 8.269 2.530 2.252 1.00 20.43 416 ASN B C 1
ATOM 6138 O O . ASN B 1 436 ? 7.081 2.858 2.200 1.00 20.04 416 ASN B O 1
ATOM 6143 N N . ASN B 1 437 ? 9.081 2.544 1.198 1.00 20.47 417 ASN B N 1
ATOM 6144 C CA . ASN B 1 437 ? 8.648 2.967 -0.129 1.00 20.32 417 ASN B CA 1
ATOM 6145 C C . ASN B 1 437 ? 9.379 2.246 -1.273 1.00 20.21 417 ASN B C 1
ATOM 6146 O O . ASN B 1 437 ? 10.443 1.654 -1.078 1.00 19.96 417 ASN B O 1
ATOM 6151 N N . GLY B 1 438 ? 8.792 2.312 -2.465 1.00 20.31 418 GLY B N 1
ATOM 6152 C CA . GLY B 1 438 ? 9.317 1.623 -3.649 1.00 20.22 418 GLY B CA 1
ATOM 6153 C C . GLY B 1 438 ? 10.456 2.318 -4.379 1.00 19.92 418 GLY B C 1
ATOM 6154 O O . GLY B 1 438 ? 11.031 1.760 -5.309 1.00 19.88 418 GLY B O 1
ATOM 6155 N N . GLY B 1 439 ? 10.769 3.543 -3.968 1.00 20.01 419 GLY B N 1
ATOM 6156 C CA . GLY B 1 439 ? 11.940 4.263 -4.471 1.00 19.93 419 GLY B CA 1
ATOM 6157 C C . GLY B 1 439 ? 11.871 4.821 -5.884 1.00 20.00 419 GLY B C 1
ATOM 6158 O O . GLY B 1 439 ? 12.889 5.273 -6.412 1.00 20.21 419 GLY B O 1
ATOM 6159 N N . LEU B 1 440 ? 10.688 4.803 -6.499 1.00 19.78 420 LEU B N 1
ATOM 6160 C CA . LEU B 1 440 ? 10.521 5.321 -7.856 1.00 19.62 420 LEU B CA 1
ATOM 6161 C C . LEU B 1 440 ? 9.909 6.700 -7.761 1.00 19.69 420 LEU B C 1
ATOM 6162 O O . LEU B 1 440 ? 8.756 6.838 -7.346 1.00 20.00 420 LEU B O 1
ATOM 6167 N N . LYS B 1 441 ? 10.668 7.725 -8.135 1.00 19.60 421 LYS B N 1
ATOM 6168 C CA . LYS B 1 441 ? 10.140 9.087 -8.114 1.00 19.52 421 LYS B CA 1
ATOM 6169 C C . LYS B 1 441 ? 10.016 9.688 -9.510 1.00 19.23 421 LYS B C 1
ATOM 6170 O O . LYS B 1 441 ? 10.824 9.413 -10.395 1.00 19.32 421 LYS B O 1
ATOM 6176 N N . LEU B 1 442 ? 8.992 10.511 -9.693 1.00 19.09 422 LEU B N 1
ATOM 6177 C CA . LEU B 1 442 ? 8.788 11.246 -10.936 1.00 18.77 422 LEU B CA 1
ATOM 6178 C C . LEU B 1 442 ? 9.484 12.607 -10.879 1.00 18.82 422 LEU B C 1
ATOM 6179 O O . LEU B 1 442 ? 9.356 13.335 -9.897 1.00 18.87 422 LEU B O 1
ATOM 6184 N N . LEU B 1 443 ? 10.218 12.940 -11.937 1.00 19.06 423 LEU B N 1
ATOM 6185 C CA . LEU B 1 443 ? 10.871 14.239 -12.039 1.00 19.29 423 LEU B CA 1
ATOM 6186 C C . LEU B 1 443 ? 10.230 15.102 -13.129 1.00 19.75 423 LEU B C 1
ATOM 6187 O O . LEU B 1 443 ? 9.937 14.614 -14.225 1.00 19.92 423 LEU B O 1
ATOM 6192 N N . LYS B 1 444 ? 10.018 16.379 -12.802 1.00 20.24 424 LYS B N 1
ATOM 6193 C CA . LYS B 1 444 ? 9.263 17.340 -13.621 1.00 20.49 424 LYS B CA 1
ATOM 6194 C C . LYS B 1 444 ? 9.994 18.680 -13.730 1.00 20.25 424 LYS B C 1
ATOM 6195 O O . LYS B 1 444 ? 10.608 19.130 -12.760 1.00 20.14 424 LYS B O 1
ATOM 6201 N N . GLY B 1 445 ? 9.898 19.328 -14.890 1.00 19.83 425 GLY B N 1
ATOM 6202 C CA . GLY B 1 445 ? 10.414 20.688 -15.058 1.00 19.55 425 GLY B CA 1
ATOM 6203 C C . GLY B 1 445 ? 10.562 21.103 -16.507 1.00 19.49 425 GLY B C 1
ATOM 6204 O O . GLY B 1 445 ? 10.052 20.423 -17.404 1.00 19.33 425 GLY B O 1
ATOM 6205 N N . ASN B 1 446 ? 11.278 22.204 -16.746 1.00 19.13 426 ASN B N 1
ATOM 6206 C CA . ASN B 1 446 ? 11.430 22.728 -18.113 1.00 18.99 426 ASN B CA 1
ATOM 6207 C C . ASN B 1 446 ? 12.107 21.741 -19.069 1.00 18.72 426 ASN B C 1
ATOM 6208 O O . ASN B 1 446 ? 11.869 21.776 -20.281 1.00 18.94 426 ASN B O 1
ATOM 6213 N N . LEU B 1 447 ? 12.929 20.856 -18.507 1.00 18.33 427 LEU B N 1
ATOM 6214 C CA . LEU B 1 447 ? 13.618 19.814 -19.267 1.00 17.96 427 LEU B CA 1
ATOM 6215 C C . LEU B 1 447 ? 12.684 18.681 -19.700 1.00 17.88 427 LEU B C 1
ATOM 6216 O O . LEU B 1 447 ? 13.065 17.827 -20.504 1.00 18.06 427 LEU B O 1
ATOM 6221 N N . GLY B 1 448 ? 11.473 18.665 -19.148 1.00 17.76 428 GLY B N 1
ATOM 6222 C CA . GLY B 1 448 ? 10.470 17.652 -19.475 1.00 17.22 428 GLY B CA 1
ATOM 6223 C C . GLY B 1 448 ? 10.128 16.779 -18.287 1.00 16.87 428 GLY B C 1
ATOM 6224 O O . GLY B 1 448 ? 10.023 17.263 -17.166 1.00 16.85 428 GLY B O 1
ATOM 6225 N N . ARG B 1 449 ? 9.958 15.485 -18.540 1.00 17.02 429 ARG B N 1
ATOM 6226 C CA . ARG B 1 449 ? 9.678 14.501 -17.487 1.00 16.83 429 ARG B CA 1
ATOM 6227 C C . ARG B 1 449 ? 10.651 13.319 -17.537 1.00 16.98 429 ARG B C 1
ATOM 6228 O O . ARG B 1 449 ? 11.124 12.921 -18.611 1.00 16.68 429 ARG B O 1
ATOM 6236 N N . ALA B 1 450 ? 10.942 12.768 -16.359 1.00 17.03 430 ALA B N 1
ATOM 6237 C CA . ALA B 1 450 ? 11.862 11.642 -16.207 1.00 16.65 430 ALA B CA 1
ATOM 6238 C C . ALA B 1 450 ? 11.501 10.850 -14.948 1.00 16.82 430 ALA B C 1
ATOM 6239 O O . ALA B 1 450 ? 10.646 11.281 -14.155 1.00 16.67 430 ALA B O 1
ATOM 6241 N N . VAL B 1 451 ? 12.136 9.690 -14.770 1.00 16.58 431 VAL B N 1
ATOM 6242 C CA . VAL B 1 451 ? 12.007 8.947 -13.518 1.00 17.01 431 VAL B CA 1
ATOM 6243 C C . VAL B 1 451 ? 13.373 8.683 -12.895 1.00 17.35 431 VAL B C 1
ATOM 6244 O O . VAL B 1 451 ? 14.401 8.760 -13.579 1.00 17.68 431 VAL B O 1
ATOM 6248 N N . ILE B 1 452 ? 13.371 8.372 -11.599 1.00 17.43 432 ILE B N 1
ATOM 6249 C CA . ILE B 1 452 ? 14.594 8.110 -10.852 1.00 17.53 432 ILE B CA 1
ATOM 6250 C C . ILE B 1 452 ? 14.355 7.074 -9.755 1.00 18.02 432 ILE B C 1
ATOM 6251 O O . ILE B 1 452 ? 13.332 7.123 -9.044 1.00 17.90 432 ILE B O 1
ATOM 6256 N N . LYS B 1 453 ? 15.297 6.138 -9.631 1.00 18.34 433 LYS B N 1
ATOM 6257 C CA . LYS B 1 453 ? 15.334 5.208 -8.503 1.00 18.69 433 LYS B CA 1
ATOM 6258 C C . LYS B 1 453 ? 16.254 5.731 -7.404 1.00 18.78 433 LYS B C 1
ATOM 6259 O O . LYS B 1 453 ? 17.466 5.843 -7.605 1.00 18.80 433 LYS B O 1
ATOM 6265 N N . VAL B 1 454 ? 15.679 6.035 -6.243 1.00 18.85 434 VAL B N 1
ATOM 6266 C CA . VAL B 1 454 ? 16.450 6.587 -5.127 1.00 19.07 434 VAL B CA 1
ATOM 6267 C C . VAL B 1 454 ? 16.732 5.549 -4.053 1.00 19.52 434 VAL B C 1
ATOM 6268 O O . VAL B 1 454 ? 17.393 5.845 -3.051 1.00 19.46 434 VAL B O 1
ATOM 6272 N N . SER B 1 455 ? 16.232 4.333 -4.284 1.00 19.92 435 SER B N 1
ATOM 6273 C CA . SER B 1 455 ? 16.360 3.209 -3.355 1.00 20.27 435 SER B CA 1
ATOM 6274 C C . SER B 1 455 ? 17.776 2.970 -2.848 1.00 20.21 435 SER B C 1
ATOM 6275 O O . SER B 1 455 ? 17.969 2.699 -1.656 1.00 20.31 435 SER B O 1
ATOM 6278 N N . ALA B 1 456 ? 18.747 3.060 -3.757 1.00 19.82 436 ALA B N 1
ATOM 6279 C CA . ALA B 1 456 ? 20.149 2.802 -3.442 1.00 20.00 436 ALA B CA 1
ATOM 6280 C C . ALA B 1 456 ? 20.942 4.105 -3.326 1.00 19.99 436 ALA B C 1
ATOM 6281 O O . ALA B 1 456 ? 22.161 4.093 -3.142 1.00 19.70 436 ALA B O 1
ATOM 6283 N N . VAL B 1 457 ? 20.233 5.224 -3.430 1.00 20.24 437 VAL B N 1
ATOM 6284 C CA . VAL B 1 457 ? 20.844 6.537 -3.331 1.00 20.31 437 VAL B CA 1
ATOM 6285 C C . VAL B 1 457 ? 20.565 7.097 -1.942 1.00 20.80 437 VAL B C 1
ATOM 6286 O O . VAL B 1 457 ? 19.406 7.294 -1.555 1.00 20.61 437 VAL B O 1
ATOM 6290 N N . GLN B 1 458 ? 21.634 7.348 -1.191 1.00 21.23 438 GLN B N 1
ATOM 6291 C CA . GLN B 1 458 ? 21.502 7.936 0.139 1.00 21.68 438 GLN B CA 1
ATOM 6292 C C . GLN B 1 458 ? 20.924 9.354 0.024 1.00 21.53 438 GLN B C 1
ATOM 6293 O O . GLN B 1 458 ? 21.273 10.087 -0.905 1.00 21.24 438 GLN B O 1
ATOM 6299 N N . PRO B 1 459 ? 20.012 9.730 0.947 1.00 21.63 439 PRO B N 1
ATOM 6300 C CA . PRO B 1 459 ? 19.328 11.030 0.882 1.00 21.59 439 PRO B CA 1
ATOM 6301 C C . PRO B 1 459 ? 20.225 12.222 0.516 1.00 21.38 439 PRO B C 1
ATOM 6302 O O . PRO B 1 459 ? 19.828 13.048 -0.309 1.00 21.33 439 PRO B O 1
ATOM 6306 N N . GLN B 1 460 ? 21.422 12.299 1.094 1.00 21.17 440 GLN B N 1
ATOM 6307 C CA . GLN B 1 460 ? 22.327 13.432 0.827 1.00 21.09 440 GLN B CA 1
ATOM 6308 C C . GLN B 1 460 ? 22.892 13.464 -0.604 1.00 20.82 440 GLN B C 1
ATOM 6309 O O . GLN B 1 460 ? 23.541 14.433 -0.999 1.00 20.72 440 GLN B O 1
ATOM 6315 N N . HIS B 1 461 ? 22.635 12.408 -1.373 1.00 20.52 441 HIS B N 1
ATOM 6316 C CA . HIS B 1 461 ? 23.014 12.379 -2.777 1.00 20.37 441 HIS B CA 1
ATOM 6317 C C . HIS B 1 461 ? 21.814 12.546 -3.718 1.00 20.32 441 HIS B C 1
ATOM 6318 O O . HIS B 1 461 ? 21.971 12.529 -4.933 1.00 20.15 441 HIS B O 1
ATOM 6325 N N . ARG B 1 462 ? 20.623 12.735 -3.155 1.00 20.39 442 ARG B N 1
ATOM 6326 C CA . ARG B 1 462 ? 19.397 12.772 -3.957 1.00 20.49 442 ARG B CA 1
ATOM 6327 C C . ARG B 1 462 ? 19.131 14.122 -4.627 1.00 20.72 442 ARG B C 1
ATOM 6328 O O . ARG B 1 462 ? 18.199 14.251 -5.429 1.00 20.73 442 ARG B O 1
ATOM 6336 N N . VAL B 1 463 ? 19.947 15.119 -4.295 1.00 20.63 443 VAL B N 1
ATOM 6337 C CA . VAL B 1 463 ? 19.765 16.465 -4.814 1.00 20.89 443 VAL B CA 1
ATOM 6338 C C . VAL B 1 463 ? 21.104 16.992 -5.291 1.00 21.11 443 VAL B C 1
ATOM 6339 O O . VAL B 1 463 ? 22.021 17.212 -4.494 1.00 21.21 443 VAL B O 1
ATOM 6343 N N . VAL B 1 464 ? 21.215 17.180 -6.601 1.00 21.22 444 VAL B N 1
ATOM 6344 C CA . VAL B 1 464 ? 22.449 17.667 -7.198 1.00 21.12 444 VAL B CA 1
ATOM 6345 C C . VAL B 1 464 ? 22.157 18.847 -8.111 1.00 21.22 444 VAL B C 1
ATOM 6346 O O . VAL B 1 464 ? 21.438 18.714 -9.106 1.00 21.35 444 VAL B O 1
ATOM 6350 N N . GLU B 1 465 ? 22.705 20.005 -7.756 1.00 21.14 445 GLU B N 1
ATOM 6351 C CA . GLU B 1 465 ? 22.696 21.158 -8.648 1.00 21.30 445 GLU B CA 1
ATOM 6352 C C . GLU B 1 465 ? 24.134 21.482 -9.045 1.00 21.08 445 GLU B C 1
ATOM 6353 O O . GLU B 1 465 ? 24.926 21.936 -8.221 1.00 21.28 445 GLU B O 1
ATOM 6359 N N . ALA B 1 466 ? 24.462 21.238 -10.308 1.00 20.80 446 ALA B N 1
ATOM 6360 C CA . ALA B 1 466 ? 25.835 21.364 -10.782 1.00 20.79 446 ALA B CA 1
ATOM 6361 C C . ALA B 1 466 ? 25.908 21.681 -12.283 1.00 20.75 446 ALA B C 1
ATOM 6362 O O . ALA B 1 466 ? 24.938 21.456 -13.010 1.00 20.38 446 ALA B O 1
ATOM 6364 N N . PRO B 1 467 ? 27.053 22.225 -12.749 1.00 21.03 447 PRO B N 1
ATOM 6365 C CA . PRO B 1 467 ? 27.226 22.482 -14.185 1.00 21.08 447 PRO B CA 1
ATOM 6366 C C . PRO B 1 467 ? 27.135 21.204 -15.017 1.00 21.08 447 PRO B C 1
ATOM 6367 O O . PRO B 1 467 ? 27.529 20.130 -14.554 1.00 21.06 447 PRO B O 1
ATOM 6371 N N . ALA B 1 468 ? 26.617 21.333 -16.236 1.00 21.20 448 ALA B N 1
ATOM 6372 C CA . ALA B 1 468 ? 26.409 20.188 -17.121 1.00 21.35 448 ALA B CA 1
ATOM 6373 C C . ALA B 1 468 ? 27.656 19.805 -17.908 1.00 21.43 448 ALA B C 1
ATOM 6374 O O . ALA B 1 468 ? 28.443 20.670 -18.313 1.00 21.72 448 ALA B O 1
ATOM 6376 N N . VAL B 1 469 ? 27.825 18.500 -18.113 1.00 21.26 449 VAL B N 1
ATOM 6377 C CA . VAL B 1 469 ? 28.786 17.978 -19.076 1.00 21.24 449 VAL B CA 1
ATOM 6378 C C . VAL B 1 469 ? 28.018 17.067 -20.035 1.00 21.11 449 VAL B C 1
ATOM 6379 O O . VAL B 1 469 ? 27.428 16.059 -19.620 1.00 20.68 449 VAL B O 1
ATOM 6383 N N . VAL B 1 470 ? 28.024 17.437 -21.314 1.00 20.81 450 VAL B N 1
ATOM 6384 C CA . VAL B 1 470 ? 27.139 16.820 -22.297 1.00 20.84 450 VAL B CA 1
ATOM 6385 C C . VAL B 1 470 ? 27.873 15.882 -23.248 1.00 21.00 450 VAL B C 1
ATOM 6386 O O . VAL B 1 470 ? 28.869 16.265 -23.875 1.00 21.04 450 VAL B O 1
ATOM 6390 N N . ILE B 1 471 ? 27.363 14.657 -23.348 1.00 20.95 451 ILE B N 1
ATOM 6391 C CA . ILE B 1 471 ? 27.801 13.711 -24.364 1.00 21.26 451 ILE B CA 1
ATOM 6392 C C . ILE B 1 471 ? 26.608 13.157 -25.143 1.00 21.50 451 ILE B C 1
ATOM 6393 O O . ILE B 1 471 ? 25.483 13.154 -24.649 1.00 21.44 451 ILE B O 1
ATOM 6398 N N . ASP B 1 472 ? 26.860 12.703 -26.367 1.00 22.05 452 ASP B N 1
ATOM 6399 C CA . ASP B 1 472 ? 25.820 12.119 -27.214 1.00 22.46 452 ASP B CA 1
ATOM 6400 C C . ASP B 1 472 ? 26.045 10.625 -27.460 1.00 22.54 452 ASP B C 1
ATOM 6401 O O . ASP B 1 472 ? 25.410 10.027 -28.332 1.00 22.30 452 ASP B O 1
ATOM 6406 N N . ASP B 1 473 ? 26.952 10.041 -26.679 1.00 22.86 453 ASP B N 1
ATOM 6407 C CA . ASP B 1 473 ? 27.389 8.661 -26.840 1.00 23.42 453 ASP B CA 1
ATOM 6408 C C . ASP B 1 473 ? 28.097 8.259 -25.557 1.00 23.51 453 ASP B C 1
ATOM 6409 O O . ASP B 1 473 ? 29.063 8.910 -25.147 1.00 23.35 453 ASP B O 1
ATOM 6414 N N . GLN B 1 474 ? 27.623 7.181 -24.933 1.00 23.78 454 GLN B N 1
ATOM 6415 C CA . GLN B 1 474 ? 28.174 6.717 -23.657 1.00 24.16 454 GLN B CA 1
ATOM 6416 C C . GLN B 1 474 ? 29.671 6.389 -23.732 1.00 24.41 454 GLN B C 1
ATOM 6417 O O . GLN B 1 474 ? 30.367 6.417 -22.717 1.00 24.34 454 GLN B O 1
ATOM 6423 N N . ASN B 1 475 ? 30.157 6.101 -24.938 1.00 24.61 455 ASN B N 1
ATOM 6424 C CA . ASN B 1 475 ? 31.566 5.783 -25.150 1.00 25.20 455 ASN B CA 1
ATOM 6425 C C . ASN B 1 475 ? 32.480 6.999 -25.040 1.00 25.22 455 ASN B C 1
ATOM 6426 O O . ASN B 1 475 ? 33.692 6.855 -24.922 1.00 25.23 455 ASN B O 1
ATOM 6431 N N . LYS B 1 476 ? 31.890 8.189 -25.059 1.00 25.41 456 LYS B N 1
ATOM 6432 C CA . LYS B 1 476 ? 32.657 9.421 -24.904 1.00 25.71 456 LYS B CA 1
ATOM 6433 C C . LYS B 1 476 ? 32.919 9.762 -23.438 1.00 25.80 456 LYS B C 1
ATOM 6434 O O . LYS B 1 476 ? 33.750 10.619 -23.140 1.00 25.89 456 LYS B O 1
ATOM 6440 N N . LEU B 1 477 ? 32.230 9.084 -22.523 1.00 25.92 457 LEU B N 1
ATOM 6441 C CA . LEU B 1 477 ? 32.415 9.353 -21.100 1.00 26.19 457 LEU B CA 1
ATOM 6442 C C . LEU B 1 477 ? 33.825 9.013 -20.611 1.00 26.47 457 LEU B C 1
ATOM 6443 O O . LEU B 1 477 ? 34.427 9.797 -19.876 1.00 26.50 457 LEU B O 1
ATOM 6448 N N . ASP B 1 478 ? 34.344 7.859 -21.028 1.00 26.84 458 ASP B N 1
ATOM 6449 C CA . ASP B 1 478 ? 35.658 7.396 -20.589 1.00 27.32 458 ASP B CA 1
ATOM 6450 C C . ASP B 1 478 ? 36.754 8.458 -20.726 1.00 27.38 458 ASP B C 1
ATOM 6451 O O . ASP B 1 478 ? 37.497 8.700 -19.773 1.00 27.23 458 ASP B O 1
ATOM 6456 N N . ALA B 1 479 ? 36.838 9.088 -21.900 1.00 27.41 459 ALA B N 1
ATOM 6457 C CA . ALA B 1 479 ? 37.837 10.130 -22.160 1.00 27.59 459 ALA B CA 1
ATOM 6458 C C . ALA B 1 479 ? 37.658 11.360 -21.265 1.00 27.68 459 ALA B C 1
ATOM 6459 O O . ALA B 1 479 ? 38.634 11.938 -20.788 1.00 27.68 459 ALA B O 1
ATOM 6461 N N . LEU B 1 480 ? 36.410 11.755 -21.035 1.00 27.96 460 LEU B N 1
ATOM 6462 C CA . LEU B 1 480 ? 36.113 12.833 -20.090 1.00 28.23 460 LEU B CA 1
ATOM 6463 C C . LEU B 1 480 ? 36.618 12.476 -18.692 1.00 28.40 460 LEU B C 1
ATOM 6464 O O . LEU B 1 480 ? 37.289 13.286 -18.040 1.00 28.29 460 LEU B O 1
ATOM 6469 N N . PHE B 1 481 ? 36.304 11.256 -18.253 1.00 28.49 461 PHE B N 1
ATOM 6470 C CA . PHE B 1 481 ? 36.680 10.780 -16.926 1.00 28.70 461 PHE B CA 1
ATOM 6471 C C . PHE B 1 481 ? 38.191 10.646 -16.740 1.00 28.94 461 PHE B C 1
ATOM 6472 O O . PHE B 1 481 ? 38.732 11.072 -15.717 1.00 28.84 461 PHE B O 1
ATOM 6480 N N . LYS B 1 482 ? 38.853 10.035 -17.721 1.00 29.25 462 LYS B N 1
ATOM 6481 C CA . LYS B 1 482 ? 40.301 9.824 -17.688 1.00 29.63 462 LYS B CA 1
ATOM 6482 C C . LYS B 1 482 ? 41.096 11.128 -17.613 1.00 29.58 462 LYS B C 1
ATOM 6483 O O . LYS B 1 482 ? 42.114 11.189 -16.929 1.00 29.66 462 LYS B O 1
ATOM 6489 N N . SER B 1 483 ? 40.624 12.161 -18.314 1.00 29.44 463 SER B N 1
ATOM 6490 C CA . SER B 1 483 ? 41.333 13.443 -18.383 1.00 29.29 463 SER B CA 1
ATOM 6491 C C . SER B 1 483 ? 41.194 14.304 -17.125 1.00 29.06 463 SER B C 1
ATOM 6492 O O . SER B 1 483 ? 41.896 15.303 -16.978 1.00 29.20 463 SER B O 1
ATOM 6495 N N . GLY B 1 484 ? 40.299 13.918 -16.221 1.00 28.73 464 GLY B N 1
ATOM 6496 C CA . GLY B 1 484 ? 40.060 14.690 -15.000 1.00 28.35 464 GLY B CA 1
ATOM 6497 C C . GLY B 1 484 ? 39.002 15.772 -15.149 1.00 28.15 464 GLY B C 1
ATOM 6498 O O . GLY B 1 484 ? 38.791 16.576 -14.234 1.00 28.03 464 GLY B O 1
ATOM 6499 N N . ALA B 1 485 ? 38.331 15.781 -16.300 1.00 27.92 465 ALA B N 1
ATOM 6500 C CA . ALA B 1 485 ? 37.286 16.755 -16.608 1.00 27.78 465 ALA B CA 1
ATOM 6501 C C . ALA B 1 485 ? 36.040 16.616 -15.734 1.00 27.85 465 ALA B C 1
ATOM 6502 O O . ALA B 1 485 ? 35.248 17.554 -15.625 1.00 27.83 465 ALA B O 1
ATOM 6504 N N . LEU B 1 486 ? 35.867 15.451 -15.114 1.00 27.90 466 LEU B N 1
ATOM 6505 C CA . LEU B 1 486 ? 34.686 15.190 -14.292 1.00 27.86 466 LEU B CA 1
ATOM 6506 C C . LEU B 1 486 ? 35.002 15.225 -12.802 1.00 27.97 466 LEU B C 1
ATOM 6507 O O . LEU B 1 486 ? 34.122 14.963 -11.976 1.00 28.01 466 LEU B O 1
ATOM 6512 N N . ASP B 1 487 ? 36.251 15.549 -12.463 1.00 27.91 467 ASP B N 1
ATOM 6513 C CA . ASP B 1 487 ? 36.683 15.631 -11.069 1.00 27.93 467 ASP B CA 1
ATOM 6514 C C . ASP B 1 487 ? 36.184 16.928 -10.430 1.00 27.75 467 ASP B C 1
ATOM 6515 O O . ASP B 1 487 ? 36.967 17.827 -10.097 1.00 27.74 467 ASP B O 1
ATOM 6520 N N . ARG B 1 488 ? 34.867 17.000 -10.255 1.00 27.41 468 ARG B N 1
ATOM 6521 C CA . ARG B 1 488 ? 34.174 18.198 -9.776 1.00 27.14 468 ARG B CA 1
ATOM 6522 C C . ARG B 1 488 ? 32.684 17.892 -9.687 1.00 26.45 468 ARG B C 1
ATOM 6523 O O . ARG B 1 488 ? 32.232 16.854 -10.180 1.00 26.08 468 ARG B O 1
ATOM 6531 N N . ASP B 1 489 ? 31.932 18.799 -9.064 1.00 25.81 469 ASP B N 1
ATOM 6532 C CA . ASP B 1 489 ? 30.473 18.755 -9.102 1.00 25.18 469 ASP B CA 1
ATOM 6533 C C . ASP B 1 489 ? 30.020 18.924 -10.547 1.00 24.57 469 ASP B C 1
ATOM 6534 O O . ASP B 1 489 ? 30.453 19.857 -11.240 1.00 24.10 469 ASP B O 1
ATOM 6539 N N . CYS B 1 490 ? 29.170 18.006 -10.999 1.00 23.69 470 CYS B N 1
ATOM 6540 C CA . CYS B 1 490 ? 28.613 18.062 -12.345 1.00 23.25 470 CYS B CA 1
ATOM 6541 C C . CYS B 1 490 ? 27.436 17.112 -12.536 1.00 22.87 470 CYS B C 1
ATOM 6542 O O . CYS B 1 490 ? 27.276 16.138 -11.797 1.00 22.36 470 CYS B O 1
ATOM 6545 N N . VAL B 1 491 ? 26.614 17.429 -13.535 1.00 22.54 471 VAL B N 1
ATOM 6546 C CA . VAL B 1 491 ? 25.545 16.558 -14.003 1.00 22.13 471 VAL B CA 1
ATOM 6547 C C . VAL B 1 491 ? 25.946 16.092 -15.397 1.00 21.73 471 VAL B C 1
ATOM 6548 O O . VAL B 1 491 ? 26.044 16.898 -16.315 1.00 21.96 471 VAL B O 1
ATOM 6552 N N . VAL B 1 492 ? 26.202 14.798 -15.545 1.00 21.08 472 VAL B N 1
ATOM 6553 C CA . VAL B 1 492 ? 26.567 14.231 -16.833 1.00 20.43 472 VAL B CA 1
ATOM 6554 C C . VAL B 1 492 ? 25.308 13.967 -17.665 1.00 20.18 472 VAL B C 1
ATOM 6555 O O . VAL B 1 492 ? 24.450 13.159 -17.288 1.00 19.86 472 VAL B O 1
ATOM 6559 N N . VAL B 1 493 ? 25.215 14.668 -18.791 1.00 19.70 473 VAL B N 1
ATOM 6560 C CA . VAL B 1 493 ? 24.070 14.589 -19.686 1.00 19.15 473 VAL B CA 1
ATOM 6561 C C . VAL B 1 493 ? 24.403 13.703 -20.878 1.00 19.07 473 VAL B C 1
ATOM 6562 O O . VAL B 1 493 ? 25.308 14.018 -21.652 1.00 18.96 473 VAL B O 1
ATOM 6566 N N . VAL B 1 494 ? 23.677 12.591 -21.013 1.00 18.71 474 VAL B N 1
ATOM 6567 C CA . VAL B 1 494 ? 23.857 11.679 -22.141 1.00 18.27 474 VAL B CA 1
ATOM 6568 C C . VAL B 1 494 ? 22.630 11.735 -23.050 1.00 17.98 474 VAL B C 1
ATOM 6569 O O . VAL B 1 494 ? 21.569 11.198 -22.721 1.00 18.33 474 VAL B O 1
ATOM 6573 N N . LYS B 1 495 ? 22.780 12.394 -24.193 1.00 17.46 475 LYS B N 1
ATOM 6574 C CA . LYS B 1 495 ? 21.660 12.624 -25.111 1.00 16.87 475 LYS B CA 1
ATOM 6575 C C . LYS B 1 495 ? 21.709 11.743 -26.366 1.00 16.67 475 LYS B C 1
ATOM 6576 O O . LYS B 1 495 ? 22.739 11.153 -26.698 1.00 16.26 475 LYS B O 1
ATOM 6582 N N . GLY B 1 496 ? 20.577 11.653 -27.053 1.00 16.48 476 GLY B N 1
ATOM 6583 C CA . GLY B 1 496 ? 20.481 10.850 -28.261 1.00 16.29 476 GLY B CA 1
ATOM 6584 C C . GLY B 1 496 ? 20.476 9.367 -27.961 1.00 16.15 476 GLY B C 1
ATOM 6585 O O . GLY B 1 496 ? 20.975 8.569 -28.759 1.00 15.98 476 GLY B O 1
ATOM 6586 N N . GLN B 1 497 ? 19.891 9.009 -26.814 1.00 16.14 477 GLN B N 1
ATOM 6587 C CA . GLN B 1 497 ? 19.831 7.631 -26.335 1.00 15.83 477 GLN B CA 1
ATOM 6588 C C . GLN B 1 497 ? 18.388 7.137 -26.177 1.00 15.89 477 GLN B C 1
ATOM 6589 O O . GLN B 1 497 ? 18.142 6.029 -25.682 1.00 15.40 477 GLN B O 1
ATOM 6595 N N . GLY B 1 498 ? 17.435 7.960 -26.610 1.00 15.96 478 GLY B N 1
ATOM 6596 C CA . GLY B 1 498 ? 16.022 7.584 -26.579 1.00 16.18 478 GLY B CA 1
ATOM 6597 C C . GLY B 1 498 ? 15.619 6.525 -27.602 1.00 16.28 478 GLY B C 1
ATOM 6598 O O . GLY B 1 498 ? 16.426 6.120 -28.444 1.00 16.38 478 GLY B O 1
ATOM 6599 N N . PRO B 1 499 ? 14.364 6.064 -27.525 1.00 16.34 479 PRO B N 1
ATOM 6600 C CA . PRO B 1 499 ? 13.769 5.131 -28.477 1.00 16.49 479 PRO B CA 1
ATOM 6601 C C . PRO B 1 499 ? 13.955 5.550 -29.939 1.00 16.86 479 PRO B C 1
ATOM 6602 O O . PRO B 1 499 ? 14.422 4.754 -30.761 1.00 16.75 479 PRO B O 1
ATOM 6606 N N . LYS B 1 500 ? 13.615 6.795 -30.255 1.00 17.25 480 LYS B N 1
ATOM 6607 C CA . LYS B 1 500 ? 13.713 7.290 -31.631 1.00 17.65 480 LYS B CA 1
ATOM 6608 C C . LYS B 1 500 ? 15.160 7.490 -32.091 1.00 17.86 480 LYS B C 1
ATOM 6609 O O . LYS B 1 500 ? 15.460 7.340 -33.274 1.00 18.09 480 LYS B O 1
ATOM 6615 N N . ALA B 1 501 ? 16.052 7.832 -31.166 1.00 18.15 481 ALA B N 1
ATOM 6616 C CA . ALA B 1 501 ? 17.442 8.121 -31.534 1.00 18.54 481 ALA B CA 1
ATOM 6617 C C . ALA B 1 501 ? 18.236 6.890 -31.962 1.00 18.65 481 ALA B C 1
ATOM 6618 O O . ALA B 1 501 ? 18.839 6.890 -33.032 1.00 18.67 481 ALA B O 1
ATOM 6620 N N . ASN B 1 502 ? 18.218 5.846 -31.134 1.00 19.17 482 ASN B N 1
ATOM 6621 C CA . ASN B 1 502 ? 19.049 4.652 -31.354 1.00 19.28 482 ASN B CA 1
ATOM 6622 C C . ASN B 1 502 ? 18.463 3.362 -30.771 1.00 19.74 482 ASN B C 1
ATOM 6623 O O . ASN B 1 502 ? 19.196 2.425 -30.462 1.00 19.47 482 ASN B O 1
ATOM 6628 N N . GLY B 1 503 ? 17.142 3.324 -30.621 1.00 20.58 483 GLY B N 1
ATOM 6629 C CA . GLY B 1 503 ? 16.443 2.141 -30.104 1.00 21.62 483 GLY B CA 1
ATOM 6630 C C . GLY B 1 503 ? 16.511 2.002 -28.593 1.00 22.52 483 GLY B C 1
ATOM 6631 O O . GLY B 1 503 ? 16.194 0.945 -28.042 1.00 22.16 483 GLY B O 1
ATOM 6640 N N . PRO B 1 505 ? 19.137 1.768 -26.208 1.00 24.52 485 PRO B N 1
ATOM 6641 C CA . PRO B 1 505 ? 19.890 0.657 -25.619 1.00 24.53 485 PRO B CA 1
ATOM 6642 C C . PRO B 1 505 ? 20.244 0.884 -24.146 1.00 24.63 485 PRO B C 1
ATOM 6643 O O . PRO B 1 505 ? 20.431 2.025 -23.717 1.00 24.67 485 PRO B O 1
ATOM 6647 N N . GLU B 1 506 ? 20.320 -0.202 -23.386 1.00 24.92 486 GLU B N 1
ATOM 6648 C CA . GLU B 1 506 ? 20.777 -0.159 -22.002 1.00 25.51 486 GLU B CA 1
ATOM 6649 C C . GLU B 1 506 ? 22.219 0.338 -21.948 1.00 25.37 486 GLU B C 1
ATOM 6650 O O . GLU B 1 506 ? 23.110 -0.272 -22.528 1.00 25.24 486 GLU B O 1
ATOM 6656 N N . LEU B 1 507 ? 22.432 1.456 -21.264 1.00 25.64 487 LEU B N 1
ATOM 6657 C CA . LEU B 1 507 ? 23.753 2.065 -21.177 1.00 26.21 487 LEU B CA 1
ATOM 6658 C C . LEU B 1 507 ? 24.485 1.584 -19.925 1.00 26.87 487 LEU B C 1
ATOM 6659 O O . LEU B 1 507 ? 24.169 2.005 -18.811 1.00 27.13 487 LEU B O 1
ATOM 6664 N N . HIS B 1 508 ? 25.465 0.703 -20.115 1.00 27.54 488 HIS B N 1
ATOM 6665 C CA . HIS B 1 508 ? 26.140 0.043 -18.991 1.00 28.22 488 HIS B CA 1
ATOM 6666 C C . HIS B 1 508 ? 27.460 0.685 -18.571 1.00 28.31 488 HIS B C 1
ATOM 6667 O O . HIS B 1 508 ? 28.020 0.326 -17.527 1.00 28.07 488 HIS B O 1
ATOM 6674 N N . LYS B 1 509 ? 27.937 1.642 -19.372 1.00 28.57 489 LYS B N 1
ATOM 6675 C CA . LYS B 1 509 ? 29.250 2.268 -19.159 1.00 29.04 489 LYS B CA 1
ATOM 6676 C C . LYS B 1 509 ? 29.170 3.633 -18.470 1.00 28.95 489 LYS B C 1
ATOM 6677 O O . LYS B 1 509 ? 30.094 4.437 -18.562 1.00 29.07 489 LYS B O 1
ATOM 6683 N N . LEU B 1 510 ? 28.077 3.879 -17.756 1.00 29.13 490 LEU B N 1
ATOM 6684 C CA . LEU B 1 510 ? 27.837 5.181 -17.139 1.00 29.15 490 LEU B CA 1
ATOM 6685 C C . LEU B 1 510 ? 27.999 5.229 -15.609 1.00 29.36 490 LEU B C 1
ATOM 6686 O O . LEU B 1 510 ? 28.800 6.016 -15.094 1.00 29.11 490 LEU B O 1
ATOM 6691 N N . THR B 1 511 ? 27.242 4.393 -14.894 1.00 29.56 491 THR B N 1
ATOM 6692 C CA . THR B 1 511 ? 27.217 4.433 -13.426 1.00 29.97 491 THR B CA 1
ATOM 6693 C C . THR B 1 511 ? 28.534 4.061 -12.724 1.00 29.88 491 THR B C 1
ATOM 6694 O O . THR B 1 511 ? 28.868 4.682 -11.713 1.00 30.19 491 THR B O 1
ATOM 6698 N N . PRO B 1 512 ? 29.276 3.049 -13.230 1.00 29.76 492 PRO B N 1
ATOM 6699 C CA . PRO B 1 512 ? 30.538 2.722 -12.550 1.00 29.57 492 PRO B CA 1
ATOM 6700 C C . PRO B 1 512 ? 31.487 3.909 -12.366 1.00 29.39 492 PRO B C 1
ATOM 6701 O O . PRO B 1 512 ? 31.918 4.173 -11.241 1.00 29.56 492 PRO B O 1
ATOM 6705 N N . LEU B 1 513 ? 31.792 4.625 -13.446 1.00 29.13 493 LEU B N 1
ATOM 6706 C CA . LEU B 1 513 ? 32.688 5.784 -13.373 1.00 28.87 493 LEU B CA 1
ATOM 6707 C C . LEU B 1 513 ? 32.147 6.916 -12.480 1.00 28.66 493 LEU B C 1
ATOM 6708 O O . LEU B 1 513 ? 32.911 7.545 -11.741 1.00 28.21 493 LEU B O 1
ATOM 6713 N N . LEU B 1 514 ? 30.837 7.158 -12.539 1.00 28.35 494 LEU B N 1
ATOM 6714 C CA . LEU B 1 514 ? 30.217 8.204 -11.725 1.00 28.52 494 LEU B CA 1
ATOM 6715 C C . LEU B 1 514 ? 30.234 7.879 -10.231 1.00 28.58 494 LEU B C 1
ATOM 6716 O O . LEU B 1 514 ? 30.356 8.776 -9.395 1.00 28.39 494 LEU B O 1
ATOM 6721 N N . GLY B 1 515 ? 30.131 6.591 -9.910 1.00 28.56 495 GLY B N 1
ATOM 6722 C CA . GLY B 1 515 ? 30.197 6.117 -8.531 1.00 28.42 495 GLY B CA 1
ATOM 6723 C C . GLY B 1 515 ? 31.506 6.455 -7.850 1.00 28.39 495 GLY B C 1
ATOM 6724 O O . GLY B 1 515 ? 31.511 6.908 -6.704 1.00 28.54 495 GLY B O 1
ATOM 6725 N N . SER B 1 516 ? 32.615 6.249 -8.559 1.00 28.15 496 SER B N 1
ATOM 6726 C CA . SER B 1 516 ? 33.946 6.520 -8.004 1.00 28.25 496 SER B CA 1
ATOM 6727 C C . SER B 1 516 ? 34.197 8.020 -7.829 1.00 28.04 496 SER B C 1
ATOM 6728 O O . SER B 1 516 ? 35.053 8.428 -7.046 1.00 28.37 496 SER B O 1
ATOM 6731 N N . LEU B 1 517 ? 33.427 8.823 -8.555 1.00 27.72 497 LEU B N 1
ATOM 6732 C CA . LEU B 1 517 ? 33.487 10.273 -8.503 1.00 27.68 497 LEU B CA 1
ATOM 6733 C C . LEU B 1 517 ? 32.723 10.793 -7.278 1.00 27.61 497 LEU B C 1
ATOM 6734 O O . LEU B 1 517 ? 33.148 11.761 -6.635 1.00 27.60 497 LEU B O 1
ATOM 6739 N N . GLN B 1 518 ? 31.593 10.150 -6.979 1.00 27.38 498 GLN B N 1
ATOM 6740 C CA . GLN B 1 518 ? 30.790 10.433 -5.786 1.00 27.19 498 GLN B CA 1
ATOM 6741 C C . GLN B 1 518 ? 31.553 10.024 -4.520 1.00 27.31 498 GLN B C 1
ATOM 6742 O O . GLN B 1 518 ? 31.547 10.743 -3.521 1.00 26.95 498 GLN B O 1
ATOM 6748 N N . ASP B 1 519 ? 32.214 8.869 -4.585 1.00 27.69 499 ASP B N 1
ATOM 6749 C CA . ASP B 1 519 ? 33.085 8.386 -3.503 1.00 28.19 499 ASP B CA 1
ATOM 6750 C C . ASP B 1 519 ? 34.212 9.343 -3.108 1.00 28.18 499 ASP B C 1
ATOM 6751 O O . ASP B 1 519 ? 34.716 9.267 -1.991 1.00 28.33 499 ASP B O 1
ATOM 6756 N N . LYS B 1 520 ? 34.612 10.225 -4.026 1.00 28.32 500 LYS B N 1
ATOM 6757 C CA . LYS B 1 520 ? 35.618 11.258 -3.728 1.00 28.35 500 LYS B CA 1
ATOM 6758 C C . LYS B 1 520 ? 34.998 12.558 -3.206 1.00 28.11 500 LYS B C 1
ATOM 6759 O O . LYS B 1 520 ? 35.712 13.515 -2.911 1.00 28.31 500 LYS B O 1
ATOM 6765 N N . GLY B 1 521 ? 33.672 12.591 -3.100 1.00 27.85 501 GLY B N 1
ATOM 6766 C CA . GLY B 1 521 ? 32.976 13.697 -2.447 1.00 27.50 501 GLY B CA 1
ATOM 6767 C C . GLY B 1 521 ? 32.360 14.718 -3.381 1.00 27.42 501 GLY B C 1
ATOM 6768 O O . GLY B 1 521 ? 31.775 15.702 -2.930 1.00 27.45 501 GLY B O 1
ATOM 6769 N N . PHE B 1 522 ? 32.494 14.494 -4.684 1.00 27.22 502 PHE B N 1
ATOM 6770 C CA . PHE B 1 522 ? 31.872 15.366 -5.671 1.00 27.16 502 PHE B CA 1
ATOM 6771 C C . PHE B 1 522 ? 30.369 15.101 -5.765 1.00 27.15 502 PHE B C 1
ATOM 6772 O O . PHE B 1 522 ? 29.915 13.946 -5.697 1.00 27.03 502 PHE B O 1
ATOM 6780 N N . LYS B 1 523 ? 29.602 16.180 -5.895 1.00 26.94 503 LYS B N 1
ATOM 6781 C CA . LYS B 1 523 ? 28.161 16.082 -6.102 1.00 26.82 503 LYS B CA 1
ATOM 6782 C C . LYS B 1 523 ? 27.922 15.759 -7.569 1.00 26.30 503 LYS B C 1
ATOM 6783 O O . LYS B 1 523 ? 27.969 16.650 -8.423 1.00 26.32 503 LYS B O 1
ATOM 6789 N N . VAL B 1 524 ? 27.698 14.481 -7.863 1.00 25.73 504 VAL B N 1
ATOM 6790 C CA . VAL B 1 524 ? 27.525 14.044 -9.251 1.00 25.17 504 VAL B CA 1
ATOM 6791 C C . VAL B 1 524 ? 26.126 13.513 -9.520 1.00 24.78 504 VAL B C 1
ATOM 6792 O O . VAL B 1 524 ? 25.475 12.970 -8.633 1.00 24.38 504 VAL B O 1
ATOM 6796 N N . ALA B 1 525 ? 25.681 13.687 -10.758 1.00 24.51 505 ALA B N 1
ATOM 6797 C CA . ALA B 1 525 ? 24.381 13.220 -11.193 1.00 24.54 505 ALA B CA 1
ATOM 6798 C C . ALA B 1 525 ? 24.428 12.845 -12.662 1.00 24.50 505 ALA B C 1
ATOM 6799 O O . ALA B 1 525 ? 25.292 13.303 -13.407 1.00 24.42 505 ALA B O 1
ATOM 6801 N N . LEU B 1 526 ? 23.468 12.026 -13.068 1.00 24.79 506 LEU B N 1
ATOM 6802 C CA . LEU B 1 526 ? 23.365 11.531 -14.428 1.00 25.23 506 LEU B CA 1
ATOM 6803 C C . LEU B 1 526 ? 21.996 11.903 -14.982 1.00 25.35 506 LEU B C 1
ATOM 6804 O O . LEU B 1 526 ? 20.993 11.806 -14.278 1.00 25.60 506 LEU B O 1
ATOM 6817 N N . THR B 1 528 ? 19.720 11.392 -18.680 1.00 24.29 508 THR B N 1
ATOM 6818 C CA . THR B 1 528 ? 19.657 10.791 -20.009 1.00 23.85 508 THR B CA 1
ATOM 6819 C C . THR B 1 528 ? 18.227 10.633 -20.532 1.00 23.75 508 THR B C 1
ATOM 6820 O O . THR B 1 528 ? 17.289 10.377 -19.767 1.00 23.17 508 THR B O 1
ATOM 6824 N N . ASP B 1 529 ? 18.081 10.770 -21.848 1.00 23.58 509 ASP B N 1
ATOM 6825 C CA . ASP B 1 529 ? 16.828 10.438 -22.519 1.00 23.61 509 ASP B CA 1
ATOM 6826 C C . ASP B 1 529 ? 16.709 8.932 -22.779 1.00 23.69 509 ASP B C 1
ATOM 6827 O O . ASP B 1 529 ? 15.737 8.466 -23.376 1.00 23.31 509 ASP B O 1
ATOM 6832 N N . GLY B 1 530 ? 17.709 8.186 -22.315 1.00 24.12 510 GLY B N 1
ATOM 6833 C CA . GLY B 1 530 ? 17.723 6.734 -22.400 1.00 24.74 510 GLY B CA 1
ATOM 6834 C C . GLY B 1 530 ? 17.593 6.068 -21.040 1.00 25.48 510 GLY B C 1
ATOM 6835 O O . GLY B 1 530 ? 16.851 6.538 -20.176 1.00 25.44 510 GLY B O 1
ATOM 6836 N N . ARG B 1 531 ? 18.329 4.975 -20.856 1.00 26.33 511 ARG B N 1
ATOM 6837 C CA . ARG B 1 531 ? 18.225 4.126 -19.668 1.00 27.40 511 ARG B CA 1
ATOM 6838 C C . ARG B 1 531 ? 19.543 3.398 -19.392 1.00 28.42 511 ARG B C 1
ATOM 6839 O O . ARG B 1 531 ? 20.394 3.276 -20.275 1.00 28.24 511 ARG B O 1
ATOM 6855 N N . SER B 1 533 ? 21.095 -0.152 -16.940 1.00 31.87 513 SER B N 1
ATOM 6856 C CA . SER B 1 533 ? 20.868 -1.593 -16.912 1.00 32.33 513 SER B CA 1
ATOM 6857 C C . SER B 1 533 ? 19.464 -1.957 -16.410 1.00 32.47 513 SER B C 1
ATOM 6858 O O . SER B 1 533 ? 18.966 -3.048 -16.685 1.00 32.62 513 SER B O 1
ATOM 6861 N N . GLY B 1 534 ? 18.830 -1.037 -15.686 1.00 32.56 514 GLY B N 1
ATOM 6862 C CA . GLY B 1 534 ? 17.544 -1.311 -15.040 1.00 32.24 514 GLY B CA 1
ATOM 6863 C C . GLY B 1 534 ? 17.699 -1.441 -13.535 1.00 32.02 514 GLY B C 1
ATOM 6864 O O . GLY B 1 534 ? 16.726 -1.299 -12.789 1.00 32.12 514 GLY B O 1
ATOM 6865 N N . ALA B 1 535 ? 18.928 -1.707 -13.093 1.00 31.57 515 ALA B N 1
ATOM 6866 C CA . ALA B 1 535 ? 19.250 -1.778 -11.671 1.00 31.31 515 ALA B CA 1
ATOM 6867 C C . ALA B 1 535 ? 19.261 -0.390 -11.005 1.00 31.05 515 ALA B C 1
ATOM 6868 O O . ALA B 1 535 ? 19.277 0.642 -11.683 1.00 31.42 515 ALA B O 1
ATOM 6870 N N . SER B 1 536 ? 19.248 -0.377 -9.675 1.00 30.22 516 SER B N 1
ATOM 6871 C CA . SER B 1 536 ? 19.295 0.861 -8.912 1.00 29.10 516 SER B CA 1
ATOM 6872 C C . SER B 1 536 ? 20.690 1.027 -8.330 1.00 28.36 516 SER B C 1
ATOM 6873 O O . SER B 1 536 ? 21.205 0.135 -7.653 1.00 28.30 516 SER B O 1
ATOM 6876 N N . GLY B 1 537 ? 21.307 2.169 -8.606 1.00 27.49 517 GLY B N 1
ATOM 6877 C CA . GLY B 1 537 ? 22.668 2.427 -8.155 1.00 26.19 517 GLY B CA 1
ATOM 6878 C C . GLY B 1 537 ? 22.738 3.529 -7.122 1.00 25.13 517 GLY B C 1
ATOM 6879 O O . GLY B 1 537 ? 21.712 4.066 -6.711 1.00 24.88 517 GLY B O 1
ATOM 6880 N N . LYS B 1 538 ? 23.959 3.871 -6.722 1.00 24.24 518 LYS B N 1
ATOM 6881 C CA . LYS B 1 538 ? 24.195 4.864 -5.670 1.00 23.61 518 LYS B CA 1
ATOM 6882 C C . LYS B 1 538 ? 24.187 6.316 -6.178 1.00 22.75 518 LYS B C 1
ATOM 6883 O O . LYS B 1 538 ? 24.111 7.254 -5.386 1.00 22.49 518 LYS B O 1
ATOM 6889 N N . VAL B 1 539 ? 24.233 6.480 -7.497 1.00 21.86 519 VAL B N 1
ATOM 6890 C CA . VAL B 1 539 ? 24.283 7.793 -8.144 1.00 20.94 519 VAL B CA 1
ATOM 6891 C C . VAL B 1 539 ? 22.883 8.197 -8.626 1.00 20.42 519 VAL B C 1
ATOM 6892 O O . VAL B 1 539 ? 22.215 7.408 -9.295 1.00 20.24 519 VAL B O 1
ATOM 6896 N N . PRO B 1 540 ? 22.427 9.421 -8.275 1.00 19.96 520 PRO B N 1
ATOM 6897 C CA . PRO B 1 540 ? 21.145 9.908 -8.796 1.00 19.59 520 PRO B CA 1
ATOM 6898 C C . PRO B 1 540 ? 21.156 9.947 -10.322 1.00 19.22 520 PRO B C 1
ATOM 6899 O O . PRO B 1 540 ? 22.098 10.474 -10.933 1.00 19.33 520 PRO B O 1
ATOM 6903 N N . ALA B 1 541 ? 20.126 9.374 -10.926 1.00 18.63 521 ALA B N 1
ATOM 6904 C CA . ALA B 1 541 ? 20.053 9.285 -12.373 1.00 18.35 521 ALA B CA 1
ATOM 6905 C C . ALA B 1 541 ? 18.638 9.575 -12.851 1.00 18.08 521 ALA B C 1
ATOM 6906 O O . ALA B 1 541 ? 17.713 8.809 -12.571 1.00 18.45 521 ALA B O 1
ATOM 6908 N N . ALA B 1 542 ? 18.477 10.694 -13.551 1.00 17.50 522 ALA B N 1
ATOM 6909 C CA . ALA B 1 542 ? 17.238 11.001 -14.239 1.00 17.17 522 ALA B CA 1
ATOM 6910 C C . ALA B 1 542 ? 17.283 10.289 -15.582 1.00 17.21 522 ALA B C 1
ATOM 6911 O O . ALA B 1 542 ? 18.122 10.611 -16.433 1.00 16.96 522 ALA B O 1
ATOM 6913 N N . ILE B 1 543 ? 16.395 9.310 -15.751 1.00 17.05 523 ILE B N 1
ATOM 6914 C CA . ILE B 1 543 ? 16.363 8.473 -16.953 1.00 17.11 523 ILE B CA 1
ATOM 6915 C C . ILE B 1 543 ? 15.016 8.589 -17.687 1.00 17.22 523 ILE B C 1
ATOM 6916 O O . ILE B 1 543 ? 14.075 9.171 -17.157 1.00 17.17 523 ILE B O 1
ATOM 6921 N N . HIS B 1 544 ? 14.946 8.053 -18.912 1.00 17.43 524 HIS B N 1
ATOM 6922 C CA . HIS B 1 544 ? 13.739 8.113 -19.758 1.00 17.46 524 HIS B CA 1
ATOM 6923 C C . HIS B 1 544 ? 13.268 9.548 -20.033 1.00 17.81 524 HIS B C 1
ATOM 6924 O O . HIS B 1 544 ? 12.070 9.783 -20.260 1.00 18.26 524 HIS B O 1
ATOM 6931 N N . LEU B 1 545 ? 14.201 10.501 -20.016 1.00 17.73 525 LEU B N 1
ATOM 6932 C CA . LEU B 1 545 ? 13.854 11.912 -20.172 1.00 17.87 525 LEU B CA 1
ATOM 6933 C C . LEU B 1 545 ? 13.080 12.167 -21.462 1.00 18.06 525 LEU B C 1
ATOM 6934 O O . LEU B 1 545 ? 13.426 11.655 -22.528 1.00 17.96 525 LEU B O 1
ATOM 6939 N N . THR B 1 546 ? 12.031 12.972 -21.336 1.00 18.33 526 THR B N 1
ATOM 6940 C CA . THR B 1 546 ? 11.081 13.204 -22.408 1.00 18.63 526 THR B CA 1
ATOM 6941 C C . THR B 1 546 ? 10.619 14.666 -22.414 1.00 18.74 526 THR B C 1
ATOM 6942 O O . THR B 1 546 ? 10.264 15.197 -21.361 1.00 18.86 526 THR B O 1
ATOM 6946 N N . PRO B 1 547 ? 10.622 15.316 -23.600 1.00 18.84 527 PRO B N 1
ATOM 6947 C CA . PRO B 1 547 ? 11.048 14.730 -24.881 1.00 19.12 527 PRO B CA 1
ATOM 6948 C C . PRO B 1 547 ? 12.549 14.454 -24.956 1.00 19.46 527 PRO B C 1
ATOM 6949 O O . PRO B 1 547 ? 13.357 15.152 -24.325 1.00 19.25 527 PRO B O 1
ATOM 6953 N N . GLU B 1 548 ? 12.903 13.427 -25.721 1.00 19.89 528 GLU B N 1
ATOM 6954 C CA . GLU B 1 548 ? 14.298 13.110 -25.985 1.00 20.54 528 GLU B CA 1
ATOM 6955 C C . GLU B 1 548 ? 14.914 14.164 -26.906 1.00 20.73 528 GLU B C 1
ATOM 6956 O O . GLU B 1 548 ? 14.204 15.039 -27.414 1.00 21.04 528 GLU B O 1
ATOM 6962 N N . ALA B 1 549 ? 16.226 14.087 -27.112 1.00 20.92 529 ALA B N 1
ATOM 6963 C CA . ALA B 1 549 ? 16.946 15.108 -27.875 1.00 21.23 529 ALA B CA 1
ATOM 6964 C C . ALA B 1 549 ? 16.417 15.300 -29.300 1.00 21.49 529 ALA B C 1
ATOM 6965 O O . ALA B 1 549 ? 16.090 16.420 -29.689 1.00 21.55 529 ALA B O 1
ATOM 6967 N N . ILE B 1 550 ? 16.310 14.214 -30.066 1.00 21.94 530 ILE B N 1
ATOM 6968 C CA . ILE B 1 550 ? 15.883 14.317 -31.472 1.00 22.42 530 ILE B CA 1
ATOM 6969 C C . ILE B 1 550 ? 14.403 14.685 -31.639 1.00 22.75 530 ILE B C 1
ATOM 6970 O O . ILE B 1 550 ? 13.973 15.077 -32.723 1.00 23.00 530 ILE B O 1
ATOM 6975 N N . ASP B 1 551 ? 13.637 14.557 -30.561 1.00 23.23 531 ASP B N 1
ATOM 6976 C CA . ASP B 1 551 ? 12.242 15.003 -30.535 1.00 23.63 531 ASP B CA 1
ATOM 6977 C C . ASP B 1 551 ? 12.104 16.479 -30.182 1.00 23.39 531 ASP B C 1
ATOM 6978 O O . ASP B 1 551 ? 11.002 16.967 -29.970 1.00 23.13 531 ASP B O 1
ATOM 6983 N N . GLY B 1 552 ? 13.231 17.178 -30.112 1.00 23.68 532 GLY B N 1
ATOM 6984 C CA . GLY B 1 552 ? 13.238 18.608 -29.825 1.00 23.94 532 GLY B CA 1
ATOM 6985 C C . GLY B 1 552 ? 13.099 18.949 -28.354 1.00 23.99 532 GLY B C 1
ATOM 6986 O O . GLY B 1 552 ? 12.828 20.098 -28.007 1.00 23.94 532 GLY B O 1
ATOM 6987 N N . GLY B 1 553 ? 13.284 17.952 -27.489 1.00 24.01 533 GLY B N 1
ATOM 6988 C CA . GLY B 1 553 ? 13.301 18.176 -26.043 1.00 24.13 533 GLY B CA 1
ATOM 6989 C C . GLY B 1 553 ? 14.434 19.098 -25.625 1.00 24.07 533 GLY B C 1
ATOM 6990 O O . GLY B 1 553 ? 15.455 19.183 -26.312 1.00 23.94 533 GLY B O 1
ATOM 6991 N N . LEU B 1 554 ? 14.259 19.778 -24.491 1.00 23.97 534 LEU B N 1
ATOM 6992 C CA . LEU B 1 554 ? 15.224 20.781 -24.035 1.00 23.85 534 LEU B CA 1
ATOM 6993 C C . LEU B 1 554 ? 16.617 20.214 -23.723 1.00 23.77 534 LEU B C 1
ATOM 6994 O O . LEU B 1 554 ? 17.607 20.956 -23.727 1.00 23.86 534 LEU B O 1
ATOM 6999 N N . ILE B 1 555 ? 16.696 18.908 -23.476 1.00 23.50 535 ILE B N 1
ATOM 7000 C CA . ILE B 1 555 ? 17.992 18.223 -23.340 1.00 23.48 535 ILE B CA 1
ATOM 7001 C C . ILE B 1 555 ? 18.947 18.550 -24.507 1.00 23.58 535 ILE B C 1
ATOM 7002 O O . ILE B 1 555 ? 20.165 18.616 -24.320 1.00 23.45 535 ILE B O 1
ATOM 7007 N N . ALA B 1 556 ? 18.380 18.779 -25.692 1.00 23.50 536 ALA B N 1
ATOM 7008 C CA . ALA B 1 556 ? 19.168 19.041 -26.897 1.00 23.73 536 ALA B CA 1
ATOM 7009 C C . ALA B 1 556 ? 19.837 20.417 -26.898 1.00 23.77 536 ALA B C 1
ATOM 7010 O O . ALA B 1 556 ? 20.747 20.654 -27.682 1.00 23.92 536 ALA B O 1
ATOM 7012 N N . LYS B 1 557 ? 19.387 21.313 -26.021 1.00 23.93 537 LYS B N 1
ATOM 7013 C CA . LYS B 1 557 ? 19.942 22.669 -25.952 1.00 23.90 537 LYS B CA 1
ATOM 7014 C C . LYS B 1 557 ? 20.880 22.876 -24.770 1.00 23.66 537 LYS B C 1
ATOM 7015 O O . LYS B 1 557 ? 21.511 23.926 -24.661 1.00 23.79 537 LYS B O 1
ATOM 7021 N N . VAL B 1 558 ? 20.978 21.874 -23.897 1.00 23.60 538 VAL B N 1
ATOM 7022 C CA . VAL B 1 558 ? 21.913 21.917 -22.769 1.00 23.51 538 VAL B CA 1
ATOM 7023 C C . VAL B 1 558 ? 23.347 22.069 -23.284 1.00 23.64 538 VAL B C 1
ATOM 7024 O O . VAL B 1 558 ? 23.782 21.335 -24.177 1.00 23.55 538 VAL B O 1
ATOM 7028 N N . GLN B 1 559 ? 24.066 23.041 -22.731 1.00 23.52 539 GLN B N 1
ATOM 7029 C CA . GLN B 1 559 ? 25.450 23.287 -23.119 1.00 23.79 539 GLN B CA 1
ATOM 7030 C C . GLN B 1 559 ? 26.347 23.139 -21.902 1.00 23.63 539 GLN B C 1
ATOM 7031 O O . GLN B 1 559 ? 25.915 23.401 -20.777 1.00 23.68 539 GLN B O 1
ATOM 7037 N N . ASP B 1 560 ? 27.581 22.697 -22.127 1.00 23.54 540 ASP B N 1
ATOM 7038 C CA . ASP B 1 560 ? 28.563 22.561 -21.047 1.00 23.75 540 ASP B CA 1
ATOM 7039 C C . ASP B 1 560 ? 28.610 23.824 -20.184 1.00 23.57 540 ASP B C 1
ATOM 7040 O O . ASP B 1 560 ? 28.674 24.944 -20.701 1.00 23.26 540 ASP B O 1
ATOM 7045 N N . GLY B 1 561 ? 28.547 23.632 -18.870 1.00 23.60 541 GLY B N 1
ATOM 7046 C CA . GLY B 1 561 ? 28.573 24.746 -17.932 1.00 23.60 541 GLY B CA 1
ATOM 7047 C C . GLY B 1 561 ? 27.207 25.170 -17.422 1.00 23.73 541 GLY B C 1
ATOM 7048 O O . GLY B 1 561 ? 27.110 25.789 -16.355 1.00 23.92 541 GLY B O 1
ATOM 7049 N N . ASP B 1 562 ? 26.155 24.860 -18.182 1.00 23.60 542 ASP B N 1
ATOM 7050 C CA . ASP B 1 562 ? 24.787 25.130 -17.748 1.00 23.68 542 ASP B CA 1
ATOM 7051 C C . ASP B 1 562 ? 24.482 24.412 -16.443 1.00 23.76 542 ASP B C 1
ATOM 7052 O O . ASP B 1 562 ? 24.829 23.239 -16.260 1.00 23.54 542 ASP B O 1
ATOM 7057 N N . LEU B 1 563 ? 23.822 25.131 -15.546 1.00 23.80 543 LEU B N 1
ATOM 7058 C CA . LEU B 1 563 ? 23.460 24.605 -14.249 1.00 23.82 543 LEU B CA 1
ATOM 7059 C C . LEU B 1 563 ? 22.201 23.753 -14.409 1.00 23.60 543 LEU B C 1
ATOM 7060 O O . LEU B 1 563 ? 21.197 24.212 -14.961 1.00 23.44 543 LEU B O 1
ATOM 7065 N N . ILE B 1 564 ? 22.275 22.504 -13.959 1.00 23.37 544 ILE B N 1
ATOM 7066 C CA . ILE B 1 564 ? 21.114 21.624 -13.921 1.00 23.24 544 ILE B CA 1
ATOM 7067 C C . ILE B 1 564 ? 20.820 21.240 -12.484 1.00 23.24 544 ILE B C 1
ATOM 7068 O O . ILE B 1 564 ? 21.723 20.874 -11.738 1.00 23.18 544 ILE B O 1
ATOM 7073 N N . ARG B 1 565 ? 19.550 21.335 -12.105 1.00 23.59 545 ARG B N 1
ATOM 7074 C CA . ARG B 1 565 ? 19.091 20.906 -10.790 1.00 24.09 545 ARG B CA 1
ATOM 7075 C C . ARG B 1 565 ? 18.333 19.582 -10.924 1.00 23.95 545 ARG B C 1
ATOM 7076 O O . ARG B 1 565 ? 17.255 19.535 -11.523 1.00 24.27 545 ARG B O 1
ATOM 7084 N N . VAL B 1 566 ? 18.911 18.506 -10.397 1.00 23.86 546 VAL B N 1
ATOM 7085 C CA . VAL B 1 566 ? 18.184 17.239 -10.256 1.00 23.91 546 VAL B CA 1
ATOM 7086 C C . VAL B 1 566 ? 17.844 17.049 -8.780 1.00 23.86 546 VAL B C 1
ATOM 7087 O O . VAL B 1 566 ? 18.726 16.887 -7.934 1.00 23.85 546 VAL B O 1
ATOM 7091 N N . ASP B 1 567 ? 16.550 17.104 -8.486 1.00 24.00 547 ASP B N 1
ATOM 7092 C CA . ASP B 1 567 ? 16.059 17.144 -7.121 1.00 24.06 547 ASP B CA 1
ATOM 7093 C C . ASP B 1 567 ? 15.030 16.039 -6.940 1.00 24.16 547 ASP B C 1
ATOM 7094 O O . ASP B 1 567 ? 13.847 16.222 -7.243 1.00 23.99 547 ASP B O 1
ATOM 7099 N N . ALA B 1 568 ? 15.492 14.892 -6.448 1.00 24.31 548 ALA B N 1
ATOM 7100 C CA . ALA B 1 568 ? 14.620 13.746 -6.202 1.00 24.48 548 ALA B CA 1
ATOM 7101 C C . ALA B 1 568 ? 13.796 13.921 -4.927 1.00 24.74 548 ALA B C 1
ATOM 7102 O O . ALA B 1 568 ? 12.792 13.222 -4.732 1.00 24.91 548 ALA B O 1
ATOM 7104 N N . LEU B 1 569 ? 14.216 14.858 -4.073 1.00 24.92 549 LEU B N 1
ATOM 7105 C CA . LEU B 1 569 ? 13.482 15.209 -2.853 1.00 25.28 549 LEU B CA 1
ATOM 7106 C C . LEU B 1 569 ? 12.124 15.834 -3.180 1.00 25.24 549 LEU B C 1
ATOM 7107 O O . LEU B 1 569 ? 11.099 15.389 -2.667 1.00 25.50 549 LEU B O 1
ATOM 7112 N N . THR B 1 570 ? 12.125 16.854 -4.036 1.00 25.07 550 THR B N 1
ATOM 7113 C CA . THR B 1 570 ? 10.902 17.576 -4.387 1.00 25.08 550 THR B CA 1
ATOM 7114 C C . THR B 1 570 ? 10.303 17.119 -5.729 1.00 25.26 550 THR B C 1
ATOM 7115 O O . THR B 1 570 ? 9.148 17.433 -6.042 1.00 25.43 550 THR B O 1
ATOM 7119 N N . GLY B 1 571 ? 11.089 16.384 -6.514 1.00 25.12 551 GLY B N 1
ATOM 7120 C CA . GLY B 1 571 ? 10.658 15.916 -7.831 1.00 25.17 551 GLY B CA 1
ATOM 7121 C C . GLY B 1 571 ? 10.874 16.944 -8.929 1.00 25.26 551 GLY B C 1
ATOM 7122 O O . GLY B 1 571 ? 10.091 17.011 -9.884 1.00 25.40 551 GLY B O 1
ATOM 7123 N N . GLU B 1 572 ? 11.938 17.739 -8.794 1.00 25.07 552 GLU B N 1
ATOM 7124 C CA . GLU B 1 572 ? 12.240 18.824 -9.728 1.00 25.05 552 GLU B CA 1
ATOM 7125 C C . GLU B 1 572 ? 13.451 18.526 -10.601 1.00 24.51 552 GLU B C 1
ATOM 7126 O O . GLU B 1 572 ? 14.506 18.128 -10.101 1.00 24.49 552 GLU B O 1
ATOM 7132 N N . LEU B 1 573 ? 13.288 18.749 -11.903 1.00 24.05 553 LEU B N 1
ATOM 7133 C CA . LEU B 1 573 ? 14.370 18.618 -12.869 1.00 23.58 553 LEU B CA 1
ATOM 7134 C C . LEU B 1 573 ? 14.413 19.859 -13.766 1.00 23.71 553 LEU B C 1
ATOM 7135 O O . LEU B 1 573 ? 13.561 20.028 -14.642 1.00 23.58 553 LEU B O 1
ATOM 7140 N N . SER B 1 574 ? 15.408 20.718 -13.535 1.00 23.64 554 SER B N 1
ATOM 7141 C CA . SER B 1 574 ? 15.473 22.041 -14.165 1.00 23.80 554 SER B CA 1
ATOM 7142 C C . SER B 1 574 ? 16.820 22.375 -14.784 1.00 23.99 554 SER B C 1
ATOM 7143 O O . SER B 1 574 ? 17.871 22.116 -14.200 1.00 23.73 554 SER B O 1
ATOM 7146 N N . LEU B 1 575 ? 16.759 22.968 -15.971 1.00 24.31 555 LEU B N 1
ATOM 7147 C CA . LEU B 1 575 ? 17.888 23.636 -16.587 1.00 24.77 555 LEU B CA 1
ATOM 7148 C C . LEU B 1 575 ? 17.843 25.127 -16.218 1.00 25.16 555 LEU B C 1
ATOM 7149 O O . LEU B 1 575 ? 16.943 25.855 -16.634 1.00 24.61 555 LEU B O 1
ATOM 7154 N N . LEU B 1 576 ? 18.823 25.569 -15.437 1.00 26.30 556 LEU B N 1
ATOM 7155 C CA . LEU B 1 576 ? 18.849 26.935 -14.899 1.00 27.42 556 LEU B CA 1
ATOM 7156 C C . LEU B 1 576 ? 19.408 27.949 -15.890 1.00 28.10 556 LEU B C 1
ATOM 7157 O O . LEU B 1 576 ? 20.502 28.485 -15.721 1.00 28.27 556 LEU B O 1
ATOM 7162 N N . VAL B 1 577 ? 18.626 28.188 -16.934 1.00 29.12 557 VAL B N 1
ATOM 7163 C CA . VAL B 1 577 ? 18.932 29.153 -17.977 1.00 30.09 557 VAL B CA 1
ATOM 7164 C C . VAL B 1 577 ? 17.604 29.744 -18.455 1.00 30.67 557 VAL B C 1
ATOM 7165 O O . VAL B 1 577 ? 16.593 29.035 -18.548 1.00 30.45 557 VAL B O 1
ATOM 7169 N N . SER B 1 578 ? 17.616 31.041 -18.753 1.00 31.51 558 SER B N 1
ATOM 7170 C CA . SER B 1 578 ? 16.398 31.781 -19.071 1.00 32.32 558 SER B CA 1
ATOM 7171 C C . SER B 1 578 ? 15.826 31.394 -20.427 1.00 32.84 558 SER B C 1
ATOM 7172 O O . SER B 1 578 ? 16.555 30.939 -21.315 1.00 32.87 558 SER B O 1
ATOM 7175 N N . ASP B 1 579 ? 14.517 31.587 -20.574 1.00 33.59 559 ASP B N 1
ATOM 7176 C CA . ASP B 1 579 ? 13.808 31.290 -21.817 1.00 34.42 559 ASP B CA 1
ATOM 7177 C C . ASP B 1 579 ? 14.254 32.179 -22.977 1.00 34.80 559 ASP B C 1
ATOM 7178 O O . ASP B 1 579 ? 14.228 31.750 -24.136 1.00 34.97 559 ASP B O 1
ATOM 7183 N N . THR B 1 580 ? 14.665 33.408 -22.660 1.00 35.01 560 THR B N 1
ATOM 7184 C CA . THR B 1 580 ? 15.209 34.319 -23.662 1.00 35.38 560 THR B CA 1
ATOM 7185 C C . THR B 1 580 ? 16.580 33.841 -24.142 1.00 35.52 560 THR B C 1
ATOM 7186 O O . THR B 1 580 ? 16.931 34.036 -25.302 1.00 35.81 560 THR B O 1
ATOM 7190 N N . GLU B 1 581 ? 17.344 33.205 -23.254 1.00 35.62 561 GLU B N 1
ATOM 7191 C CA . GLU B 1 581 ? 18.646 32.642 -23.623 1.00 35.62 561 GLU B CA 1
ATOM 7192 C C . GLU B 1 581 ? 18.503 31.375 -24.475 1.00 35.51 561 GLU B C 1
ATOM 7193 O O . GLU B 1 581 ? 19.258 31.168 -25.426 1.00 35.59 561 GLU B O 1
ATOM 7199 N N . LEU B 1 582 ? 17.530 30.535 -24.139 1.00 35.39 562 LEU B N 1
ATOM 7200 C CA . LEU B 1 582 ? 17.343 29.265 -24.842 1.00 35.29 562 LEU B CA 1
ATOM 7201 C C . LEU B 1 582 ? 16.826 29.423 -26.274 1.00 35.36 562 LEU B C 1
ATOM 7202 O O . LEU B 1 582 ? 17.224 28.672 -27.167 1.00 35.38 562 LEU B O 1
ATOM 7207 N N . ALA B 1 583 ? 15.954 30.409 -26.482 1.00 35.36 563 ALA B N 1
ATOM 7208 C CA . ALA B 1 583 ? 15.405 30.718 -27.805 1.00 35.28 563 ALA B CA 1
ATOM 7209 C C . ALA B 1 583 ? 16.462 31.119 -28.848 1.00 35.09 563 ALA B C 1
ATOM 7210 O O . ALA B 1 583 ? 16.244 30.944 -30.048 1.00 35.01 563 ALA B O 1
ATOM 7212 N N . THR B 1 584 ? 17.592 31.656 -28.389 1.00 35.01 564 THR B N 1
ATOM 7213 C CA . THR B 1 584 ? 18.686 32.068 -29.280 1.00 34.88 564 THR B CA 1
ATOM 7214 C C . THR B 1 584 ? 19.637 30.918 -29.611 1.00 34.84 564 THR B C 1
ATOM 7215 O O . THR B 1 584 ? 20.504 31.050 -30.477 1.00 34.96 564 THR B O 1
ATOM 7219 N N . ARG B 1 585 ? 19.473 29.795 -28.918 1.00 34.74 565 ARG B N 1
ATOM 7220 C CA . ARG B 1 585 ? 20.353 28.641 -29.101 1.00 34.65 565 ARG B CA 1
ATOM 7221 C C . ARG B 1 585 ? 19.870 27.736 -30.219 1.00 34.81 565 ARG B C 1
ATOM 7222 O O . ARG B 1 585 ? 18.668 27.500 -30.367 1.00 34.88 565 ARG B O 1
ATOM 7230 N N . THR B 1 586 ? 20.821 27.227 -30.997 1.00 34.91 566 THR B N 1
ATOM 7231 C CA . THR B 1 586 ? 20.545 26.179 -31.970 1.00 34.89 566 THR B CA 1
ATOM 7232 C C . THR B 1 586 ? 21.133 24.880 -31.446 1.00 34.84 566 THR B C 1
ATOM 7233 O O . THR B 1 586 ? 22.333 24.797 -31.178 1.00 34.72 566 THR B O 1
ATOM 7237 N N . ALA B 1 587 ? 20.276 23.874 -31.295 1.00 35.00 567 ALA B N 1
ATOM 7238 C CA . ALA B 1 587 ? 20.695 22.556 -30.824 1.00 35.07 567 ALA B CA 1
ATOM 7239 C C . ALA B 1 587 ? 21.697 21.939 -31.793 1.00 35.11 567 ALA B C 1
ATOM 7240 O O . ALA B 1 587 ? 21.453 21.895 -33.005 1.00 34.97 567 ALA B O 1
ATOM 7242 N N . THR B 1 588 ? 22.829 21.489 -31.253 1.00 35.07 568 THR B N 1
ATOM 7243 C CA . THR B 1 588 ? 23.869 20.837 -32.051 1.00 35.31 568 THR B CA 1
ATOM 7244 C C . THR B 1 588 ? 23.337 19.541 -32.656 1.00 35.44 568 THR B C 1
ATOM 7245 O O . THR B 1 588 ? 22.565 18.819 -32.023 1.00 35.39 568 THR B O 1
ATOM 7249 N N . GLU B 1 589 ? 23.751 19.254 -33.884 1.00 35.80 569 GLU B N 1
ATOM 7250 C CA . GLU B 1 589 ? 23.286 18.074 -34.597 1.00 35.97 569 GLU B CA 1
ATOM 7251 C C . GLU B 1 589 ? 23.872 16.799 -33.997 1.00 35.77 569 GLU B C 1
ATOM 7252 O O . GLU B 1 589 ? 25.074 16.722 -33.728 1.00 35.77 569 GLU B O 1
ATOM 7258 N N . ILE B 1 590 ? 23.012 15.811 -33.770 1.00 35.57 570 ILE B N 1
ATOM 7259 C CA . ILE B 1 590 ? 23.466 14.489 -33.355 1.00 35.51 570 ILE B CA 1
ATOM 7260 C C . ILE B 1 590 ? 23.672 13.625 -34.592 1.00 35.33 570 ILE B C 1
ATOM 7261 O O . ILE B 1 590 ? 22.733 13.399 -35.366 1.00 35.15 570 ILE B O 1
ATOM 7266 N N . ASP B 1 591 ? 24.897 13.140 -34.772 1.00 35.08 571 ASP B N 1
ATOM 7267 C CA . ASP B 1 591 ? 25.191 12.245 -35.879 1.00 35.05 571 ASP B CA 1
ATOM 7268 C C . ASP B 1 591 ? 24.704 10.834 -35.566 1.00 34.84 571 ASP B C 1
ATOM 7269 O O . ASP B 1 591 ? 25.302 10.120 -34.754 1.00 34.68 571 ASP B O 1
ATOM 7274 N N . LEU B 1 592 ? 23.620 10.441 -36.224 1.00 34.54 572 LEU B N 1
ATOM 7275 C CA . LEU B 1 592 ? 22.991 9.156 -35.964 1.00 34.56 572 LEU B CA 1
ATOM 7276 C C . LEU B 1 592 ? 23.138 8.133 -37.097 1.00 34.60 572 LEU B C 1
ATOM 7277 O O . LEU B 1 592 ? 22.494 7.083 -37.070 1.00 34.58 572 LEU B O 1
ATOM 7282 N N . ARG B 1 593 ? 24.004 8.432 -38.065 1.00 34.73 573 ARG B N 1
ATOM 7283 C CA . ARG B 1 593 ? 24.240 7.553 -39.216 1.00 34.97 573 ARG B CA 1
ATOM 7284 C C . ARG B 1 593 ? 24.613 6.133 -38.797 1.00 34.47 573 ARG B C 1
ATOM 7285 O O . ARG B 1 593 ? 24.025 5.160 -39.280 1.00 34.33 573 ARG B O 1
ATOM 7293 N N . HIS B 1 594 ? 25.587 6.021 -37.899 1.00 34.11 574 HIS B N 1
ATOM 7294 C CA . HIS B 1 594 ? 26.041 4.715 -37.428 1.00 33.88 574 HIS B CA 1
ATOM 7295 C C . HIS B 1 594 ? 25.020 3.990 -36.540 1.00 33.30 574 HIS B C 1
ATOM 7296 O O . HIS B 1 594 ? 25.232 2.835 -36.159 1.00 33.53 574 HIS B O 1
ATOM 7303 N N . SER B 1 595 ? 23.916 4.668 -36.227 1.00 32.42 575 SER B N 1
ATOM 7304 C CA . SER B 1 595 ? 22.800 4.058 -35.508 1.00 31.73 575 SER B CA 1
ATOM 7305 C C . SER B 1 595 ? 21.632 3.683 -36.428 1.00 30.98 575 SER B C 1
ATOM 7306 O O . SER B 1 595 ? 20.596 3.217 -35.956 1.00 30.74 575 SER B O 1
ATOM 7309 N N . ARG B 1 596 ? 21.805 3.881 -37.734 1.00 30.36 576 ARG B N 1
ATOM 7310 C CA . ARG B 1 596 ? 20.740 3.610 -38.710 1.00 29.78 576 ARG B CA 1
ATOM 7311 C C . ARG B 1 596 ? 20.990 2.386 -39.607 1.00 29.56 576 ARG B C 1
ATOM 7312 O O . ARG B 1 596 ? 20.080 1.933 -40.293 1.00 29.51 576 ARG B O 1
ATOM 7320 N N . TYR B 1 597 ? 22.211 1.856 -39.606 1.00 29.30 577 TYR B N 1
ATOM 7321 C CA . TYR B 1 597 ? 22.519 0.651 -40.385 1.00 29.26 577 TYR B CA 1
ATOM 7322 C C . TYR B 1 597 ? 23.548 -0.237 -39.686 1.00 29.07 577 TYR B C 1
ATOM 7323 O O . TYR B 1 597 ? 24.195 0.193 -38.730 1.00 29.29 577 TYR B O 1
ATOM 7332 N N . GLY B 1 598 ? 23.699 -1.466 -40.172 1.00 28.65 578 GLY B N 1
ATOM 7333 C CA . GLY B 1 598 ? 24.541 -2.461 -39.517 1.00 28.36 578 GLY B CA 1
ATOM 7334 C C . GLY B 1 598 ? 23.730 -3.244 -38.500 1.00 28.43 578 GLY B C 1
ATOM 7335 O O . GLY B 1 598 ? 22.903 -2.669 -37.780 1.00 28.27 578 GLY B O 1
ATOM 7344 N N . GLY B 1 600 ? 21.353 -5.179 -39.130 1.00 25.79 580 GLY B N 1
ATOM 7345 C CA . GLY B 1 600 ? 19.962 -5.131 -39.554 1.00 24.18 580 GLY B CA 1
ATOM 7346 C C . GLY B 1 600 ? 19.162 -3.948 -39.046 1.00 23.02 580 GLY B C 1
ATOM 7347 O O . GLY B 1 600 ? 17.937 -3.965 -39.107 1.00 22.50 580 GLY B O 1
ATOM 7348 N N . ARG B 1 601 ? 19.849 -2.920 -38.550 1.00 22.17 581 ARG B N 1
ATOM 7349 C CA . ARG B 1 601 ? 19.176 -1.726 -38.035 1.00 21.37 581 ARG B CA 1
ATOM 7350 C C . ARG B 1 601 ? 18.404 -0.958 -39.111 1.00 20.86 581 ARG B C 1
ATOM 7351 O O . ARG B 1 601 ? 17.454 -0.247 -38.785 1.00 20.81 581 ARG B O 1
ATOM 7359 N N . GLU B 1 602 ? 18.806 -1.129 -40.377 1.00 20.20 582 GLU B N 1
ATOM 7360 C CA . GLU B 1 602 ? 18.116 -0.564 -41.553 1.00 19.85 582 GLU B CA 1
ATOM 7361 C C . GLU B 1 602 ? 16.676 -1.044 -41.678 1.00 19.42 582 GLU B C 1
ATOM 7362 O O . GLU B 1 602 ? 15.840 -0.379 -42.290 1.00 19.21 582 GLU B O 1
ATOM 7368 N N . LEU B 1 603 ? 16.401 -2.227 -41.146 1.00 19.00 583 LEU B N 1
ATOM 7369 C CA . LEU B 1 603 ? 15.067 -2.796 -41.240 1.00 19.16 583 LEU B CA 1
ATOM 7370 C C . LEU B 1 603 ? 14.076 -2.082 -40.321 1.00 19.29 583 LEU B C 1
ATOM 7371 O O . LEU B 1 603 ? 12.874 -2.114 -40.571 1.00 19.50 583 LEU B O 1
ATOM 7376 N N . PHE B 1 604 ? 14.591 -1.395 -39.301 1.00 19.21 584 PHE B N 1
ATOM 7377 C CA . PHE B 1 604 ? 13.758 -0.911 -38.196 1.00 19.34 584 PHE B CA 1
ATOM 7378 C C . PHE B 1 604 ? 13.459 0.588 -38.195 1.00 19.40 584 PHE B C 1
ATOM 7379 O O . PHE B 1 604 ? 12.854 1.089 -37.253 1.00 19.74 584 PHE B O 1
ATOM 7387 N N . GLY B 1 605 ? 13.873 1.292 -39.244 1.00 19.64 585 GLY B N 1
ATOM 7388 C CA . GLY B 1 605 ? 13.748 2.750 -39.303 1.00 20.07 585 GLY B CA 1
ATOM 7389 C C . GLY B 1 605 ? 12.342 3.261 -39.062 1.00 20.57 585 GLY B C 1
ATOM 7390 O O . GLY B 1 605 ? 12.129 4.159 -38.253 1.00 20.79 585 GLY B O 1
ATOM 7391 N N . VAL B 1 606 ? 11.383 2.666 -39.764 1.00 20.89 586 VAL B N 1
ATOM 7392 C CA . VAL B 1 606 ? 9.977 3.050 -39.694 1.00 21.00 586 VAL B CA 1
ATOM 7393 C C . VAL B 1 606 ? 9.391 2.836 -38.293 1.00 21.00 586 VAL B C 1
ATOM 7394 O O . VAL B 1 606 ? 8.654 3.689 -37.780 1.00 21.35 586 VAL B O 1
ATOM 7398 N N . LEU B 1 607 ? 9.723 1.707 -37.673 1.00 20.54 587 LEU B N 1
ATOM 7399 C CA . LEU B 1 607 ? 9.307 1.461 -36.300 1.00 20.25 587 LEU B CA 1
ATOM 7400 C C . LEU B 1 607 ? 10.002 2.422 -35.333 1.00 20.05 587 LEU B C 1
ATOM 7401 O O . LEU B 1 607 ? 9.338 3.053 -34.505 1.00 20.01 587 LEU B O 1
ATOM 7406 N N . ARG B 1 608 ? 11.330 2.531 -35.456 1.00 19.60 588 ARG B N 1
ATOM 7407 C CA . ARG B 1 608 ? 12.151 3.360 -34.579 1.00 18.90 588 ARG B CA 1
ATOM 7408 C C . ARG B 1 608 ? 11.660 4.803 -34.529 1.00 19.32 588 ARG B C 1
ATOM 7409 O O . ARG B 1 608 ? 11.486 5.370 -33.447 1.00 19.28 588 ARG B O 1
ATOM 7417 N N . SER B 1 609 ? 11.435 5.392 -35.698 1.00 19.42 589 SER B N 1
ATOM 7418 C CA . SER B 1 609 ? 11.032 6.790 -35.775 1.00 19.93 589 SER B CA 1
ATOM 7419 C C . SER B 1 609 ? 9.585 6.992 -35.303 1.00 20.00 589 SER B C 1
ATOM 7420 O O . SER B 1 609 ? 9.108 8.127 -35.206 1.00 20.01 589 SER B O 1
ATOM 7423 N N . ASN B 1 610 ? 8.904 5.889 -35.000 1.00 19.87 590 ASN B N 1
ATOM 7424 C CA . ASN B 1 610 ? 7.543 5.946 -34.491 1.00 20.07 590 ASN B CA 1
ATOM 7425 C C . ASN B 1 610 ? 7.364 5.462 -33.047 1.00 20.34 590 ASN B C 1
ATOM 7426 O O . ASN B 1 610 ? 6.244 5.462 -32.545 1.00 20.97 590 ASN B O 1
ATOM 7431 N N . LEU B 1 611 ? 8.445 5.059 -32.376 1.00 20.42 591 LEU B N 1
ATOM 7432 C CA . LEU B 1 611 ? 8.356 4.708 -30.951 1.00 20.53 591 LEU B CA 1
ATOM 7433 C C . LEU B 1 611 ? 7.966 5.934 -30.135 1.00 20.70 591 LEU B C 1
ATOM 7434 O O . LEU B 1 611 ? 8.667 6.955 -30.144 1.00 21.12 591 LEU B O 1
ATOM 7439 N N . SER B 1 612 ? 6.845 5.838 -29.431 1.00 20.54 592 SER B N 1
ATOM 7440 C CA . SER B 1 612 ? 6.423 6.911 -28.548 1.00 20.49 592 SER B CA 1
ATOM 7441 C C . SER B 1 612 ? 7.375 7.039 -27.343 1.00 20.39 592 SER B C 1
ATOM 7442 O O . SER B 1 612 ? 8.292 6.230 -27.172 1.00 20.21 592 SER B O 1
ATOM 7445 N N . SER B 1 613 ? 7.157 8.063 -26.522 1.00 20.38 593 SER B N 1
ATOM 7446 C CA . SER B 1 613 ? 7.953 8.290 -25.309 1.00 20.34 593 SER B CA 1
ATOM 7447 C C . SER B 1 613 ? 7.877 7.124 -24.312 1.00 20.11 593 SER B C 1
ATOM 7448 O O . SER B 1 613 ? 6.893 6.379 -24.296 1.00 20.36 593 SER B O 1
ATOM 7451 N N . PRO B 1 614 ? 8.925 6.947 -23.490 1.00 20.04 594 PRO B N 1
ATOM 7452 C CA . PRO B 1 614 ? 8.906 5.963 -22.397 1.00 19.99 594 PRO B CA 1
ATOM 7453 C C . PRO B 1 614 ? 7.665 5.951 -21.483 1.00 20.11 594 PRO B C 1
ATOM 7454 O O . PRO B 1 614 ? 7.248 4.873 -21.054 1.00 20.16 594 PRO B O 1
ATOM 7458 N N . GLU B 1 615 ? 7.082 7.116 -21.191 1.00 20.32 595 GLU B N 1
ATOM 7459 C CA . GLU B 1 615 ? 5.883 7.184 -20.337 1.00 20.58 595 GLU B CA 1
ATOM 7460 C C . GLU B 1 615 ? 4.638 6.572 -20.988 1.00 20.76 595 GLU B C 1
ATOM 7461 O O . GLU B 1 615 ? 3.746 6.095 -20.285 1.00 21.11 595 GLU B O 1
ATOM 7467 N N . THR B 1 616 ? 4.571 6.583 -22.318 1.00 20.60 596 THR B N 1
ATOM 7468 C CA . THR B 1 616 ? 3.442 5.960 -23.018 1.00 20.44 596 THR B CA 1
ATOM 7469 C C . THR B 1 616 ? 3.764 4.537 -23.494 1.00 20.57 596 THR B C 1
ATOM 7470 O O . THR B 1 616 ? 3.039 3.969 -24.324 1.00 20.50 596 THR B O 1
ATOM 7474 N N . GLY B 1 617 ? 4.850 3.971 -22.962 1.00 20.52 597 GLY B N 1
ATOM 7475 C CA . GLY B 1 617 ? 5.186 2.562 -23.171 1.00 20.89 597 GLY B CA 1
ATOM 7476 C C . GLY B 1 617 ? 6.228 2.239 -24.233 1.00 21.14 597 GLY B C 1
ATOM 7477 O O . GLY B 1 617 ? 6.591 1.071 -24.411 1.00 21.05 597 GLY B O 1
ATOM 7478 N N . ALA B 1 618 ? 6.717 3.275 -24.915 1.00 21.48 598 ALA B N 1
ATOM 7479 C CA . ALA B 1 618 ? 7.601 3.150 -26.088 1.00 21.88 598 ALA B CA 1
ATOM 7480 C C . ALA B 1 618 ? 6.971 2.316 -27.194 1.00 22.02 598 ALA B C 1
ATOM 7481 O O . ALA B 1 618 ? 7.612 1.429 -27.761 1.00 21.94 598 ALA B O 1
ATOM 7483 N N . ARG B 1 619 ? 5.711 2.627 -27.489 1.00 22.54 599 ARG B N 1
ATOM 7484 C CA . ARG B 1 619 ? 4.909 1.908 -28.468 1.00 22.85 599 ARG B CA 1
ATOM 7485 C C . ARG B 1 619 ? 5.142 2.409 -29.880 1.00 23.03 599 ARG B C 1
ATOM 7486 O O . ARG B 1 619 ? 5.244 3.614 -30.118 1.00 23.04 599 ARG B O 1
ATOM 7494 N N . SER B 1 620 ? 5.215 1.473 -30.816 1.00 23.40 600 SER B N 1
ATOM 7495 C CA . SER B 1 620 ? 5.088 1.804 -32.232 1.00 23.91 600 SER B CA 1
ATOM 7496 C C . SER B 1 620 ? 3.690 1.388 -32.675 1.00 24.00 600 SER B C 1
ATOM 7497 O O . SER B 1 620 ? 3.176 1.865 -33.687 1.00 24.12 600 SER B O 1
ATOM 7500 N N . THR B 1 621 ? 3.079 0.514 -31.884 1.00 24.33 601 THR B N 1
ATOM 7501 C CA . THR B 1 621 ? 1.772 -0.060 -32.194 1.00 24.98 601 THR B CA 1
ATOM 7502 C C . THR B 1 621 ? 0.623 0.874 -31.823 1.00 25.57 601 THR B C 1
ATOM 7503 O O . THR B 1 621 ? 0.808 1.867 -31.118 1.00 25.87 601 THR B O 1
ATOM 7507 N N . SER B 1 622 ? -0.567 0.553 -32.312 1.00 26.34 602 SER B N 1
ATOM 7508 C CA . SER B 1 622 ? -1.768 1.303 -31.978 1.00 26.99 602 SER B CA 1
ATOM 7509 C C . SER B 1 622 ? -2.718 0.397 -31.175 1.00 27.43 602 SER B C 1
ATOM 7510 O O . SER B 1 622 ? -2.768 -0.809 -31.402 1.00 27.09 602 SER B O 1
ATOM 7513 N N . ALA B 1 623 ? -3.435 0.973 -30.214 1.00 28.28 603 ALA B N 1
ATOM 7514 C CA . ALA B 1 623 ? -4.409 0.216 -29.432 1.00 29.10 603 ALA B CA 1
ATOM 7515 C C . ALA B 1 623 ? -5.733 0.152 -30.177 1.00 29.90 603 ALA B C 1
ATOM 7516 O O . ALA B 1 623 ? -6.048 1.050 -30.967 1.00 29.84 603 ALA B O 1
ATOM 7518 N N . ILE B 1 624 ? -6.502 -0.908 -29.923 1.00 31.02 604 ILE B N 1
ATOM 7519 C CA . ILE B 1 624 ? -7.833 -1.075 -30.518 1.00 32.25 604 ILE B CA 1
ATOM 7520 C C . ILE B 1 624 ? -8.711 0.159 -30.280 1.00 33.29 604 ILE B C 1
ATOM 7521 O O . ILE B 1 624 ? -9.362 0.648 -31.207 1.00 33.21 604 ILE B O 1
ATOM 7526 N N . ASP B 1 625 ? -8.707 0.662 -29.045 1.00 34.64 605 ASP B N 1
ATOM 7527 C CA . ASP B 1 625 ? -9.549 1.799 -28.656 1.00 36.25 605 ASP B CA 1
ATOM 7528 C C . ASP B 1 625 ? -9.219 3.106 -29.392 1.00 37.53 605 ASP B C 1
ATOM 7529 O O . ASP B 1 625 ? -10.054 4.004 -29.474 1.00 37.50 605 ASP B O 1
ATOM 7534 N N . GLU B 1 626 ? -8.002 3.199 -29.922 1.00 36.86 606 GLU B N 1
ATOM 7535 C CA . GLU B 1 626 ? -7.555 4.388 -30.637 1.00 39.76 606 GLU B CA 1
ATOM 7536 C C . GLU B 1 626 ? -8.027 4.370 -32.087 1.00 41.29 606 GLU B C 1
ATOM 7537 O O . GLU B 1 626 ? -7.860 5.337 -32.823 1.00 40.06 606 GLU B O 1
ATOM 7543 N N . LEU B 1 627 ? -8.630 3.242 -32.484 1.00 40.68 607 LEU B N 1
ATOM 7544 C CA . LEU B 1 627 ? -9.104 3.048 -33.854 1.00 40.42 607 LEU B CA 1
ATOM 7545 C C . LEU B 1 627 ? -10.572 2.619 -33.902 1.00 40.43 607 LEU B C 1
ATOM 7546 O O . LEU B 1 627 ? -11.223 2.719 -34.948 1.00 40.49 607 LEU B O 1
ATOM 7551 N N . TYR B 1 628 ? -11.083 2.141 -32.768 1.00 40.42 608 TYR B N 1
ATOM 7552 C CA . TYR B 1 628 ? -12.466 1.675 -32.663 1.00 40.43 608 TYR B CA 1
ATOM 7553 C C . TYR B 1 628 ? -13.448 2.839 -32.732 1.00 40.39 608 TYR B C 1
ATOM 7554 O O . TYR B 1 628 ? -13.200 3.919 -32.189 1.00 40.28 608 TYR B O 1
#

CATH classification: 3.50.30.80

Nearest PDB structures (foldseek):
  2gp4-assembly1_A  TM=1.002E+00  e=1.240E-97  Shewanella oneidensis MR-1
  2gp4-assembly3_B-2  TM=9.704E-01  e=6.096E-82  Shewanella oneidensis MR-1
  6nte-assembly1_A  TM=8.419E-01  e=3.853E-27  Synechocystis sp. PCC 6803
  6ovt-assembly1_A  TM=7.642E-01  e=3.725E-25  Mycobacterium tuberculosis
  6ovt-assembly1_D  TM=7.916E-01  e=3.765E-24  Mycobacterium tuberculosis